Protein AF-A0A401QB83-F1 (afdb_monomer)

Organism: Scyliorhinus torazame (NCBI:txid75743)

Secondary structure (DSSP, 8-state):
--S-SEEEEE--PPPPPPPGGGTTSS------HHHHHHHHHHHHHHHHTT--TTSEEEEES-HHHHHHHHHHHHHTT-TTSEEEESGGGTT--EEEEEEE-----TT----TTTHHHHHHHHHTSEEEEEEEEE-HHHHTTSTTHHHHHHHHHHHHHTT-EESSEEEE-SSSTT-EEEE-STTHHHHSGGG--SSB--PBPTTSPBP-SBS-GGGSSTT-----SBP--BSSTT-PBP-SBTTSPPPPP--EEEEE-TTT--EEEEETTS-GGG----SBP-PBPTTSSBP-SBTTS-STT----PBP-PBPTTSPBP-SBTTTTTTTTSPPPP-SB--PBPTTSPBP-SBP-SSPPPP-SBP--EETTEE--SBTTSPPPP--SBP--B-SS-B--SBTTSPPSS----PBP-PBPTTSSBPSSBTTSPPPS--TTTSHHHHSS-SSS-TTSTT--EEE-TTT--EEEHHHHHHHHH-S--BS---B-TTT--B----TTTHHHHHHHHHHHHHHHHHHH--HHHHHHHHHHHHHHHHHT---GGGHHHHHHHHHHHHH--SHHHHHHHHHHHHHHHHHHHHHHHHTTS-HHHHHHHHHHHHHHHHHHTSS-S---HHHHHHHHHHHHHHHHHHHHHHHHHHHHHTTPPPPHHHHHHHHHHHHHHHS---TTTHHHHHHHHHHHHHHS--TT-SPPHHHHHTTTGGG----EEEEE-TTS-EEEEE-SS--GGG-B-TTT--B--S--PPPP---------------PPPPP-----------------------

Sequence (796 aa):
GLSKNIFFVDHQVEEDYISEEDYISEAQSHSNDHEAQFLVGLCQHLLRQGYTTEQITILTPYVAQMWKIRLMARERGMAKISIKAIDDFQGEVNDIVLLSLVRSNWEGRTDLSRDRNHLCVAFSRAKMGFYCLGNFQKLLQGPETKTWKQILQLLEERGLVGEGLPLPCPNHPGSQLFIQAPEDFQRFPEWTCDRPCGHRLECGHLCKHRCHAHHQRQGVYRCKEPCSRSLCRHGHGCPKRCWEECSPCKEMVEKVVPECGHLQWVACSVPSEALPCDHPCERLLDCGHTCRQRCSENCADSPCPAKCTEVLQCGHPCMGTCTDCLEGRLHRGCNRKCGRVLLCGHQCKDPCADSCQPCRLPCDYKCGHGQCQKRCGEICSPCLKPCPWRCKHHPCSRACFEECDRPRCDQPCDLVLPCGHPCVGLCGEVCPTLCRTCHAPKLIAAFFGSEGSPGARFVVLEDCGHILEVGGMDRLMDEGPRPLRLESCPKCGTLIQWHSRYNTAIKRRWHGINHVKKVILGSSEEIEEKKQQLTESIIAASINLHYGEQRYDIRKKVKTSRSLQELATLERALGIFRFLDMVRKQTKACTSERRVSLELMLTKLDWWLGTKRVTFTRQQLGECRNEIARISYLTDLMRLLSHCEASKLTLADEVAKTLDPLLENLRGKLTEESEPKIKGDLEKIGQLFPCGGLWISEDERLSVAKDMEMAKRDWYLCPAGHLYAVEECGMSADQAECLECTLMIEGEVQPPEEDISHVVEMDGGPTCASSPSGGDLLPPALESCELLPHPNDSSG

Solvent-accessible surface area (backbone atoms only — not comparable to full-atom values): 48127 Å² total; per-residue (Å²): 128,60,78,61,52,52,40,36,34,41,47,87,73,61,38,60,85,79,61,84,86,70,67,82,57,99,65,95,51,59,34,25,68,65,60,34,47,32,52,46,48,52,48,53,52,46,44,74,74,70,50,55,52,83,42,38,35,39,37,22,83,27,62,47,33,33,52,51,35,52,51,58,26,38,78,74,70,47,71,78,46,47,66,39,34,50,83,82,46,75,88,60,73,34,42,27,31,39,38,47,61,50,62,38,68,91,82,41,81,58,80,51,90,67,35,64,64,48,51,55,51,61,72,68,25,41,76,62,28,40,39,39,38,36,24,57,78,46,50,55,61,21,88,58,22,73,58,52,48,54,52,48,52,57,27,51,79,68,65,31,48,39,65,39,52,58,31,56,21,88,90,41,88,91,43,68,47,75,37,64,52,53,64,48,61,63,76,30,67,81,58,35,51,88,52,72,46,64,50,71,43,96,88,70,50,66,42,85,47,57,36,64,61,58,82,80,47,87,86,74,79,74,55,78,52,76,26,87,51,60,53,48,95,88,60,49,68,40,94,47,40,53,65,51,86,82,65,77,35,70,56,74,38,78,42,57,25,78,94,78,67,49,79,44,79,40,40,61,62,60,59,54,90,76,52,76,44,79,52,73,22,80,52,67,37,98,82,72,44,67,43,82,50,42,54,63,51,74,62,91,84,52,80,49,80,51,69,38,85,53,67,41,96,85,74,45,70,43,88,40,28,28,52,68,9,59,72,73,42,44,63,72,78,58,77,50,71,44,61,50,68,43,68,83,66,50,62,40,81,50,60,36,58,82,65,80,72,70,47,79,51,75,27,73,53,37,52,100,88,50,65,50,90,47,41,45,48,48,81,76,80,79,47,77,53,73,36,80,55,49,39,98,89,50,69,39,86,36,39,50,56,50,69,61,84,55,81,76,64,86,49,68,29,91,51,66,42,97,87,74,44,71,43,48,15,37,44,72,53,68,69,53,90,65,42,68,85,88,37,37,76,79,62,41,58,73,80,76,76,58,46,74,45,97,79,53,39,35,43,46,43,75,80,78,66,51,76,42,47,44,74,54,50,51,48,68,70,69,62,69,66,45,70,54,51,76,58,51,39,89,91,75,63,51,63,60,48,57,45,78,79,50,38,46,57,52,42,54,50,48,51,51,53,45,49,52,44,45,67,52,32,46,53,76,63,59,40,51,52,52,40,49,56,50,54,51,49,65,60,71,60,67,72,63,83,90,46,59,67,61,52,51,52,50,56,52,45,52,72,70,53,84,30,41,57,59,47,53,48,45,53,45,50,51,47,52,55,52,52,51,54,51,48,56,62,55,43,70,72,33,47,73,73,63,28,53,58,52,52,52,55,51,50,55,50,49,52,61,58,61,62,89,50,83,70,76,40,62,65,44,49,51,27,49,51,37,51,52,50,50,51,43,54,48,48,46,52,48,35,53,54,39,48,32,62,75,68,69,51,78,79,51,74,70,50,56,68,50,44,57,63,46,51,55,56,65,71,52,70,72,41,89,80,50,49,63,53,50,51,53,53,52,49,54,52,44,69,79,45,82,65,82,83,71,67,83,53,68,65,77,63,42,68,59,55,71,70,68,74,74,70,59,69,55,51,32,33,47,86,89,65,50,79,48,69,52,59,75,75,87,62,72,66,77,72,62,63,37,92,89,69,73,50,78,50,87,61,87,78,70,75,79,72,81,81,82,76,81,82,91,75,91,82,87,84,82,91,80,84,86,85,84,85,87,79,91,80,88,85,82,88,78,90,78,90,88,85,87,81,86,84,90,86,84,89,134

Structure (mmCIF, N/CA/C/O backbone):
data_AF-A0A401QB83-F1
#
_entry.id   AF-A0A401QB83-F1
#
loop_
_atom_site.group_PDB
_atom_site.id
_atom_site.type_symbol
_atom_site.label_atom_id
_atom_site.label_alt_id
_atom_site.label_comp_id
_atom_site.label_asym_id
_atom_site.label_entity_id
_atom_site.label_seq_id
_atom_site.pdbx_PDB_ins_code
_atom_site.Cartn_x
_atom_site.Cartn_y
_atom_site.Cartn_z
_atom_site.occupancy
_atom_site.B_iso_or_equiv
_atom_site.auth_seq_id
_atom_site.auth_comp_id
_atom_site.auth_asym_id
_atom_site.auth_atom_id
_atom_site.pdbx_PDB_model_num
ATOM 1 N N . GLY A 1 1 ? -37.989 -25.721 78.230 1.00 61.47 1 GLY A N 1
ATOM 2 C CA . GLY A 1 1 ? -38.348 -26.686 77.175 1.00 61.47 1 GLY A CA 1
ATOM 3 C C . GLY A 1 1 ? -38.191 -28.117 77.646 1.00 61.47 1 GLY A C 1
ATOM 4 O O . GLY A 1 1 ? -37.549 -28.902 76.965 1.00 61.47 1 GLY A O 1
ATOM 5 N N . LEU A 1 2 ? -38.822 -28.447 78.774 1.00 77.25 2 LEU A N 1
ATOM 6 C CA . LEU A 1 2 ? -39.020 -29.803 79.292 1.00 77.25 2 LEU A CA 1
ATOM 7 C C . LEU A 1 2 ? -40.528 -29.974 79.503 1.00 77.25 2 LEU A C 1
ATOM 9 O O . LEU A 1 2 ? -41.219 -28.980 79.733 1.00 77.25 2 LEU A O 1
ATOM 13 N N . SER A 1 3 ? -41.062 -31.187 79.357 1.00 74.69 3 SER A N 1
ATOM 14 C CA . SER A 1 3 ? -42.516 -31.403 79.410 1.00 74.69 3 SER A CA 1
ATOM 15 C C . SER A 1 3 ? -43.100 -31.300 80.820 1.00 74.69 3 SER A C 1
ATOM 17 O O . SER A 1 3 ? -44.293 -31.046 80.967 1.00 74.69 3 SER A O 1
ATOM 19 N N . LYS A 1 4 ? -42.284 -31.532 81.854 1.00 83.75 4 LYS A N 1
ATOM 20 C CA . LYS A 1 4 ? -42.677 -31.509 83.268 1.00 83.75 4 LYS A CA 1
ATOM 21 C C . LYS A 1 4 ? -41.584 -30.842 84.096 1.00 83.75 4 LYS A C 1
ATOM 23 O O . LYS A 1 4 ? -40.417 -30.973 83.758 1.00 83.75 4 LYS A O 1
ATOM 28 N N . ASN A 1 5 ? -41.971 -30.176 85.183 1.00 88.12 5 ASN A N 1
ATOM 29 C CA . ASN A 1 5 ? -41.042 -29.482 86.085 1.00 88.12 5 ASN A CA 1
ATOM 30 C C . ASN A 1 5 ? -40.315 -30.433 87.047 1.00 88.12 5 ASN A C 1
ATOM 32 O O . ASN A 1 5 ? -39.277 -30.076 87.594 1.00 88.12 5 ASN A O 1
ATOM 36 N N . ILE A 1 6 ? -40.875 -31.623 87.277 1.00 89.81 6 ILE A N 1
ATOM 37 C CA . ILE A 1 6 ? -40.291 -32.664 88.120 1.00 89.81 6 ILE A CA 1
ATOM 38 C C . ILE A 1 6 ? -40.264 -33.953 87.310 1.00 89.81 6 ILE A C 1
ATOM 40 O O . ILE A 1 6 ? -41.295 -34.325 86.740 1.00 89.81 6 ILE A O 1
ATOM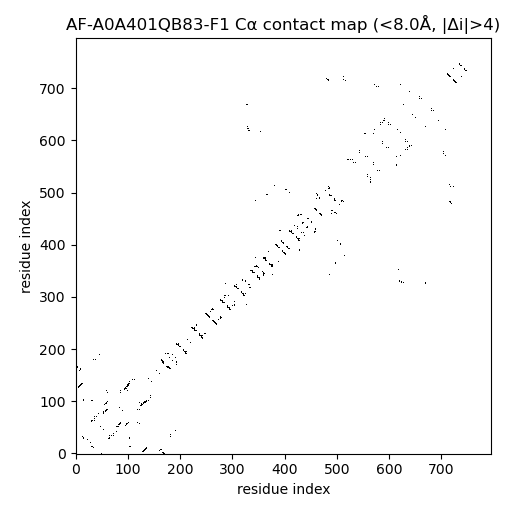 44 N N . PHE A 1 7 ? -39.113 -34.619 87.243 1.00 91.00 7 PHE A N 1
ATOM 45 C CA . PHE A 1 7 ? -39.017 -35.928 86.604 1.00 91.00 7 PHE A CA 1
ATOM 46 C C . PHE A 1 7 ? -37.868 -36.770 87.166 1.00 91.00 7 PHE A C 1
ATOM 48 O O . PHE A 1 7 ? -36.767 -36.265 87.386 1.00 91.00 7 PHE A O 1
ATOM 55 N N . PHE A 1 8 ? -38.136 -38.053 87.385 1.00 90.69 8 PHE A N 1
ATOM 56 C CA . PHE A 1 8 ? -37.183 -39.041 87.873 1.00 90.69 8 PHE A CA 1
ATOM 57 C C . PHE A 1 8 ? -36.864 -40.007 86.730 1.00 90.69 8 PHE A C 1
ATOM 59 O O . PHE A 1 8 ? -37.769 -40.589 86.136 1.00 90.69 8 PHE A O 1
ATOM 66 N N . VAL A 1 9 ? -35.586 -40.141 86.392 1.00 89.56 9 VAL A N 1
ATOM 67 C CA . VAL A 1 9 ? -35.119 -41.019 85.317 1.00 89.56 9 VAL A CA 1
ATOM 68 C C . VAL A 1 9 ? -34.537 -42.277 85.948 1.00 89.56 9 VAL A C 1
ATOM 70 O O . VAL A 1 9 ? -33.515 -42.199 86.632 1.00 89.56 9 VAL A O 1
ATOM 73 N N . ASP A 1 10 ? -35.220 -43.406 85.750 1.00 88.38 10 ASP A N 1
ATOM 74 C CA . ASP A 1 10 ? -34.750 -44.725 86.185 1.00 88.38 10 ASP A CA 1
ATOM 75 C C . ASP A 1 10 ? -33.754 -45.281 85.168 1.00 88.38 10 ASP A C 1
ATOM 77 O O . ASP A 1 10 ? -34.031 -45.288 83.968 1.00 88.38 10 ASP A O 1
ATOM 81 N N . HIS A 1 11 ? -32.616 -45.782 85.639 1.00 86.31 11 HIS A N 1
ATOM 82 C CA . HIS A 1 11 ? -31.682 -46.545 84.814 1.00 86.31 11 HIS A CA 1
ATOM 83 C C . HIS A 1 11 ? -31.221 -47.806 85.537 1.00 86.31 11 HIS A C 1
ATOM 85 O O . HIS A 1 11 ? -31.208 -47.879 86.761 1.00 86.31 11 HIS A O 1
ATOM 91 N N . GLN A 1 12 ? -30.775 -48.793 84.760 1.00 83.56 12 GLN A N 1
ATOM 92 C CA . GLN A 1 12 ? -30.261 -50.065 85.281 1.00 83.56 12 GLN A CA 1
ATOM 93 C C . GLN A 1 12 ? -28.739 -50.215 85.129 1.00 83.56 12 GLN A C 1
ATOM 95 O O . GLN A 1 12 ? -28.201 -51.300 85.320 1.00 83.56 12 GLN A O 1
ATOM 100 N N . VAL A 1 13 ? -28.038 -49.128 84.787 1.00 83.69 13 VAL A N 1
ATOM 101 C CA . VAL A 1 13 ? -26.571 -49.110 84.658 1.00 83.69 13 VAL A CA 1
ATOM 102 C C . VAL A 1 13 ? -25.909 -49.120 86.036 1.00 83.69 13 VAL A C 1
ATOM 104 O O . VAL A 1 13 ? -26.240 -48.282 86.877 1.00 83.69 13 VAL A O 1
ATOM 107 N N . GLU A 1 14 ? -24.991 -50.064 86.251 1.00 78.94 14 GLU A N 1
ATOM 108 C CA . GLU A 1 14 ? -24.228 -50.216 87.494 1.00 78.94 14 GLU A CA 1
ATOM 109 C C . GLU A 1 14 ? -23.244 -49.049 87.716 1.00 78.94 14 GLU A C 1
ATOM 111 O O . GLU A 1 14 ? -22.914 -48.308 86.791 1.00 78.94 14 GLU A O 1
ATOM 116 N N . GLU A 1 15 ? -22.821 -48.847 88.966 1.00 79.12 15 GLU A N 1
ATOM 117 C CA . GLU A 1 15 ? -21.794 -47.857 89.319 1.00 79.12 15 GLU A CA 1
ATOM 118 C C . GLU A 1 15 ? -20.402 -48.338 88.877 1.00 79.12 15 GLU A C 1
ATOM 120 O O . GLU A 1 15 ? -20.193 -49.524 88.619 1.00 79.12 15 GLU A O 1
ATOM 125 N N . ASP A 1 16 ? -19.439 -47.422 88.773 1.00 79.75 16 ASP A N 1
ATOM 126 C CA . ASP A 1 16 ? -18.112 -47.753 88.251 1.00 79.75 16 ASP A CA 1
ATOM 127 C C . ASP A 1 16 ? -17.330 -48.633 89.248 1.00 79.75 16 ASP A C 1
ATOM 129 O O . ASP A 1 16 ? -17.239 -48.311 90.435 1.00 79.75 16 ASP A O 1
ATOM 133 N N . TYR A 1 17 ? -16.729 -49.730 88.770 1.00 63.03 17 TYR A N 1
ATOM 134 C CA . TYR A 1 17 ? -15.921 -50.629 89.602 1.00 63.03 17 TYR A CA 1
ATOM 135 C C . TYR A 1 17 ? -14.585 -49.971 89.977 1.00 63.03 17 TYR A C 1
ATOM 137 O O . TYR A 1 17 ? -13.790 -49.633 89.100 1.00 63.03 17 TYR A O 1
ATOM 145 N N . ILE A 1 18 ? -14.314 -49.822 91.276 1.00 60.12 18 ILE A N 1
ATOM 146 C CA . ILE A 1 18 ? -13.015 -49.367 91.794 1.00 60.12 18 ILE A CA 1
ATOM 147 C C . ILE A 1 18 ? -12.156 -50.614 92.064 1.00 60.12 18 ILE A C 1
ATOM 149 O O . ILE A 1 18 ? -12.572 -51.492 92.819 1.00 60.12 18 ILE A O 1
ATOM 153 N N . SER A 1 19 ? -10.975 -50.724 91.446 1.00 49.16 19 SER A N 1
ATOM 154 C CA . SER A 1 19 ? -10.021 -51.817 91.701 1.00 49.16 19 SER A CA 1
ATOM 155 C C . SER A 1 19 ? -9.476 -51.794 93.136 1.00 49.16 19 SER A C 1
ATOM 157 O O . SER A 1 19 ? -9.268 -50.724 93.703 1.00 49.16 19 SER A O 1
ATOM 159 N N . GLU A 1 20 ? -9.178 -52.969 93.712 1.00 51.81 20 GLU A N 1
ATOM 160 C CA . GLU A 1 20 ? -8.642 -53.116 95.086 1.00 51.81 20 GLU A CA 1
ATOM 161 C C . GLU A 1 20 ? -7.333 -52.334 95.339 1.00 51.81 20 GLU A C 1
ATOM 163 O O . GLU A 1 20 ? -7.015 -52.026 96.486 1.00 51.81 20 GLU A O 1
ATOM 168 N N . GLU A 1 21 ? -6.589 -51.961 94.294 1.00 49.72 21 GLU A N 1
ATOM 169 C CA . GLU A 1 21 ? -5.334 -51.199 94.396 1.00 49.72 21 GLU A CA 1
ATOM 170 C C . GLU A 1 21 ? -5.541 -49.686 94.643 1.00 49.72 21 GLU A C 1
ATOM 172 O O . GLU A 1 21 ? -4.653 -49.033 95.190 1.00 49.72 21 GLU A O 1
ATOM 177 N N . ASP A 1 22 ? -6.727 -49.132 94.352 1.00 47.78 22 ASP A N 1
ATOM 178 C CA . ASP A 1 22 ? -7.057 -47.703 94.546 1.00 47.78 22 ASP A CA 1
ATOM 179 C C . ASP A 1 22 ? -7.687 -47.400 95.926 1.00 47.78 22 ASP A C 1
ATOM 181 O O . ASP A 1 22 ? -8.052 -46.263 96.240 1.00 47.78 22 ASP A O 1
ATOM 185 N N . TYR A 1 23 ? -7.783 -48.413 96.794 1.00 44.72 23 TYR A N 1
ATOM 186 C CA . TYR A 1 23 ? -8.504 -48.379 98.076 1.00 44.72 23 TYR A CA 1
ATOM 187 C C . TYR A 1 23 ? -7.792 -47.599 99.205 1.00 44.72 23 TYR A C 1
ATOM 189 O O . TYR A 1 23 ? -8.312 -47.499 100.315 1.00 44.72 23 TYR A O 1
ATOM 197 N N . ILE A 1 24 ? -6.588 -47.065 98.961 1.00 46.09 24 ILE A N 1
ATOM 198 C CA . ILE A 1 24 ? -5.687 -46.540 100.010 1.00 46.09 24 ILE A CA 1
ATOM 199 C C . ILE A 1 24 ? -5.818 -45.015 100.226 1.00 46.09 24 ILE A C 1
ATOM 201 O O . ILE A 1 24 ? -5.253 -44.475 101.176 1.00 46.09 24 ILE A O 1
ATOM 205 N N . SER A 1 25 ? -6.605 -44.289 99.424 1.00 44.53 25 SER A N 1
ATOM 206 C CA . SER A 1 25 ? -6.909 -42.877 99.723 1.00 44.53 25 SER A CA 1
ATOM 207 C C . SER A 1 25 ? -8.160 -42.759 100.607 1.00 44.53 25 SER A C 1
ATOM 209 O O . SER A 1 25 ? -9.175 -43.389 100.329 1.00 44.53 25 SER A O 1
ATOM 211 N N . GLU A 1 26 ? -8.106 -41.965 101.682 1.00 42.44 26 GLU A N 1
ATOM 212 C CA . GLU A 1 26 ? -9.137 -41.825 102.736 1.00 42.44 26 GLU A CA 1
ATOM 213 C C . GLU A 1 26 ? -10.507 -41.247 102.280 1.00 42.44 26 GLU A C 1
ATOM 215 O O . GLU A 1 26 ? -11.271 -40.727 103.091 1.00 42.44 26 GLU A O 1
ATOM 220 N N . ALA A 1 27 ? -10.875 -41.352 101.002 1.00 46.00 27 ALA A N 1
ATOM 221 C CA . ALA A 1 27 ? -12.189 -40.982 100.484 1.00 46.00 27 ALA A CA 1
ATOM 222 C C . ALA A 1 27 ? -12.879 -42.197 99.835 1.00 46.00 27 ALA A C 1
ATOM 224 O O . ALA A 1 27 ? -12.790 -42.410 98.629 1.00 46.00 27 ALA A O 1
ATOM 225 N N . GLN A 1 28 ? -13.614 -42.973 100.638 1.00 53.06 28 GLN A N 1
ATOM 226 C CA . GLN A 1 28 ? -14.571 -43.992 100.179 1.00 53.06 28 GLN A CA 1
ATOM 227 C C . GLN A 1 28 ? -15.687 -43.334 99.347 1.00 53.06 28 GLN A C 1
ATOM 229 O O . GLN A 1 28 ? -16.724 -42.946 99.886 1.00 53.06 28 GLN A O 1
ATOM 234 N N . SER A 1 29 ? -15.483 -43.120 98.048 1.00 65.50 29 SER A N 1
ATOM 235 C CA . SER A 1 29 ? -16.430 -42.347 97.244 1.00 65.50 29 SER A CA 1
ATOM 236 C C . SER A 1 29 ? -16.727 -43.015 95.907 1.00 65.50 29 SER A C 1
ATOM 238 O O . SER A 1 29 ? -15.823 -43.334 95.145 1.00 65.50 29 SER A O 1
ATOM 240 N N . HIS A 1 30 ? -18.018 -43.226 95.648 1.00 75.31 30 HIS A N 1
ATOM 241 C CA . HIS A 1 30 ? -18.545 -43.935 94.485 1.00 75.31 30 HIS A CA 1
ATOM 242 C C . HIS A 1 30 ? -18.838 -42.966 93.334 1.00 75.31 30 HIS A C 1
ATOM 244 O O . HIS A 1 30 ? -19.136 -41.786 93.558 1.00 75.31 30 HIS A O 1
ATOM 250 N N . SER A 1 31 ? -18.800 -43.468 92.102 1.00 83.19 31 SER A N 1
ATOM 251 C CA . SER A 1 31 ? -19.179 -42.716 90.906 1.00 83.19 31 SER A CA 1
ATOM 252 C C . SER A 1 31 ? -19.964 -43.577 89.921 1.00 83.19 31 SER A C 1
ATOM 254 O O . SER A 1 31 ? -19.902 -44.801 89.966 1.00 83.19 31 SER A O 1
ATOM 256 N N . ASN A 1 32 ? -20.712 -42.921 89.041 1.00 86.50 32 ASN A N 1
ATOM 257 C CA . ASN A 1 32 ? -21.461 -43.545 87.963 1.00 86.50 32 ASN A CA 1
ATOM 258 C C . ASN A 1 32 ? -21.295 -42.690 86.699 1.00 86.50 32 ASN A C 1
ATOM 260 O O . ASN A 1 32 ? -21.824 -41.571 86.623 1.00 86.50 32 ASN A O 1
ATOM 264 N N . ASP A 1 33 ? -20.540 -43.205 85.725 1.00 87.12 33 ASP A N 1
ATOM 265 C CA . ASP A 1 33 ? -20.262 -42.526 84.456 1.00 87.12 33 ASP A CA 1
ATOM 266 C C . ASP A 1 33 ? -21.542 -42.201 83.675 1.00 87.12 33 ASP A C 1
ATOM 268 O O . ASP A 1 33 ? -21.679 -41.100 83.136 1.00 87.12 33 ASP A O 1
ATOM 272 N N . HIS A 1 34 ? -22.504 -43.126 83.649 1.00 88.31 34 HIS A N 1
ATOM 273 C CA . HIS A 1 34 ? -23.757 -42.967 82.914 1.00 88.31 34 HIS A CA 1
ATOM 274 C C . HIS A 1 34 ? -24.583 -41.791 83.453 1.00 88.31 34 HIS A C 1
ATOM 276 O O . HIS A 1 34 ? -24.983 -40.908 82.687 1.00 88.31 34 HIS A O 1
ATOM 282 N N . GLU A 1 35 ? -24.778 -41.718 84.775 1.00 89.75 35 GLU A N 1
ATOM 283 C CA . GLU A 1 35 ? -25.473 -40.587 85.401 1.00 89.75 35 GLU A CA 1
ATOM 284 C C . GLU A 1 35 ? -24.747 -39.260 85.142 1.00 89.75 35 GLU A C 1
ATOM 286 O O . GLU A 1 35 ? -25.382 -38.249 84.825 1.00 89.75 35 GLU A O 1
ATOM 291 N N . ALA A 1 36 ? -23.412 -39.255 85.230 1.00 89.94 36 ALA A N 1
ATOM 292 C CA . ALA A 1 36 ? -22.617 -38.052 85.020 1.00 89.94 36 ALA A CA 1
ATOM 293 C C . ALA A 1 36 ? -22.760 -37.519 83.586 1.00 89.94 36 ALA A C 1
ATOM 295 O O . ALA A 1 36 ? -23.049 -36.335 83.383 1.00 89.94 36 ALA A O 1
ATOM 296 N N . GLN A 1 37 ? -22.626 -38.390 82.584 1.00 88.81 37 GLN A N 1
ATOM 297 C CA . GLN A 1 37 ? -22.751 -38.011 81.178 1.00 88.81 37 GLN A CA 1
ATOM 298 C C . GLN A 1 37 ? -24.168 -37.537 80.829 1.00 88.81 37 GLN A C 1
ATOM 300 O O . GLN A 1 37 ? -24.320 -36.560 80.082 1.00 88.81 37 GLN A O 1
ATOM 305 N N . PHE A 1 38 ? -25.196 -38.178 81.393 1.00 90.00 38 PHE A N 1
ATOM 306 C CA . PHE A 1 38 ? -26.588 -37.787 81.186 1.00 90.00 38 PHE A CA 1
ATOM 307 C C . PHE A 1 38 ? -26.871 -36.402 81.773 1.00 90.00 38 PHE A C 1
ATOM 309 O O . PHE A 1 38 ? -27.414 -35.539 81.082 1.00 90.00 38 PHE A O 1
ATOM 316 N N . LEU A 1 39 ? -26.471 -36.148 83.025 1.00 91.19 39 LEU A N 1
ATOM 317 C CA . LEU A 1 39 ? -26.703 -34.860 83.686 1.00 91.19 39 LEU A CA 1
ATOM 318 C C . LEU A 1 39 ? -25.970 -33.710 82.998 1.00 91.19 39 LEU A C 1
ATOM 320 O O . LEU A 1 39 ? -26.532 -32.626 82.832 1.00 91.19 39 LEU A O 1
ATOM 324 N N . VAL A 1 40 ? -24.740 -33.950 82.542 1.00 90.31 40 VAL A N 1
ATOM 325 C CA . VAL A 1 40 ? -23.982 -32.980 81.746 1.00 90.31 40 VAL A CA 1
ATOM 326 C C . VAL A 1 40 ? -24.678 -32.727 80.399 1.00 90.31 40 VAL A C 1
ATOM 328 O O . VAL A 1 40 ? -24.790 -31.576 79.975 1.00 90.31 40 VAL A O 1
ATOM 331 N N . GLY A 1 41 ? -25.202 -33.765 79.737 1.00 87.44 41 GLY A N 1
ATOM 332 C CA . GLY A 1 41 ? -26.006 -33.632 78.515 1.00 87.44 41 GLY A CA 1
ATOM 333 C C . GLY A 1 41 ? -27.282 -32.807 78.719 1.00 87.44 41 GLY A C 1
ATOM 334 O O . GLY A 1 41 ? -27.542 -31.861 77.968 1.00 87.44 41 GLY A O 1
ATOM 335 N N . LEU A 1 42 ? -28.031 -33.097 79.785 1.00 88.00 42 LEU A N 1
ATOM 336 C CA . LEU A 1 42 ? -29.253 -32.383 80.159 1.00 88.00 42 LEU A CA 1
ATOM 337 C C . LEU A 1 42 ? -28.976 -30.920 80.528 1.00 88.00 42 LEU A C 1
ATOM 339 O O . LEU A 1 42 ? -29.696 -30.015 80.104 1.00 88.00 42 LEU A O 1
ATOM 343 N N . CYS A 1 43 ? -27.903 -30.666 81.270 1.00 89.50 43 CYS A N 1
ATOM 344 C CA . CYS A 1 43 ? -27.449 -29.318 81.574 1.00 89.50 43 CYS A CA 1
ATOM 345 C C . CYS A 1 43 ? -27.144 -28.527 80.292 1.00 89.50 43 CYS A C 1
ATOM 347 O O . CYS A 1 43 ? -27.645 -27.415 80.110 1.00 89.50 43 CYS A O 1
ATOM 349 N N . GLN A 1 44 ? -26.380 -29.112 79.366 1.00 86.06 44 GLN A N 1
ATOM 350 C CA . GLN A 1 44 ? -26.045 -28.462 78.100 1.00 86.06 44 GLN A CA 1
ATOM 351 C C . GLN A 1 44 ? -27.299 -28.140 77.275 1.00 86.06 44 GLN A C 1
ATOM 353 O O . GLN A 1 44 ? -27.362 -27.109 76.599 1.00 86.06 44 GLN A O 1
ATOM 358 N N . HIS A 1 45 ? -28.310 -29.008 77.338 1.00 82.88 45 HIS A N 1
ATOM 359 C CA . HIS A 1 45 ? -29.610 -28.769 76.727 1.00 82.88 45 HIS A CA 1
ATOM 360 C C . HIS A 1 45 ? -30.318 -27.549 77.336 1.00 82.88 45 HIS A C 1
ATOM 362 O O . HIS A 1 45 ? -30.745 -26.669 76.588 1.00 82.88 45 HIS A O 1
ATOM 368 N N . LEU A 1 46 ? -30.383 -27.448 78.667 1.00 85.00 46 LEU A N 1
ATOM 369 C CA . LEU A 1 46 ? -30.974 -26.298 79.360 1.00 85.00 46 LEU A CA 1
ATOM 370 C C . LEU A 1 46 ? -30.236 -24.991 79.028 1.00 85.00 46 LEU A C 1
ATOM 372 O O . LEU A 1 46 ? -30.874 -24.005 78.664 1.00 85.00 46 LEU A O 1
ATOM 376 N N . LEU A 1 47 ? -28.901 -24.985 79.026 1.00 84.94 47 LEU A N 1
ATOM 377 C CA . LEU A 1 47 ? -28.129 -23.791 78.654 1.00 84.94 47 LEU A CA 1
ATOM 378 C C . LEU A 1 47 ? -28.430 -23.323 77.219 1.00 84.94 47 LEU A C 1
ATOM 380 O O . LEU A 1 47 ? -28.579 -22.131 76.958 1.00 84.94 47 LEU A O 1
ATOM 384 N N . ARG A 1 48 ? -28.597 -24.256 76.270 1.00 78.00 48 ARG A N 1
ATOM 385 C CA . ARG A 1 48 ? -28.970 -23.932 74.878 1.00 78.00 48 ARG A CA 1
ATOM 386 C C . ARG A 1 48 ? -30.390 -23.376 74.739 1.00 78.00 48 ARG A C 1
ATOM 388 O O . ARG A 1 48 ? -30.674 -22.735 73.731 1.00 78.00 48 ARG A O 1
ATOM 395 N N . GLN A 1 49 ? -31.264 -23.602 75.719 1.00 75.69 49 GLN A N 1
ATOM 396 C CA . GLN A 1 49 ? -32.603 -23.004 75.775 1.00 75.69 49 GLN A CA 1
ATOM 397 C C . GLN A 1 49 ? -32.607 -21.583 76.359 1.00 75.69 49 GLN A C 1
ATOM 399 O O . GLN A 1 49 ? -33.667 -20.965 76.418 1.00 75.69 49 GLN A O 1
ATOM 404 N N . GLY A 1 50 ? -31.444 -21.055 76.754 1.00 78.12 50 GLY A N 1
ATOM 405 C CA . GLY A 1 50 ? -31.292 -19.689 77.256 1.00 78.12 50 GLY A CA 1
ATOM 406 C C . GLY A 1 50 ? -31.237 -19.567 78.779 1.00 78.12 50 GLY A C 1
ATOM 407 O O . GLY A 1 50 ? -31.166 -18.445 79.271 1.00 78.12 50 GLY A O 1
ATOM 408 N N . TYR A 1 51 ? -31.240 -20.678 79.524 1.00 85.94 51 TYR A N 1
ATOM 409 C CA . TYR A 1 51 ? -30.932 -20.650 80.958 1.00 85.94 51 TYR A CA 1
ATOM 410 C C . TYR A 1 51 ? -29.447 -20.343 81.168 1.00 85.94 51 TYR A C 1
ATOM 412 O O . TYR A 1 51 ? -28.600 -20.788 80.389 1.00 85.94 51 TYR A O 1
ATOM 420 N N . THR A 1 52 ? -29.117 -19.591 82.214 1.00 86.94 52 THR A N 1
ATOM 421 C CA . THR A 1 52 ? -27.720 -19.251 82.509 1.00 86.94 52 THR A CA 1
ATOM 422 C C . THR A 1 52 ? -27.071 -20.284 83.431 1.00 86.94 52 THR A C 1
ATOM 424 O O . THR A 1 52 ? -27.746 -21.075 84.094 1.00 86.94 52 THR A O 1
ATOM 427 N N . THR A 1 53 ? -25.737 -20.296 83.482 1.00 86.19 53 THR A N 1
ATOM 428 C CA . THR A 1 53 ? -24.969 -21.230 84.322 1.00 86.19 53 THR A CA 1
ATOM 429 C C . THR A 1 53 ? -25.223 -21.055 85.816 1.00 86.19 53 THR A C 1
ATOM 431 O O . THR A 1 53 ? -25.023 -21.996 86.576 1.00 86.19 53 THR A O 1
ATOM 434 N N . GLU A 1 54 ? -25.680 -19.877 86.236 1.00 87.25 54 GLU A N 1
ATOM 435 C CA . GLU A 1 54 ? -25.977 -19.547 87.631 1.00 87.25 54 GLU A CA 1
ATOM 436 C C . GLU A 1 54 ? -27.325 -20.123 88.084 1.00 87.25 54 GLU A C 1
ATOM 438 O O . GLU A 1 54 ? -27.498 -20.388 89.269 1.00 87.25 54 GLU A O 1
ATOM 443 N N . GLN A 1 55 ? -28.257 -20.362 87.153 1.00 88.31 55 GLN A N 1
ATOM 444 C CA . GLN A 1 55 ? -29.614 -20.853 87.437 1.00 88.31 55 GLN A CA 1
ATOM 445 C C . GLN A 1 55 ? -29.700 -22.375 87.618 1.00 88.31 55 GLN A C 1
ATOM 447 O O . GLN A 1 55 ? -30.756 -22.906 87.969 1.00 88.31 55 GLN A O 1
ATOM 452 N N . ILE A 1 56 ? -28.610 -23.093 87.338 1.00 91.38 56 ILE A N 1
ATOM 453 C CA . ILE A 1 56 ? -28.576 -24.555 87.342 1.00 91.38 56 ILE A CA 1
ATOM 454 C C . ILE A 1 56 ? -27.514 -25.028 88.333 1.00 91.38 56 ILE A C 1
ATOM 456 O O . ILE A 1 56 ? -26.348 -24.646 88.235 1.00 91.38 56 ILE A O 1
ATOM 460 N N . THR A 1 57 ? -27.908 -25.909 89.252 1.00 91.94 57 THR A N 1
ATOM 461 C CA . THR A 1 57 ? -26.976 -26.625 90.132 1.00 91.94 57 THR A CA 1
ATOM 462 C C . THR A 1 57 ? -27.085 -28.126 89.911 1.00 91.94 57 THR A C 1
ATOM 464 O O . THR A 1 57 ? -28.189 -28.670 89.868 1.00 91.94 57 THR A O 1
ATOM 467 N N . ILE A 1 58 ? -25.938 -28.804 89.830 1.00 92.56 58 ILE A N 1
ATOM 468 C CA . ILE A 1 58 ? -25.863 -30.267 89.870 1.00 92.56 58 ILE A CA 1
ATOM 469 C C . ILE A 1 58 ? -25.432 -30.709 91.271 1.00 92.56 58 ILE A C 1
ATOM 471 O O . ILE A 1 58 ? -24.397 -30.265 91.773 1.00 92.56 58 ILE A O 1
ATOM 475 N N . LEU A 1 59 ? -26.232 -31.572 91.894 1.00 90.38 59 LEU A N 1
ATOM 476 C CA . LEU A 1 59 ? -26.013 -32.124 93.226 1.00 90.38 59 LEU A CA 1
ATOM 477 C C . LEU A 1 59 ? -25.750 -33.626 93.159 1.00 90.38 59 LEU A C 1
ATOM 479 O O . LEU A 1 59 ? -26.321 -34.346 92.339 1.00 90.38 59 LEU A O 1
ATOM 483 N N . THR A 1 60 ? -24.902 -34.103 94.062 1.00 88.06 60 THR A N 1
ATOM 484 C CA . THR A 1 60 ? -24.632 -35.530 94.256 1.00 88.06 60 THR A CA 1
ATOM 485 C C . THR A 1 60 ? -24.219 -35.798 95.708 1.00 88.06 60 THR A C 1
ATOM 487 O O . THR A 1 60 ? -23.574 -34.941 96.315 1.00 88.06 60 THR A O 1
ATOM 490 N N . PRO A 1 61 ? -24.591 -36.942 96.308 1.00 81.62 61 PRO A N 1
ATOM 491 C CA . PRO A 1 61 ? -24.149 -37.307 97.652 1.00 81.62 61 PRO A CA 1
ATOM 492 C C . PRO A 1 61 ? -22.659 -37.683 97.710 1.00 81.62 61 PRO A C 1
ATOM 494 O O . PRO A 1 61 ? -22.071 -37.639 98.786 1.00 81.62 61 PRO A O 1
ATOM 497 N N . TYR A 1 62 ? -22.026 -38.020 96.577 1.00 81.69 62 TYR A N 1
ATOM 498 C CA . TYR A 1 62 ? -20.650 -38.529 96.551 1.00 81.69 62 TYR A CA 1
ATOM 499 C C . TYR A 1 62 ? -19.660 -37.535 95.937 1.00 81.69 62 TYR A C 1
ATOM 501 O O . TYR A 1 62 ? -19.829 -37.046 94.818 1.00 81.69 62 TYR A O 1
ATOM 509 N N . VAL A 1 63 ? -18.564 -37.285 96.656 1.00 81.56 63 VAL A N 1
ATOM 510 C CA . VAL A 1 63 ? -17.485 -36.380 96.234 1.00 81.56 63 VAL A CA 1
ATOM 511 C C . VAL A 1 63 ? -16.801 -36.858 94.943 1.00 81.56 63 VAL A C 1
ATOM 513 O O . VAL A 1 63 ? -16.505 -36.033 94.078 1.00 81.56 63 VAL A O 1
ATOM 516 N N . ALA A 1 64 ? -16.598 -38.167 94.751 1.00 82.50 64 ALA A N 1
ATOM 517 C CA . ALA A 1 64 ? -16.046 -38.717 93.507 1.00 82.50 64 ALA A CA 1
ATOM 518 C C . ALA A 1 64 ? -16.941 -38.407 92.300 1.00 82.50 64 ALA A C 1
ATOM 520 O O . ALA A 1 64 ? -16.456 -37.911 91.279 1.00 82.50 64 ALA A O 1
ATOM 521 N N . GLN A 1 65 ? -18.256 -38.598 92.438 1.00 85.31 65 GLN A N 1
ATOM 522 C CA . GLN A 1 65 ? -19.213 -38.228 91.400 1.00 85.31 65 GLN A CA 1
ATOM 523 C C . GLN A 1 65 ? -19.196 -36.720 91.112 1.00 85.31 65 GLN A C 1
ATOM 525 O O . GLN A 1 65 ? -19.252 -36.311 89.952 1.00 85.31 65 GLN A O 1
ATOM 530 N N . MET A 1 66 ? -19.063 -35.877 92.142 1.00 88.44 66 MET A N 1
ATOM 531 C CA . MET A 1 66 ? -18.980 -34.422 91.974 1.00 88.44 66 MET A CA 1
ATOM 532 C C . MET A 1 66 ? -17.795 -34.038 91.077 1.00 88.44 66 MET A C 1
ATOM 534 O O . MET A 1 66 ? -17.958 -33.269 90.126 1.00 88.44 66 MET A O 1
ATOM 538 N N . TRP A 1 67 ? -16.605 -34.586 91.344 1.00 86.62 67 TRP A N 1
ATOM 539 C CA . TRP A 1 67 ? -15.412 -34.330 90.531 1.00 86.62 67 TRP A CA 1
ATOM 540 C C . TRP A 1 67 ? -15.549 -34.859 89.107 1.00 86.62 67 TRP A C 1
ATOM 542 O O . TRP A 1 67 ? -15.174 -34.158 88.164 1.00 86.62 67 TRP A O 1
ATOM 552 N N . LYS A 1 68 ? -16.140 -36.045 88.945 1.00 87.56 68 LYS A N 1
ATOM 553 C CA . LYS A 1 68 ? -16.390 -36.655 87.638 1.00 87.56 68 LYS A CA 1
ATOM 554 C C . LYS A 1 68 ? -17.303 -35.793 86.765 1.00 87.56 68 LYS A C 1
ATOM 556 O O . LYS A 1 68 ? -16.923 -35.421 85.654 1.00 87.56 68 LYS A O 1
ATOM 561 N N . ILE A 1 69 ? -18.449 -35.367 87.300 1.00 89.31 69 ILE A N 1
ATOM 562 C CA . ILE A 1 69 ? -19.366 -34.441 86.615 1.00 89.31 69 ILE A CA 1
ATOM 563 C C . ILE A 1 69 ? -18.643 -33.129 86.282 1.00 89.31 69 ILE A C 1
ATOM 565 O O . ILE A 1 69 ? -18.788 -32.593 85.183 1.00 89.31 69 ILE A O 1
ATOM 569 N N . ARG A 1 70 ? -17.820 -32.613 87.206 1.00 89.75 70 ARG A N 1
ATOM 570 C CA . ARG A 1 70 ? -17.071 -31.363 87.014 1.00 89.75 70 ARG A CA 1
ATOM 571 C C . ARG A 1 70 ? -16.043 -31.448 85.890 1.00 89.75 70 ARG A C 1
ATOM 573 O O . ARG A 1 70 ? -15.882 -30.470 85.159 1.00 89.75 70 ARG A O 1
ATOM 580 N N . LEU A 1 71 ? -15.365 -32.581 85.740 1.00 86.50 71 LEU A N 1
ATOM 581 C CA . LEU A 1 71 ? -14.428 -32.822 84.644 1.00 86.50 71 LEU A CA 1
ATOM 582 C C . LEU A 1 71 ? -15.165 -32.867 83.298 1.00 86.50 71 LEU A C 1
ATOM 584 O O . LEU A 1 71 ? -14.855 -32.074 82.409 1.00 86.50 71 LEU A O 1
ATOM 588 N N . MET A 1 72 ? -16.212 -33.690 83.195 1.00 88.06 72 MET A N 1
ATOM 589 C CA . MET A 1 72 ? -17.015 -33.827 81.971 1.00 88.06 72 MET A CA 1
ATOM 590 C C . MET A 1 72 ? -17.686 -32.505 81.556 1.00 88.06 72 MET A C 1
ATOM 592 O O . MET A 1 72 ? -17.748 -32.162 80.373 1.00 88.06 72 MET A O 1
ATOM 596 N N . ALA A 1 73 ? -18.160 -31.711 82.522 1.00 87.88 73 ALA A N 1
ATOM 597 C CA . ALA A 1 73 ? -18.719 -30.389 82.254 1.00 87.88 73 ALA A CA 1
ATOM 598 C C . ALA A 1 73 ? -17.668 -29.419 81.684 1.00 87.88 73 ALA A C 1
ATOM 600 O O . ALA A 1 73 ? -17.978 -28.648 80.773 1.00 87.88 73 ALA A O 1
ATOM 601 N N . ARG A 1 74 ? -16.418 -29.462 82.172 1.00 86.88 74 ARG A N 1
ATOM 602 C CA . ARG A 1 74 ? -15.319 -28.622 81.659 1.00 86.88 74 ARG A CA 1
ATOM 603 C C . ARG A 1 74 ? -14.961 -28.961 80.216 1.00 86.88 74 ARG A C 1
ATOM 605 O O . ARG A 1 74 ? -14.836 -28.038 79.415 1.00 86.88 74 ARG A O 1
ATOM 612 N N . GLU A 1 75 ? -14.857 -30.243 79.875 1.00 86.25 75 GLU A N 1
ATOM 613 C CA . GLU A 1 75 ? -14.551 -30.702 78.510 1.00 86.25 75 GLU A CA 1
ATOM 614 C C . GLU A 1 75 ? -15.601 -30.247 77.491 1.00 86.25 75 GLU A C 1
ATOM 616 O O . GLU A 1 75 ? -15.278 -29.905 76.355 1.00 86.25 75 GLU A O 1
ATOM 621 N N . ARG A 1 76 ? -16.865 -30.149 77.918 1.00 81.19 76 ARG A N 1
ATOM 622 C CA . ARG A 1 76 ? -17.968 -29.633 77.094 1.00 81.19 76 ARG A CA 1
ATOM 623 C C . ARG A 1 76 ? -18.135 -28.107 77.153 1.00 81.19 76 ARG A C 1
ATOM 625 O O . ARG A 1 76 ? -19.149 -27.587 76.686 1.00 81.19 76 ARG A O 1
ATOM 632 N N . GLY A 1 77 ? -17.159 -27.383 77.709 1.00 80.69 77 GLY A N 1
ATOM 633 C CA . GLY A 1 77 ? -17.126 -25.916 77.753 1.00 80.69 77 GLY A CA 1
ATOM 634 C C . GLY A 1 77 ? -18.016 -25.275 78.826 1.00 80.69 77 GLY A C 1
ATOM 635 O O . GLY A 1 77 ? -18.257 -24.071 78.782 1.00 80.69 77 GLY A O 1
ATOM 636 N N . MET A 1 78 ? -18.499 -26.045 79.805 1.00 82.62 78 MET A N 1
ATOM 637 C CA . MET A 1 78 ? -19.429 -25.605 80.858 1.00 82.62 78 MET A CA 1
ATOM 638 C C . MET A 1 78 ? -18.731 -25.435 82.218 1.00 82.62 78 MET A C 1
ATOM 640 O O . MET A 1 78 ? -19.262 -25.798 83.261 1.00 82.62 78 MET A O 1
ATOM 644 N N . ALA A 1 79 ? -17.523 -24.867 82.235 1.00 77.31 79 ALA A N 1
ATOM 645 C CA . ALA A 1 79 ? -16.688 -24.784 83.442 1.00 77.31 79 ALA A CA 1
ATOM 646 C C . ALA A 1 79 ? -17.264 -23.919 84.587 1.00 77.31 79 ALA A C 1
ATOM 648 O O . ALA A 1 79 ? -16.795 -24.029 85.720 1.00 77.31 79 ALA A O 1
ATOM 649 N N . LYS A 1 80 ? -18.241 -23.049 84.293 1.00 82.12 80 LYS A N 1
ATOM 650 C CA . LYS A 1 80 ? -18.831 -22.085 85.241 1.00 82.12 80 LYS A CA 1
ATOM 651 C C . LYS A 1 80 ? -20.041 -22.614 86.018 1.00 82.12 80 LYS A C 1
ATOM 653 O O . LYS A 1 80 ? -20.547 -21.898 86.874 1.00 82.12 80 LYS A O 1
ATOM 658 N N . ILE A 1 81 ? -20.523 -23.820 85.722 1.00 87.31 81 ILE A N 1
ATOM 659 C CA . ILE A 1 81 ? -21.714 -24.347 86.390 1.00 87.31 81 ILE A CA 1
ATOM 660 C C . ILE A 1 81 ? -21.436 -24.776 87.837 1.00 87.31 81 ILE A C 1
ATOM 662 O O . ILE A 1 81 ? -20.359 -25.288 88.152 1.00 87.31 81 ILE A O 1
ATOM 666 N N . SER A 1 82 ? -22.423 -24.569 88.713 1.00 88.19 82 SER A N 1
ATOM 667 C CA . SER A 1 82 ? -22.368 -24.978 90.117 1.00 88.19 82 SER A CA 1
ATOM 668 C C . SER A 1 82 ? -22.559 -26.492 90.247 1.00 88.19 82 SER A C 1
ATOM 670 O O . SER A 1 82 ? -23.622 -27.024 89.928 1.00 88.19 82 SER A O 1
ATOM 672 N N . ILE A 1 83 ? -21.518 -27.192 90.701 1.00 90.31 83 ILE A N 1
ATOM 673 C CA . ILE A 1 83 ? -21.522 -28.642 90.947 1.00 90.31 83 ILE A CA 1
ATOM 674 C C . ILE A 1 83 ? -21.005 -28.851 92.363 1.00 90.31 83 ILE A C 1
ATOM 676 O O . ILE A 1 83 ? -19.876 -28.445 92.656 1.00 90.31 83 ILE A O 1
ATOM 680 N N . LYS A 1 84 ? -21.834 -29.423 93.238 1.00 88.12 84 LYS A N 1
ATOM 681 C CA . LYS A 1 84 ? -21.560 -29.501 94.679 1.00 88.12 84 LYS A CA 1
ATOM 682 C C . LYS A 1 84 ? -22.003 -30.840 95.267 1.00 88.12 84 LYS A C 1
ATOM 684 O O . LYS A 1 84 ? -22.984 -31.429 94.807 1.00 88.12 84 LYS A O 1
ATOM 689 N N . ALA A 1 85 ? -21.289 -31.296 96.294 1.00 84.38 85 ALA A N 1
ATOM 690 C CA . ALA A 1 85 ? -21.775 -32.358 97.164 1.00 84.38 85 ALA A CA 1
ATOM 691 C C . ALA A 1 85 ? -22.947 -31.834 98.016 1.00 84.38 85 ALA A C 1
ATOM 693 O O . ALA A 1 85 ? -23.033 -30.631 98.270 1.00 84.38 85 ALA A O 1
ATOM 694 N N . ILE A 1 86 ? -23.864 -32.707 98.446 1.00 81.69 86 ILE A N 1
ATOM 695 C CA . ILE A 1 86 ? -25.053 -32.286 99.217 1.00 81.69 86 ILE A CA 1
ATOM 696 C C . ILE A 1 86 ? -24.664 -31.575 100.525 1.00 81.69 86 ILE A C 1
ATOM 698 O O . ILE A 1 86 ? -25.294 -30.574 100.875 1.00 81.69 86 ILE A O 1
ATOM 702 N N . ASP A 1 87 ? -23.606 -32.041 101.194 1.00 74.62 87 ASP A N 1
ATOM 703 C CA . ASP A 1 87 ? -23.092 -31.454 102.440 1.00 74.62 87 ASP A CA 1
ATOM 704 C C . ASP A 1 87 ? -22.660 -29.990 102.254 1.00 74.62 87 ASP A C 1
ATOM 706 O O . ASP A 1 87 ? -22.962 -29.130 103.082 1.00 74.62 87 ASP A O 1
ATOM 710 N N . ASP A 1 88 ? -22.056 -29.677 101.105 1.00 74.56 88 ASP A N 1
ATOM 711 C CA . ASP A 1 88 ? -21.580 -28.334 100.750 1.00 74.56 88 ASP A CA 1
ATOM 712 C C . ASP A 1 88 ? -22.702 -27.406 100.242 1.00 74.56 88 ASP A C 1
ATOM 714 O O . ASP A 1 88 ? -22.457 -26.247 99.892 1.00 74.56 88 ASP A O 1
ATOM 718 N N . PHE A 1 89 ? -23.941 -27.904 100.155 1.00 73.69 89 PHE A N 1
ATOM 719 C CA . PHE A 1 89 ? -25.091 -27.182 99.603 1.00 73.69 89 PHE A CA 1
ATOM 720 C C . PHE A 1 89 ? -26.124 -26.761 100.665 1.00 73.69 89 PHE A C 1
ATOM 722 O O . PHE A 1 89 ? -27.274 -26.415 100.367 1.00 73.69 89 PHE A O 1
ATOM 729 N N . GLN A 1 90 ? -25.743 -26.780 101.941 1.00 65.44 90 GLN A N 1
ATOM 730 C CA . GLN A 1 90 ? -26.658 -26.485 103.036 1.00 65.44 90 GLN A CA 1
ATOM 731 C C . GLN A 1 90 ? -27.038 -24.990 103.085 1.00 65.44 90 GLN A C 1
ATOM 733 O O . GLN A 1 90 ? -26.236 -24.131 103.429 1.00 65.44 90 GLN A O 1
ATOM 738 N N . GLY A 1 91 ? -28.302 -24.677 102.778 1.00 69.75 91 GLY A N 1
ATOM 739 C CA . GLY A 1 91 ? -28.856 -23.312 102.873 1.00 69.75 91 GLY A CA 1
ATOM 740 C C . GLY A 1 91 ? -28.951 -22.556 101.543 1.00 69.75 91 GLY A C 1
ATOM 741 O O . GLY A 1 91 ? -29.593 -21.511 101.490 1.00 69.75 91 GLY A O 1
ATOM 742 N N . GLU A 1 92 ? -28.408 -23.110 100.461 1.00 78.75 92 GLU A N 1
ATOM 743 C CA . GLU A 1 92 ? -28.535 -22.558 99.109 1.00 78.75 92 GLU A CA 1
ATOM 744 C C . GLU A 1 92 ? -29.799 -23.084 98.407 1.00 78.75 92 GLU A C 1
ATOM 746 O O . GLU A 1 92 ? -30.328 -24.141 98.760 1.00 78.75 92 GLU A O 1
ATOM 751 N N . VAL A 1 93 ? -30.320 -22.338 97.429 1.00 83.00 93 VAL A N 1
ATOM 752 C CA . VAL A 1 93 ? -31.491 -22.713 96.615 1.00 83.00 93 VAL A CA 1
ATOM 753 C C . VAL A 1 93 ? -31.240 -22.237 95.187 1.00 83.00 93 VAL A C 1
ATOM 755 O O . VAL A 1 93 ? -30.836 -21.087 95.006 1.00 83.00 93 VAL A O 1
ATOM 758 N N . ASN A 1 94 ? -31.517 -23.075 94.185 1.00 87.12 94 ASN A N 1
ATOM 759 C CA . ASN A 1 94 ? -31.374 -22.699 92.777 1.00 87.12 94 ASN A CA 1
ATOM 760 C C . ASN A 1 94 ? -32.664 -22.929 91.973 1.00 87.12 94 ASN A C 1
ATOM 762 O O . ASN A 1 94 ? -33.570 -23.640 92.413 1.00 87.12 94 ASN A O 1
ATOM 766 N N . ASP A 1 95 ? -32.769 -22.298 90.806 1.00 88.19 95 ASP A N 1
ATOM 767 C CA . ASP A 1 95 ? -33.957 -22.388 89.956 1.00 88.19 95 ASP A CA 1
ATOM 768 C C . ASP A 1 95 ? -34.143 -23.822 89.444 1.00 88.19 95 ASP A C 1
ATOM 770 O O . ASP A 1 95 ? -35.240 -24.379 89.549 1.00 88.19 95 ASP A O 1
ATOM 774 N N . ILE A 1 96 ? -33.065 -24.449 88.966 1.00 90.81 96 ILE A N 1
ATOM 775 C CA . ILE A 1 96 ? -33.060 -25.837 88.499 1.00 90.81 96 ILE A CA 1
ATOM 776 C C . ILE A 1 96 ? -32.009 -26.647 89.261 1.00 90.81 96 ILE A C 1
ATOM 778 O O . ILE A 1 96 ? -30.836 -26.275 89.308 1.00 90.81 96 ILE A O 1
ATOM 782 N N . VAL A 1 97 ? -32.428 -27.784 89.817 1.00 91.94 97 VAL A N 1
ATOM 783 C CA . VAL A 1 97 ? -31.540 -28.743 90.485 1.00 91.94 97 VAL A CA 1
ATOM 784 C C . VAL A 1 97 ? -31.564 -30.074 89.746 1.00 91.94 97 VAL A C 1
ATOM 786 O O . VAL A 1 97 ? -32.628 -30.646 89.497 1.00 91.94 97 VAL A O 1
ATOM 789 N N . LEU A 1 98 ? -30.370 -30.554 89.406 1.00 92.75 98 LEU A N 1
ATOM 790 C CA . LEU A 1 98 ? -30.128 -31.860 88.808 1.00 92.75 98 LEU A CA 1
ATOM 791 C C . LEU A 1 98 ? -29.453 -32.758 89.852 1.00 92.75 98 LEU A C 1
ATOM 793 O O . LEU A 1 98 ? -28.381 -32.406 90.333 1.00 92.75 98 LEU A O 1
ATOM 797 N N . LEU A 1 99 ? -30.061 -33.883 90.223 1.00 91.00 99 LEU A N 1
ATOM 798 C CA . LEU A 1 99 ? -29.571 -34.777 91.278 1.00 91.00 99 LEU A CA 1
ATOM 799 C C . LEU A 1 99 ? -29.110 -36.123 90.701 1.00 91.00 99 LEU A C 1
ATOM 801 O O . LEU A 1 99 ? -29.884 -36.783 90.012 1.00 91.00 99 LEU A O 1
ATOM 805 N N . SER A 1 100 ? -27.883 -36.533 91.030 1.00 89.75 100 SER A N 1
ATOM 806 C CA . SER A 1 100 ? -27.320 -37.874 90.779 1.00 89.75 100 SER A CA 1
ATOM 807 C C . SER A 1 100 ? -27.361 -38.692 92.071 1.00 89.75 100 SER A C 1
ATOM 809 O O . SER A 1 100 ? -26.887 -38.195 93.093 1.00 89.75 100 SER A O 1
ATOM 811 N N . LEU A 1 101 ? -27.912 -39.908 92.049 1.00 85.38 101 LEU A N 1
ATOM 812 C CA . LEU A 1 101 ? -27.979 -40.804 93.215 1.00 85.38 101 LEU A CA 1
ATOM 813 C C . LEU A 1 101 ? -26.839 -41.833 93.246 1.00 85.38 101 LEU A C 1
ATOM 815 O O . LEU A 1 101 ? -26.478 -42.287 94.332 1.00 85.38 101 LEU A O 1
ATOM 819 N N . VAL A 1 102 ? -26.222 -42.128 92.098 1.00 80.38 102 VAL A N 1
ATOM 820 C CA . VAL A 1 102 ? -24.992 -42.919 91.902 1.00 80.38 102 VAL A CA 1
ATOM 821 C C . VAL A 1 102 ? -25.112 -44.411 92.220 1.00 80.38 102 VAL A C 1
ATOM 823 O O . VAL A 1 102 ? -24.721 -45.245 91.401 1.00 80.38 102 VAL A O 1
ATOM 826 N N . ARG A 1 103 ? -25.604 -44.773 93.411 1.00 75.25 103 ARG A N 1
ATOM 827 C CA . ARG A 1 103 ? -25.495 -46.139 93.941 1.00 75.25 103 ARG A CA 1
ATOM 828 C C . ARG A 1 103 ? -26.318 -47.145 93.147 1.00 75.25 103 ARG A C 1
ATOM 830 O O . ARG A 1 103 ? -27.531 -46.991 93.031 1.00 75.25 103 ARG A O 1
ATOM 837 N N . SER A 1 104 ? -25.662 -48.214 92.689 1.00 61.12 104 SER A N 1
ATOM 838 C CA . SER A 1 104 ? -26.288 -49.259 91.857 1.00 61.12 104 SER A CA 1
ATOM 839 C C . SER A 1 104 ? -25.809 -50.705 92.146 1.00 61.12 104 SER A C 1
ATOM 841 O O . SER A 1 104 ? -26.059 -51.602 91.344 1.00 61.12 104 SER A O 1
ATOM 843 N N . ASN A 1 105 ? -25.163 -50.969 93.294 1.00 62.22 105 ASN A N 1
ATOM 844 C CA . ASN A 1 105 ? -24.548 -52.277 93.632 1.00 62.22 105 ASN A CA 1
ATOM 845 C C . ASN A 1 105 ? -25.503 -53.428 94.016 1.00 62.22 105 ASN A C 1
ATOM 847 O O . ASN A 1 105 ? -26.640 -53.227 94.442 1.00 62.22 105 ASN A O 1
ATOM 851 N N . TRP A 1 106 ? -24.980 -54.664 93.941 1.00 49.59 106 TRP A N 1
ATOM 852 C CA . TRP A 1 106 ? -25.687 -55.927 94.207 1.00 49.59 106 TRP A CA 1
ATOM 853 C C . TRP A 1 106 ? -25.848 -56.320 95.695 1.00 49.59 106 TRP A C 1
ATOM 855 O O . TRP A 1 106 ? -26.750 -57.094 96.002 1.00 49.59 106 TRP A O 1
ATOM 865 N N . GLU A 1 107 ? -25.050 -55.782 96.629 1.00 50.41 107 GLU A N 1
ATOM 866 C CA . GLU A 1 107 ? -25.064 -56.206 98.050 1.00 50.41 107 GLU A CA 1
ATOM 867 C C . GLU A 1 107 ? -26.076 -55.476 98.960 1.00 50.41 107 GLU A C 1
ATOM 869 O O . GLU A 1 107 ? -26.093 -55.702 100.170 1.00 50.41 107 GLU A O 1
ATOM 874 N N . GLY A 1 108 ? -26.919 -54.573 98.442 1.00 49.53 108 GLY A N 1
ATOM 875 C CA . GLY A 1 108 ? -27.975 -53.906 99.232 1.00 49.53 108 GLY A CA 1
ATOM 876 C C . GLY A 1 108 ? -27.494 -53.026 100.406 1.00 49.53 108 GLY A C 1
ATOM 877 O O . GLY A 1 108 ? -28.310 -52.426 101.107 1.00 49.53 108 GLY A O 1
ATOM 878 N N . ARG A 1 109 ? -26.177 -52.896 100.625 1.00 48.56 109 ARG A N 1
ATOM 879 C CA . ARG A 1 109 ? -25.570 -51.983 101.604 1.00 48.56 109 ARG A CA 1
ATOM 880 C C . ARG A 1 109 ? -25.430 -50.584 101.022 1.00 48.56 109 ARG A C 1
ATOM 882 O O . ARG A 1 109 ? -24.363 -50.159 100.582 1.00 48.56 109 ARG A O 1
ATOM 889 N N . THR A 1 110 ? -26.532 -49.858 101.001 1.00 50.28 110 THR A N 1
ATOM 890 C CA . THR A 1 110 ? -26.513 -48.398 100.922 1.00 50.28 110 THR A CA 1
ATOM 891 C C . THR A 1 110 ? -26.443 -47.867 102.355 1.00 50.28 110 THR A C 1
ATOM 893 O O . THR A 1 110 ? -27.347 -48.167 103.140 1.00 50.28 110 THR A O 1
ATOM 896 N N . ASP A 1 111 ? -25.422 -47.088 102.718 1.00 50.19 111 ASP A N 1
ATOM 897 C CA . ASP A 1 111 ? -25.323 -46.418 104.030 1.00 50.19 111 ASP A CA 1
ATOM 898 C C . ASP A 1 111 ? -26.316 -45.237 104.152 1.00 50.19 111 ASP A C 1
ATOM 900 O O . ASP A 1 111 ? -25.977 -44.133 104.573 1.00 50.19 111 ASP A O 1
ATOM 904 N N . LEU A 1 112 ? -27.589 -45.488 103.824 1.00 49.34 112 LEU A N 1
ATOM 905 C CA . LEU A 1 112 ? -28.664 -44.495 103.776 1.00 49.34 112 LEU A CA 1
ATOM 906 C C . LEU A 1 112 ? -29.088 -43.972 105.161 1.00 49.34 112 LEU A C 1
ATOM 908 O O . LEU A 1 112 ? -29.908 -43.065 105.245 1.00 49.34 112 LEU A O 1
ATOM 912 N N . SER A 1 113 ? -28.528 -44.470 106.271 1.00 42.22 113 SER A N 1
ATOM 913 C CA . SER A 1 113 ? -28.858 -43.936 107.605 1.00 42.22 113 SER A CA 1
ATOM 914 C C . SER A 1 113 ? -28.419 -42.472 107.785 1.00 42.22 113 SER A C 1
ATOM 916 O O . SER A 1 113 ? -29.027 -41.745 108.574 1.00 42.22 113 SER A O 1
ATOM 918 N N . ARG A 1 114 ? -27.419 -42.015 107.010 1.00 49.12 114 ARG A N 1
ATOM 919 C CA . ARG A 1 114 ? -27.052 -40.593 106.846 1.00 49.12 114 ARG A CA 1
ATOM 920 C C . ARG A 1 114 ? -27.875 -39.868 105.766 1.00 49.12 114 ARG A C 1
ATOM 922 O O . ARG A 1 114 ? -27.953 -38.642 105.794 1.00 49.12 114 ARG A O 1
ATOM 929 N N . ASP A 1 115 ? -28.551 -40.589 104.873 1.00 57.12 115 ASP A N 1
ATOM 930 C CA . ASP A 1 115 ? -29.133 -40.039 103.644 1.00 57.12 115 ASP A CA 1
ATOM 931 C C . ASP A 1 115 ? -30.540 -39.456 103.783 1.00 57.12 115 ASP A C 1
ATOM 933 O O . ASP A 1 115 ? -30.898 -38.590 102.991 1.00 57.12 115 ASP A O 1
ATOM 937 N N . ARG A 1 116 ? -31.354 -39.813 104.785 1.00 60.91 116 ARG A N 1
ATOM 938 C CA . ARG A 1 116 ? -32.704 -39.218 104.890 1.00 60.91 116 ARG A CA 1
ATOM 939 C C . ARG A 1 116 ? -32.679 -37.693 105.046 1.00 60.91 116 ARG A C 1
ATOM 941 O O . ARG A 1 116 ? -33.506 -36.994 104.460 1.00 60.91 116 ARG A O 1
ATOM 948 N N . ASN A 1 117 ? -31.726 -37.164 105.814 1.00 66.06 117 ASN A N 1
ATOM 949 C CA . ASN A 1 117 ? -31.548 -35.717 105.951 1.00 66.06 117 ASN A CA 1
ATOM 950 C C . ASN A 1 117 ? -30.961 -35.105 104.671 1.00 66.06 117 ASN A C 1
ATOM 952 O O . ASN A 1 117 ? -31.394 -34.028 104.270 1.00 66.06 117 ASN A O 1
ATOM 956 N N . HIS A 1 118 ? -30.051 -35.804 103.988 1.00 70.69 118 HIS A N 1
ATOM 957 C CA . HIS A 1 118 ? -29.428 -35.344 102.742 1.00 70.69 118 HIS A CA 1
ATOM 958 C C . HIS A 1 118 ? -30.409 -35.344 101.559 1.00 70.69 118 HIS A C 1
ATOM 960 O O . HIS A 1 118 ? -30.422 -34.401 100.773 1.00 70.69 118 HIS A O 1
ATOM 966 N N . LEU A 1 119 ? -31.308 -36.326 101.476 1.00 71.56 119 LEU A N 1
ATOM 967 C CA . LEU A 1 119 ? -32.385 -36.392 100.487 1.00 71.56 119 LEU A CA 1
ATOM 968 C C . LEU A 1 119 ? -33.448 -35.319 100.739 1.00 71.56 119 LEU A C 1
ATOM 970 O O . LEU A 1 119 ? -33.849 -34.627 99.806 1.00 71.56 119 LEU A O 1
ATOM 974 N N . CYS A 1 120 ? -33.855 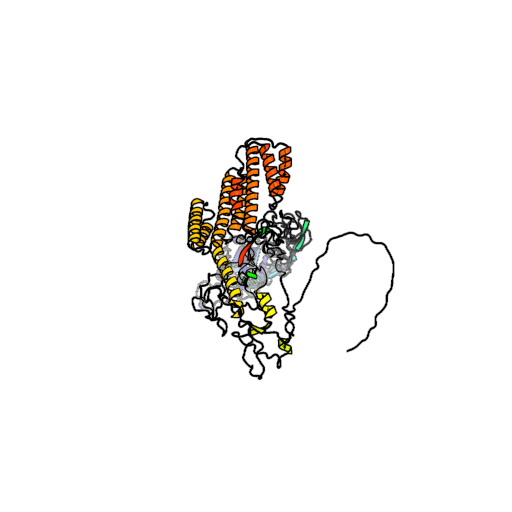-35.106 101.997 1.00 74.38 120 CYS A N 1
ATOM 975 C CA . CYS A 1 120 ? -34.730 -33.983 102.356 1.00 74.38 120 CYS A CA 1
ATOM 976 C C . CYS A 1 120 ? -34.097 -32.634 101.987 1.00 74.38 120 CYS A C 1
ATOM 978 O O . CYS A 1 120 ? -34.773 -31.738 101.471 1.00 74.38 120 CYS A O 1
ATOM 980 N N . VAL A 1 121 ? -32.789 -32.494 102.226 1.00 76.81 121 VAL A N 1
ATOM 981 C CA . VAL A 1 121 ? -32.018 -31.329 101.797 1.00 76.81 121 VAL A CA 1
ATOM 982 C C . VAL A 1 121 ? -32.077 -31.217 100.281 1.00 76.81 121 VAL A C 1
ATOM 984 O O . VAL A 1 121 ? -32.557 -30.192 99.830 1.00 76.81 121 VAL A O 1
ATOM 987 N N . ALA A 1 122 ? -31.696 -32.236 99.508 1.00 78.19 122 ALA A N 1
ATOM 988 C CA . ALA A 1 122 ? -31.652 -32.193 98.045 1.00 78.19 122 ALA A CA 1
ATOM 989 C C . ALA A 1 122 ? -33.018 -31.901 97.391 1.00 78.19 122 ALA A C 1
ATOM 991 O O . ALA A 1 122 ? -33.097 -31.084 96.473 1.00 78.19 122 ALA A O 1
ATOM 992 N N . PHE A 1 123 ? -34.104 -32.498 97.892 1.00 82.44 123 PHE A N 1
ATOM 993 C CA . PHE A 1 123 ? -35.458 -32.307 97.353 1.00 82.44 123 PHE A CA 1
ATOM 994 C C . PHE A 1 123 ? -36.032 -30.911 97.613 1.00 82.44 123 PHE A C 1
ATOM 996 O O . PHE A 1 123 ? -36.905 -30.461 96.874 1.00 82.44 123 PHE A O 1
ATOM 1003 N N . SER A 1 124 ? -35.540 -30.197 98.628 1.00 80.38 124 SER A N 1
ATOM 1004 C CA . SER A 1 124 ? -36.027 -28.856 98.982 1.00 80.38 124 SER A CA 1
ATOM 1005 C C . SER A 1 124 ? -35.282 -27.710 98.278 1.00 80.38 124 SER A C 1
ATOM 1007 O O . SER A 1 124 ? -35.543 -26.543 98.568 1.00 80.38 124 SER A O 1
ATOM 1009 N N . ARG A 1 125 ? -34.350 -28.005 97.355 1.00 81.38 125 ARG A N 1
ATOM 1010 C CA . ARG A 1 125 ? -33.428 -27.002 96.776 1.00 81.38 125 ARG A CA 1
ATOM 1011 C C . ARG A 1 125 ? -33.825 -26.399 95.439 1.00 81.38 125 ARG A C 1
ATOM 1013 O O . ARG A 1 125 ? -33.227 -25.398 95.046 1.00 81.38 125 ARG A O 1
ATOM 1020 N N . ALA A 1 126 ? -34.784 -26.993 94.742 1.00 87.69 126 ALA A N 1
ATOM 1021 C CA . ALA A 1 126 ? -35.246 -26.510 93.446 1.00 87.69 126 ALA A CA 1
ATOM 1022 C C . ALA A 1 126 ? -36.418 -25.537 93.599 1.00 87.69 126 ALA A C 1
ATOM 1024 O O . ALA A 1 126 ? -37.414 -25.876 94.237 1.00 87.69 126 ALA A O 1
ATOM 1025 N N . LYS A 1 127 ? -36.345 -24.361 92.961 1.00 86.94 127 LYS A N 1
ATOM 1026 C CA . LYS A 1 127 ? -37.488 -23.427 92.882 1.00 86.94 127 LYS A CA 1
ATOM 1027 C C . LYS A 1 127 ? -38.424 -23.738 91.721 1.00 86.94 127 LYS A C 1
ATOM 1029 O O . LYS A 1 127 ? -39.632 -23.577 91.855 1.00 86.94 127 LYS A O 1
ATOM 1034 N N . MET A 1 128 ? -37.867 -24.124 90.572 1.00 87.88 128 MET A N 1
ATOM 1035 C CA . MET A 1 128 ? -38.611 -24.256 89.316 1.00 87.88 128 MET A CA 1
ATOM 1036 C C . MET A 1 128 ? -38.557 -25.668 88.740 1.00 87.88 128 MET A C 1
ATOM 1038 O O . MET A 1 128 ? -39.589 -26.168 88.297 1.00 87.88 128 MET A O 1
ATOM 1042 N N . GLY A 1 129 ? -37.380 -26.300 88.720 1.00 89.44 129 GLY A N 1
ATOM 1043 C CA . GLY A 1 129 ? -37.181 -27.599 88.077 1.00 89.44 129 GLY A CA 1
ATOM 1044 C C . GLY A 1 129 ? -36.355 -28.564 88.918 1.00 89.44 129 GLY A C 1
ATOM 1045 O O . GLY A 1 129 ? -35.281 -28.196 89.389 1.00 89.44 129 GLY A O 1
ATOM 1046 N N . PHE A 1 130 ? -36.828 -29.800 89.073 1.00 91.38 130 PHE A N 1
ATOM 1047 C CA . PHE A 1 130 ? -36.128 -30.850 89.810 1.00 91.38 130 PHE A CA 1
ATOM 1048 C C . PHE A 1 130 ? -36.047 -32.139 88.987 1.00 91.38 130 PHE A C 1
ATOM 1050 O O . PHE A 1 130 ? -37.070 -32.755 88.686 1.00 91.38 130 PHE A O 1
ATOM 1057 N N . TYR A 1 131 ? -34.830 -32.558 88.644 1.00 91.75 131 TYR A N 1
ATOM 1058 C CA . TYR A 1 131 ? -34.598 -33.765 87.850 1.00 91.75 131 TYR A CA 1
ATOM 1059 C C . TYR A 1 131 ? -33.640 -34.688 88.585 1.00 91.75 131 TYR A C 1
ATOM 1061 O O . TYR A 1 131 ? -32.537 -34.275 88.934 1.00 91.75 131 TYR A O 1
ATOM 1069 N N . CYS A 1 132 ? -34.067 -35.923 88.828 1.00 90.25 132 CYS A N 1
ATOM 1070 C CA . CYS A 1 132 ? -33.309 -36.896 89.605 1.00 90.25 132 CYS A CA 1
ATOM 1071 C C . CYS A 1 132 ? -33.002 -38.128 88.760 1.00 90.25 132 CYS A C 1
ATOM 1073 O O . CYS A 1 132 ? -33.896 -38.669 88.113 1.00 90.25 132 CYS A O 1
ATOM 1075 N N . LEU A 1 133 ? -31.743 -38.552 88.771 1.00 90.12 133 LEU A N 1
ATOM 1076 C CA . LEU A 1 133 ? -31.265 -39.772 88.137 1.00 90.12 133 LEU A CA 1
ATOM 1077 C C . LEU A 1 133 ? -30.822 -40.767 89.201 1.00 90.12 133 LEU A C 1
ATOM 1079 O O . LEU A 1 133 ? -30.144 -40.385 90.156 1.00 90.12 133 LEU A O 1
ATOM 1083 N N . GLY A 1 134 ? -31.188 -42.028 89.012 1.00 86.31 134 GLY A N 1
ATOM 1084 C CA . GLY A 1 134 ? -30.666 -43.121 89.816 1.00 86.31 134 GLY A CA 1
ATOM 1085 C C . GLY A 1 134 ? -31.239 -44.470 89.413 1.00 86.31 134 GLY A C 1
ATOM 1086 O O . GLY A 1 134 ? -32.175 -44.557 88.617 1.00 86.31 134 GLY A O 1
ATOM 1087 N N . ASN A 1 135 ? -30.696 -45.520 90.022 1.00 85.19 135 ASN A N 1
ATOM 1088 C CA . ASN A 1 135 ? -31.226 -46.869 89.906 1.00 85.19 135 ASN A CA 1
ATOM 1089 C C . ASN A 1 135 ? -32.257 -47.134 91.010 1.00 85.19 135 ASN A C 1
ATOM 1091 O O . ASN A 1 135 ? -31.928 -47.538 92.133 1.00 85.19 135 ASN A O 1
ATOM 1095 N N . PHE A 1 136 ? -33.533 -46.908 90.702 1.00 82.62 136 PHE A N 1
ATOM 1096 C CA . PHE A 1 136 ? -34.594 -47.017 91.700 1.00 82.62 136 PHE A CA 1
ATOM 1097 C C . PHE A 1 136 ? -34.895 -48.470 92.083 1.00 82.62 136 PHE A C 1
ATOM 1099 O O . PHE A 1 136 ? -35.278 -48.732 93.227 1.00 82.62 136 PHE A O 1
ATOM 1106 N N . GLN A 1 137 ? -34.647 -49.431 91.186 1.00 77.88 137 GLN A N 1
ATOM 1107 C CA . GLN A 1 137 ? -34.791 -50.860 91.489 1.00 77.88 137 GLN A CA 1
ATOM 1108 C C . GLN A 1 137 ? -33.833 -51.322 92.591 1.00 77.88 137 GLN A C 1
ATOM 1110 O O . GLN A 1 137 ? -34.226 -52.106 93.458 1.00 77.88 137 GLN A O 1
ATOM 1115 N N . LYS A 1 138 ? -32.590 -50.828 92.586 1.00 75.00 138 LYS A N 1
ATOM 1116 C CA . LYS A 1 138 ? -31.596 -51.146 93.622 1.00 75.00 138 LYS A CA 1
ATOM 1117 C C . LYS A 1 138 ? -31.858 -50.388 94.924 1.00 75.00 138 LYS A C 1
ATOM 1119 O O . LYS A 1 138 ? -31.721 -50.969 95.999 1.00 75.00 138 LYS A O 1
ATOM 1124 N N . LEU A 1 139 ? -32.332 -49.141 94.855 1.00 72.88 139 LEU A N 1
ATOM 1125 C CA . LEU A 1 139 ? -32.717 -48.360 96.043 1.00 72.88 139 LEU A CA 1
ATOM 1126 C C . LEU A 1 139 ? -33.887 -48.991 96.824 1.00 72.88 139 LEU A C 1
ATOM 1128 O O . LEU A 1 139 ? -33.936 -48.896 98.051 1.00 72.88 139 LEU A O 1
ATOM 1132 N N . LEU A 1 140 ? -34.789 -49.701 96.137 1.00 71.94 140 LEU A N 1
ATOM 1133 C CA . LEU A 1 140 ? -35.877 -50.485 96.739 1.00 71.94 140 LEU A CA 1
ATOM 1134 C C . LEU A 1 140 ? -35.427 -51.778 97.445 1.00 71.94 140 LEU A C 1
ATOM 1136 O O . LEU A 1 140 ? -36.268 -52.462 98.025 1.00 71.94 140 LEU A O 1
ATOM 1140 N N . GLN A 1 141 ? -34.145 -52.141 97.380 1.00 68.88 141 GLN A N 1
ATOM 1141 C CA . GLN A 1 141 ? -33.587 -53.328 98.046 1.00 68.88 141 GLN A CA 1
ATOM 1142 C C . GLN A 1 141 ? -32.762 -52.966 99.294 1.00 68.88 141 GLN A C 1
ATOM 1144 O O . GLN A 1 141 ? -32.352 -53.854 100.040 1.00 68.88 141 GLN A O 1
ATOM 1149 N N . GLY A 1 142 ? -32.526 -51.672 99.540 1.00 65.31 142 GLY A N 1
ATOM 1150 C CA . GLY A 1 142 ? -31.736 -51.171 100.666 1.00 65.31 142 GLY A CA 1
ATOM 1151 C C . GLY A 1 142 ? -32.528 -50.963 101.972 1.00 65.31 142 GLY A C 1
ATOM 1152 O O . GLY A 1 142 ? -33.756 -51.077 102.008 1.00 65.31 142 GLY A O 1
ATOM 1153 N N . PRO A 1 143 ? -31.861 -50.588 103.077 1.00 58.34 143 PRO A N 1
ATOM 1154 C CA . PRO A 1 143 ? -32.487 -50.372 104.388 1.00 58.34 143 PRO A CA 1
ATOM 1155 C C . PRO A 1 143 ? -33.619 -49.323 104.412 1.00 58.34 143 PRO A C 1
ATOM 1157 O O . PRO A 1 143 ? -34.535 -49.440 105.225 1.00 58.34 143 PRO A O 1
ATOM 1160 N N . GLU A 1 144 ? -33.626 -48.331 103.510 1.00 62.22 144 GLU A N 1
ATOM 1161 C CA . GLU A 1 144 ? -34.672 -47.289 103.433 1.00 62.22 144 GLU A CA 1
ATOM 1162 C C . GLU A 1 144 ? -35.801 -47.578 102.425 1.00 62.22 144 GLU A C 1
ATOM 1164 O O . GLU A 1 144 ? -36.550 -46.676 102.034 1.00 62.22 144 GLU A O 1
ATOM 1169 N N . THR A 1 145 ? -35.984 -48.847 102.048 1.00 69.12 145 THR A N 1
ATOM 1170 C CA . THR A 1 145 ? -37.004 -49.304 101.083 1.00 69.12 145 THR A CA 1
ATOM 1171 C C . THR A 1 145 ? -38.392 -48.696 101.323 1.00 69.12 145 THR A C 1
ATOM 1173 O O . THR A 1 145 ? -39.093 -48.351 100.375 1.00 69.12 145 THR A O 1
ATOM 1176 N N . LYS A 1 146 ? -38.815 -48.517 102.584 1.00 73.06 146 LYS A N 1
ATOM 1177 C CA . LYS A 1 146 ? -40.150 -47.984 102.910 1.00 73.06 146 LYS A CA 1
ATOM 1178 C C . LYS A 1 146 ? -40.363 -46.546 102.412 1.00 73.06 146 LYS A C 1
ATOM 1180 O O . LYS A 1 146 ? -41.454 -46.243 101.936 1.00 73.06 146 LYS A O 1
ATOM 1185 N N . THR A 1 147 ? -39.352 -45.682 102.511 1.00 75.50 147 THR A N 1
ATOM 1186 C CA . THR A 1 147 ? -39.437 -44.268 102.104 1.00 75.50 147 THR A CA 1
ATOM 1187 C C . THR A 1 147 ? -39.416 -44.146 100.583 1.00 75.50 147 THR A C 1
ATOM 1189 O O . THR A 1 147 ? -40.299 -43.521 100.000 1.00 75.50 147 THR A O 1
ATOM 1192 N N . TRP A 1 148 ? -38.462 -44.813 99.928 1.00 79.12 148 TRP A N 1
ATOM 1193 C CA . TRP A 1 148 ? -38.355 -44.815 98.468 1.00 79.12 148 TRP A CA 1
ATOM 1194 C C . TRP A 1 148 ? -39.562 -45.465 97.794 1.00 79.12 148 TRP A C 1
ATOM 1196 O O . TRP A 1 148 ? -40.044 -44.939 96.799 1.00 79.12 148 TRP A O 1
ATOM 1206 N N . LYS A 1 149 ? -40.139 -46.522 98.378 1.00 81.00 149 LYS A N 1
ATOM 1207 C CA . LYS A 1 149 ? -41.380 -47.130 97.877 1.00 81.00 149 LYS A CA 1
ATOM 1208 C C . LYS A 1 149 ? -42.563 -46.160 97.897 1.00 81.00 149 LYS A C 1
ATOM 1210 O O . LYS A 1 149 ? -43.330 -46.133 96.944 1.00 81.00 149 LYS A O 1
ATOM 1215 N N . GLN A 1 150 ? -42.700 -45.344 98.946 1.00 82.94 150 GLN A N 1
ATOM 1216 C CA . GLN A 1 150 ? -43.745 -44.313 99.011 1.00 82.94 150 GLN A CA 1
ATOM 1217 C C . GLN A 1 150 ? -43.518 -43.196 97.985 1.00 82.94 150 GLN A C 1
ATOM 1219 O O . GLN A 1 150 ? -44.469 -42.747 97.349 1.00 82.94 150 GLN A O 1
ATOM 1224 N N . ILE A 1 151 ? -42.266 -42.758 97.814 1.00 82.88 151 ILE A N 1
ATOM 1225 C CA . ILE A 1 151 ? -41.899 -41.725 96.837 1.00 82.88 151 ILE A CA 1
ATOM 1226 C C . ILE A 1 151 ? -42.154 -42.223 95.412 1.00 82.88 151 ILE A C 1
ATOM 1228 O O . ILE A 1 151 ? -42.820 -41.536 94.644 1.00 82.88 151 ILE A O 1
ATOM 1232 N N . LEU A 1 152 ? -41.673 -43.420 95.072 1.00 83.56 152 LEU A N 1
ATOM 1233 C CA . LEU A 1 152 ? -41.829 -44.002 93.740 1.00 83.56 152 LEU A CA 1
ATOM 1234 C C . LEU A 1 152 ? -43.295 -44.260 93.413 1.00 83.56 152 LEU A C 1
ATOM 1236 O O . LEU A 1 152 ? -43.731 -43.846 92.349 1.00 83.56 152 LEU A O 1
ATOM 1240 N N . GLN A 1 153 ? -44.086 -44.798 94.348 1.00 85.25 153 GLN A N 1
ATOM 1241 C CA . GLN A 1 153 ? -45.525 -44.969 94.135 1.00 85.25 153 GLN A CA 1
ATOM 1242 C C . GLN A 1 153 ? -46.218 -43.627 93.824 1.00 85.25 153 GLN A C 1
ATOM 1244 O O . GLN A 1 153 ? -47.003 -43.533 92.882 1.00 85.25 153 GLN A O 1
ATOM 1249 N N . LEU A 1 154 ? -45.881 -42.557 94.556 1.00 87.12 154 LEU A N 1
ATOM 1250 C CA . LEU A 1 154 ? -46.430 -41.220 94.304 1.00 87.12 154 LEU A CA 1
ATOM 1251 C C . LEU A 1 154 ? -45.975 -40.634 92.956 1.00 87.12 154 LEU A C 1
ATOM 1253 O O . LEU A 1 154 ? -46.733 -39.906 92.308 1.00 87.12 154 LEU A O 1
ATOM 1257 N N . LEU A 1 155 ? -44.739 -40.912 92.537 1.00 87.06 155 LEU A N 1
ATOM 1258 C CA . LEU A 1 155 ? -44.214 -40.482 91.242 1.00 87.06 155 LEU A CA 1
ATOM 1259 C C . LEU A 1 155 ? -44.851 -41.271 90.091 1.00 87.06 155 LEU A C 1
ATOM 1261 O O . LEU A 1 155 ? -45.225 -40.656 89.094 1.00 87.06 155 LEU A O 1
ATOM 1265 N N . GLU A 1 156 ? -45.030 -42.584 90.232 1.00 87.25 156 GLU A N 1
ATOM 1266 C CA . GLU A 1 156 ? -45.670 -43.472 89.252 1.00 87.25 156 GLU A CA 1
ATOM 1267 C C . GLU A 1 156 ? -47.135 -43.089 89.024 1.00 87.25 156 GLU A C 1
ATOM 1269 O O . GLU A 1 156 ? -47.537 -42.875 87.881 1.00 87.25 156 GLU A O 1
ATOM 1274 N N . GLU A 1 157 ? -47.911 -42.878 90.097 1.00 87.12 157 GLU A N 1
ATOM 1275 C CA . GLU A 1 157 ? -49.316 -42.437 90.022 1.00 87.12 157 GLU A CA 1
ATOM 1276 C C . GLU A 1 157 ? -49.478 -41.105 89.264 1.00 87.12 157 GLU A C 1
ATOM 1278 O O . GLU A 1 157 ? -50.515 -40.840 88.654 1.00 87.12 157 GLU A O 1
ATOM 1283 N N . ARG A 1 158 ? -48.440 -40.258 89.270 1.00 86.19 158 ARG A N 1
ATOM 1284 C CA . ARG A 1 158 ? -48.406 -38.956 88.576 1.00 86.19 158 ARG A CA 1
ATOM 1285 C C . ARG A 1 158 ? -47.645 -38.997 87.240 1.00 86.19 158 ARG A C 1
ATOM 1287 O O . ARG A 1 158 ? -47.513 -37.966 86.564 1.00 86.19 158 ARG A O 1
ATOM 1294 N N . GLY A 1 159 ? -47.119 -40.160 86.852 1.00 85.25 159 GLY A N 1
ATOM 1295 C CA . GLY A 1 159 ? -46.270 -40.357 85.674 1.00 85.25 159 GLY A CA 1
ATOM 1296 C C . GLY A 1 159 ? -45.007 -39.486 85.673 1.00 85.25 159 GLY A C 1
ATOM 1297 O O . GLY A 1 159 ? -44.620 -38.967 84.626 1.00 85.25 159 GLY A O 1
ATOM 1298 N N . LEU A 1 160 ? -44.434 -39.208 86.844 1.00 87.19 160 LEU A N 1
ATOM 1299 C CA . LEU A 1 160 ? -43.240 -38.376 87.051 1.00 87.19 160 LEU A CA 1
ATOM 1300 C C . LEU A 1 160 ? -41.945 -39.197 87.134 1.00 87.19 160 LEU A C 1
ATOM 1302 O O . LEU A 1 160 ? -40.898 -38.629 87.429 1.00 87.19 160 LEU A O 1
ATOM 1306 N N . VAL A 1 161 ? -42.015 -40.502 86.877 1.00 88.06 161 VAL A N 1
ATOM 1307 C CA . VAL A 1 161 ? -40.870 -41.409 86.783 1.00 88.06 161 VAL A CA 1
ATOM 1308 C C . VAL A 1 161 ? -40.955 -42.221 85.492 1.00 88.06 161 VAL A C 1
ATOM 1310 O O . VAL A 1 161 ? -42.056 -42.532 85.031 1.00 88.06 161 VAL A O 1
ATOM 1313 N N . GLY A 1 162 ? -39.811 -42.535 84.891 1.00 87.06 162 GLY A N 1
ATOM 1314 C CA . GLY A 1 162 ? -39.724 -43.418 83.730 1.00 87.06 162 GLY A CA 1
ATOM 1315 C C . GLY A 1 162 ? -38.284 -43.687 83.302 1.00 87.06 162 GLY A C 1
ATOM 1316 O O . GLY A 1 162 ? -37.356 -43.062 83.801 1.00 87.06 162 GLY A O 1
ATOM 1317 N N . GLU A 1 163 ? -38.108 -44.585 82.334 1.00 84.44 163 GLU A N 1
ATOM 1318 C CA . GLU A 1 163 ? -36.797 -45.024 81.814 1.00 84.44 163 GLU A CA 1
ATOM 1319 C C . GLU A 1 163 ? -36.088 -43.981 80.925 1.00 84.44 163 GLU A C 1
ATOM 1321 O O . GLU A 1 163 ? -35.059 -44.256 80.316 1.00 84.44 163 GLU A O 1
ATOM 1326 N N . GLY A 1 164 ? -36.665 -42.789 80.769 1.00 83.81 164 GLY A N 1
ATOM 1327 C CA . GLY A 1 164 ? -36.123 -41.748 79.906 1.00 83.81 164 GLY A CA 1
ATOM 1328 C C . GLY A 1 164 ? -36.868 -40.428 80.036 1.00 83.81 164 GLY A C 1
ATOM 1329 O O . GLY A 1 164 ? -38.028 -40.377 80.448 1.00 83.81 164 GLY A O 1
ATOM 1330 N N . LEU A 1 165 ? -36.189 -39.339 79.682 1.00 85.31 165 LEU A N 1
ATOM 1331 C CA . LEU A 1 165 ? -36.705 -37.981 79.789 1.00 85.31 165 LEU A CA 1
ATOM 1332 C C . LEU A 1 165 ? -37.386 -37.549 78.473 1.00 85.31 165 LEU A C 1
ATOM 1334 O O . LEU A 1 165 ? -36.710 -37.449 77.444 1.00 85.31 165 LEU A O 1
ATOM 1338 N N . PRO A 1 166 ? -38.699 -37.246 78.472 1.00 81.88 166 PRO A N 1
ATOM 1339 C CA . PRO A 1 166 ? -39.385 -36.719 77.294 1.00 81.88 166 PRO A CA 1
ATOM 1340 C C . PRO A 1 166 ? -39.098 -35.218 77.083 1.00 81.88 166 PRO A C 1
ATOM 1342 O O . PRO A 1 166 ? -39.452 -34.370 77.905 1.00 81.88 166 PRO A O 1
ATOM 1345 N N . LEU A 1 167 ? -38.502 -34.866 75.940 1.00 79.94 167 LEU A N 1
ATOM 1346 C CA . LEU A 1 167 ? -38.223 -33.488 75.516 1.00 79.94 167 LEU A CA 1
ATOM 1347 C C . LEU A 1 167 ? -39.144 -33.075 74.351 1.00 79.94 167 LEU A C 1
ATOM 1349 O O . LEU A 1 167 ? -39.190 -33.776 73.340 1.00 79.94 167 LEU A O 1
ATOM 1353 N N . PRO A 1 168 ? -39.866 -31.943 74.409 1.00 76.44 168 PRO A N 1
ATOM 1354 C CA . PRO A 1 168 ? -40.664 -31.470 73.277 1.00 76.44 168 PRO A CA 1
ATOM 1355 C C . PRO A 1 168 ? -39.787 -30.898 72.149 1.00 76.44 168 PRO A C 1
ATOM 1357 O O . PRO A 1 168 ? -38.857 -30.132 72.403 1.00 76.44 168 PRO A O 1
ATOM 1360 N N . CYS A 1 169 ? -40.118 -31.204 70.889 1.00 76.50 169 CYS A N 1
ATOM 1361 C CA . CYS A 1 169 ? -39.464 -30.582 69.734 1.00 76.50 169 CYS A CA 1
ATOM 1362 C C . CYS A 1 169 ? -39.934 -29.120 69.568 1.00 76.50 169 CYS A C 1
ATOM 1364 O O . CYS A 1 169 ? -41.138 -28.893 69.433 1.00 76.50 169 CYS A O 1
ATOM 1366 N N . PRO A 1 170 ? -39.029 -28.126 69.467 1.00 69.81 170 PRO A N 1
ATOM 1367 C CA . PRO A 1 170 ? -39.420 -26.715 69.356 1.00 69.81 170 PRO A CA 1
ATOM 1368 C C . PRO A 1 170 ? -40.157 -26.374 68.048 1.00 69.81 170 PRO A C 1
ATOM 1370 O O . PRO A 1 170 ? -40.998 -25.482 68.033 1.00 69.81 170 PRO A O 1
ATOM 1373 N N . ASN A 1 171 ? -39.870 -27.089 66.955 1.00 70.00 171 ASN A N 1
ATOM 1374 C CA . ASN A 1 171 ? -40.456 -26.826 65.633 1.00 70.00 171 ASN A CA 1
ATOM 1375 C C . ASN A 1 171 ? -41.710 -27.664 65.316 1.00 70.00 171 ASN A C 1
ATOM 1377 O O . ASN A 1 171 ? -42.431 -27.345 64.373 1.00 70.00 171 ASN A O 1
ATOM 1381 N N . HIS A 1 172 ? -41.975 -28.736 66.071 1.00 74.19 172 HIS A N 1
ATOM 1382 C CA . HIS A 1 172 ? -43.096 -29.647 65.820 1.00 74.19 172 HIS A CA 1
ATOM 1383 C C . HIS A 1 172 ? -43.897 -29.867 67.108 1.00 74.19 172 HIS A C 1
ATOM 1385 O O . HIS A 1 172 ? -43.571 -30.773 67.883 1.00 74.19 172 HIS A O 1
ATOM 1391 N N . PRO A 1 173 ? -44.961 -29.070 67.332 1.00 68.88 173 PRO A N 1
ATOM 1392 C CA . PRO A 1 173 ? -45.853 -29.237 68.474 1.00 68.88 173 PRO A CA 1
ATOM 1393 C C . PRO A 1 173 ? -46.426 -30.661 68.504 1.00 68.88 173 PRO A C 1
ATOM 1395 O O . PRO A 1 173 ? -46.989 -31.131 67.516 1.00 68.88 173 PRO A O 1
ATOM 1398 N N . GLY A 1 174 ? -46.246 -31.368 69.622 1.00 68.56 174 GLY A N 1
ATOM 1399 C CA . GLY A 1 174 ? -46.712 -32.749 69.808 1.00 68.56 174 GLY A CA 1
ATOM 1400 C C . GLY A 1 174 ? -45.700 -33.851 69.464 1.00 68.56 174 GLY A C 1
ATOM 1401 O O . GLY A 1 174 ? -45.988 -35.016 69.721 1.00 68.56 174 GLY A O 1
ATOM 1402 N N . SER A 1 175 ? -44.513 -33.527 68.935 1.00 74.19 175 SER A N 1
ATOM 1403 C CA . SER A 1 175 ? -43.412 -34.497 68.826 1.00 74.19 175 SER A CA 1
ATOM 1404 C C . SER A 1 175 ? -42.551 -34.463 70.090 1.00 74.19 175 SER A C 1
ATOM 1406 O O . SER A 1 175 ? -42.067 -33.395 70.473 1.00 74.19 175 SER A O 1
ATOM 1408 N N . GLN A 1 176 ? -42.332 -35.622 70.713 1.00 72.88 176 GLN A N 1
ATOM 1409 C CA . GLN A 1 176 ? -41.462 -35.780 71.882 1.00 72.88 176 GLN A CA 1
ATOM 1410 C C . GLN A 1 176 ? -40.227 -36.605 71.503 1.00 72.88 176 GLN A C 1
ATOM 1412 O O . GLN A 1 176 ? -40.344 -37.629 70.834 1.00 72.88 176 GLN A O 1
ATOM 1417 N N . LEU A 1 177 ? -39.049 -36.130 71.895 1.00 76.75 177 LEU A N 1
ATOM 1418 C CA . LEU A 1 177 ? -37.797 -36.876 71.886 1.00 76.75 177 LEU A CA 1
ATOM 1419 C C . LEU A 1 177 ? -37.712 -37.616 73.217 1.00 76.75 177 LEU A C 1
ATOM 1421 O O . LEU A 1 177 ? -37.872 -36.991 74.262 1.00 76.75 177 LEU A O 1
ATOM 1425 N N . PHE A 1 178 ? -37.481 -38.921 73.193 1.00 80.81 178 PHE A N 1
ATOM 1426 C CA . PHE A 1 178 ? -37.323 -39.708 74.410 1.00 80.81 178 PHE A CA 1
ATOM 1427 C C . PHE A 1 178 ? -35.835 -39.978 74.617 1.00 80.81 178 PHE A C 1
ATOM 1429 O O . PHE A 1 178 ? -35.220 -40.630 73.779 1.00 80.81 178 PHE A O 1
ATOM 1436 N N . ILE A 1 179 ? -35.257 -39.400 75.670 1.00 83.31 179 ILE A N 1
ATOM 1437 C CA . ILE A 1 179 ? -33.826 -39.504 75.976 1.00 83.31 179 ILE A CA 1
ATOM 1438 C C . ILE A 1 179 ? -33.644 -40.542 77.079 1.00 83.31 179 ILE A C 1
ATOM 1440 O O . ILE A 1 179 ? -33.961 -40.253 78.234 1.00 83.31 179 ILE A O 1
ATOM 1444 N N . GLN A 1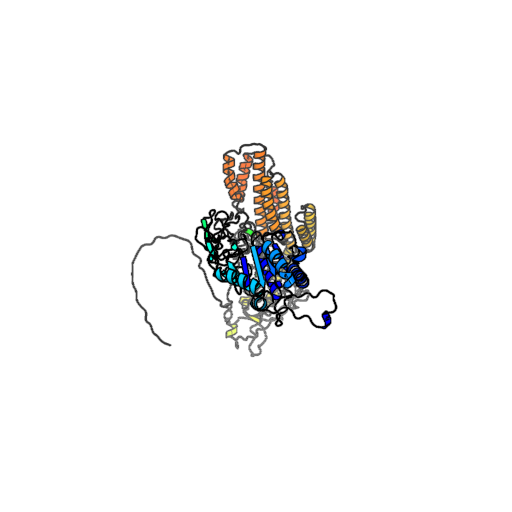 180 ? -33.166 -41.734 76.728 1.00 82.75 180 GLN A N 1
ATOM 1445 C CA . GLN A 1 180 ? -32.936 -42.826 77.681 1.00 82.75 180 GLN A CA 1
ATOM 1446 C C . GLN A 1 180 ? -31.465 -42.917 78.080 1.00 82.75 180 GLN A C 1
ATOM 1448 O O . GLN A 1 180 ? -31.164 -43.184 79.239 1.00 82.75 180 GLN A O 1
ATOM 1453 N N . ALA A 1 181 ? -30.558 -42.638 77.141 1.00 82.12 181 ALA A N 1
ATOM 1454 C CA . ALA A 1 181 ? -29.121 -42.759 77.346 1.00 82.12 181 ALA A CA 1
ATOM 1455 C C . ALA A 1 181 ? -28.363 -41.463 76.980 1.00 82.12 181 ALA A C 1
ATOM 1457 O O . ALA A 1 181 ? -28.875 -40.624 76.228 1.00 82.12 181 ALA A O 1
ATOM 1458 N N . PRO A 1 182 ? -27.129 -41.266 77.480 1.00 80.38 182 PRO A N 1
ATOM 1459 C CA . PRO A 1 182 ? -26.307 -40.101 77.154 1.00 80.38 182 PRO A CA 1
ATOM 1460 C C . PRO A 1 182 ? -26.057 -39.904 75.648 1.00 80.38 182 PRO A C 1
ATOM 1462 O O . PRO A 1 182 ? -25.912 -38.769 75.184 1.00 80.38 182 PRO A O 1
ATOM 1465 N N . GLU A 1 183 ? -26.026 -40.984 74.866 1.00 80.81 183 GLU A N 1
ATOM 1466 C CA . GLU A 1 183 ? -25.792 -40.972 73.417 1.00 80.81 183 GLU A CA 1
ATOM 1467 C C . GLU A 1 183 ? -26.975 -40.377 72.645 1.00 80.81 183 GLU A C 1
ATOM 1469 O O . GLU A 1 183 ? -26.787 -39.773 71.583 1.00 80.81 183 GLU A O 1
ATOM 1474 N N . ASP A 1 184 ? -28.192 -40.464 73.191 1.00 80.50 184 ASP A N 1
ATOM 1475 C CA . ASP A 1 184 ? -29.384 -39.882 72.570 1.00 80.50 184 ASP A CA 1
ATOM 1476 C C . ASP A 1 184 ? -29.254 -38.358 72.451 1.00 80.50 184 ASP A C 1
ATOM 1478 O O . ASP A 1 184 ? -29.761 -37.757 71.499 1.00 80.50 184 ASP A O 1
ATOM 1482 N N . PHE A 1 185 ? -28.485 -37.720 73.343 1.00 75.12 185 PHE A N 1
ATOM 1483 C CA . PHE A 1 185 ? -28.191 -36.296 73.222 1.00 75.12 185 PHE A CA 1
ATOM 1484 C C . PHE A 1 185 ? -27.330 -35.958 71.985 1.00 75.12 185 PHE A C 1
ATOM 1486 O O . PHE A 1 185 ? -27.361 -34.823 71.508 1.00 75.12 185 PHE A O 1
ATOM 1493 N N . GLN A 1 186 ? -26.567 -36.919 71.449 1.00 70.12 186 GLN A N 1
ATOM 1494 C CA . GLN A 1 186 ? -25.770 -36.754 70.226 1.00 70.12 186 GLN A CA 1
ATOM 1495 C C . GLN A 1 186 ? -26.581 -37.056 68.963 1.00 70.12 186 GLN A C 1
ATOM 1497 O O . GLN A 1 186 ? -26.381 -36.408 67.936 1.00 70.12 186 GLN A O 1
ATOM 1502 N N . ARG A 1 187 ? -27.515 -38.014 69.041 1.00 67.94 187 ARG A N 1
ATOM 1503 C CA . ARG A 1 187 ? -28.384 -38.424 67.925 1.00 67.94 187 ARG A CA 1
ATOM 1504 C C . ARG A 1 187 ? -29.309 -37.305 67.444 1.00 67.94 187 ARG A C 1
ATOM 1506 O O . ARG A 1 187 ? -29.649 -37.266 66.264 1.00 67.94 187 ARG A O 1
ATOM 1513 N N . PHE A 1 188 ? -29.671 -36.383 68.333 1.00 66.31 188 PHE A N 1
ATOM 1514 C CA . PHE A 1 188 ? -30.497 -35.217 68.020 1.00 66.31 188 PHE A CA 1
ATOM 1515 C C . PHE A 1 188 ? -29.684 -33.916 68.120 1.00 66.31 188 PHE A C 1
ATOM 1517 O O . PHE A 1 188 ? -29.882 -33.132 69.057 1.00 66.31 188 PHE A O 1
ATOM 1524 N N . PRO A 1 189 ? -28.769 -33.641 67.167 1.00 56.81 189 PRO A N 1
ATOM 1525 C CA . PRO A 1 189 ? -28.048 -32.377 67.143 1.00 56.81 189 PRO A CA 1
ATOM 1526 C C . PRO A 1 189 ? -29.056 -31.225 67.026 1.00 56.81 189 PRO A C 1
ATOM 1528 O O . PRO A 1 189 ? -30.002 -31.267 66.244 1.00 56.81 189 PRO A O 1
ATOM 1531 N N . GLU A 1 190 ? -28.886 -30.207 67.868 1.00 60.94 190 GLU A N 1
ATOM 1532 C CA . GLU A 1 190 ? -29.815 -29.071 68.002 1.00 60.94 190 GLU A CA 1
ATOM 1533 C C . GLU A 1 190 ? -31.231 -29.413 68.517 1.00 60.94 190 GLU A C 1
ATOM 1535 O O . GLU A 1 190 ? -32.102 -28.543 68.503 1.00 60.94 190 GLU A O 1
ATOM 1540 N N . TRP A 1 191 ? -31.456 -30.627 69.043 1.00 66.88 191 TRP A N 1
ATOM 1541 C CA . TRP A 1 191 ? -32.681 -31.018 69.767 1.00 66.88 191 TRP A CA 1
ATOM 1542 C C . TRP A 1 191 ? -33.962 -30.968 68.925 1.00 66.88 191 TRP A C 1
ATOM 1544 O O . TRP A 1 191 ? -35.048 -30.643 69.412 1.00 66.88 191 TRP A O 1
ATOM 1554 N N . THR A 1 192 ? -33.830 -31.267 67.636 1.00 68.62 192 THR A N 1
ATOM 1555 C CA . THR A 1 192 ? -34.936 -31.273 66.677 1.00 68.62 192 THR A CA 1
ATOM 1556 C C . THR A 1 192 ? -35.322 -32.701 66.296 1.00 68.62 192 THR A C 1
ATOM 1558 O O . THR A 1 192 ? -34.487 -33.600 66.312 1.00 68.62 192 THR A O 1
ATOM 1561 N N . CYS A 1 193 ? -36.609 -32.939 66.024 1.00 73.06 193 CYS A N 1
ATOM 1562 C CA . CYS A 1 193 ? -37.107 -34.280 65.713 1.00 73.06 193 CYS A CA 1
ATOM 1563 C C . CYS A 1 193 ? -36.816 -34.708 64.266 1.00 73.06 193 CYS A C 1
ATOM 1565 O O . CYS A 1 193 ? -36.463 -33.902 63.418 1.00 73.06 193 CYS A O 1
ATOM 1567 N N . ASP A 1 194 ? -37.035 -35.977 63.934 1.00 72.69 194 ASP A N 1
ATOM 1568 C CA . ASP A 1 194 ? -36.731 -36.507 62.596 1.00 72.69 194 ASP A CA 1
ATOM 1569 C C . ASP A 1 194 ? -37.772 -36.182 61.504 1.00 72.69 194 ASP A C 1
ATOM 1571 O O . ASP A 1 194 ? -37.661 -36.653 60.369 1.00 72.69 194 ASP A O 1
ATOM 1575 N N . ARG A 1 195 ? -38.796 -35.374 61.809 1.00 75.12 195 ARG A N 1
ATOM 1576 C CA . ARG A 1 195 ? -39.839 -35.007 60.838 1.00 75.12 195 ARG A CA 1
ATOM 1577 C C . ARG A 1 195 ? -39.305 -34.030 59.778 1.00 75.12 195 ARG A C 1
ATOM 1579 O O . ARG A 1 195 ? -38.409 -33.236 60.071 1.00 75.12 195 ARG A O 1
ATOM 1586 N N . PRO A 1 196 ? -39.853 -34.039 58.546 1.00 73.94 196 PRO A N 1
ATOM 1587 C CA . PRO A 1 196 ? -39.506 -33.044 57.533 1.00 73.94 196 PRO A CA 1
ATOM 1588 C C . PRO A 1 196 ? -39.820 -31.627 58.033 1.00 73.94 196 PRO A C 1
ATOM 1590 O O . PRO A 1 196 ? -40.834 -31.403 58.698 1.00 73.94 196 PRO A O 1
ATOM 1593 N N . CYS A 1 197 ? -38.945 -30.668 57.722 1.00 75.81 197 CYS A N 1
ATOM 1594 C CA . CYS A 1 197 ? -39.067 -29.297 58.206 1.00 75.81 197 CYS A CA 1
ATOM 1595 C C . CYS A 1 197 ? -40.300 -28.588 57.626 1.00 75.81 197 CYS A C 1
ATOM 1597 O O . CYS A 1 197 ? -41.119 -28.071 58.380 1.00 75.81 197 CYS A O 1
ATOM 1599 N N . GLY A 1 198 ? -40.440 -28.555 56.296 1.00 71.12 198 GLY A N 1
ATOM 1600 C CA . GLY A 1 198 ? -41.600 -27.956 55.625 1.00 71.12 198 GLY A CA 1
ATOM 1601 C C . GLY A 1 198 ? -41.724 -26.429 55.759 1.00 71.12 198 GLY A C 1
ATOM 1602 O O . GLY A 1 198 ? -42.719 -25.866 55.312 1.00 71.12 198 GLY A O 1
ATOM 1603 N N . HIS A 1 199 ? -40.736 -25.742 56.344 1.00 72.38 199 HIS A N 1
ATOM 1604 C CA . HIS A 1 199 ? -40.753 -24.288 56.518 1.00 72.38 199 HIS A CA 1
ATOM 1605 C C . HIS A 1 199 ? -40.602 -23.553 55.177 1.00 72.38 199 HIS A C 1
ATOM 1607 O O . HIS A 1 199 ? -39.798 -23.948 54.330 1.00 72.38 199 HIS A O 1
ATOM 1613 N N . ARG A 1 200 ? -41.356 -22.467 54.977 1.00 74.44 200 ARG A N 1
ATOM 1614 C CA . ARG A 1 200 ? -41.328 -21.674 53.741 1.00 74.44 200 ARG A CA 1
ATOM 1615 C C . ARG A 1 200 ? -40.273 -20.573 53.843 1.00 74.44 200 ARG A C 1
ATOM 1617 O O . ARG A 1 200 ? -40.363 -19.711 54.706 1.00 74.44 200 ARG A O 1
ATOM 1624 N N . LEU A 1 201 ? -39.274 -20.622 52.968 1.00 72.88 201 LEU A N 1
ATOM 1625 C CA . LEU A 1 201 ? -38.184 -19.647 52.900 1.00 72.88 201 LEU A CA 1
ATOM 1626 C C . LEU A 1 201 ? -38.676 -18.309 52.329 1.00 72.88 201 LEU A C 1
ATOM 1628 O O . LEU A 1 201 ? -39.674 -18.271 51.610 1.00 72.88 201 LEU A O 1
ATOM 1632 N N . GLU A 1 202 ? -37.917 -17.230 52.542 1.00 67.44 202 GLU A N 1
ATOM 1633 C CA . GLU A 1 202 ? -38.191 -15.905 51.952 1.00 67.44 202 GLU A CA 1
ATOM 1634 C C . GLU A 1 202 ? -38.267 -15.935 50.419 1.00 67.44 202 GLU A C 1
ATOM 1636 O O . GLU A 1 202 ? -39.020 -15.187 49.804 1.00 67.44 202 GLU A O 1
ATOM 1641 N N . CYS A 1 203 ? -37.539 -16.853 49.778 1.00 70.00 203 CYS A N 1
ATOM 1642 C CA . CYS A 1 203 ? -37.620 -17.059 48.336 1.00 70.00 203 CYS A CA 1
ATOM 1643 C C . CYS A 1 203 ? -38.882 -17.813 47.870 1.00 70.00 203 CYS A C 1
ATOM 1645 O O . CYS A 1 203 ? -38.988 -18.150 46.694 1.00 70.00 203 CYS A O 1
ATOM 1647 N N . GLY A 1 204 ? -39.815 -18.125 48.773 1.00 71.44 204 GLY A N 1
ATOM 1648 C CA . GLY A 1 204 ? -41.081 -18.803 48.491 1.00 71.44 204 GLY A CA 1
ATOM 1649 C C . GLY A 1 204 ? -41.009 -20.334 48.434 1.00 71.44 204 GLY A C 1
ATOM 1650 O O . GLY A 1 204 ? -42.062 -20.976 48.505 1.00 71.44 204 GLY A O 1
ATOM 1651 N N . HIS A 1 205 ? -39.805 -20.916 48.357 1.00 75.3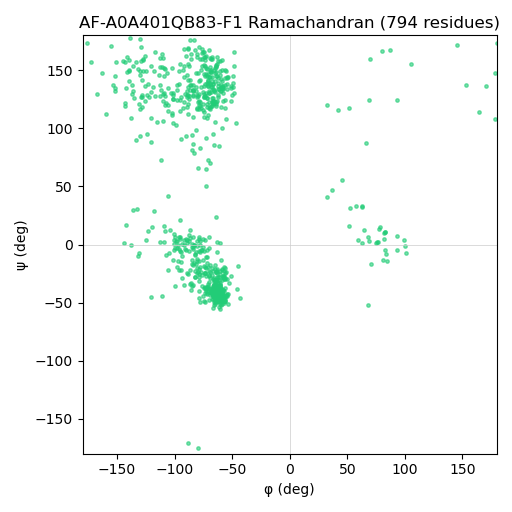8 205 HIS A N 1
ATOM 1652 C CA . HIS A 1 205 ? -39.564 -22.365 48.328 1.00 75.38 205 HIS A CA 1
ATOM 1653 C C . HIS A 1 205 ? -39.701 -23.023 49.714 1.00 75.38 205 HIS A C 1
ATOM 1655 O O . HIS A 1 205 ? -39.413 -22.407 50.740 1.00 75.38 205 HIS A O 1
ATOM 1661 N N . LEU A 1 206 ? -40.104 -24.298 49.742 1.00 74.50 206 LEU A N 1
ATOM 1662 C CA . LEU A 1 206 ? -40.219 -25.108 50.962 1.00 74.50 206 LEU A CA 1
ATOM 1663 C C . LEU A 1 206 ? -38.875 -25.759 51.326 1.00 74.50 206 LEU A C 1
ATOM 1665 O O . LEU A 1 206 ? -38.194 -26.317 50.464 1.00 74.50 206 LEU A O 1
ATOM 1669 N N . CYS A 1 207 ? -38.515 -25.741 52.609 1.00 73.88 207 CYS A N 1
ATOM 1670 C CA . CYS A 1 207 ? -37.343 -26.441 53.122 1.00 73.88 207 CYS A CA 1
ATOM 1671 C C . CYS A 1 207 ? -37.559 -27.963 53.078 1.00 73.88 207 CYS A C 1
ATOM 1673 O O . CYS A 1 207 ? -38.426 -28.502 53.770 1.00 73.88 207 CYS A O 1
ATOM 1675 N N . LYS A 1 208 ? -36.739 -28.656 52.276 1.00 71.38 208 LYS A N 1
ATOM 1676 C CA . LYS A 1 208 ? -36.768 -30.120 52.094 1.00 71.38 208 LYS A CA 1
ATOM 1677 C C . LYS A 1 208 ? -35.889 -30.895 53.093 1.00 71.38 208 LYS A C 1
ATOM 1679 O O . LYS A 1 208 ? -35.765 -32.109 52.969 1.00 71.38 208 LYS A O 1
ATOM 1684 N N . HIS A 1 209 ? -35.253 -30.227 54.057 1.00 71.19 209 HIS A N 1
ATOM 1685 C CA . HIS A 1 209 ? -34.427 -30.903 55.064 1.00 71.19 209 HIS A CA 1
ATOM 1686 C C . HIS A 1 209 ? -35.268 -31.514 56.193 1.00 71.19 209 HIS A C 1
ATOM 1688 O O . HIS A 1 209 ? -36.436 -31.161 56.388 1.00 71.19 209 HIS A O 1
ATOM 1694 N N . ARG A 1 210 ? -34.651 -32.427 56.959 1.00 74.06 210 ARG A N 1
ATOM 1695 C CA . ARG A 1 210 ? -35.157 -32.829 58.282 1.00 74.06 210 ARG A CA 1
ATOM 1696 C C . ARG A 1 210 ? -35.233 -31.609 59.199 1.00 74.06 210 ARG A C 1
ATOM 1698 O O . ARG A 1 210 ? -34.588 -30.597 58.924 1.00 74.06 210 ARG A O 1
ATOM 1705 N N . CYS A 1 211 ? -36.043 -31.685 60.248 1.00 74.12 211 CYS A N 1
ATOM 1706 C CA . CYS A 1 211 ? -36.155 -30.615 61.227 1.00 74.12 211 CYS A CA 1
ATOM 1707 C C . CYS A 1 211 ? -34.765 -30.170 61.706 1.00 74.12 211 CYS A C 1
ATOM 1709 O O . CYS A 1 211 ? -33.911 -31.005 61.974 1.00 74.12 211 CYS A O 1
ATOM 1711 N N . HIS A 1 212 ? -34.543 -28.861 61.785 1.00 71.69 212 HIS A N 1
ATOM 1712 C CA . HIS A 1 212 ? -33.272 -28.268 62.203 1.00 71.69 212 HIS A CA 1
ATOM 1713 C C . HIS A 1 212 ? -33.520 -26.905 62.862 1.00 71.69 212 HIS A C 1
ATOM 1715 O O . HIS A 1 212 ? -34.546 -26.268 62.593 1.00 71.69 212 HIS A O 1
ATOM 1721 N N . ALA A 1 213 ? -32.604 -26.410 63.701 1.00 61.84 213 ALA A N 1
ATOM 1722 C CA . ALA A 1 213 ? -32.809 -25.138 64.405 1.00 61.84 213 ALA A CA 1
ATOM 1723 C C . ALA A 1 213 ? -32.490 -23.906 63.532 1.00 61.84 213 ALA A C 1
ATOM 1725 O O . ALA A 1 213 ? -32.876 -22.785 63.868 1.00 61.84 213 ALA A O 1
ATOM 1726 N N . HIS A 1 214 ? -31.838 -24.094 62.375 1.00 62.47 214 HIS A N 1
ATOM 1727 C CA . HIS A 1 214 ? -31.320 -23.000 61.534 1.00 62.47 214 HIS A CA 1
ATOM 1728 C C . HIS A 1 214 ? -32.341 -21.981 60.995 1.00 62.47 214 HIS A C 1
ATOM 1730 O O . HIS A 1 214 ? -31.917 -20.925 60.542 1.00 62.47 214 HIS A O 1
ATOM 1736 N N . HIS A 1 215 ? -33.656 -22.217 61.056 1.00 58.28 215 HIS A N 1
ATOM 1737 C CA . HIS A 1 215 ? -34.629 -21.177 60.684 1.00 58.28 215 HIS A CA 1
ATOM 1738 C C . HIS A 1 215 ? -34.756 -20.060 61.731 1.00 58.28 215 HIS A C 1
ATOM 1740 O O . HIS A 1 215 ? -35.208 -18.971 61.399 1.00 58.28 215 HIS A O 1
ATOM 1746 N N . GLN A 1 216 ? -34.326 -20.297 62.976 1.00 52.06 216 GLN A N 1
ATOM 1747 C CA . GLN A 1 216 ? -34.355 -19.286 64.040 1.00 52.06 216 GLN A CA 1
ATOM 1748 C C . GLN A 1 216 ? -33.150 -18.332 64.002 1.00 52.06 216 GLN A C 1
ATOM 1750 O O . GLN A 1 216 ? -33.190 -17.270 64.617 1.00 52.06 216 GLN A O 1
ATOM 1755 N N . ARG A 1 217 ? -32.078 -18.675 63.272 1.00 51.19 217 ARG A N 1
ATOM 1756 C CA . ARG A 1 217 ? -30.906 -17.810 63.068 1.00 51.19 217 ARG A CA 1
ATOM 1757 C C . ARG A 1 217 ? -30.891 -17.341 61.615 1.00 51.19 217 ARG A C 1
ATOM 1759 O O . ARG A 1 217 ? -30.597 -18.126 60.717 1.00 51.19 217 ARG A O 1
ATOM 1766 N N . GLN A 1 218 ? -31.237 -16.073 61.389 1.00 46.91 218 GLN A N 1
ATOM 1767 C CA . GLN A 1 218 ? -31.234 -15.458 60.058 1.00 46.91 218 GLN A CA 1
ATOM 1768 C C . GLN A 1 218 ? -29.911 -15.741 59.316 1.00 46.91 218 GLN A C 1
ATOM 1770 O O . GLN A 1 218 ? -28.829 -15.541 59.864 1.00 46.91 218 GLN A O 1
ATOM 1775 N N . GLY A 1 219 ? -30.002 -16.199 58.062 1.00 51.97 219 GLY A N 1
ATOM 1776 C CA . GLY A 1 219 ? -28.883 -16.173 57.108 1.00 51.97 219 GLY A CA 1
ATOM 1777 C C . GLY A 1 219 ? -28.087 -17.464 56.871 1.00 51.97 219 GLY A C 1
ATOM 1778 O O . GLY A 1 219 ? -27.189 -17.450 56.033 1.00 51.97 219 GLY A O 1
ATOM 1779 N N . VAL A 1 220 ? -28.388 -18.590 57.531 1.00 58.03 220 VAL A N 1
ATOM 1780 C CA . VAL A 1 220 ? -27.551 -19.809 57.388 1.00 58.03 220 VAL A CA 1
ATOM 1781 C C . VAL A 1 220 ? -27.987 -20.724 56.228 1.00 58.03 220 VAL A C 1
ATOM 1783 O O . VAL A 1 220 ? -27.163 -21.446 55.667 1.00 58.03 220 VAL A O 1
ATOM 1786 N N . TYR A 1 221 ? -29.255 -20.685 55.799 1.00 65.38 221 TYR A N 1
ATOM 1787 C CA . TYR A 1 221 ? -29.767 -21.605 54.773 1.00 65.38 221 TYR A CA 1
ATOM 1788 C C . TYR A 1 221 ? -29.869 -20.978 53.372 1.00 65.38 221 TYR A C 1
ATOM 1790 O O . TYR A 1 221 ? -30.562 -19.982 53.176 1.00 65.38 221 TYR A O 1
ATOM 1798 N N . ARG A 1 222 ? -29.234 -21.608 52.369 1.00 70.31 222 ARG A N 1
ATOM 1799 C CA . ARG A 1 222 ? -29.262 -21.188 50.952 1.00 70.31 222 ARG A CA 1
ATOM 1800 C C . ARG A 1 222 ? -30.150 -22.116 50.118 1.00 70.31 222 ARG A C 1
ATOM 1802 O O . ARG A 1 222 ? -29.870 -23.308 50.005 1.00 70.31 222 ARG A O 1
ATOM 1809 N N . CYS A 1 223 ? -31.196 -21.566 49.497 1.00 73.69 223 CYS A N 1
ATOM 1810 C CA . CYS A 1 223 ? -32.120 -22.327 48.651 1.00 73.69 223 CYS A CA 1
ATOM 1811 C C . CYS A 1 223 ? -31.433 -22.854 47.382 1.00 73.69 223 CYS A C 1
ATOM 1813 O O . CYS A 1 223 ? -30.959 -22.063 46.571 1.00 73.69 223 CYS A O 1
ATOM 1815 N N . LYS A 1 224 ? -31.422 -24.177 47.178 1.00 75.06 224 LYS A N 1
ATOM 1816 C CA . LYS A 1 224 ? -30.750 -24.835 46.039 1.00 75.06 224 LYS A CA 1
ATOM 1817 C C . LYS A 1 224 ? -31.628 -25.038 44.796 1.00 75.06 224 LYS A C 1
ATOM 1819 O O . LYS A 1 224 ? -31.102 -25.517 43.788 1.00 75.06 224 LYS A O 1
ATOM 1824 N N . GLU A 1 225 ? -32.913 -24.690 44.870 1.00 76.44 225 GLU A N 1
ATOM 1825 C CA . GLU A 1 225 ? -33.875 -24.793 43.762 1.00 76.44 225 GLU A CA 1
ATOM 1826 C C . GLU A 1 225 ? -33.499 -23.861 42.591 1.00 76.44 225 GLU A C 1
ATOM 1828 O O . GLU A 1 225 ? -32.803 -22.856 42.809 1.00 76.44 225 GLU A O 1
ATOM 1833 N N . PRO A 1 226 ? -33.917 -24.180 41.350 1.00 77.12 226 PRO A N 1
ATOM 1834 C CA . PRO A 1 226 ? -33.731 -23.292 40.208 1.00 77.12 226 PRO A CA 1
ATOM 1835 C C . PRO A 1 226 ? -34.430 -21.950 40.450 1.00 77.12 226 PRO A C 1
ATOM 1837 O O . PRO A 1 226 ? -35.497 -21.877 41.060 1.00 77.12 226 PRO A O 1
ATOM 1840 N N . CYS A 1 227 ? -33.803 -20.864 40.006 1.00 79.94 227 CYS A N 1
ATOM 1841 C CA . CYS A 1 227 ? -34.365 -19.534 40.176 1.00 79.94 227 CYS A CA 1
ATOM 1842 C C . CYS A 1 227 ? -35.602 -19.351 39.281 1.00 79.94 227 CYS A C 1
ATOM 1844 O O . CYS A 1 227 ? -35.517 -19.448 38.062 1.00 79.94 227 CYS A O 1
ATOM 1846 N N . SER A 1 228 ? -36.749 -19.024 39.878 1.00 79.62 228 SER A N 1
ATOM 1847 C CA . SER A 1 228 ? -38.003 -18.743 39.163 1.00 79.62 228 SER A CA 1
ATOM 1848 C C . SER A 1 228 ? -38.145 -17.281 38.712 1.00 79.62 228 SER A C 1
ATOM 1850 O O . SER A 1 228 ? -39.195 -16.885 38.209 1.00 79.62 228 SER A O 1
ATOM 1852 N N . ARG A 1 229 ? -37.111 -16.449 38.903 1.00 78.69 229 ARG A N 1
ATOM 1853 C CA . ARG A 1 229 ? -37.143 -15.026 38.534 1.00 78.69 229 ARG A CA 1
ATOM 1854 C C . ARG A 1 229 ? -36.955 -14.851 37.027 1.00 78.69 229 ARG A C 1
ATOM 1856 O O . ARG A 1 229 ? -36.039 -15.428 36.441 1.00 78.69 229 ARG A O 1
ATOM 1863 N N . SER A 1 230 ? -37.775 -13.984 36.435 1.00 81.31 230 SER A N 1
ATOM 1864 C CA . SER A 1 230 ? -37.569 -13.478 35.076 1.00 81.31 230 SER A CA 1
ATOM 1865 C C . SER A 1 230 ? -36.538 -12.347 35.089 1.00 81.31 230 SER A C 1
ATOM 1867 O O . SER A 1 230 ? -36.668 -11.402 35.869 1.00 81.31 230 SER A O 1
ATOM 1869 N N . LEU A 1 231 ? -35.513 -12.435 34.238 1.00 81.44 231 LEU A N 1
ATOM 1870 C CA . LEU A 1 231 ? -34.414 -11.462 34.158 1.00 81.44 231 LEU A CA 1
ATOM 1871 C C . LEU A 1 231 ? -34.765 -10.208 33.346 1.00 81.44 231 LEU A C 1
ATOM 1873 O O . LEU A 1 231 ? -34.049 -9.210 33.410 1.00 81.44 231 LEU A O 1
ATOM 1877 N N . CYS A 1 232 ? -35.823 -10.258 32.536 1.00 78.44 232 CYS A N 1
ATOM 1878 C CA . CYS A 1 232 ? -36.202 -9.169 31.639 1.00 78.44 232 CYS A CA 1
ATOM 1879 C C . CYS A 1 232 ? -37.697 -9.206 31.291 1.00 78.44 232 CYS A C 1
ATOM 1881 O O . CYS A 1 232 ? -38.391 -10.191 31.544 1.00 78.44 232 CYS A O 1
ATOM 1883 N N . ARG A 1 233 ? -38.183 -8.149 30.632 1.00 77.88 233 ARG A N 1
ATOM 1884 C CA . ARG A 1 233 ? -39.581 -8.027 30.181 1.00 77.88 233 ARG A CA 1
ATOM 1885 C C . ARG A 1 233 ? -39.986 -9.059 29.117 1.00 77.88 233 ARG A C 1
ATOM 1887 O O . ARG A 1 233 ? -41.167 -9.348 29.004 1.00 77.88 233 ARG A O 1
ATOM 1894 N N . HIS A 1 234 ? -39.023 -9.649 28.402 1.00 75.81 234 HIS A N 1
ATOM 1895 C CA . HIS A 1 234 ? -39.261 -10.720 27.422 1.00 75.81 234 HIS A CA 1
ATOM 1896 C C . HIS A 1 234 ? -39.492 -12.103 28.057 1.00 75.81 234 HIS A C 1
ATOM 1898 O O . HIS A 1 234 ? -39.699 -13.075 27.343 1.00 75.81 234 HIS A O 1
ATOM 1904 N N . GLY A 1 235 ? -39.457 -12.216 29.391 1.00 79.69 235 GLY A N 1
ATOM 1905 C CA . GLY A 1 235 ? -39.768 -13.473 30.080 1.00 79.69 235 GLY A CA 1
ATOM 1906 C C . GLY A 1 235 ? -38.613 -14.476 30.166 1.00 79.69 235 GLY A C 1
ATOM 1907 O O . GLY A 1 235 ? -38.841 -15.617 30.557 1.00 79.69 235 GLY A O 1
ATOM 1908 N N . HIS A 1 236 ? -37.377 -14.087 29.832 1.00 83.12 236 HIS A N 1
ATOM 1909 C CA . HIS A 1 236 ? -36.222 -14.983 29.935 1.00 83.12 236 HIS A CA 1
ATOM 1910 C C . HIS A 1 236 ? -35.920 -15.364 31.394 1.00 83.12 236 HIS A C 1
ATOM 1912 O O . HIS A 1 236 ? -35.667 -14.499 32.242 1.00 83.12 236 HIS A O 1
ATOM 1918 N N . GLY A 1 237 ? -35.940 -16.669 31.674 1.00 80.44 237 GLY A N 1
ATOM 1919 C CA . GLY A 1 237 ? -35.699 -17.235 33.000 1.00 80.44 237 GLY A CA 1
ATOM 1920 C C . GLY A 1 237 ? -34.232 -17.170 33.427 1.00 80.44 237 GLY A C 1
ATOM 1921 O O . GLY A 1 237 ? -33.316 -17.175 32.607 1.00 80.44 237 GLY A O 1
ATOM 1922 N N . CYS A 1 238 ? -33.996 -17.109 34.736 1.00 81.19 238 CYS A N 1
ATOM 1923 C CA . CYS A 1 238 ? -32.647 -17.125 35.282 1.00 81.19 238 CYS A CA 1
ATOM 1924 C C . CYS A 1 238 ? -32.069 -18.558 35.298 1.00 81.19 238 CYS A C 1
ATOM 1926 O O . CYS A 1 238 ? -32.645 -19.426 35.950 1.00 81.19 238 CYS A O 1
ATOM 1928 N N . PRO A 1 239 ? -30.902 -18.822 34.672 1.00 80.38 239 PRO A N 1
ATOM 1929 C CA . PRO A 1 239 ? -30.295 -20.160 34.657 1.00 80.38 239 PRO A CA 1
ATOM 1930 C C . PRO A 1 239 ? -29.613 -20.538 35.984 1.00 80.38 239 PRO A C 1
ATOM 1932 O O . PRO A 1 239 ? -29.085 -21.639 36.129 1.00 80.38 239 PRO A O 1
ATOM 1935 N N . LYS A 1 240 ? -29.566 -19.609 36.945 1.00 81.44 240 LYS A N 1
ATOM 1936 C CA . LYS A 1 240 ? -28.863 -19.765 38.219 1.00 81.44 240 LYS A CA 1
ATOM 1937 C C . LYS A 1 240 ? -29.732 -20.401 39.300 1.00 81.44 240 LYS A C 1
ATOM 1939 O O . LYS A 1 240 ? -30.953 -20.518 39.177 1.00 81.44 240 LYS A O 1
ATOM 1944 N N . ARG A 1 241 ? -29.097 -20.782 40.409 1.00 82.31 241 ARG A N 1
ATOM 1945 C CA . ARG A 1 241 ? -29.819 -21.238 41.607 1.00 82.31 241 ARG A CA 1
ATOM 1946 C C . ARG A 1 241 ? -30.465 -20.057 42.324 1.00 82.31 241 ARG A C 1
ATOM 1948 O O . ARG A 1 241 ? -29.977 -18.936 42.259 1.00 82.31 241 ARG A O 1
ATOM 1955 N N . CYS A 1 242 ? -31.542 -20.315 43.059 1.00 79.19 242 CYS A N 1
ATOM 1956 C CA . CYS A 1 242 ? -32.324 -19.281 43.735 1.00 79.19 242 CYS A CA 1
ATOM 1957 C C . CYS A 1 242 ? -31.513 -18.431 44.736 1.00 79.19 242 CYS A C 1
ATOM 1959 O O . CYS A 1 242 ? -31.866 -17.279 44.982 1.00 79.19 242 CYS A O 1
ATOM 1961 N N . TRP A 1 243 ? -30.456 -18.992 45.332 1.00 75.81 243 TRP A N 1
ATOM 1962 C CA . TRP A 1 243 ? -29.577 -18.276 46.263 1.00 75.81 243 TRP A CA 1
ATOM 1963 C C . TRP A 1 243 ? -28.548 -17.365 45.578 1.00 75.81 243 TRP A C 1
ATOM 1965 O O . TRP A 1 243 ? -27.926 -16.552 46.255 1.00 75.81 243 TRP A O 1
ATOM 1975 N N . GLU A 1 244 ? -28.338 -17.510 44.269 1.00 76.44 244 GLU A N 1
ATOM 1976 C CA . GLU A 1 244 ? -27.348 -16.740 43.519 1.00 76.44 244 GLU A CA 1
ATOM 1977 C C . GLU A 1 244 ? -27.963 -15.435 42.999 1.00 76.44 244 GLU A C 1
ATOM 1979 O O . GLU A 1 244 ? -29.109 -15.398 42.536 1.00 76.44 244 GLU A O 1
ATOM 1984 N N . GLU A 1 245 ? -27.186 -14.350 43.025 1.00 75.62 245 GLU A N 1
ATOM 1985 C CA . GLU A 1 245 ? -27.612 -13.093 42.414 1.00 75.62 245 GLU A CA 1
ATOM 1986 C C . GLU A 1 245 ? -27.805 -13.264 40.903 1.00 75.62 245 GLU A C 1
ATOM 1988 O O . GLU A 1 245 ? -26.948 -13.781 40.167 1.00 75.62 245 GLU A O 1
ATOM 1993 N N . CYS A 1 246 ? -28.978 -12.832 40.448 1.00 80.88 246 CYS A N 1
ATOM 1994 C CA . CYS A 1 246 ? -29.392 -12.900 39.059 1.00 80.88 246 CYS A CA 1
ATOM 1995 C C . CYS A 1 246 ? -28.506 -11.981 38.211 1.00 80.88 246 CYS A C 1
ATOM 1997 O O . CYS A 1 246 ? -28.400 -10.789 38.478 1.00 80.88 246 CYS A O 1
ATOM 1999 N N . SER A 1 247 ? -27.861 -12.544 37.189 1.00 77.06 247 SER A N 1
ATOM 2000 C CA . SER A 1 247 ? -27.086 -11.760 36.223 1.00 77.06 247 SER A CA 1
ATOM 2001 C C . SER A 1 247 ? -28.003 -11.127 35.169 1.00 77.06 247 SER A C 1
ATOM 2003 O O . SER A 1 247 ? -29.116 -11.616 34.975 1.00 77.06 247 SER A O 1
ATOM 2005 N N . PRO A 1 248 ? -27.542 -10.085 34.450 1.00 81.88 248 PRO A N 1
ATOM 2006 C CA . PRO A 1 248 ? -28.282 -9.525 33.323 1.00 81.88 248 PRO A CA 1
ATOM 2007 C C . PRO A 1 248 ? -28.615 -10.595 32.276 1.00 81.88 248 PRO A C 1
ATOM 2009 O O . PRO A 1 248 ? -27.870 -11.564 32.105 1.00 81.88 248 PRO A O 1
ATOM 2012 N N . CYS A 1 249 ? -29.738 -10.420 31.579 1.00 83.06 249 CYS A N 1
ATOM 2013 C CA . CYS A 1 249 ? -30.199 -11.365 30.567 1.00 83.06 249 CYS A CA 1
ATOM 2014 C C . CYS A 1 249 ? -29.214 -11.458 29.386 1.00 83.06 249 CYS A C 1
ATOM 2016 O O . CYS A 1 249 ? -28.988 -10.471 28.688 1.00 83.06 249 CYS A O 1
ATOM 2018 N N . LYS A 1 250 ? -28.668 -12.660 29.157 1.00 82.81 250 LYS A N 1
ATOM 2019 C CA . LYS A 1 250 ? -27.698 -12.957 28.087 1.00 82.81 250 LYS A CA 1
ATOM 2020 C C . LYS A 1 250 ? -28.319 -13.557 26.823 1.00 82.81 250 LYS A C 1
ATOM 2022 O O . LYS A 1 250 ? -27.582 -13.848 25.890 1.00 82.81 250 LYS A O 1
ATOM 2027 N N . GLU A 1 251 ? -29.636 -13.755 26.799 1.00 83.31 251 GLU A N 1
ATOM 2028 C CA . GLU A 1 251 ? -30.330 -14.260 25.611 1.00 83.31 251 GLU A CA 1
ATOM 2029 C C . GLU A 1 251 ? -30.160 -13.288 24.447 1.00 83.31 251 GLU A C 1
ATOM 2031 O O . GLU A 1 251 ? -30.309 -12.074 24.622 1.00 83.31 251 GLU A O 1
ATOM 2036 N N . MET A 1 252 ? -29.829 -13.825 23.277 1.00 86.25 252 MET A N 1
ATOM 2037 C CA . MET A 1 252 ? -29.624 -13.040 22.065 1.00 86.25 252 MET A CA 1
ATOM 2038 C C . MET A 1 252 ? -30.983 -12.665 21.484 1.00 86.25 252 MET A C 1
ATOM 2040 O O . MET A 1 252 ? -31.801 -13.531 21.191 1.00 86.25 252 MET A O 1
ATOM 2044 N N . VAL A 1 253 ? -31.220 -11.369 21.319 1.00 87.88 253 VAL A N 1
ATOM 2045 C CA . VAL A 1 253 ? -32.432 -10.826 20.706 1.00 87.88 253 VAL A CA 1
ATOM 2046 C C . VAL A 1 253 ? -32.047 -9.875 19.586 1.00 87.88 253 VAL A C 1
ATOM 2048 O O . VAL A 1 253 ? -31.005 -9.219 19.639 1.00 87.88 253 VAL A O 1
ATOM 2051 N N . GLU A 1 254 ? -32.897 -9.791 18.575 1.00 88.44 254 GLU A N 1
ATOM 2052 C CA . GLU A 1 254 ? -32.740 -8.839 17.486 1.00 88.44 254 GLU A CA 1
ATOM 2053 C C . GLU A 1 254 ? -33.230 -7.454 17.934 1.00 88.44 254 GLU A C 1
ATOM 2055 O O . GLU A 1 254 ? -34.328 -7.312 18.480 1.00 88.44 254 GLU A O 1
ATOM 2060 N N . LYS A 1 255 ? -32.398 -6.425 17.754 1.00 87.38 255 LYS A N 1
ATOM 2061 C CA . LYS A 1 255 ? -32.734 -5.028 18.061 1.00 87.38 255 LYS A CA 1
ATOM 2062 C C . LYS A 1 255 ? -32.394 -4.130 16.880 1.00 87.38 255 LYS A C 1
ATOM 2064 O O . LYS A 1 255 ? -31.437 -4.391 16.157 1.00 87.38 255 LYS A O 1
ATOM 2069 N N . VAL A 1 256 ? -33.161 -3.054 16.723 1.00 88.06 256 VAL A N 1
ATOM 2070 C CA . VAL A 1 256 ? -32.870 -1.980 15.766 1.00 88.06 256 VAL A CA 1
ATOM 2071 C C . VAL A 1 256 ? -31.892 -0.997 16.408 1.00 88.06 256 VAL A C 1
ATOM 2073 O O . VAL A 1 256 ? -32.152 -0.509 17.510 1.00 88.06 256 VAL A O 1
ATOM 2076 N N . VAL A 1 257 ? -30.790 -0.689 15.725 1.00 85.06 257 VAL A N 1
ATOM 2077 C CA . VAL A 1 257 ? -29.843 0.354 16.136 1.00 85.06 257 VAL A CA 1
ATOM 2078 C C . VAL A 1 257 ? -30.433 1.731 15.786 1.00 85.06 257 VAL A C 1
ATOM 2080 O O . VAL A 1 257 ? -30.631 2.004 14.601 1.00 85.06 257 VAL A O 1
ATOM 2083 N N . PRO A 1 258 ? -30.710 2.621 16.762 1.00 83.31 258 PRO A N 1
ATOM 2084 C CA . PRO A 1 258 ? -31.462 3.859 16.526 1.00 83.31 258 PRO A CA 1
ATOM 2085 C C . PRO A 1 258 ? -30.821 4.822 15.519 1.00 83.31 258 PRO A C 1
ATOM 2087 O O . PRO A 1 258 ? -31.535 5.481 14.772 1.00 83.31 258 PRO A O 1
ATOM 2090 N N . GLU A 1 259 ? -29.488 4.901 15.481 1.00 78.81 259 GLU A N 1
ATOM 2091 C CA . GLU A 1 259 ? -28.766 5.877 14.649 1.00 78.81 259 GLU A CA 1
ATOM 2092 C C . GLU A 1 259 ? -28.777 5.550 13.148 1.00 78.81 259 GLU A C 1
ATOM 2094 O O . GLU A 1 259 ? -28.615 6.443 12.321 1.00 78.81 259 GLU A O 1
ATOM 2099 N N . CYS A 1 260 ? -28.950 4.278 12.778 1.00 83.31 260 CYS A N 1
ATOM 2100 C CA . CYS A 1 260 ? -28.857 3.827 11.383 1.00 83.31 260 CYS A CA 1
ATOM 2101 C C . CYS A 1 260 ? -30.017 2.935 10.923 1.00 83.31 260 CYS A C 1
ATOM 2103 O O . CYS A 1 260 ? -30.119 2.653 9.735 1.00 83.31 260 CYS A O 1
ATOM 2105 N N . GLY A 1 261 ? -30.889 2.484 11.829 1.00 84.69 261 GLY A N 1
ATOM 2106 C CA . GLY A 1 261 ? -32.043 1.642 11.503 1.00 84.69 261 GLY A CA 1
ATOM 2107 C C . GLY A 1 261 ? -31.720 0.168 11.227 1.00 84.69 261 GLY A C 1
ATOM 2108 O O . GLY A 1 261 ? -32.631 -0.601 10.932 1.00 84.69 261 GLY A O 1
ATOM 2109 N N . HIS A 1 262 ? -30.458 -0.255 11.341 1.00 85.62 262 HIS A N 1
ATOM 2110 C CA . HIS A 1 262 ? -30.057 -1.641 11.094 1.00 85.62 262 HIS A CA 1
ATOM 2111 C C . HIS A 1 262 ? -30.497 -2.607 12.204 1.00 85.62 262 HIS A C 1
ATOM 2113 O O . HIS A 1 262 ? -30.489 -2.260 13.385 1.00 85.62 262 HIS A O 1
ATOM 2119 N N . LEU A 1 263 ? -30.817 -3.849 11.823 1.00 88.31 263 LEU A N 1
ATOM 2120 C CA . LEU A 1 263 ? -31.153 -4.948 12.735 1.00 88.31 263 LEU A CA 1
ATOM 2121 C C . LEU A 1 263 ? -29.894 -5.721 13.149 1.00 88.31 263 LEU A C 1
ATOM 2123 O O . LEU A 1 263 ? -29.127 -6.161 12.291 1.00 88.31 263 LEU A O 1
ATOM 2127 N N . GLN A 1 264 ? -29.683 -5.912 14.454 1.00 87.19 264 GLN A N 1
ATOM 2128 C CA . GLN A 1 264 ? -28.522 -6.627 14.987 1.00 87.19 264 GLN A CA 1
ATOM 2129 C C . GLN A 1 264 ? -28.882 -7.537 16.170 1.00 87.19 264 GLN A C 1
ATOM 2131 O O . GLN A 1 264 ? -29.664 -7.176 17.050 1.00 87.19 264 GLN A O 1
ATOM 2136 N N . TRP A 1 265 ? -28.263 -8.721 16.204 1.00 89.12 265 TRP A N 1
ATOM 2137 C CA . TRP A 1 265 ? -28.390 -9.692 17.291 1.00 89.12 265 TRP A CA 1
ATOM 2138 C C . TRP A 1 265 ? -27.483 -9.326 18.461 1.00 89.12 265 TRP A C 1
ATOM 2140 O O . TRP A 1 265 ? -26.259 -9.339 18.337 1.00 89.12 265 TRP A O 1
ATOM 2150 N N . VAL A 1 266 ? -28.079 -9.027 19.613 1.00 88.06 266 VAL A N 1
ATOM 2151 C CA . VAL A 1 266 ? -27.364 -8.577 20.816 1.00 88.06 266 VAL A CA 1
ATOM 2152 C C . VAL A 1 266 ? -27.996 -9.154 22.076 1.00 88.06 266 VAL A C 1
ATOM 2154 O O . VAL A 1 266 ? -29.171 -9.517 22.090 1.00 88.06 266 VAL A O 1
ATOM 2157 N N . ALA A 1 267 ? -27.233 -9.231 23.167 1.00 87.19 267 ALA A N 1
ATOM 2158 C CA . ALA A 1 267 ? -27.777 -9.693 24.439 1.00 87.19 267 ALA A CA 1
ATOM 2159 C C . ALA A 1 267 ? -28.933 -8.784 24.899 1.00 87.19 267 ALA A C 1
ATOM 2161 O O . ALA A 1 267 ? -28.831 -7.555 24.879 1.00 87.19 267 ALA A O 1
ATOM 2162 N N . CYS A 1 268 ? -30.029 -9.387 25.360 1.00 86.19 268 CYS A N 1
ATOM 2163 C CA . CYS A 1 268 ? -31.253 -8.690 25.750 1.00 86.19 268 CYS A CA 1
ATOM 2164 C C . CYS A 1 268 ? -31.011 -7.558 26.759 1.00 86.19 268 CYS A C 1
ATOM 2166 O O . CYS A 1 268 ? -31.716 -6.547 26.707 1.00 86.19 268 CYS A O 1
ATOM 2168 N N . SER A 1 269 ? -30.025 -7.700 27.650 1.00 85.38 269 SER A N 1
ATOM 2169 C CA . SER A 1 269 ? -29.662 -6.678 28.636 1.00 85.38 269 SER A CA 1
ATOM 2170 C C . SER A 1 269 ? -29.015 -5.416 28.060 1.00 85.38 269 SER A C 1
ATOM 2172 O O . SER A 1 269 ? -28.950 -4.420 28.773 1.00 85.38 269 SER A O 1
ATOM 2174 N N . VAL A 1 270 ? -28.499 -5.444 26.828 1.00 84.69 270 VAL A N 1
ATOM 2175 C CA . VAL A 1 270 ? -27.796 -4.301 26.224 1.00 84.69 270 VAL A CA 1
ATOM 2176 C C . VAL A 1 270 ? -28.822 -3.272 25.725 1.00 84.69 270 VAL A C 1
ATOM 2178 O O . VAL A 1 270 ? -29.662 -3.645 24.906 1.00 84.69 270 VAL A O 1
ATOM 2181 N N . PRO A 1 271 ? -28.822 -2.013 26.202 1.00 82.88 271 PRO A N 1
ATOM 2182 C CA . PRO A 1 271 ? -29.749 -0.973 25.737 1.00 82.88 271 PRO A CA 1
ATOM 2183 C C . PRO A 1 271 ? -29.549 -0.651 24.254 1.00 82.88 271 PRO A C 1
ATOM 2185 O O . PRO A 1 271 ? -28.413 -0.666 23.789 1.00 82.88 271 PRO A O 1
ATOM 2188 N N . SER A 1 272 ? -30.625 -0.338 23.525 1.00 80.44 272 SER A N 1
ATOM 2189 C CA . SER A 1 272 ? -30.550 -0.068 22.081 1.00 80.44 272 SER A CA 1
ATOM 2190 C C . SER A 1 272 ? -29.749 1.197 21.752 1.00 80.44 272 SER A C 1
ATOM 2192 O O . SER A 1 272 ? -29.131 1.272 20.698 1.00 80.44 272 SER A O 1
ATOM 2194 N N . GLU A 1 273 ? -29.721 2.172 22.662 1.00 79.12 273 GLU A N 1
ATOM 2195 C CA . GLU A 1 273 ? -29.056 3.472 22.501 1.00 79.12 273 GLU A CA 1
ATOM 2196 C C . GLU A 1 273 ? -27.525 3.383 22.575 1.00 79.12 273 GLU A C 1
ATOM 2198 O O . GLU A 1 273 ? -26.833 4.280 22.113 1.00 79.12 273 GLU A O 1
ATOM 2203 N N . ALA A 1 274 ? -26.989 2.312 23.165 1.00 76.19 274 ALA A N 1
ATOM 2204 C CA . ALA A 1 274 ? -25.552 2.116 23.355 1.00 76.19 274 ALA A CA 1
ATOM 2205 C C . ALA A 1 274 ? -24.953 1.099 22.364 1.00 76.19 274 ALA A C 1
ATOM 2207 O O . ALA A 1 274 ? -23.838 0.622 22.576 1.00 76.19 274 ALA A O 1
ATOM 2208 N N . LEU A 1 275 ? -25.703 0.716 21.323 1.00 81.94 275 LEU A N 1
ATOM 2209 C CA . LEU A 1 275 ? -25.292 -0.299 20.356 1.00 81.94 275 LEU A CA 1
ATOM 2210 C C . LEU A 1 275 ? -24.494 0.313 19.198 1.00 81.94 275 LEU A C 1
ATOM 2212 O O . LEU A 1 275 ? -25.085 1.008 18.371 1.00 81.94 275 LEU A O 1
ATOM 2216 N N . PRO A 1 276 ? -23.186 0.017 19.068 1.00 82.75 276 PRO A N 1
ATOM 2217 C CA . PRO A 1 276 ? -22.479 0.283 17.825 1.00 82.75 276 PRO A CA 1
ATOM 2218 C C . PRO A 1 276 ? -23.000 -0.665 16.738 1.00 82.75 276 PRO A C 1
ATOM 2220 O O . PRO A 1 276 ? -23.115 -1.870 16.951 1.00 82.75 276 PRO A O 1
ATOM 2223 N N . CYS A 1 277 ? -23.322 -0.115 15.572 1.00 85.75 277 CYS A N 1
ATOM 2224 C CA . CYS A 1 277 ? -23.768 -0.891 14.423 1.00 85.75 277 CYS A CA 1
ATOM 2225 C C . CYS A 1 277 ? -22.611 -1.626 13.728 1.00 85.75 277 CYS A C 1
ATOM 2227 O O . CYS A 1 277 ? -21.715 -0.988 13.173 1.00 85.75 277 CYS A O 1
ATOM 2229 N N . ASP A 1 278 ? -22.703 -2.956 13.647 1.00 83.88 278 ASP A N 1
ATOM 2230 C CA . ASP A 1 278 ? -21.725 -3.810 12.953 1.00 83.88 278 ASP A CA 1
ATOM 2231 C C . ASP A 1 278 ? -22.000 -4.005 11.446 1.00 83.88 278 ASP A C 1
ATOM 2233 O O . ASP A 1 278 ? -21.179 -4.605 10.750 1.00 83.88 278 ASP A O 1
ATOM 2237 N N . HIS A 1 279 ? -23.126 -3.505 10.917 1.00 82.81 279 HIS A N 1
ATOM 2238 C CA . HIS A 1 279 ? -23.422 -3.588 9.476 1.00 82.81 279 HIS A CA 1
ATOM 2239 C C . HIS A 1 279 ? -22.421 -2.801 8.619 1.00 82.81 279 HIS A C 1
ATOM 2241 O O . HIS A 1 279 ? -21.911 -1.765 9.070 1.00 82.81 279 HIS A O 1
ATOM 2247 N N . PRO A 1 280 ? -22.147 -3.259 7.379 1.00 82.56 280 PRO A N 1
ATOM 2248 C CA . PRO A 1 280 ? -21.316 -2.523 6.437 1.00 82.56 280 PRO A CA 1
ATOM 2249 C C . PRO A 1 280 ? -21.937 -1.156 6.141 1.00 82.56 280 PRO A C 1
ATOM 2251 O O . PRO A 1 280 ? -23.143 -1.013 5.967 1.00 82.56 280 PRO A O 1
ATOM 2254 N N . CYS A 1 281 ? -21.102 -0.128 6.109 1.00 82.94 281 CYS A N 1
ATOM 2255 C CA . CYS A 1 281 ? -21.530 1.225 5.817 1.00 82.94 281 CYS A CA 1
ATOM 2256 C C . CYS A 1 281 ? -21.844 1.383 4.323 1.00 82.94 281 CYS A C 1
ATOM 2258 O O . CYS A 1 281 ? -20.990 1.111 3.490 1.00 82.94 281 CYS A O 1
ATOM 2260 N N . GLU A 1 282 ? -23.027 1.896 3.984 1.00 81.00 282 GLU A N 1
ATOM 2261 C CA . GLU A 1 282 ? -23.436 2.163 2.592 1.00 81.00 282 GLU A CA 1
ATOM 2262 C C . GLU A 1 282 ? -23.236 3.631 2.169 1.00 81.00 282 GLU A C 1
ATOM 2264 O O . GLU A 1 282 ? -23.584 4.024 1.056 1.00 81.00 282 GLU A O 1
ATOM 2269 N N . ARG A 1 283 ? -22.667 4.473 3.045 1.00 81.81 283 ARG A N 1
ATOM 2270 C CA . ARG A 1 283 ? -22.425 5.894 2.743 1.00 81.81 283 ARG A CA 1
ATOM 2271 C C . ARG A 1 283 ? -21.343 6.053 1.673 1.00 81.81 283 ARG A C 1
ATOM 2273 O O . ARG A 1 283 ? -20.388 5.276 1.622 1.00 81.81 283 ARG A O 1
ATOM 2280 N N . LEU A 1 284 ? -21.457 7.103 0.864 1.00 80.44 284 LEU A N 1
ATOM 2281 C CA . LEU A 1 284 ? -20.419 7.503 -0.085 1.00 80.44 284 LEU A CA 1
ATOM 2282 C C . LEU A 1 284 ? -19.332 8.319 0.627 1.00 80.44 284 LEU A C 1
ATOM 2284 O O . LEU A 1 284 ? -19.633 9.193 1.438 1.00 80.44 284 LEU A O 1
ATOM 2288 N N . LEU A 1 285 ? -18.074 8.006 0.331 1.00 79.62 285 LEU A N 1
ATOM 2289 C CA . LEU A 1 285 ? -16.908 8.806 0.704 1.00 79.62 285 LEU A CA 1
ATOM 2290 C C . LEU A 1 285 ? -16.808 10.040 -0.209 1.00 79.62 285 LEU A C 1
ATOM 2292 O O . LEU A 1 285 ? -17.373 10.043 -1.302 1.00 79.62 285 LEU A O 1
ATOM 2296 N N . ASP A 1 286 ? -16.008 11.037 0.179 1.00 71.50 286 ASP A N 1
ATOM 2297 C CA . ASP A 1 286 ? -15.766 12.254 -0.624 1.00 71.50 286 ASP A CA 1
ATOM 2298 C C . ASP A 1 286 ? -15.241 11.955 -2.040 1.00 71.50 286 ASP A C 1
ATOM 2300 O O . ASP A 1 286 ? -15.457 12.722 -2.972 1.00 71.50 286 ASP A O 1
ATOM 2304 N N . CYS A 1 287 ? -14.599 10.799 -2.223 1.00 75.44 287 CYS A N 1
ATOM 2305 C CA . CYS A 1 287 ? -14.142 10.305 -3.519 1.00 75.44 287 CYS A CA 1
ATOM 2306 C C . CYS A 1 287 ? -15.245 9.668 -4.389 1.00 75.44 287 CYS A C 1
ATOM 2308 O O . CYS A 1 287 ? -14.925 9.044 -5.399 1.00 75.44 287 CYS A O 1
ATOM 2310 N N . GLY A 1 288 ? -16.514 9.728 -3.973 1.00 76.69 288 GLY A N 1
ATOM 2311 C CA . GLY A 1 288 ? -17.668 9.169 -4.687 1.00 76.69 288 GLY A CA 1
ATOM 2312 C C . GLY A 1 288 ? -17.827 7.645 -4.595 1.00 76.69 288 GLY A C 1
ATOM 2313 O O . GLY A 1 288 ? -18.745 7.090 -5.193 1.00 76.69 288 GLY A O 1
ATOM 2314 N N . HIS A 1 289 ? -16.961 6.949 -3.853 1.00 81.25 289 HIS A N 1
ATOM 2315 C CA . HIS A 1 289 ? -17.021 5.494 -3.677 1.00 81.25 289 HIS A CA 1
ATOM 2316 C C . HIS A 1 289 ? -17.750 5.102 -2.388 1.00 81.25 289 HIS A C 1
ATOM 2318 O O . HIS A 1 289 ? -17.661 5.796 -1.378 1.00 81.25 289 HIS A O 1
ATOM 2324 N N . THR A 1 290 ? -18.408 3.943 -2.385 1.00 82.62 290 THR A N 1
ATOM 2325 C CA . THR A 1 290 ? -19.060 3.377 -1.192 1.00 82.62 290 THR A CA 1
ATOM 2326 C C . THR A 1 290 ? -18.041 3.021 -0.109 1.00 82.62 290 THR A C 1
ATOM 2328 O O . THR A 1 290 ? -17.059 2.317 -0.381 1.00 82.62 290 THR A O 1
ATOM 2331 N N . CYS A 1 291 ? -18.299 3.452 1.125 1.00 82.88 291 CYS A N 1
ATOM 2332 C CA . CYS A 1 291 ? -17.549 3.040 2.305 1.00 82.88 291 CYS A CA 1
ATOM 2333 C C . CYS A 1 291 ? -17.620 1.510 2.482 1.00 82.88 291 CYS A C 1
ATOM 2335 O O . CYS A 1 291 ? -18.576 0.865 2.068 1.00 82.88 291 CYS A O 1
ATOM 2337 N N . ARG A 1 292 ? -16.581 0.899 3.062 1.00 79.50 292 ARG A N 1
ATOM 2338 C CA . ARG A 1 292 ? -16.580 -0.538 3.413 1.00 79.50 292 ARG A CA 1
ATOM 2339 C C . ARG A 1 292 ? -16.306 -0.793 4.897 1.00 79.50 292 ARG A C 1
ATOM 2341 O O . ARG A 1 292 ? -16.046 -1.931 5.274 1.00 79.50 292 ARG A O 1
ATOM 2348 N N . GLN A 1 293 ? -16.334 0.258 5.716 1.00 82.00 293 GLN A N 1
ATOM 2349 C CA . GLN A 1 293 ? -16.184 0.154 7.169 1.00 82.00 293 GLN A CA 1
ATOM 2350 C C . GLN A 1 293 ? -17.509 -0.188 7.846 1.00 82.00 293 GLN A C 1
ATOM 2352 O O . GLN A 1 293 ? -18.551 -0.249 7.194 1.00 82.00 293 GLN A O 1
ATOM 2357 N N . ARG A 1 294 ? -17.474 -0.389 9.165 1.00 85.06 294 ARG A N 1
ATOM 2358 C CA . ARG A 1 294 ? -18.683 -0.547 9.982 1.00 85.06 294 ARG A CA 1
ATOM 2359 C C . ARG A 1 294 ? -19.469 0.761 10.023 1.00 85.06 294 ARG A C 1
ATOM 2361 O O . ARG A 1 294 ? -18.886 1.840 10.073 1.00 85.06 294 ARG A O 1
ATOM 2368 N N . CYS A 1 295 ? -20.795 0.682 10.034 1.00 84.88 295 CYS A N 1
ATOM 2369 C CA . CYS A 1 295 ? -21.673 1.855 10.050 1.00 84.88 295 CYS A CA 1
ATOM 2370 C C . CYS A 1 295 ? -21.437 2.777 11.267 1.00 84.88 295 CYS A C 1
ATOM 2372 O O . CYS A 1 295 ? -21.594 3.997 11.148 1.00 84.88 295 CYS A O 1
ATOM 2374 N N . SER A 1 296 ? -21.020 2.205 12.406 1.00 82.38 296 SER A N 1
ATOM 2375 C CA . SER A 1 296 ? -20.658 2.944 13.624 1.00 82.38 296 SER A CA 1
ATOM 2376 C C . SER A 1 296 ? -19.328 3.699 13.549 1.00 82.38 296 SER A C 1
ATOM 2378 O O . SER A 1 296 ? -19.014 4.460 14.459 1.00 82.38 296 SER A O 1
ATOM 2380 N N . GLU A 1 297 ? -18.511 3.464 12.522 1.00 81.00 297 GLU A N 1
ATOM 2381 C CA . GLU A 1 297 ? -17.208 4.110 12.370 1.00 81.00 297 GLU A CA 1
ATOM 2382 C C . GLU A 1 297 ? -17.300 5.393 11.528 1.00 81.00 297 GLU A C 1
ATOM 2384 O O . GLU A 1 297 ? -18.138 5.534 10.627 1.00 81.00 297 GLU A O 1
ATOM 2389 N N . ASN A 1 298 ? -16.415 6.353 11.819 1.00 80.06 298 ASN A N 1
ATOM 2390 C CA . ASN A 1 298 ? -16.355 7.607 11.076 1.00 80.06 298 ASN A CA 1
ATOM 2391 C C . ASN A 1 298 ? -15.829 7.368 9.650 1.00 80.06 298 ASN A C 1
ATOM 2393 O O . ASN A 1 298 ? -14.694 6.939 9.438 1.00 80.06 298 ASN A O 1
ATOM 2397 N N . CYS A 1 299 ? -16.661 7.686 8.659 1.00 76.38 299 CYS A N 1
ATOM 2398 C CA . CYS A 1 299 ? -16.339 7.491 7.249 1.00 76.38 299 CYS A CA 1
ATOM 2399 C C . CYS A 1 299 ? -15.367 8.546 6.704 1.00 76.38 299 CYS A C 1
ATOM 2401 O O . CYS A 1 299 ? -14.641 8.240 5.764 1.00 76.38 299 CYS A O 1
ATOM 2403 N N . ALA A 1 300 ? -15.323 9.750 7.287 1.00 68.00 300 ALA A N 1
ATOM 2404 C CA . ALA A 1 300 ? -14.551 10.877 6.750 1.00 68.00 300 ALA A CA 1
ATOM 2405 C C . ALA A 1 300 ? -13.033 10.610 6.700 1.00 68.00 300 ALA A C 1
ATOM 2407 O O . ALA A 1 300 ? -12.355 11.044 5.774 1.00 68.00 300 ALA A O 1
ATOM 2408 N N . ASP A 1 301 ? -12.510 9.836 7.655 1.00 66.12 301 ASP A N 1
ATOM 2409 C CA . ASP A 1 301 ? -11.074 9.540 7.769 1.00 66.12 301 ASP A CA 1
ATOM 2410 C C . ASP A 1 301 ? -10.689 8.160 7.206 1.00 66.12 301 ASP A C 1
ATOM 2412 O O . ASP A 1 301 ? -9.538 7.725 7.305 1.00 66.12 301 ASP A O 1
ATOM 2416 N N . SER A 1 302 ? -11.650 7.436 6.628 1.00 73.69 302 SER A N 1
ATOM 2417 C CA . SER A 1 302 ? -11.448 6.047 6.221 1.00 73.69 302 SER A CA 1
ATOM 2418 C C . SER A 1 302 ? -10.802 5.938 4.833 1.00 73.69 302 SER A C 1
ATOM 2420 O O . SER A 1 302 ? -11.277 6.560 3.880 1.00 73.69 302 SER A O 1
ATOM 2422 N N . PRO A 1 303 ? -9.750 5.110 4.659 1.00 79.38 303 PRO A N 1
ATOM 2423 C CA . PRO A 1 303 ? -9.143 4.900 3.351 1.00 79.38 303 PRO A CA 1
ATOM 2424 C C . PRO A 1 303 ? -10.131 4.189 2.419 1.00 79.38 303 PRO A C 1
ATOM 2426 O O . PRO A 1 303 ? -10.722 3.170 2.773 1.00 79.38 303 PRO A O 1
ATOM 2429 N N . CYS A 1 304 ? -10.281 4.710 1.205 1.00 83.62 304 CYS A N 1
ATOM 2430 C CA . CYS A 1 304 ? -11.091 4.122 0.153 1.00 83.62 304 CYS A CA 1
ATOM 2431 C C . CYS A 1 304 ? -10.374 2.897 -0.454 1.00 83.62 304 CYS A C 1
ATOM 2433 O O . CYS A 1 304 ? -9.334 3.055 -1.105 1.00 83.62 304 CYS A O 1
ATOM 2435 N N . PRO A 1 305 ? -10.934 1.679 -0.312 1.00 80.44 305 PRO A N 1
ATOM 2436 C CA . PRO A 1 305 ? -10.322 0.450 -0.815 1.00 80.44 305 PRO A CA 1
ATOM 2437 C C . PRO A 1 305 ? -10.614 0.188 -2.302 1.00 80.44 305 PRO A C 1
ATOM 2439 O O . PRO A 1 305 ? -10.195 -0.844 -2.830 1.00 80.44 305 PRO A O 1
ATOM 2442 N N . ALA A 1 306 ? -11.368 1.065 -2.979 1.00 84.56 306 ALA A N 1
ATOM 2443 C CA . ALA A 1 306 ? -11.694 0.904 -4.392 1.00 84.56 306 ALA A CA 1
ATOM 2444 C C . ALA A 1 306 ? -10.410 0.849 -5.230 1.00 84.56 306 ALA A C 1
ATOM 2446 O O . ALA A 1 306 ? -9.481 1.624 -5.002 1.00 84.56 306 ALA A O 1
ATOM 2447 N N . LYS A 1 307 ? -10.336 -0.081 -6.185 1.00 87.62 307 LYS A N 1
ATOM 2448 C CA . LYS A 1 307 ? -9.193 -0.170 -7.102 1.00 87.62 307 LYS A CA 1
ATOM 2449 C C . LYS A 1 307 ? -9.235 1.002 -8.077 1.00 87.62 307 LYS A C 1
ATOM 2451 O O . LYS A 1 307 ? -10.305 1.362 -8.552 1.00 87.62 307 LYS A O 1
ATOM 2456 N N . CYS A 1 308 ? -8.074 1.567 -8.379 1.00 85.50 308 CYS A N 1
ATOM 2457 C CA . CYS A 1 308 ? -7.948 2.570 -9.423 1.00 85.50 308 CYS A CA 1
ATOM 2458 C C . CYS A 1 308 ? -8.240 1.934 -10.793 1.00 85.50 308 CYS A C 1
ATOM 2460 O O . CYS A 1 308 ? -7.736 0.851 -11.090 1.00 85.50 308 CYS A O 1
ATOM 2462 N N . THR A 1 309 ? -9.057 2.599 -11.608 1.00 84.00 309 THR A N 1
ATOM 2463 C CA . THR A 1 309 ? -9.484 2.129 -12.938 1.00 84.00 309 THR A CA 1
ATOM 2464 C C . THR A 1 309 ? -8.697 2.759 -14.087 1.00 84.00 309 THR A C 1
ATOM 2466 O O . THR A 1 309 ? -8.904 2.390 -15.238 1.00 84.00 309 THR A O 1
ATOM 2469 N N . GLU A 1 310 ? -7.787 3.686 -13.788 1.00 82.31 310 GLU A N 1
ATOM 2470 C CA . GLU A 1 310 ? -7.008 4.417 -14.788 1.00 82.31 310 GLU A CA 1
ATOM 2471 C C . GLU A 1 310 ? -5.946 3.541 -15.466 1.00 82.31 310 GLU A C 1
ATOM 2473 O O . GLU A 1 310 ? -5.299 2.690 -14.838 1.00 82.31 310 GLU A O 1
ATOM 2478 N N . VAL A 1 311 ? -5.718 3.804 -16.755 1.00 82.81 311 VAL A N 1
ATOM 2479 C CA . VAL A 1 311 ? -4.618 3.225 -17.534 1.00 82.81 311 VAL A CA 1
ATOM 2480 C C . VAL A 1 311 ? -3.452 4.210 -17.534 1.00 82.81 311 VAL A C 1
ATOM 2482 O O . VAL A 1 311 ? -3.589 5.374 -17.896 1.00 82.81 311 VAL A O 1
ATOM 2485 N N . LEU A 1 312 ? -2.283 3.749 -17.093 1.00 81.62 312 LEU A N 1
ATOM 2486 C CA . LEU A 1 312 ? -1.063 4.554 -17.030 1.00 81.62 312 LEU A CA 1
ATOM 2487 C C . LEU A 1 312 ? -0.553 4.882 -18.445 1.00 81.62 312 LEU A C 1
ATOM 2489 O O . LEU A 1 312 ? -0.787 4.117 -19.376 1.00 81.62 312 LEU A O 1
ATOM 2493 N N . GLN A 1 313 ? 0.273 5.925 -18.602 1.00 74.62 313 GLN A N 1
ATOM 2494 C CA . GLN A 1 313 ? 0.900 6.299 -19.890 1.00 74.62 313 GLN A CA 1
ATOM 2495 C C . GLN A 1 313 ? 1.734 5.171 -20.517 1.00 74.62 313 GLN A C 1
ATOM 2497 O O . GLN A 1 313 ? 2.041 5.182 -21.704 1.00 74.62 313 GLN A O 1
ATOM 2502 N N . CYS A 1 314 ? 2.126 4.180 -19.718 1.00 70.75 314 CYS A N 1
ATOM 2503 C CA . CYS A 1 314 ? 2.794 2.987 -20.215 1.00 70.75 314 CYS A CA 1
ATOM 2504 C C . CYS A 1 314 ? 1.857 1.922 -20.816 1.00 70.75 314 CYS A C 1
ATOM 2506 O O . CYS A 1 314 ? 2.352 0.853 -21.160 1.00 70.75 314 CYS A O 1
ATOM 2508 N N . GLY A 1 315 ? 0.546 2.176 -20.898 1.00 73.88 315 GLY A N 1
ATOM 2509 C CA . GLY A 1 315 ? -0.479 1.250 -21.400 1.00 73.88 315 GLY A CA 1
ATOM 2510 C C . GLY A 1 315 ? -0.973 0.225 -20.371 1.00 73.88 315 GLY A C 1
ATOM 2511 O O . GLY A 1 315 ? -1.892 -0.541 -20.640 1.00 73.88 315 GLY A O 1
ATOM 2512 N N . HIS A 1 316 ? -0.388 0.194 -19.171 1.00 77.06 316 HIS A N 1
ATOM 2513 C CA . HIS A 1 316 ? -0.756 -0.758 -18.123 1.00 77.06 316 HIS A CA 1
ATOM 2514 C C . HIS A 1 316 ? -1.837 -0.206 -17.180 1.00 77.06 316 HIS A C 1
ATOM 2516 O O . HIS A 1 316 ? -1.759 0.964 -16.804 1.00 77.06 316 HIS A O 1
ATOM 2522 N N . PRO A 1 317 ? -2.777 -1.041 -16.691 1.00 82.62 317 PRO A N 1
ATOM 2523 C CA . PRO A 1 317 ? -3.754 -0.614 -15.693 1.00 82.62 317 PRO A CA 1
ATOM 2524 C C . PRO A 1 317 ? -3.074 -0.312 -14.353 1.00 82.62 317 PRO A C 1
ATOM 2526 O O . PRO A 1 317 ? -2.162 -1.034 -13.921 1.00 82.62 317 PRO A O 1
ATOM 2529 N N . CYS A 1 318 ? -3.531 0.742 -13.678 1.00 86.19 318 CYS A N 1
ATOM 2530 C CA . CYS A 1 318 ? -3.054 1.098 -12.351 1.00 86.19 318 CYS A CA 1
ATOM 2531 C C . CYS A 1 318 ? -3.369 -0.022 -11.343 1.00 86.19 318 CYS A C 1
ATOM 2533 O O . CYS A 1 318 ? -4.472 -0.557 -11.291 1.00 86.19 318 CYS A O 1
ATOM 2535 N N . MET A 1 319 ? -2.386 -0.389 -10.515 1.00 83.12 319 MET A N 1
ATOM 2536 C CA . MET A 1 319 ? -2.547 -1.423 -9.477 1.00 83.12 319 MET A CA 1
ATOM 2537 C C . MET A 1 319 ? -2.820 -0.840 -8.082 1.00 83.12 319 MET A C 1
ATOM 2539 O O . MET A 1 319 ? -2.857 -1.584 -7.104 1.00 83.12 319 MET A O 1
ATOM 2543 N N . GLY A 1 320 ? -2.943 0.485 -7.970 1.00 83.69 320 GLY A N 1
ATOM 2544 C CA . GLY A 1 320 ? -3.217 1.173 -6.709 1.00 83.69 320 GLY A CA 1
ATOM 2545 C C . GLY A 1 320 ? -4.700 1.182 -6.339 1.00 83.69 320 GLY A C 1
ATOM 2546 O O . GLY A 1 320 ? -5.571 0.891 -7.159 1.00 83.69 320 GLY A O 1
ATOM 2547 N N . THR A 1 321 ? -4.988 1.551 -5.095 1.00 86.75 321 THR A N 1
ATOM 2548 C CA . THR A 1 321 ? -6.340 1.925 -4.656 1.00 86.75 321 THR A CA 1
ATOM 2549 C C . THR A 1 321 ? -6.608 3.417 -4.862 1.00 86.75 321 THR A C 1
ATOM 2551 O O . THR A 1 321 ? -5.686 4.195 -5.113 1.00 86.75 321 THR A O 1
ATOM 2554 N N . CYS A 1 322 ? -7.865 3.835 -4.729 1.00 85.31 322 CYS A N 1
ATOM 2555 C CA . CYS A 1 322 ? -8.277 5.234 -4.775 1.00 85.31 322 CYS A CA 1
ATOM 2556 C C . CYS A 1 322 ? -7.501 6.078 -3.752 1.00 85.31 322 CYS A C 1
ATOM 2558 O O . CYS A 1 322 ? -7.021 7.153 -4.099 1.00 85.31 322 CYS A O 1
ATOM 2560 N N . THR A 1 323 ? -7.301 5.589 -2.523 1.00 82.81 323 THR A N 1
ATOM 2561 C CA . THR A 1 323 ? -6.481 6.297 -1.524 1.00 82.81 323 THR A CA 1
ATOM 2562 C C . THR A 1 323 ? -5.003 6.316 -1.890 1.00 82.81 323 THR A C 1
ATOM 2564 O O . THR A 1 323 ? -4.371 7.364 -1.778 1.00 82.81 323 THR A O 1
ATOM 2567 N N . ASP A 1 324 ? -4.451 5.205 -2.389 1.00 80.56 324 ASP A N 1
ATOM 2568 C CA . ASP A 1 324 ? -3.049 5.167 -2.827 1.00 80.56 324 ASP A CA 1
ATOM 2569 C C . ASP A 1 324 ? -2.760 6.138 -3.976 1.00 80.56 324 ASP A C 1
ATOM 2571 O O . ASP A 1 324 ? -1.632 6.614 -4.100 1.00 80.56 324 ASP A O 1
ATOM 2575 N N . CYS A 1 325 ? -3.762 6.383 -4.825 1.00 85.12 325 CYS A N 1
ATOM 2576 C CA . CYS A 1 325 ? -3.662 7.260 -5.986 1.00 85.12 325 CYS A CA 1
ATOM 2577 C C . CYS A 1 325 ? -4.154 8.687 -5.706 1.00 85.12 325 CYS A C 1
ATOM 2579 O O . CYS A 1 325 ? -4.247 9.478 -6.642 1.00 85.12 325 CYS A O 1
ATOM 2581 N N . LEU A 1 326 ? -4.519 9.007 -4.455 1.00 81.50 326 LEU A N 1
ATOM 2582 C CA . LEU A 1 326 ? -5.178 10.258 -4.064 1.00 81.50 326 LEU A CA 1
ATOM 2583 C C . LEU A 1 326 ? -6.327 10.636 -5.017 1.00 81.50 326 LEU A C 1
ATOM 2585 O O . LEU A 1 326 ? -6.301 11.713 -5.601 1.00 81.50 326 LEU A O 1
ATOM 2589 N N . GLU A 1 327 ? -7.298 9.740 -5.209 1.00 81.06 327 GLU A N 1
ATOM 2590 C CA . GLU A 1 327 ? -8.438 9.927 -6.130 1.00 81.06 327 GLU A CA 1
ATOM 2591 C C . GLU A 1 327 ? -8.022 10.064 -7.607 1.00 81.06 327 GLU A C 1
ATOM 2593 O O . GLU A 1 327 ? -8.645 10.774 -8.387 1.00 81.06 327 GLU A O 1
ATOM 2598 N N . GLY A 1 328 ? -6.935 9.396 -8.005 1.00 77.88 328 GLY A N 1
ATOM 2599 C CA . GLY A 1 328 ? -6.424 9.438 -9.382 1.00 77.88 328 GLY A CA 1
ATOM 2600 C C . GLY A 1 328 ? -5.569 10.671 -9.700 1.00 77.88 328 GLY A C 1
ATOM 2601 O O . GLY A 1 328 ? -5.222 10.897 -10.867 1.00 77.88 328 GLY A O 1
ATOM 2602 N N . ARG A 1 329 ? -5.213 11.461 -8.673 1.00 83.25 329 ARG A N 1
ATOM 2603 C CA . ARG A 1 329 ? -4.311 12.618 -8.780 1.00 83.25 329 ARG A CA 1
ATOM 2604 C C . ARG A 1 329 ? -2.837 12.211 -8.836 1.00 83.25 329 ARG A C 1
ATOM 2606 O O . ARG A 1 329 ? -2.106 12.803 -9.616 1.00 83.25 329 ARG A O 1
ATOM 2613 N N . LEU A 1 330 ? -2.410 11.209 -8.056 1.00 83.19 330 LEU A N 1
ATOM 2614 C CA . LEU A 1 330 ? -1.007 10.772 -7.943 1.00 83.19 330 LEU A CA 1
ATOM 2615 C C . LEU A 1 330 ? -0.858 9.243 -8.023 1.00 83.19 330 LEU A C 1
ATOM 2617 O O . LEU A 1 330 ? -0.839 8.550 -7.003 1.00 83.19 330 LEU A O 1
ATOM 2621 N N . HIS A 1 331 ? -0.688 8.684 -9.216 1.00 83.56 331 HIS A N 1
ATOM 2622 C CA . HIS A 1 331 ? -0.588 7.239 -9.403 1.00 83.56 331 HIS A CA 1
ATOM 2623 C C . HIS A 1 331 ? 0.758 6.658 -8.962 1.00 83.56 331 HIS A C 1
ATOM 2625 O O . HIS A 1 331 ? 1.839 7.228 -9.129 1.00 83.56 331 HIS A O 1
ATOM 2631 N N . ARG A 1 332 ? 0.725 5.425 -8.448 1.00 77.88 332 ARG A N 1
ATOM 2632 C CA . ARG A 1 332 ? 1.954 4.668 -8.182 1.00 77.88 332 ARG A CA 1
ATOM 2633 C C . ARG A 1 332 ? 2.596 4.225 -9.494 1.00 77.88 332 ARG A C 1
ATOM 2635 O O . ARG A 1 332 ? 1.924 3.695 -10.373 1.00 77.88 332 ARG A O 1
ATOM 2642 N N . GLY A 1 333 ? 3.916 4.370 -9.599 1.00 74.12 333 GLY A N 1
ATOM 2643 C CA . GLY A 1 333 ? 4.638 3.968 -10.804 1.00 74.12 333 GLY A CA 1
ATOM 2644 C C . GLY A 1 333 ? 4.509 2.468 -11.060 1.00 74.12 333 GLY A C 1
ATOM 2645 O O . GLY A 1 333 ? 4.583 1.667 -10.117 1.00 74.12 333 GLY A O 1
ATOM 2646 N N . CYS A 1 334 ? 4.332 2.130 -12.336 1.00 78.56 334 CYS A N 1
ATOM 2647 C CA . CYS A 1 334 ? 4.055 0.783 -12.807 1.00 78.56 334 CYS A CA 1
ATOM 2648 C C . CYS A 1 334 ? 5.109 -0.225 -12.326 1.00 78.56 334 CYS A C 1
ATOM 2650 O O . CYS A 1 334 ? 6.306 0.047 -12.339 1.00 78.56 334 CYS A O 1
ATOM 2652 N N . ASN A 1 335 ? 4.655 -1.406 -11.904 1.00 75.06 335 ASN A N 1
ATOM 2653 C CA . ASN A 1 335 ? 5.533 -2.512 -11.509 1.00 75.06 335 ASN A CA 1
ATOM 2654 C C . ASN A 1 335 ? 5.316 -3.767 -12.371 1.00 75.06 335 ASN A C 1
ATOM 2656 O O . ASN A 1 335 ? 5.733 -4.863 -12.003 1.00 75.06 335 ASN A O 1
ATOM 2660 N N . ARG A 1 336 ? 4.630 -3.625 -13.513 1.00 77.56 336 ARG A N 1
ATOM 2661 C CA . ARG A 1 336 ? 4.566 -4.688 -14.521 1.00 77.56 336 ARG A CA 1
ATOM 2662 C C . ARG A 1 336 ? 5.893 -4.764 -15.268 1.00 77.56 336 ARG A C 1
ATOM 2664 O O . ARG A 1 336 ? 6.630 -3.782 -15.338 1.00 77.56 336 ARG A O 1
ATOM 2671 N N . LYS A 1 337 ? 6.202 -5.935 -15.820 1.00 78.00 337 LYS A N 1
ATOM 2672 C CA . LYS A 1 337 ? 7.372 -6.117 -16.688 1.00 78.00 337 LYS A CA 1
ATOM 2673 C C . LYS A 1 337 ? 7.210 -5.235 -17.927 1.00 78.00 337 LYS A C 1
ATOM 2675 O O . LYS A 1 337 ? 6.117 -5.173 -18.475 1.00 78.00 337 LYS A O 1
ATOM 2680 N N . CYS A 1 338 ? 8.273 -4.546 -18.342 1.00 77.00 338 CYS A N 1
ATOM 2681 C CA . CYS A 1 338 ? 8.190 -3.598 -19.451 1.00 77.00 338 CYS A CA 1
ATOM 2682 C C . CYS A 1 338 ? 7.909 -4.275 -20.802 1.00 77.00 338 CYS A C 1
ATOM 2684 O O . CYS A 1 338 ? 7.070 -3.787 -21.548 1.00 77.00 338 CYS A O 1
ATOM 2686 N N . GLY A 1 339 ? 8.618 -5.357 -21.142 1.00 72.75 339 GLY A N 1
ATOM 2687 C CA . GLY A 1 339 ? 8.406 -6.115 -22.384 1.00 72.75 339 GLY A CA 1
ATOM 2688 C C . GLY A 1 339 ? 8.842 -5.412 -23.679 1.00 72.75 339 GLY A C 1
ATOM 2689 O O . GLY A 1 339 ? 9.065 -6.088 -24.678 1.00 72.75 339 GLY A O 1
ATOM 2690 N N . ARG A 1 340 ? 9.045 -4.085 -23.666 1.00 72.56 340 ARG A N 1
ATOM 2691 C CA . ARG A 1 340 ? 9.465 -3.304 -24.843 1.00 72.56 340 ARG A CA 1
ATOM 2692 C C . ARG A 1 340 ? 10.768 -3.827 -25.445 1.00 72.56 340 ARG A C 1
ATOM 2694 O O . ARG A 1 340 ? 11.737 -4.084 -24.726 1.00 72.56 340 ARG A O 1
ATOM 2701 N N . VAL A 1 341 ? 10.807 -3.898 -26.773 1.00 73.75 341 VAL A N 1
ATOM 2702 C CA . VAL A 1 341 ? 12.018 -4.200 -27.543 1.00 73.75 341 VAL A CA 1
ATOM 2703 C C . VAL A 1 341 ? 12.885 -2.942 -27.623 1.00 73.75 341 VAL A C 1
ATOM 2705 O O . VAL A 1 341 ? 12.479 -1.919 -28.171 1.00 73.75 341 VAL A O 1
ATOM 2708 N N . LEU A 1 342 ? 14.081 -3.010 -27.042 1.00 73.62 342 LEU A N 1
ATOM 2709 C CA . LEU A 1 342 ? 15.057 -1.921 -27.032 1.00 73.62 342 LEU A CA 1
ATOM 2710 C C . LEU A 1 342 ? 15.651 -1.694 -28.431 1.00 73.62 342 LEU A C 1
ATOM 2712 O O . LEU A 1 342 ? 15.561 -2.556 -29.301 1.00 73.62 342 LEU A O 1
ATOM 2716 N N . LEU A 1 343 ? 16.360 -0.575 -28.623 1.00 68.81 343 LEU A N 1
ATOM 2717 C CA . LEU A 1 343 ? 17.131 -0.280 -29.850 1.00 68.81 343 LEU A CA 1
ATOM 2718 C C . LEU A 1 343 ? 18.085 -1.420 -30.255 1.00 68.81 343 LEU A C 1
ATOM 2720 O O . LEU A 1 343 ? 18.414 -1.594 -31.422 1.00 68.81 343 LEU A O 1
ATOM 2724 N N . CYS A 1 344 ? 18.536 -2.217 -29.286 1.00 71.62 344 CYS A N 1
ATOM 2725 C CA . CYS A 1 344 ? 19.397 -3.365 -29.531 1.00 71.62 344 CYS A CA 1
ATOM 2726 C C . CYS A 1 344 ? 18.663 -4.663 -29.905 1.00 71.62 344 CYS A C 1
ATOM 2728 O O . CYS A 1 344 ? 19.323 -5.681 -30.062 1.00 71.62 344 CYS A O 1
ATOM 2730 N N . GLY A 1 345 ? 17.330 -4.658 -29.997 1.00 71.88 345 GLY A N 1
ATOM 2731 C CA . GLY A 1 345 ? 16.514 -5.846 -30.280 1.00 71.88 345 GLY A CA 1
ATOM 2732 C C . GLY A 1 345 ? 16.199 -6.716 -29.056 1.00 71.88 345 GLY A C 1
ATOM 2733 O O . GLY A 1 345 ? 15.373 -7.619 -29.137 1.00 71.88 345 GLY A O 1
ATOM 2734 N N . HIS A 1 346 ? 16.796 -6.442 -27.892 1.00 77.31 346 HIS A N 1
ATOM 2735 C CA . HIS A 1 346 ? 16.485 -7.172 -26.659 1.00 77.31 346 HIS A CA 1
ATOM 2736 C C . HIS A 1 346 ? 15.180 -6.699 -26.024 1.00 77.31 346 HIS A C 1
ATOM 2738 O O . HIS A 1 346 ? 14.922 -5.500 -25.950 1.00 77.31 346 HIS A O 1
ATOM 2744 N N . GLN A 1 347 ? 14.407 -7.634 -25.474 1.00 80.50 347 GLN A N 1
ATOM 2745 C CA . GLN A 1 347 ? 13.240 -7.311 -24.653 1.00 80.50 347 GLN A CA 1
ATOM 2746 C C . GLN A 1 347 ? 13.660 -6.826 -23.260 1.00 80.50 347 GLN A C 1
ATOM 2748 O O . GLN A 1 347 ? 14.462 -7.462 -22.566 1.00 80.50 347 GLN A O 1
ATOM 2753 N N . CYS A 1 348 ? 13.087 -5.702 -22.832 1.00 79.06 348 CYS A N 1
ATOM 2754 C CA . CYS A 1 348 ? 13.313 -5.130 -21.514 1.00 79.06 348 CYS A CA 1
ATOM 2755 C C . CYS A 1 348 ? 12.702 -6.015 -20.415 1.00 79.06 348 CYS A C 1
ATOM 2757 O O . CYS A 1 348 ? 11.488 -6.230 -20.368 1.00 79.06 348 CYS A O 1
ATOM 2759 N N . LYS A 1 349 ? 13.554 -6.502 -19.503 1.00 77.81 349 LYS A N 1
ATOM 2760 C CA . LYS A 1 349 ? 13.152 -7.331 -18.350 1.00 77.81 349 LYS A CA 1
ATOM 2761 C C . LYS A 1 349 ? 12.914 -6.528 -17.070 1.00 77.81 349 LYS A C 1
ATOM 2763 O O . LYS A 1 349 ? 12.476 -7.102 -16.075 1.00 77.81 349 LYS A O 1
ATOM 2768 N N . ASP A 1 350 ? 13.209 -5.233 -17.093 1.00 74.25 350 ASP A N 1
ATOM 2769 C CA . ASP A 1 350 ? 13.040 -4.359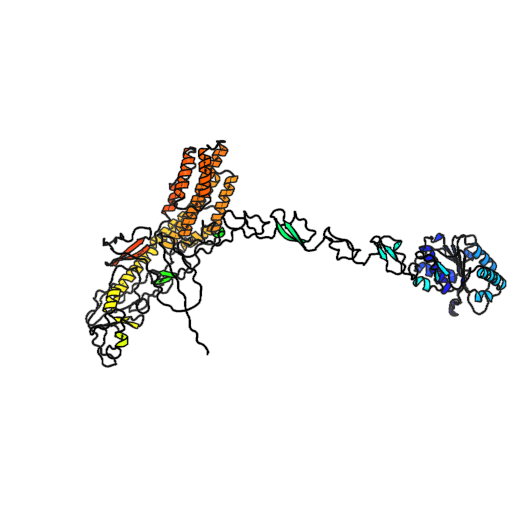 -15.939 1.00 74.25 350 ASP A CA 1
ATOM 2770 C C . ASP A 1 350 ? 11.553 -4.004 -15.719 1.00 74.25 350 ASP A C 1
ATOM 2772 O O . ASP A 1 350 ? 10.731 -4.124 -16.643 1.00 74.25 350 ASP A O 1
ATOM 2776 N N . PRO A 1 351 ? 11.177 -3.572 -14.498 1.00 73.25 351 PRO A N 1
ATOM 2777 C CA . PRO A 1 351 ? 9.876 -2.966 -14.251 1.00 73.25 351 PRO A CA 1
ATOM 2778 C C . PRO A 1 351 ? 9.634 -1.793 -15.198 1.00 73.25 351 PRO A C 1
ATOM 2780 O O . PRO A 1 351 ? 10.552 -1.050 -15.549 1.00 73.25 351 PRO A O 1
ATOM 2783 N N . CYS A 1 352 ? 8.385 -1.630 -15.613 1.00 72.94 352 CYS A N 1
ATOM 2784 C CA . CYS A 1 352 ? 7.992 -0.597 -16.547 1.00 72.94 352 CYS A CA 1
ATOM 2785 C C . CYS A 1 352 ? 8.309 0.803 -15.995 1.00 72.94 352 CYS A C 1
ATOM 2787 O O . CYS A 1 352 ? 7.756 1.231 -14.984 1.00 72.94 352 CYS A O 1
ATOM 2789 N N . ALA A 1 353 ? 9.173 1.523 -16.706 1.00 66.00 353 ALA A N 1
ATOM 2790 C CA . ALA A 1 353 ? 9.540 2.916 -16.464 1.00 66.00 353 ALA A CA 1
ATOM 2791 C C . ALA A 1 353 ? 9.398 3.712 -17.774 1.00 66.00 353 ALA A C 1
ATOM 2793 O O . ALA A 1 353 ? 9.218 3.110 -18.835 1.00 66.00 353 ALA A O 1
ATOM 2794 N N . ASP A 1 354 ? 9.488 5.048 -17.730 1.00 56.97 354 ASP A N 1
ATOM 2795 C CA . ASP A 1 354 ? 9.331 5.875 -18.947 1.00 56.97 354 ASP A CA 1
ATOM 2796 C C . ASP A 1 354 ? 10.293 5.478 -20.047 1.00 56.97 354 ASP A C 1
ATOM 2798 O O . ASP A 1 354 ? 9.931 5.363 -21.217 1.00 56.97 354 ASP A O 1
ATOM 2802 N N . SER A 1 355 ? 11.536 5.272 -19.634 1.00 61.09 355 SER A N 1
ATOM 2803 C CA . SER A 1 355 ? 12.640 4.934 -20.493 1.00 61.09 355 SER A CA 1
ATOM 2804 C C . SER A 1 355 ? 13.315 3.706 -19.928 1.00 61.09 355 SER A C 1
ATOM 2806 O O . SER A 1 355 ? 13.650 3.618 -18.742 1.00 61.09 355 SER A O 1
ATOM 2808 N N . CYS A 1 356 ? 13.456 2.715 -20.796 1.00 67.69 356 CYS A N 1
ATOM 2809 C CA . CYS A 1 356 ? 14.165 1.512 -20.437 1.00 67.69 356 CYS A CA 1
ATOM 2810 C C . CYS A 1 356 ? 15.633 1.856 -20.219 1.00 67.69 356 CYS A C 1
ATOM 2812 O O . CYS A 1 356 ? 16.230 2.612 -20.987 1.00 67.69 356 CYS A O 1
ATOM 2814 N N . GLN A 1 357 ? 16.207 1.282 -19.170 1.00 68.69 357 GLN A N 1
ATOM 2815 C CA . GLN A 1 357 ? 17.628 1.420 -18.908 1.00 68.69 357 GLN A CA 1
ATOM 2816 C C . GLN A 1 357 ? 18.441 0.788 -20.050 1.00 68.69 357 GLN A C 1
ATOM 2818 O O . GLN A 1 357 ? 17.950 -0.129 -20.722 1.00 68.69 357 GLN A O 1
ATOM 2823 N N . PRO A 1 358 ? 19.692 1.235 -20.269 1.00 73.38 358 PRO A N 1
ATOM 2824 C CA . PRO A 1 358 ? 20.580 0.595 -21.226 1.00 73.38 358 PRO A CA 1
ATOM 2825 C C . PRO A 1 358 ? 20.651 -0.915 -20.984 1.00 73.38 358 PRO A C 1
ATOM 2827 O O . PRO A 1 358 ? 20.778 -1.378 -19.846 1.00 73.38 358 PRO A O 1
ATOM 2830 N N . CYS A 1 359 ? 20.567 -1.689 -22.065 1.00 80.38 359 CYS A N 1
ATOM 2831 C CA . CYS A 1 359 ? 20.480 -3.140 -21.974 1.00 80.38 359 CYS A CA 1
ATOM 2832 C C . CYS A 1 359 ? 21.683 -3.743 -21.222 1.00 80.38 359 CYS A C 1
ATOM 2834 O O . CYS A 1 359 ? 22.840 -3.467 -21.539 1.00 80.38 359 CYS A O 1
ATOM 2836 N N . ARG A 1 360 ? 21.423 -4.616 -20.242 1.00 82.12 360 ARG A N 1
ATOM 2837 C CA . ARG A 1 360 ? 22.474 -5.274 -19.439 1.00 82.12 360 ARG A CA 1
ATOM 2838 C C . ARG A 1 360 ? 22.856 -6.667 -19.935 1.00 82.12 360 ARG A C 1
ATOM 2840 O O . ARG A 1 360 ? 23.770 -7.264 -19.357 1.00 82.12 360 ARG A O 1
ATOM 2847 N N . LEU A 1 361 ? 22.162 -7.170 -20.957 1.00 84.38 361 LEU A N 1
ATOM 2848 C CA . LEU A 1 361 ? 22.454 -8.454 -21.594 1.00 84.38 361 LEU A CA 1
ATOM 2849 C C . LEU A 1 361 ? 23.796 -8.403 -22.343 1.00 84.38 361 LEU A C 1
ATOM 2851 O O . LEU A 1 361 ? 24.298 -7.306 -22.619 1.00 84.38 361 LEU A O 1
ATOM 2855 N N . PRO A 1 362 ? 24.400 -9.562 -22.655 1.00 85.00 362 PRO A N 1
ATOM 2856 C CA . PRO A 1 362 ? 25.558 -9.629 -23.539 1.00 85.00 362 PRO A CA 1
ATOM 2857 C C . PRO A 1 362 ? 25.276 -8.930 -24.871 1.00 85.00 362 PRO A C 1
ATOM 2859 O O . PRO A 1 362 ? 24.147 -8.940 -25.356 1.00 85.00 362 PRO A O 1
ATOM 2862 N N . CYS A 1 363 ? 26.283 -8.275 -25.442 1.00 85.12 363 CYS A N 1
ATOM 2863 C CA . CYS A 1 363 ? 26.122 -7.643 -26.741 1.00 85.12 363 CYS A CA 1
ATOM 2864 C C . CYS A 1 363 ? 26.005 -8.699 -27.854 1.00 85.12 363 CYS A C 1
ATOM 2866 O O . CYS A 1 363 ? 26.856 -9.580 -27.988 1.00 85.12 363 CYS A O 1
ATOM 2868 N N . ASP A 1 364 ? 24.982 -8.547 -28.692 1.00 82.00 364 ASP A N 1
ATOM 2869 C CA . ASP A 1 364 ? 24.722 -9.409 -29.852 1.00 82.00 364 ASP A CA 1
ATOM 2870 C C . ASP A 1 364 ? 25.643 -9.101 -31.041 1.00 82.00 364 ASP A C 1
ATOM 2872 O O . ASP A 1 364 ? 25.617 -9.786 -32.056 1.00 82.00 364 ASP A O 1
ATOM 2876 N N . TYR A 1 365 ? 26.483 -8.066 -30.943 1.00 83.06 365 TYR A N 1
ATOM 2877 C CA . TYR A 1 365 ? 27.407 -7.740 -32.020 1.00 83.06 365 TYR A CA 1
ATOM 2878 C C . TYR A 1 365 ? 28.473 -8.816 -32.186 1.00 83.06 365 TYR A C 1
ATOM 2880 O O . TYR A 1 365 ? 29.277 -9.084 -31.281 1.00 83.06 365 TYR A O 1
ATOM 2888 N N . LYS A 1 366 ? 28.528 -9.355 -33.398 1.00 84.88 366 LYS A N 1
ATOM 2889 C CA . LYS A 1 366 ? 29.475 -10.371 -33.819 1.00 84.88 366 LYS A CA 1
ATOM 2890 C C . LYS A 1 366 ? 30.195 -9.883 -35.062 1.00 84.88 366 LYS A C 1
ATOM 2892 O O . LYS A 1 366 ? 29.606 -9.335 -35.985 1.00 84.88 366 LYS A O 1
ATOM 2897 N N . CYS A 1 367 ? 31.501 -10.085 -35.084 1.00 84.75 367 CYS A N 1
ATOM 2898 C CA . CYS A 1 367 ? 32.292 -9.927 -36.293 1.00 84.75 367 CYS A CA 1
ATOM 2899 C C . CYS A 1 367 ? 32.900 -11.280 -36.663 1.00 84.75 367 CYS A C 1
ATOM 2901 O O . CYS A 1 367 ? 32.979 -12.174 -35.820 1.00 84.75 367 CYS A O 1
ATOM 2903 N N . GLY A 1 368 ? 33.422 -11.422 -37.883 1.00 80.50 368 GLY A N 1
ATOM 2904 C CA . GLY A 1 368 ? 34.085 -12.663 -38.313 1.00 80.50 368 GLY A CA 1
ATOM 2905 C C . GLY A 1 368 ? 35.358 -13.027 -37.525 1.00 80.50 368 GLY A C 1
ATOM 2906 O O . GLY A 1 368 ? 35.995 -14.026 -37.829 1.00 80.50 368 GLY A O 1
ATOM 2907 N N . HIS A 1 369 ? 35.739 -12.236 -36.515 1.00 82.75 369 HIS A N 1
ATOM 2908 C CA . HIS A 1 369 ? 36.831 -12.534 -35.583 1.00 82.75 369 HIS A CA 1
ATOM 2909 C C . HIS A 1 369 ? 36.369 -12.926 -34.172 1.00 82.75 369 HIS A C 1
ATOM 2911 O O . HIS A 1 369 ? 37.216 -13.292 -33.357 1.00 82.75 369 HIS A O 1
ATOM 2917 N N . GLY A 1 370 ? 35.079 -12.798 -33.854 1.00 85.31 370 GLY A N 1
ATOM 2918 C CA . GLY A 1 370 ? 34.537 -13.092 -32.529 1.00 85.31 370 GLY A CA 1
ATOM 2919 C C . GLY A 1 370 ? 33.387 -12.174 -32.111 1.00 85.31 370 GLY A C 1
ATOM 2920 O O . GLY A 1 370 ? 33.074 -11.178 -32.772 1.00 85.31 370 GLY A O 1
ATOM 2921 N N . GLN A 1 371 ? 32.769 -12.526 -30.985 1.00 87.31 371 GLN A N 1
ATOM 2922 C CA . GLN A 1 371 ? 31.659 -11.795 -30.377 1.00 87.31 371 GLN A CA 1
ATOM 2923 C C . GLN A 1 371 ? 32.149 -10.712 -29.407 1.00 87.31 371 GLN A C 1
ATOM 2925 O O . GLN A 1 371 ? 33.157 -10.880 -28.710 1.00 87.31 371 GLN A O 1
ATOM 2930 N N . CYS A 1 372 ? 31.418 -9.598 -29.352 1.00 86.81 372 CYS A N 1
ATOM 2931 C CA . CYS A 1 372 ? 31.655 -8.524 -28.396 1.00 86.81 372 CYS A CA 1
ATOM 2932 C C . CYS A 1 372 ? 31.501 -9.017 -26.946 1.00 86.81 372 CYS A C 1
ATOM 2934 O O . CYS A 1 372 ? 30.508 -9.644 -26.598 1.00 86.81 372 CYS A O 1
ATOM 2936 N N . GLN A 1 373 ? 32.468 -8.684 -26.087 1.00 87.44 373 GLN A N 1
ATOM 2937 C CA . GLN A 1 373 ? 32.480 -9.085 -24.670 1.00 87.44 373 GLN A CA 1
ATOM 2938 C C . GLN A 1 373 ? 31.864 -8.035 -23.729 1.00 87.44 373 GLN A C 1
ATOM 2940 O O . GLN A 1 373 ? 31.845 -8.217 -22.514 1.00 87.44 373 GLN A O 1
ATOM 2945 N N . LYS A 1 374 ? 31.390 -6.908 -24.273 1.00 85.44 374 LYS A N 1
ATOM 2946 C CA . LYS A 1 374 ? 30.754 -5.841 -23.492 1.00 85.44 374 LYS A CA 1
ATOM 2947 C C . LYS A 1 374 ? 29.266 -6.099 -23.293 1.00 85.44 374 LYS A C 1
ATOM 2949 O O . LYS A 1 374 ? 28.649 -6.883 -24.019 1.00 85.44 374 LYS A O 1
ATOM 2954 N N . ARG A 1 375 ? 28.671 -5.385 -22.335 1.00 86.62 375 ARG A N 1
ATOM 2955 C CA . ARG A 1 375 ? 27.210 -5.347 -22.197 1.00 86.62 375 ARG A CA 1
ATOM 2956 C C . ARG A 1 375 ? 26.601 -4.603 -23.376 1.00 86.62 375 ARG A C 1
ATOM 2958 O O . ARG A 1 375 ? 27.193 -3.673 -23.915 1.00 86.62 375 ARG A O 1
ATOM 2965 N N . CYS A 1 376 ? 25.398 -4.994 -23.762 1.00 83.69 376 CYS A N 1
ATOM 2966 C CA . CYS A 1 376 ? 24.729 -4.466 -24.937 1.00 83.69 376 CYS A CA 1
ATOM 2967 C C . CYS A 1 376 ? 24.502 -2.945 -24.859 1.00 83.69 376 CYS A C 1
ATOM 2969 O O . CYS A 1 376 ? 24.677 -2.250 -25.852 1.00 83.69 376 CYS A O 1
ATOM 2971 N N . GLY A 1 377 ? 24.192 -2.402 -23.682 1.00 76.81 377 GLY A N 1
ATOM 2972 C CA . GLY A 1 377 ? 24.040 -0.964 -23.443 1.00 76.81 377 GLY A CA 1
ATOM 2973 C C . GLY A 1 377 ? 25.347 -0.165 -23.447 1.00 76.81 377 GLY A C 1
ATOM 2974 O O . GLY A 1 377 ? 25.293 1.059 -23.472 1.00 76.81 377 GLY A O 1
ATOM 2975 N N . GLU A 1 378 ? 26.511 -0.818 -23.446 1.00 80.69 378 GLU A N 1
ATOM 2976 C CA . GLU A 1 378 ? 27.814 -0.150 -23.501 1.00 80.69 378 GLU A CA 1
ATOM 2977 C C . GLU A 1 378 ? 28.256 0.094 -24.952 1.00 80.69 378 GLU A C 1
ATOM 2979 O O . GLU A 1 378 ? 27.902 -0.643 -25.882 1.00 80.69 378 GLU A O 1
ATOM 2984 N N . ILE A 1 379 ? 29.084 1.123 -25.150 1.00 80.94 379 ILE A N 1
ATOM 2985 C CA . ILE A 1 379 ? 29.706 1.394 -26.449 1.00 80.94 379 ILE A CA 1
ATOM 2986 C C . ILE A 1 379 ? 30.693 0.268 -26.754 1.00 80.94 379 ILE A C 1
ATOM 2988 O O . ILE A 1 379 ? 31.665 0.031 -26.024 1.00 80.94 379 ILE A O 1
ATOM 2992 N N . CYS A 1 380 ? 30.448 -0.439 -27.849 1.00 83.25 380 CYS A N 1
ATOM 2993 C CA . CYS A 1 380 ? 31.270 -1.566 -28.256 1.00 83.25 380 CYS A CA 1
ATOM 2994 C C . CYS A 1 380 ? 32.658 -1.118 -28.720 1.00 83.25 380 CYS A C 1
ATOM 2996 O O . CYS A 1 380 ? 32.808 -0.080 -29.359 1.00 83.25 380 CYS A O 1
ATOM 2998 N N . SER A 1 381 ? 33.682 -1.918 -28.417 1.00 82.31 381 SER A N 1
ATOM 2999 C CA . SER A 1 381 ? 35.037 -1.634 -28.899 1.00 82.31 381 SER A CA 1
ATOM 3000 C C . SER A 1 381 ? 35.164 -1.967 -30.391 1.00 82.31 381 SER A C 1
ATOM 3002 O O . SER A 1 381 ? 34.703 -3.037 -30.805 1.00 82.31 381 SER A O 1
ATOM 3004 N N . PRO A 1 382 ? 35.805 -1.108 -31.201 1.00 84.25 382 PRO A N 1
ATOM 3005 C CA . PRO A 1 382 ? 36.015 -1.382 -32.614 1.00 84.25 382 PRO A CA 1
ATOM 3006 C C . PRO A 1 382 ? 36.974 -2.558 -32.837 1.00 84.25 382 PRO A C 1
ATOM 3008 O O . PRO A 1 382 ? 38.007 -2.673 -32.179 1.00 84.25 382 PRO A O 1
ATOM 3011 N N . CYS A 1 383 ? 36.650 -3.437 -33.790 1.00 87.38 383 CYS A N 1
ATOM 3012 C CA . CYS A 1 383 ? 37.547 -4.503 -34.232 1.00 87.38 383 CYS A CA 1
ATOM 3013 C C . CYS A 1 383 ? 38.525 -3.972 -35.293 1.00 87.38 383 CYS A C 1
ATOM 3015 O O . CYS A 1 383 ? 38.130 -3.714 -36.430 1.00 87.38 383 CYS A O 1
ATOM 3017 N N . LEU A 1 384 ? 39.804 -3.858 -34.928 1.00 88.00 384 LEU A N 1
ATOM 3018 C CA . LEU A 1 384 ? 40.865 -3.324 -35.796 1.00 88.00 384 LEU A CA 1
ATOM 3019 C C . LEU A 1 384 ? 41.566 -4.392 -36.659 1.00 88.00 384 LEU A C 1
ATOM 3021 O O . LEU A 1 384 ? 42.490 -4.079 -37.402 1.00 88.00 384 LEU A O 1
ATOM 3025 N N . LYS A 1 385 ? 41.151 -5.664 -36.568 1.00 87.75 385 LYS A N 1
ATOM 3026 C CA . LYS A 1 385 ? 41.703 -6.743 -37.405 1.00 87.75 385 LYS A CA 1
ATOM 3027 C C . LYS A 1 385 ? 41.296 -6.550 -38.880 1.00 87.75 385 LYS A C 1
ATOM 3029 O O . LYS A 1 385 ? 40.201 -6.036 -39.120 1.00 87.75 385 LYS A O 1
ATOM 3034 N N . PRO A 1 386 ? 42.102 -6.997 -39.862 1.00 87.31 386 PRO A N 1
ATOM 3035 C CA . PRO A 1 386 ? 41.747 -6.922 -41.284 1.00 87.31 386 PRO A CA 1
ATOM 3036 C C . PRO A 1 386 ? 40.433 -7.649 -41.586 1.00 87.31 386 PRO A C 1
ATOM 3038 O O . PRO A 1 386 ? 40.222 -8.753 -41.090 1.00 87.31 386 PRO A O 1
ATOM 3041 N N . CYS A 1 387 ? 39.545 -7.066 -42.394 1.00 85.19 387 CYS A N 1
ATOM 3042 C CA . CYS A 1 387 ? 38.243 -7.674 -42.678 1.00 85.19 387 CYS A CA 1
ATOM 3043 C C . CYS A 1 387 ? 38.375 -9.092 -43.295 1.00 85.19 387 CYS A C 1
ATOM 3045 O O . CYS A 1 387 ? 39.155 -9.285 -44.233 1.00 85.19 387 CYS A O 1
ATOM 3047 N N . PRO A 1 388 ? 37.608 -10.101 -42.828 1.00 83.62 388 PRO A N 1
ATOM 3048 C CA . PRO A 1 388 ? 37.661 -11.449 -43.397 1.00 83.62 388 PRO A CA 1
ATOM 3049 C C . PRO A 1 388 ? 36.955 -11.555 -44.757 1.00 83.62 388 PRO A C 1
ATOM 3051 O O . PRO A 1 388 ? 37.164 -12.542 -45.459 1.00 83.62 388 PRO A O 1
ATOM 3054 N N . TRP A 1 389 ? 36.155 -10.555 -45.152 1.00 84.88 389 TRP A N 1
ATOM 3055 C CA . TRP A 1 389 ? 35.335 -10.601 -46.363 1.00 84.88 389 TRP A CA 1
ATOM 3056 C C . TRP A 1 389 ? 36.175 -10.465 -47.640 1.00 84.88 389 TRP A C 1
ATOM 3058 O O . TRP A 1 389 ? 36.436 -9.372 -48.149 1.00 84.88 389 TRP A O 1
ATOM 3068 N N . ARG A 1 390 ? 36.587 -11.608 -48.190 1.00 83.81 390 ARG A N 1
ATOM 3069 C CA . ARG A 1 390 ? 37.395 -11.717 -49.410 1.00 83.81 390 ARG A CA 1
ATOM 3070 C C . ARG A 1 390 ? 36.861 -12.839 -50.298 1.00 83.81 390 ARG A C 1
ATOM 3072 O O . ARG A 1 390 ? 36.509 -13.901 -49.802 1.00 83.81 390 ARG A O 1
ATOM 3079 N N . CYS A 1 391 ? 36.788 -12.605 -51.602 1.00 85.56 391 CYS A N 1
ATOM 3080 C CA . CYS A 1 391 ? 36.562 -13.656 -52.596 1.00 85.56 391 CYS A CA 1
ATOM 3081 C C . CYS A 1 391 ? 37.607 -13.537 -53.711 1.00 85.56 391 CYS A C 1
ATOM 3083 O O . CYS A 1 391 ? 38.407 -12.602 -53.711 1.00 85.56 391 CYS A O 1
ATOM 3085 N N . LYS A 1 392 ? 37.595 -14.468 -54.673 1.00 83.56 392 LYS A N 1
ATOM 3086 C CA . LYS A 1 392 ? 38.520 -14.446 -55.821 1.00 83.56 392 LYS A CA 1
ATOM 3087 C C . LYS A 1 392 ? 38.416 -13.153 -56.650 1.00 83.56 392 LYS A C 1
ATOM 3089 O O . LYS A 1 392 ? 39.396 -12.756 -57.263 1.00 83.56 392 LYS A O 1
ATOM 3094 N N . HIS A 1 393 ? 37.247 -12.509 -56.652 1.00 83.81 393 HIS A N 1
ATOM 3095 C CA . HIS A 1 393 ? 36.959 -11.317 -57.457 1.00 83.81 393 HIS A CA 1
ATOM 3096 C C . HIS A 1 393 ? 37.243 -10.001 -56.717 1.00 83.81 393 HIS A C 1
ATOM 3098 O O . HIS A 1 393 ? 37.668 -9.028 -57.332 1.00 83.81 393 HIS A O 1
ATOM 3104 N N . HIS A 1 394 ? 37.017 -9.960 -55.398 1.00 84.62 394 HIS A N 1
ATOM 3105 C CA . HIS A 1 394 ? 37.094 -8.730 -54.608 1.00 84.62 394 HIS A CA 1
ATOM 3106 C C . HIS A 1 394 ? 37.689 -8.991 -53.206 1.00 84.62 394 HIS A C 1
ATOM 3108 O O . HIS A 1 394 ? 37.097 -9.740 -52.417 1.00 84.62 394 HIS A O 1
ATOM 3114 N N . PRO A 1 395 ? 38.830 -8.371 -52.851 1.00 86.38 395 PRO A N 1
ATOM 3115 C CA . PRO A 1 395 ? 39.345 -8.322 -51.482 1.00 86.38 395 PRO A CA 1
ATOM 3116 C C . PRO A 1 395 ? 38.953 -7.014 -50.764 1.00 86.38 395 PRO A C 1
ATOM 3118 O O . PRO A 1 395 ? 39.020 -5.943 -51.353 1.00 86.38 395 PRO A O 1
ATOM 3121 N N . CYS A 1 396 ? 38.564 -7.090 -49.486 1.00 86.56 396 CYS A N 1
ATOM 3122 C CA . CYS A 1 396 ? 38.349 -5.914 -48.627 1.00 86.56 396 CYS A CA 1
ATOM 3123 C C . CYS A 1 396 ? 39.681 -5.450 -48.011 1.00 86.56 396 CYS A C 1
ATOM 3125 O O . CYS A 1 396 ? 40.419 -6.286 -47.479 1.00 86.56 396 CYS A O 1
ATOM 3127 N N . SER A 1 397 ? 39.974 -4.145 -48.052 1.00 86.12 397 SER A N 1
ATOM 3128 C CA . SER A 1 397 ? 41.223 -3.577 -47.502 1.00 86.12 397 SER A CA 1
ATOM 3129 C C . SER A 1 397 ? 41.051 -2.905 -46.131 1.00 86.12 397 SER A C 1
ATOM 3131 O O . SER A 1 397 ? 42.027 -2.654 -45.424 1.00 86.12 397 SER A O 1
ATOM 3133 N N . ARG A 1 398 ? 39.800 -2.661 -45.732 1.00 87.44 398 ARG A N 1
ATOM 3134 C CA . ARG A 1 398 ? 39.412 -1.924 -44.522 1.00 87.44 398 ARG A CA 1
ATOM 3135 C C . ARG A 1 398 ? 39.521 -2.745 -43.234 1.00 87.44 398 ARG A C 1
ATOM 3137 O O . ARG A 1 398 ? 39.486 -3.986 -43.239 1.00 87.44 398 ARG A O 1
ATOM 3144 N N . ALA A 1 399 ? 39.594 -2.044 -42.101 1.00 86.94 399 ALA A N 1
ATOM 3145 C CA . ALA A 1 399 ? 39.498 -2.684 -40.792 1.00 86.94 399 ALA A CA 1
ATOM 3146 C C . ALA A 1 399 ? 38.111 -3.321 -40.605 1.00 86.94 399 ALA A C 1
ATOM 3148 O O . ALA A 1 399 ? 37.109 -2.881 -41.168 1.00 86.94 399 ALA A O 1
ATOM 3149 N N . CYS A 1 400 ? 38.016 -4.374 -39.792 1.00 86.44 400 CYS A N 1
ATOM 3150 C CA . CYS A 1 400 ? 36.771 -5.123 -39.636 1.00 86.44 400 CYS A CA 1
ATOM 3151 C C . CYS A 1 400 ? 35.608 -4.276 -39.097 1.00 86.44 400 CYS A C 1
ATOM 3153 O O . CYS A 1 400 ? 34.467 -4.634 -39.362 1.00 86.44 400 CYS A O 1
ATOM 3155 N N . PHE A 1 401 ? 35.870 -3.198 -38.358 1.00 83.50 401 PHE A N 1
ATOM 3156 C CA . PHE A 1 401 ? 34.851 -2.267 -37.865 1.00 83.50 401 PHE A CA 1
ATOM 3157 C C . PHE A 1 401 ? 34.364 -1.262 -38.914 1.00 83.50 401 PHE A C 1
ATOM 3159 O O . PHE A 1 401 ? 33.231 -0.821 -38.811 1.00 83.50 401 PHE A O 1
ATOM 3166 N N . GLU A 1 402 ? 35.183 -0.906 -39.901 1.00 85.50 402 GLU A N 1
ATOM 3167 C CA . GLU A 1 402 ? 34.833 0.097 -40.914 1.00 85.50 402 GLU A CA 1
ATOM 3168 C C . GLU A 1 402 ? 33.867 -0.479 -41.957 1.00 85.50 402 GLU A C 1
ATOM 3170 O O . GLU A 1 402 ? 33.874 -1.692 -42.210 1.00 85.50 402 GLU A O 1
ATOM 3175 N N . GLU A 1 403 ? 33.056 0.372 -42.595 1.00 84.38 403 GLU A N 1
ATOM 3176 C CA . GLU A 1 403 ? 32.273 -0.035 -43.767 1.00 84.38 403 GLU A CA 1
ATOM 3177 C C . GLU A 1 403 ? 33.204 -0.629 -44.834 1.00 84.38 403 GLU A C 1
ATOM 3179 O O . GLU A 1 403 ? 34.293 -0.117 -45.103 1.00 84.38 403 GLU A O 1
ATOM 3184 N N . CYS A 1 404 ? 32.807 -1.771 -45.398 1.00 85.12 404 CYS A N 1
ATOM 3185 C CA . CYS A 1 404 ? 33.638 -2.460 -46.374 1.00 85.12 404 CYS A CA 1
ATOM 3186 C C . CYS A 1 404 ? 33.670 -1.683 -47.693 1.00 85.12 404 CYS A C 1
ATOM 3188 O O . CYS A 1 404 ? 32.640 -1.232 -48.180 1.00 85.12 404 CYS A O 1
ATOM 3190 N N . ASP A 1 405 ? 34.853 -1.597 -48.292 1.00 84.31 405 ASP A N 1
ATOM 3191 C CA . ASP A 1 405 ? 35.154 -0.849 -49.517 1.00 84.31 405 ASP A CA 1
ATOM 3192 C C . ASP A 1 405 ? 34.916 -1.651 -50.808 1.00 84.31 405 ASP A C 1
ATOM 3194 O O . ASP A 1 405 ? 35.270 -1.204 -51.897 1.00 84.31 405 ASP A O 1
ATOM 3198 N N . ARG A 1 406 ? 34.312 -2.841 -50.700 1.00 84.88 406 ARG A N 1
ATOM 3199 C CA . ARG A 1 406 ? 34.047 -3.748 -51.824 1.00 84.88 406 ARG A CA 1
ATOM 3200 C C . ARG A 1 406 ? 32.548 -4.001 -52.038 1.00 84.88 406 ARG A C 1
ATOM 3202 O O . ARG A 1 406 ? 31.804 -4.071 -51.058 1.00 84.88 406 ARG A O 1
ATOM 3209 N N . PRO A 1 407 ? 32.109 -4.242 -53.287 1.00 83.00 407 PRO A N 1
ATOM 3210 C CA . PRO A 1 407 ? 30.735 -4.635 -53.583 1.00 83.00 407 PRO A CA 1
ATOM 3211 C C . PRO A 1 407 ? 30.453 -6.113 -53.249 1.00 83.00 407 PRO A C 1
ATOM 3213 O O . PRO A 1 407 ? 31.365 -6.927 -53.010 1.00 83.00 407 PRO A O 1
ATOM 3216 N N . ARG A 1 408 ? 29.156 -6.459 -53.259 1.00 86.31 408 ARG A N 1
ATOM 3217 C CA . ARG A 1 408 ? 28.663 -7.845 -53.205 1.00 86.31 408 ARG A CA 1
ATOM 3218 C C . ARG A 1 408 ? 29.175 -8.624 -54.422 1.00 86.31 408 ARG A C 1
ATOM 3220 O O . ARG A 1 408 ? 29.433 -8.048 -55.473 1.00 86.31 408 ARG A O 1
ATOM 3227 N N . CYS A 1 409 ? 29.392 -9.927 -54.255 1.00 86.75 409 CYS A N 1
ATOM 3228 C CA . CYS A 1 409 ? 29.805 -10.795 -55.354 1.00 86.75 409 CYS A CA 1
ATOM 3229 C C . CYS A 1 409 ? 28.617 -11.654 -55.778 1.00 86.75 409 CYS A C 1
ATOM 3231 O O . CYS A 1 409 ? 28.183 -12.509 -55.013 1.00 86.75 409 CYS A O 1
ATOM 3233 N N . ASP A 1 410 ? 28.133 -11.447 -56.999 1.00 86.75 410 ASP A N 1
ATOM 3234 C CA . ASP A 1 410 ? 26.987 -12.187 -57.551 1.00 86.75 410 ASP A CA 1
ATOM 3235 C C . ASP A 1 410 ? 27.407 -13.312 -58.502 1.00 86.75 410 ASP A C 1
ATOM 3237 O O . ASP A 1 410 ? 26.581 -13.933 -59.170 1.00 86.75 410 ASP A O 1
ATOM 3241 N N . GLN A 1 411 ? 28.710 -13.601 -58.554 1.00 87.94 411 GLN A N 1
ATOM 3242 C CA . GLN A 1 411 ? 29.225 -14.721 -59.329 1.00 87.94 411 GLN A CA 1
ATOM 3243 C C . GLN A 1 411 ? 28.781 -16.045 -58.690 1.00 87.94 411 GLN A C 1
ATOM 3245 O O . GLN A 1 411 ? 28.870 -16.189 -57.464 1.00 87.94 411 GLN A O 1
ATOM 3250 N N . PRO A 1 412 ? 28.317 -17.022 -59.489 1.00 86.81 412 PRO A N 1
ATOM 3251 C CA . PRO A 1 412 ? 27.892 -18.315 -58.974 1.00 86.81 412 PRO A CA 1
ATOM 3252 C C . PRO A 1 412 ? 29.067 -19.062 -58.337 1.00 86.81 412 PRO A C 1
ATOM 3254 O O . PRO A 1 412 ? 30.230 -18.846 -58.673 1.00 86.81 412 PRO A O 1
ATOM 3257 N N . CYS A 1 413 ? 28.765 -19.946 -57.391 1.00 87.62 413 CYS A N 1
ATOM 3258 C CA . CYS A 1 413 ? 29.788 -20.789 -56.791 1.00 87.62 413 CYS A CA 1
ATOM 3259 C C . CYS A 1 413 ? 30.263 -21.880 -57.770 1.00 87.62 413 CYS A C 1
ATOM 3261 O O . CYS A 1 413 ? 29.447 -22.630 -58.303 1.00 87.62 413 CYS A O 1
ATOM 3263 N N . ASP A 1 414 ? 31.584 -22.013 -57.934 1.00 87.44 414 ASP A N 1
ATOM 3264 C CA . ASP A 1 414 ? 32.220 -23.031 -58.791 1.00 87.44 414 ASP A CA 1
ATOM 3265 C C . ASP A 1 414 ? 32.197 -24.451 -58.182 1.00 87.44 414 ASP A C 1
ATOM 3267 O O . ASP A 1 414 ? 32.668 -25.405 -58.800 1.00 87.44 414 ASP A O 1
ATOM 3271 N N . LEU A 1 415 ? 31.726 -24.605 -56.938 1.00 86.88 415 LEU A N 1
ATOM 3272 C CA . LEU A 1 415 ? 31.773 -25.877 -56.217 1.00 86.88 415 LEU A CA 1
ATOM 3273 C C . LEU A 1 415 ? 30.646 -26.824 -56.640 1.00 86.88 415 LEU A C 1
ATOM 3275 O O . LEU A 1 415 ? 29.518 -26.418 -56.930 1.00 86.88 415 LEU A O 1
ATOM 3279 N N . VAL A 1 416 ? 30.950 -28.119 -56.594 1.00 87.81 416 VAL A N 1
ATOM 3280 C CA . VAL A 1 416 ? 29.991 -29.208 -56.795 1.00 87.81 416 VAL A CA 1
ATOM 3281 C C . VAL A 1 416 ? 29.647 -29.799 -55.429 1.00 87.81 416 VAL A C 1
ATOM 3283 O O . VAL A 1 416 ? 30.536 -30.081 -54.625 1.00 87.81 416 VAL A O 1
ATOM 3286 N N . LEU A 1 417 ? 28.353 -29.951 -55.144 1.00 86.88 417 LEU A N 1
ATOM 3287 C CA . LEU A 1 417 ? 27.866 -30.523 -53.887 1.00 86.88 417 LEU A CA 1
ATOM 3288 C C . LEU A 1 417 ? 28.193 -32.028 -53.806 1.00 86.88 417 LEU A C 1
ATOM 3290 O O . LEU A 1 417 ? 28.355 -32.665 -54.847 1.00 86.88 417 LEU A O 1
ATOM 3294 N N . PRO A 1 418 ? 28.197 -32.649 -52.606 1.00 86.69 418 PRO A N 1
ATOM 3295 C CA . PRO A 1 418 ? 28.477 -34.084 -52.447 1.00 86.69 418 PRO A CA 1
ATOM 3296 C C . PRO A 1 418 ? 27.581 -35.011 -53.284 1.00 86.69 418 PRO A C 1
ATOM 3298 O O . PRO A 1 418 ? 27.973 -36.124 -53.611 1.00 86.69 418 PRO A O 1
ATOM 3301 N N . CYS A 1 419 ? 26.387 -34.547 -53.665 1.00 87.06 419 CYS A N 1
ATOM 3302 C CA . CYS A 1 419 ? 25.465 -35.257 -54.552 1.00 87.06 419 CYS A CA 1
ATOM 3303 C C . CYS A 1 419 ? 25.836 -35.187 -56.050 1.00 87.06 419 CYS A C 1
ATOM 3305 O O . CYS A 1 419 ? 25.049 -35.638 -56.876 1.00 87.06 419 CYS A O 1
ATOM 3307 N N . GLY A 1 420 ? 26.963 -34.567 -56.421 1.00 84.19 420 GLY A N 1
ATOM 3308 C CA . GLY A 1 420 ? 27.444 -34.452 -57.805 1.00 84.19 420 GLY A CA 1
ATOM 3309 C C . GLY A 1 420 ? 26.820 -33.321 -58.635 1.00 84.19 420 GLY A C 1
ATOM 3310 O O . GLY A 1 420 ? 27.124 -33.192 -59.816 1.00 84.19 420 GLY A O 1
ATOM 3311 N N . HIS A 1 421 ? 25.971 -32.482 -58.037 1.00 87.25 421 HIS A N 1
ATOM 3312 C CA . HIS A 1 421 ? 25.284 -31.377 -58.718 1.00 87.25 421 HIS A CA 1
ATOM 3313 C C . HIS A 1 421 ? 25.941 -30.016 -58.423 1.00 87.25 421 HIS A C 1
ATOM 3315 O O . HIS A 1 421 ? 26.499 -29.839 -57.334 1.00 87.25 421 HIS A O 1
ATOM 3321 N N . PRO A 1 422 ? 25.847 -29.031 -59.340 1.00 87.00 422 PRO A N 1
ATOM 3322 C CA . PRO A 1 422 ? 26.417 -27.700 -59.134 1.00 87.00 422 PRO A CA 1
ATOM 3323 C C . PRO A 1 422 ? 25.779 -26.980 -57.938 1.00 87.00 422 PRO A C 1
ATOM 3325 O O . PRO A 1 422 ? 24.575 -27.098 -57.686 1.00 87.00 422 PRO A O 1
ATOM 3328 N N . CYS A 1 423 ? 26.591 -26.216 -57.206 1.00 88.38 423 CYS A N 1
ATOM 3329 C CA . CYS A 1 423 ? 26.134 -25.427 -56.069 1.00 88.38 423 CYS A CA 1
ATOM 3330 C C . CYS A 1 423 ? 25.156 -24.319 -56.502 1.00 88.38 423 CYS A C 1
ATOM 3332 O O . CYS A 1 423 ? 25.328 -23.648 -57.523 1.00 88.38 423 CYS A O 1
ATOM 3334 N N . VAL A 1 424 ? 24.120 -24.105 -55.687 1.00 87.44 424 VAL A N 1
ATOM 3335 C CA . VAL A 1 424 ? 23.111 -23.047 -55.888 1.00 87.44 424 VAL A CA 1
ATOM 3336 C C . VAL A 1 424 ? 23.463 -21.736 -55.172 1.00 87.44 424 VAL A C 1
ATOM 3338 O O . VAL A 1 424 ? 22.709 -20.770 -55.267 1.00 87.44 424 VAL A O 1
ATOM 3341 N N . GLY A 1 425 ? 24.598 -21.701 -54.471 1.00 88.12 425 GLY A N 1
ATOM 3342 C CA . GLY A 1 425 ? 25.110 -20.529 -53.762 1.00 88.12 425 GLY A CA 1
ATOM 3343 C C . GLY A 1 425 ? 25.993 -19.616 -54.613 1.00 88.12 425 GLY A C 1
ATOM 3344 O O . GLY A 1 425 ? 26.122 -19.788 -55.830 1.00 88.12 425 GLY A O 1
ATOM 3345 N N . LEU A 1 426 ? 26.622 -18.654 -53.939 1.00 88.69 426 LEU A N 1
ATOM 3346 C CA . LEU A 1 426 ? 27.451 -17.604 -54.532 1.00 88.69 426 LEU A CA 1
ATOM 3347 C C . LEU A 1 426 ? 28.932 -17.737 -54.156 1.00 88.69 426 LEU A C 1
ATOM 3349 O O . LEU A 1 426 ? 29.312 -18.416 -53.200 1.00 88.69 426 LEU A O 1
ATOM 3353 N N . CYS A 1 427 ? 29.790 -17.093 -54.943 1.00 87.31 427 CYS A N 1
ATOM 3354 C CA . CYS A 1 427 ? 31.236 -17.123 -54.770 1.00 87.31 427 CYS A CA 1
ATOM 3355 C C . CYS A 1 427 ? 31.678 -16.415 -53.475 1.00 87.31 427 CYS A C 1
ATOM 3357 O O . CYS A 1 427 ? 31.462 -15.217 -53.292 1.00 87.31 427 CYS A O 1
ATOM 3359 N N . GLY A 1 428 ? 32.402 -17.138 -52.615 1.00 78.81 428 GLY A N 1
ATOM 3360 C CA . GLY A 1 428 ? 32.963 -16.595 -51.371 1.00 78.81 428 GLY A CA 1
ATOM 3361 C C . GLY A 1 428 ? 31.984 -16.547 -50.194 1.00 78.81 428 GLY A C 1
ATOM 3362 O O . GLY A 1 428 ? 32.312 -15.945 -49.175 1.00 78.81 428 GLY A O 1
ATOM 3363 N N . GLU A 1 429 ? 30.817 -17.178 -50.329 1.00 85.31 429 GLU A N 1
ATOM 3364 C CA . GLU A 1 429 ? 29.813 -17.337 -49.274 1.00 85.31 429 GLU A CA 1
ATOM 3365 C C . GLU A 1 429 ? 29.717 -18.806 -48.829 1.00 85.31 429 GLU A C 1
ATOM 3367 O O . GLU A 1 429 ? 30.203 -19.717 -49.510 1.00 85.31 429 GLU A O 1
ATOM 3372 N N . VAL A 1 430 ? 29.093 -19.051 -47.672 1.00 86.19 430 VAL A N 1
ATOM 3373 C CA . VAL A 1 430 ? 28.843 -20.417 -47.195 1.00 86.19 430 VAL A CA 1
ATOM 3374 C C . VAL A 1 430 ? 27.895 -21.118 -48.166 1.00 86.19 430 VAL A C 1
ATOM 3376 O O . VAL A 1 430 ? 26.793 -20.647 -48.444 1.00 86.19 430 VAL A O 1
ATOM 3379 N N . CYS A 1 431 ? 28.336 -22.254 -48.706 1.00 87.44 431 CYS A N 1
ATOM 3380 C CA . CYS A 1 431 ? 27.566 -22.993 -49.700 1.00 87.44 431 CYS A CA 1
ATOM 3381 C C . CYS A 1 431 ? 26.324 -23.646 -49.068 1.00 87.44 431 CYS A C 1
ATOM 3383 O O . CYS A 1 431 ? 26.466 -24.368 -48.077 1.00 87.44 431 CYS A O 1
ATOM 3385 N N . PRO A 1 432 ? 25.124 -23.471 -49.655 1.00 86.56 432 PRO A N 1
ATOM 3386 C CA . PRO A 1 432 ? 23.924 -24.172 -49.216 1.00 86.56 432 PRO A CA 1
ATOM 3387 C C . PRO A 1 432 ? 24.099 -25.691 -49.284 1.00 86.56 432 PRO A C 1
ATOM 3389 O O . PRO A 1 432 ? 24.566 -26.230 -50.286 1.00 86.56 432 PRO A O 1
ATOM 3392 N N . THR A 1 433 ? 23.675 -26.394 -48.236 1.00 84.62 433 THR A N 1
ATOM 3393 C CA . THR A 1 433 ? 23.715 -27.867 -48.182 1.00 84.62 433 THR A CA 1
ATOM 3394 C C . THR A 1 433 ? 22.633 -28.516 -49.049 1.00 84.62 433 THR A C 1
ATOM 3396 O O . THR A 1 433 ? 22.737 -29.691 -49.405 1.00 84.62 433 THR A O 1
ATOM 3399 N N . LEU A 1 434 ? 21.598 -27.755 -49.421 1.00 84.62 434 LEU A N 1
ATOM 3400 C CA . LEU A 1 434 ? 20.496 -28.219 -50.256 1.00 84.62 434 LEU A CA 1
ATOM 3401 C C . LEU A 1 434 ? 20.813 -28.053 -51.746 1.00 84.62 434 LEU A C 1
ATOM 3403 O O . LEU A 1 434 ? 21.088 -26.964 -52.243 1.00 84.62 434 LEU A O 1
ATOM 3407 N N . CYS A 1 435 ? 20.710 -29.162 -52.472 1.00 84.06 435 CYS A N 1
ATOM 3408 C CA . CYS A 1 435 ? 20.787 -29.210 -53.931 1.00 84.06 435 CYS A CA 1
ATOM 3409 C C . CYS A 1 435 ? 19.421 -28.954 -54.591 1.00 84.06 435 CYS A C 1
ATOM 3411 O O . CYS A 1 435 ? 18.431 -29.566 -54.191 1.00 84.06 435 CYS A O 1
ATOM 3413 N N . ARG A 1 436 ? 19.384 -28.150 -55.666 1.00 81.44 436 ARG A N 1
ATOM 3414 C CA . ARG A 1 436 ? 18.174 -27.920 -56.480 1.00 81.44 436 ARG A CA 1
ATOM 3415 C C . ARG A 1 436 ? 17.582 -29.203 -57.060 1.00 81.44 436 ARG A C 1
ATOM 3417 O O . ARG A 1 436 ? 16.370 -29.326 -57.075 1.00 81.44 436 ARG A O 1
ATOM 3424 N N . THR A 1 437 ? 18.400 -30.152 -57.505 1.00 79.69 437 THR A N 1
ATOM 3425 C CA . THR A 1 437 ? 17.909 -31.399 -58.115 1.00 79.69 437 THR A CA 1
ATOM 3426 C C . THR A 1 437 ? 17.438 -32.400 -57.061 1.00 79.69 437 THR A C 1
ATOM 3428 O O . THR A 1 437 ? 16.357 -32.962 -57.180 1.00 79.69 437 THR A O 1
ATOM 3431 N N . CYS A 1 438 ? 18.224 -32.610 -56.000 1.00 81.81 438 CYS A N 1
ATOM 3432 C CA . CYS A 1 438 ? 17.908 -33.617 -54.978 1.00 81.81 438 CYS A CA 1
ATOM 3433 C C . CYS A 1 438 ? 16.876 -33.138 -53.945 1.00 81.81 438 CYS A C 1
ATOM 3435 O O . CYS A 1 438 ? 16.211 -33.956 -53.319 1.00 81.81 438 CYS A O 1
ATOM 3437 N N . HIS A 1 439 ? 16.755 -31.823 -53.737 1.00 82.19 439 HIS A N 1
ATOM 3438 C CA . HIS A 1 439 ? 15.936 -31.224 -52.679 1.00 82.19 439 HIS A CA 1
ATOM 3439 C C . HIS A 1 439 ? 15.051 -30.075 -53.194 1.00 82.19 439 HIS A C 1
ATOM 3441 O O . HIS A 1 439 ? 14.733 -29.161 -52.431 1.00 82.19 439 HIS A O 1
ATOM 3447 N N . ALA A 1 440 ? 14.622 -30.133 -54.465 1.00 75.50 440 ALA A N 1
ATOM 3448 C CA . ALA A 1 440 ? 13.736 -29.146 -55.100 1.00 75.50 440 ALA A CA 1
ATOM 3449 C C . ALA A 1 440 ? 12.556 -28.687 -54.213 1.00 75.50 440 ALA A C 1
ATOM 3451 O O . ALA A 1 440 ? 12.380 -27.476 -54.073 1.00 75.50 440 ALA A O 1
ATOM 3452 N N . PRO A 1 441 ? 11.805 -29.579 -53.528 1.00 73.69 441 PRO A N 1
ATOM 3453 C CA . PRO A 1 441 ? 10.637 -29.162 -52.748 1.00 73.69 441 PRO A CA 1
ATOM 3454 C C . PRO A 1 441 ? 10.989 -28.255 -51.562 1.00 73.69 441 PRO A C 1
ATOM 3456 O O . PRO A 1 441 ? 10.197 -27.405 -51.180 1.00 73.69 441 PRO A O 1
ATOM 3459 N N . LYS A 1 442 ? 12.186 -28.418 -50.980 1.00 75.38 442 LYS A N 1
ATOM 3460 C CA . LYS A 1 442 ? 12.641 -27.632 -49.821 1.00 75.38 442 LYS A CA 1
ATOM 3461 C C . LYS A 1 442 ? 13.217 -26.269 -50.212 1.00 75.38 442 LYS A C 1
ATOM 3463 O O . LYS A 1 442 ? 13.273 -25.380 -49.370 1.00 75.38 442 LYS A O 1
ATOM 3468 N N . LEU A 1 443 ? 13.669 -26.117 -51.459 1.00 70.44 443 LEU A N 1
ATOM 3469 C CA . LEU A 1 443 ? 14.242 -24.873 -51.987 1.00 70.44 443 LEU A CA 1
ATOM 3470 C C . LEU A 1 443 ? 13.210 -23.986 -52.691 1.00 70.44 443 LEU A C 1
ATOM 3472 O O . LEU A 1 443 ? 13.385 -22.776 -52.705 1.00 70.44 443 LEU A O 1
ATOM 3476 N N . ILE A 1 444 ? 12.161 -24.582 -53.266 1.00 68.56 444 ILE A N 1
ATOM 3477 C CA . ILE A 1 444 ? 11.106 -23.888 -54.030 1.00 68.56 444 ILE A CA 1
ATOM 3478 C C . ILE A 1 444 ? 9.873 -23.596 -53.143 1.00 68.56 444 ILE A C 1
ATOM 3480 O O . ILE A 1 444 ? 8.834 -23.154 -53.625 1.00 68.56 444 ILE A O 1
ATOM 3484 N N . ALA A 1 445 ? 9.962 -23.859 -51.836 1.00 65.69 445 ALA A N 1
ATOM 3485 C CA . ALA A 1 445 ? 8.904 -23.545 -50.882 1.00 65.69 445 ALA A CA 1
ATOM 3486 C C . ALA A 1 445 ? 8.736 -22.021 -50.764 1.00 65.69 445 ALA A C 1
ATOM 3488 O O . ALA A 1 445 ? 9.461 -21.400 -49.991 1.00 65.69 445 ALA A O 1
ATOM 3489 N N . ALA A 1 446 ? 7.783 -21.480 -51.534 1.00 57.16 446 ALA A N 1
ATOM 3490 C CA . ALA A 1 446 ? 7.547 -20.055 -51.751 1.00 57.16 446 ALA A CA 1
ATOM 3491 C C . ALA A 1 446 ? 7.546 -19.241 -50.446 1.00 57.16 446 ALA A C 1
ATOM 3493 O O . ALA A 1 446 ? 6.568 -19.252 -49.702 1.00 57.16 446 ALA A O 1
ATOM 3494 N N . PHE A 1 447 ? 8.633 -18.512 -50.202 1.00 64.62 447 PHE A N 1
ATOM 3495 C CA . PHE A 1 447 ? 8.767 -17.553 -49.110 1.00 64.62 447 PHE A CA 1
ATOM 3496 C C . PHE A 1 447 ? 8.832 -16.111 -49.645 1.00 64.62 447 PHE A C 1
ATOM 3498 O O . PHE A 1 447 ? 8.098 -15.254 -49.169 1.00 64.62 447 PHE A O 1
ATOM 3505 N N . PHE A 1 448 ? 9.613 -15.849 -50.703 1.00 66.56 448 PHE A N 1
ATOM 3506 C CA . PHE A 1 448 ? 9.676 -14.537 -51.385 1.00 66.56 448 PHE A CA 1
ATOM 3507 C C . PHE A 1 448 ? 9.048 -14.502 -52.795 1.00 66.56 448 PHE A C 1
ATOM 3509 O O . PHE A 1 448 ? 9.099 -13.476 -53.476 1.00 66.56 448 PHE A O 1
ATOM 3516 N N . GLY A 1 449 ? 8.474 -15.617 -53.264 1.00 62.19 449 GLY A N 1
ATOM 3517 C CA . GLY A 1 449 ? 7.772 -15.721 -54.557 1.00 62.19 449 GLY A CA 1
ATOM 3518 C C . GLY A 1 449 ? 8.658 -15.902 -55.807 1.00 62.19 449 GLY A C 1
ATOM 3519 O O . GLY A 1 449 ? 8.151 -16.295 -56.854 1.00 62.19 449 GLY A O 1
ATOM 3520 N N . SER A 1 450 ? 9.977 -15.691 -55.712 1.00 63.12 450 SER A N 1
ATOM 3521 C CA . SER A 1 450 ? 10.969 -15.786 -56.814 1.00 63.12 450 SER A CA 1
ATOM 3522 C C . SER A 1 450 ? 11.787 -17.093 -56.850 1.00 63.12 450 SER A C 1
ATOM 3524 O O . SER A 1 450 ? 12.570 -17.335 -57.776 1.00 63.12 450 SER A O 1
ATOM 3526 N N . GLU A 1 451 ? 11.601 -17.964 -55.858 1.00 73.19 451 GLU A N 1
ATOM 3527 C CA . GLU A 1 451 ? 12.453 -19.131 -55.560 1.00 73.19 451 GLU A CA 1
ATOM 3528 C C . GLU A 1 451 ? 12.388 -20.266 -56.590 1.00 73.19 451 GLU A C 1
ATOM 3530 O O . GLU A 1 451 ? 13.331 -21.051 -56.717 1.00 73.19 451 GLU A O 1
ATOM 3535 N N . GLY A 1 452 ? 11.291 -20.345 -57.348 1.00 60.62 452 GLY A N 1
ATOM 3536 C CA . GLY A 1 452 ? 11.085 -21.357 -58.388 1.00 60.62 452 GLY A CA 1
ATOM 3537 C C . GLY A 1 452 ? 11.826 -21.085 -59.698 1.00 60.62 452 GLY A C 1
ATOM 3538 O O . GLY A 1 452 ? 11.806 -21.929 -60.594 1.00 60.62 452 GLY A O 1
ATOM 3539 N N . SER A 1 453 ? 12.481 -19.928 -59.844 1.00 73.00 453 SER A N 1
ATOM 3540 C CA . SER A 1 453 ? 13.157 -19.581 -61.094 1.00 73.00 453 SER A CA 1
ATOM 3541 C C . SER A 1 453 ? 14.405 -20.461 -61.337 1.00 73.00 453 SER A C 1
ATOM 3543 O O . SER A 1 453 ? 15.197 -20.694 -60.414 1.00 73.00 453 SER A O 1
ATOM 3545 N N . PRO A 1 454 ? 14.655 -20.938 -62.579 1.00 69.31 454 PRO A N 1
ATOM 3546 C CA . PRO A 1 454 ? 15.804 -21.801 -62.896 1.00 69.31 454 PRO A CA 1
ATOM 3547 C C . PRO A 1 454 ? 17.170 -21.175 -62.572 1.00 69.31 454 PRO A C 1
ATOM 3549 O O . PRO A 1 454 ? 18.155 -21.891 -62.391 1.00 69.31 454 PRO A O 1
ATOM 3552 N N . GLY A 1 455 ? 17.229 -19.842 -62.482 1.00 74.50 455 GLY A N 1
ATOM 3553 C CA . GLY A 1 455 ? 18.418 -19.061 -62.147 1.00 74.50 455 GLY A CA 1
ATOM 3554 C C . GLY A 1 455 ? 18.527 -18.626 -60.683 1.00 74.50 455 GLY A C 1
ATOM 3555 O O . GLY A 1 455 ? 19.549 -18.034 -60.345 1.00 74.50 455 GLY A O 1
ATOM 3556 N N . ALA A 1 456 ? 17.543 -18.918 -59.816 1.00 82.75 456 ALA A N 1
ATOM 3557 C CA . ALA A 1 456 ? 17.556 -18.445 -58.428 1.00 82.75 456 ALA A CA 1
ATOM 3558 C C . ALA A 1 456 ? 18.838 -18.873 -57.700 1.00 82.75 456 ALA A C 1
ATOM 3560 O O . ALA A 1 456 ? 19.356 -19.978 -57.903 1.00 82.75 456 ALA A O 1
ATOM 3561 N N . ARG A 1 457 ? 19.357 -18.007 -56.841 1.00 86.62 457 ARG A N 1
ATOM 3562 C CA . ARG A 1 457 ? 20.525 -18.297 -56.007 1.00 86.62 457 ARG A CA 1
ATOM 3563 C C . ARG A 1 457 ? 20.136 -18.158 -54.550 1.00 86.62 457 ARG A C 1
ATOM 3565 O O . ARG A 1 457 ? 19.194 -17.438 -54.223 1.00 86.62 457 ARG A O 1
ATOM 3572 N N . PHE A 1 458 ? 20.850 -18.874 -53.692 1.00 88.12 458 PHE A N 1
ATOM 3573 C CA . PHE A 1 458 ? 20.509 -18.957 -52.279 1.00 88.12 458 PHE A CA 1
ATOM 3574 C C . PHE A 1 458 ? 21.707 -18.640 -51.393 1.00 88.12 458 PHE A C 1
ATOM 3576 O O . PHE A 1 458 ? 22.823 -19.080 -51.671 1.00 88.12 458 PHE A O 1
ATOM 3583 N N . VAL A 1 459 ? 21.444 -17.928 -50.302 1.00 88.69 459 VAL A N 1
ATOM 3584 C CA . VAL A 1 459 ? 22.401 -17.649 -49.227 1.00 88.69 459 VAL A CA 1
ATOM 3585 C C . VAL A 1 459 ? 22.018 -18.423 -47.974 1.00 88.69 459 VAL A C 1
ATOM 3587 O O . VAL A 1 459 ? 20.841 -18.720 -47.754 1.00 88.69 459 VAL A O 1
ATOM 3590 N N . VAL A 1 460 ? 23.009 -18.743 -47.144 1.00 89.50 460 VAL A N 1
ATOM 3591 C CA . VAL A 1 460 ? 22.795 -19.355 -45.828 1.00 89.50 460 VAL A CA 1
ATOM 3592 C C . VAL A 1 460 ? 23.076 -18.311 -44.761 1.00 89.50 460 VAL A C 1
ATOM 3594 O O . VAL A 1 460 ? 24.186 -17.793 -44.678 1.00 89.50 460 VAL A O 1
ATOM 3597 N N . LEU A 1 461 ? 22.089 -18.023 -43.917 1.00 88.56 461 LEU A N 1
ATOM 3598 C CA . LEU A 1 461 ? 22.315 -17.186 -42.744 1.00 88.56 461 LEU A CA 1
ATOM 3599 C C . LEU A 1 461 ? 23.074 -17.994 -41.693 1.00 88.56 461 LEU A C 1
ATOM 3601 O O . LEU A 1 461 ? 22.523 -18.907 -41.090 1.00 88.56 461 LEU A O 1
ATOM 3605 N N . GLU A 1 462 ? 24.338 -17.660 -41.463 1.00 85.50 462 GLU A N 1
ATOM 3606 C CA . GLU A 1 462 ? 25.234 -18.426 -40.585 1.00 85.50 462 GLU A CA 1
ATOM 3607 C C . GLU A 1 462 ? 24.793 -18.433 -39.113 1.00 85.50 462 GLU A C 1
ATOM 3609 O O . GLU A 1 462 ? 25.128 -19.356 -38.375 1.00 85.50 462 GLU A O 1
ATOM 3614 N N . ASP A 1 463 ? 24.012 -17.434 -38.690 1.00 83.69 463 ASP A N 1
ATOM 3615 C CA . ASP A 1 463 ? 23.517 -17.321 -37.315 1.00 83.69 463 ASP A CA 1
ATOM 3616 C C . ASP A 1 463 ? 22.336 -18.268 -37.008 1.00 83.69 463 ASP A C 1
ATOM 3618 O O . ASP A 1 463 ? 22.137 -18.625 -35.849 1.00 83.69 463 ASP A O 1
ATOM 3622 N N . CYS A 1 464 ? 21.569 -18.716 -38.014 1.00 87.81 464 CYS A N 1
ATOM 3623 C CA . CYS A 1 464 ? 20.420 -19.622 -37.821 1.00 87.81 464 CYS A CA 1
ATOM 3624 C C . CYS A 1 464 ? 20.385 -20.846 -38.757 1.00 87.81 464 CYS A C 1
ATOM 3626 O O . CYS A 1 464 ? 19.544 -21.724 -38.588 1.00 87.81 464 CYS A O 1
ATOM 3628 N N . GLY A 1 465 ? 21.273 -20.922 -39.750 1.00 85.94 465 GLY A N 1
ATOM 3629 C CA . GLY A 1 465 ? 21.360 -22.005 -40.734 1.00 85.94 465 GLY A CA 1
ATOM 3630 C C . GLY A 1 465 ? 20.279 -21.990 -41.822 1.00 85.94 465 GLY A C 1
ATOM 3631 O O . GLY A 1 465 ? 20.270 -22.874 -42.680 1.00 85.94 465 GLY A O 1
ATOM 3632 N N . HIS A 1 466 ? 19.370 -21.010 -41.820 1.00 88.38 466 HIS A N 1
ATOM 3633 C CA . HIS A 1 466 ? 18.303 -20.934 -42.816 1.00 88.38 466 HIS A CA 1
ATOM 3634 C C . HIS A 1 466 ? 18.828 -20.540 -44.196 1.00 88.38 466 HIS A C 1
ATOM 3636 O O . HIS A 1 466 ? 19.651 -19.637 -44.343 1.00 88.38 466 HIS A O 1
ATOM 3642 N N . ILE A 1 467 ? 18.287 -21.212 -45.213 1.00 87.50 467 ILE A N 1
ATOM 3643 C CA . ILE A 1 467 ? 18.583 -20.968 -46.623 1.00 87.50 467 ILE A CA 1
ATOM 3644 C C . ILE A 1 467 ? 17.476 -20.080 -47.200 1.00 87.50 467 ILE A C 1
ATOM 3646 O O . ILE A 1 467 ? 16.287 -20.415 -47.092 1.00 87.50 467 ILE A O 1
ATOM 3650 N N . LEU A 1 468 ? 17.876 -18.949 -47.780 1.00 86.62 468 LEU A N 1
ATOM 3651 C CA . LEU A 1 468 ? 16.991 -17.910 -48.310 1.00 86.62 468 LEU A CA 1
ATOM 3652 C C . LEU A 1 468 ? 17.418 -17.500 -49.719 1.00 86.62 468 LEU A C 1
ATOM 3654 O O . LEU A 1 468 ? 18.594 -17.588 -50.072 1.00 86.62 468 LEU A O 1
ATOM 3658 N N . GLU A 1 469 ? 16.454 -17.061 -50.521 1.00 88.56 469 GLU A N 1
ATOM 3659 C CA . GLU A 1 469 ? 16.691 -16.563 -51.876 1.00 88.56 469 GLU A CA 1
ATOM 3660 C C . GLU A 1 469 ? 17.408 -15.208 -51.845 1.00 88.56 469 GLU A C 1
ATOM 3662 O O . GLU A 1 469 ? 17.072 -14.333 -51.045 1.00 88.56 469 GLU A O 1
ATOM 3667 N N . VAL A 1 470 ? 18.416 -15.050 -52.708 1.00 86.94 470 VAL A N 1
ATOM 3668 C CA . VAL A 1 470 ? 19.278 -13.857 -52.748 1.00 86.94 470 VAL A CA 1
ATOM 3669 C C . VAL A 1 470 ? 18.468 -12.594 -53.044 1.00 86.94 470 VAL A C 1
ATOM 3671 O O . VAL A 1 470 ? 18.615 -11.617 -52.322 1.00 86.94 470 VAL A O 1
ATOM 3674 N N . GLY A 1 471 ? 17.592 -12.605 -54.054 1.00 82.50 471 GLY A N 1
ATOM 3675 C CA . GLY A 1 471 ? 16.851 -11.419 -54.484 1.00 82.50 471 GLY A CA 1
ATOM 3676 C C . GLY A 1 471 ? 15.847 -10.905 -53.450 1.00 82.50 471 GLY A C 1
ATOM 3677 O O . GLY A 1 471 ? 15.684 -9.695 -53.298 1.00 82.50 471 GLY A O 1
ATOM 3678 N N . GLY A 1 472 ? 15.169 -11.792 -52.719 1.00 83.06 472 GLY A N 1
ATOM 3679 C CA . GLY A 1 472 ? 14.335 -11.423 -51.571 1.00 83.06 472 GLY A CA 1
ATOM 3680 C C . GLY A 1 472 ? 15.148 -10.859 -50.403 1.00 83.06 472 GLY A C 1
ATOM 3681 O O . GLY A 1 472 ? 14.776 -9.847 -49.815 1.00 83.06 472 GLY A O 1
ATOM 3682 N N . MET A 1 473 ? 16.296 -11.467 -50.105 1.00 86.06 473 MET A N 1
ATOM 3683 C CA . MET A 1 473 ? 17.144 -11.047 -48.990 1.00 86.06 473 MET A CA 1
ATOM 3684 C C . MET A 1 473 ? 17.905 -9.737 -49.266 1.00 86.06 473 MET A C 1
ATOM 3686 O O . MET A 1 473 ? 18.036 -8.912 -48.367 1.00 86.06 473 MET A O 1
ATOM 3690 N N . ASP A 1 474 ? 18.376 -9.514 -50.496 1.00 87.12 474 ASP A N 1
ATOM 3691 C CA . ASP A 1 474 ? 19.003 -8.254 -50.904 1.00 87.12 474 ASP A CA 1
ATOM 3692 C C . ASP A 1 474 ? 18.014 -7.089 -50.743 1.00 87.12 474 ASP A C 1
ATOM 3694 O O . ASP A 1 474 ? 18.343 -6.100 -50.093 1.00 87.12 474 ASP A O 1
ATOM 3698 N N . ARG A 1 475 ? 16.770 -7.251 -51.227 1.00 83.44 475 ARG A N 1
ATOM 3699 C CA . ARG A 1 475 ? 15.688 -6.268 -51.037 1.00 83.44 475 ARG A CA 1
ATOM 3700 C C . ARG A 1 475 ? 15.434 -5.972 -49.561 1.00 83.44 475 ARG A C 1
ATOM 3702 O O . ARG A 1 475 ? 15.445 -4.811 -49.169 1.00 83.44 475 ARG A O 1
ATOM 3709 N N . LEU A 1 476 ? 15.303 -7.010 -48.731 1.00 82.12 476 LEU A N 1
ATOM 3710 C CA . LEU A 1 476 ? 15.090 -6.859 -47.289 1.00 82.12 476 LEU A CA 1
ATOM 3711 C C . LEU A 1 476 ? 16.206 -6.048 -46.608 1.00 82.12 476 LEU A C 1
ATOM 3713 O O . LEU A 1 476 ? 15.932 -5.237 -45.725 1.00 82.12 476 LEU A O 1
ATOM 3717 N N . MET A 1 477 ? 17.461 -6.262 -47.010 1.00 81.75 477 MET A N 1
ATOM 3718 C CA . MET A 1 477 ? 18.610 -5.580 -46.411 1.00 81.75 477 MET A CA 1
ATOM 3719 C C . MET A 1 477 ? 18.816 -4.151 -46.942 1.00 81.75 477 MET A C 1
ATOM 3721 O O . MET A 1 477 ? 19.423 -3.345 -46.230 1.00 81.75 477 MET A O 1
ATOM 3725 N N . ASP A 1 478 ? 18.323 -3.841 -48.148 1.00 77.50 478 ASP A N 1
ATOM 3726 C CA . ASP A 1 478 ? 18.581 -2.581 -48.864 1.00 77.50 478 ASP A CA 1
ATOM 3727 C C . ASP A 1 478 ? 17.394 -1.585 -48.877 1.00 77.50 478 ASP A C 1
ATOM 3729 O O . ASP A 1 478 ? 17.613 -0.387 -49.052 1.00 77.50 478 ASP A O 1
ATOM 3733 N N . GLU A 1 479 ? 16.146 -2.023 -48.683 1.00 65.06 479 GLU A N 1
ATOM 3734 C CA . GLU A 1 479 ? 14.944 -1.169 -48.772 1.00 65.06 479 GLU A CA 1
ATOM 3735 C C . GLU A 1 479 ? 14.737 -0.215 -47.563 1.00 65.06 479 GLU A C 1
ATOM 3737 O O . GLU A 1 479 ? 14.600 -0.685 -46.432 1.00 65.06 479 GLU A O 1
ATOM 3742 N N . GLY A 1 480 ? 14.562 1.090 -47.846 1.00 56.50 480 GLY A N 1
ATOM 3743 C CA . GLY A 1 480 ? 13.750 2.096 -47.116 1.00 56.50 480 GLY A CA 1
ATOM 3744 C C . GLY A 1 480 ? 14.189 2.590 -45.717 1.00 56.50 480 GLY A C 1
ATOM 3745 O O . GLY A 1 480 ? 14.954 1.914 -45.027 1.00 56.50 480 GLY A O 1
ATOM 3746 N N . PRO A 1 481 ? 13.696 3.769 -45.259 1.00 50.59 481 PRO A N 1
ATOM 3747 C CA . PRO A 1 481 ? 13.894 4.227 -43.884 1.00 50.59 481 PRO A CA 1
ATOM 3748 C C . PRO A 1 481 ? 13.140 3.306 -42.921 1.00 50.59 481 PRO A C 1
ATOM 3750 O O . PRO A 1 481 ? 11.930 3.122 -43.024 1.00 50.59 481 PRO A O 1
ATOM 3753 N N . ARG A 1 482 ? 13.869 2.698 -41.985 1.00 64.69 482 ARG A N 1
ATOM 3754 C CA . ARG A 1 482 ? 13.331 1.759 -40.991 1.00 64.69 482 ARG A CA 1
ATOM 3755 C C . ARG A 1 482 ? 13.734 2.186 -39.580 1.00 64.69 482 ARG A C 1
ATOM 3757 O O . ARG A 1 482 ? 14.737 2.896 -39.425 1.00 64.69 482 ARG A O 1
ATOM 3764 N N . PRO A 1 483 ? 13.006 1.726 -38.544 1.00 63.28 483 PRO A N 1
ATOM 3765 C CA . PRO A 1 483 ? 13.445 1.867 -37.162 1.00 63.28 483 PRO A CA 1
ATOM 3766 C C . PRO A 1 483 ? 14.884 1.363 -37.011 1.00 63.28 483 PRO A C 1
ATOM 3768 O O . PRO A 1 483 ? 15.234 0.304 -37.537 1.00 63.28 483 PRO A O 1
ATOM 3771 N N . LEU A 1 484 ? 15.724 2.102 -36.285 1.00 72.25 484 LEU A N 1
ATOM 3772 C CA . LEU A 1 484 ? 17.128 1.757 -36.064 1.00 72.25 484 LEU A CA 1
ATOM 3773 C C . LEU A 1 484 ? 17.255 0.467 -35.228 1.00 72.25 484 LEU A C 1
ATOM 3775 O O . LEU A 1 484 ? 17.375 0.505 -34.002 1.00 72.25 484 LEU A O 1
ATOM 3779 N N . ARG A 1 485 ? 17.215 -0.687 -35.901 1.00 72.94 485 ARG A N 1
ATOM 3780 C CA . ARG A 1 485 ? 17.339 -2.038 -35.331 1.00 72.94 485 ARG A CA 1
ATOM 3781 C C . ARG A 1 485 ? 18.088 -2.967 -36.292 1.00 72.94 485 ARG A C 1
ATOM 3783 O O . ARG A 1 485 ? 18.170 -2.710 -37.495 1.00 72.94 485 ARG A O 1
ATOM 3790 N N . LEU A 1 486 ? 18.666 -4.042 -35.755 1.00 76.38 486 LEU A N 1
ATOM 3791 C CA . LEU A 1 486 ? 19.254 -5.111 -36.570 1.00 76.38 486 LEU A CA 1
ATOM 3792 C C . LEU A 1 486 ? 18.144 -5.903 -37.267 1.00 76.38 486 LEU A C 1
ATOM 3794 O O . LEU A 1 486 ? 17.102 -6.152 -36.664 1.00 76.38 486 LEU A O 1
ATOM 3798 N N . GLU A 1 487 ? 18.384 -6.302 -38.516 1.00 80.00 487 GLU A N 1
ATOM 3799 C CA . GLU A 1 487 ? 17.443 -7.149 -39.249 1.00 80.00 487 GLU A CA 1
ATOM 3800 C C . GLU A 1 487 ? 17.391 -8.558 -38.663 1.00 80.00 487 GLU A C 1
ATOM 3802 O O . GLU A 1 487 ? 18.380 -9.075 -38.132 1.00 80.00 487 GLU A O 1
ATOM 3807 N N . SER A 1 488 ? 16.224 -9.181 -38.776 1.00 84.62 488 SER A N 1
ATOM 3808 C CA . SER A 1 488 ? 15.983 -10.540 -38.304 1.00 84.62 488 SER A CA 1
ATOM 3809 C C . SER A 1 488 ? 15.732 -11.490 -39.470 1.00 84.62 488 SER A C 1
ATOM 3811 O O . SER A 1 488 ? 15.289 -11.095 -40.546 1.00 84.62 488 SER A O 1
ATOM 3813 N N . CYS A 1 489 ? 16.057 -12.764 -39.272 1.00 85.69 489 CYS A N 1
ATOM 3814 C CA . CYS A 1 489 ? 15.763 -13.811 -40.229 1.00 85.69 489 CYS A CA 1
ATOM 3815 C C . CYS A 1 489 ? 14.241 -13.923 -40.383 1.00 85.69 489 CYS A C 1
ATOM 3817 O O . CYS A 1 489 ? 13.562 -14.228 -39.405 1.00 85.69 489 CYS A O 1
ATOM 3819 N N . PRO A 1 490 ? 13.695 -13.794 -41.595 1.00 83.19 490 PRO A N 1
ATOM 3820 C CA . PRO A 1 490 ? 12.251 -13.761 -41.787 1.00 83.19 490 PRO A CA 1
ATOM 3821 C C . PRO A 1 490 ? 11.586 -15.134 -41.561 1.00 83.19 490 PRO A C 1
ATOM 3823 O O . PRO A 1 490 ? 10.386 -15.204 -41.340 1.00 83.19 490 PRO A O 1
ATOM 3826 N N . LYS A 1 491 ? 12.353 -16.239 -41.550 1.00 81.00 491 LYS A N 1
ATOM 3827 C CA . LYS A 1 491 ? 11.836 -17.588 -41.241 1.00 81.00 491 LYS A CA 1
ATOM 3828 C C . LYS A 1 491 ? 11.714 -17.886 -39.745 1.00 81.00 491 LYS A C 1
ATOM 3830 O O . LYS A 1 491 ? 10.928 -18.749 -39.375 1.00 81.00 491 LYS A O 1
ATOM 3835 N N . CYS A 1 492 ? 12.530 -17.262 -38.895 1.00 83.25 492 CYS A N 1
ATOM 3836 C CA . CYS A 1 492 ? 12.640 -17.661 -37.483 1.00 83.25 492 CYS A CA 1
ATOM 3837 C C . CYS A 1 492 ? 12.851 -16.510 -36.491 1.00 83.25 492 CYS A C 1
ATOM 3839 O O . CYS A 1 492 ? 13.056 -16.763 -35.308 1.00 83.25 492 CYS A O 1
ATOM 3841 N N . GLY A 1 493 ? 12.884 -15.261 -36.955 1.00 80.69 493 GLY A N 1
ATOM 3842 C CA . GLY A 1 493 ? 13.097 -14.070 -36.130 1.00 80.69 493 GLY A CA 1
ATOM 3843 C C . GLY A 1 493 ? 14.506 -13.925 -35.538 1.00 80.69 493 GLY A C 1
ATOM 3844 O O . GLY A 1 493 ? 14.762 -12.982 -34.792 1.00 80.69 493 GLY A O 1
ATOM 3845 N N . THR A 1 494 ? 15.453 -14.822 -35.842 1.00 83.50 494 THR A N 1
ATOM 3846 C CA . THR A 1 494 ? 16.829 -14.730 -35.318 1.00 83.50 494 THR A CA 1
ATOM 3847 C C . THR A 1 494 ? 17.546 -13.510 -35.890 1.00 83.50 494 THR A C 1
ATOM 3849 O O . THR A 1 494 ? 17.629 -13.371 -37.107 1.00 83.50 494 THR A O 1
ATOM 3852 N N . LEU A 1 495 ? 18.095 -12.646 -35.033 1.00 82.38 495 LEU A N 1
ATOM 3853 C CA . LEU A 1 495 ? 18.847 -11.461 -35.457 1.00 82.38 495 LEU A CA 1
ATOM 3854 C C . LEU A 1 495 ? 20.052 -11.835 -36.326 1.00 82.38 495 LEU A C 1
ATOM 3856 O O . LEU A 1 495 ? 20.820 -12.735 -35.987 1.00 82.38 495 LEU A O 1
ATOM 3860 N N . ILE A 1 496 ? 20.235 -11.103 -37.422 1.00 85.62 496 ILE A N 1
ATOM 3861 C CA . ILE A 1 496 ? 21.360 -11.266 -38.340 1.00 85.62 496 ILE A CA 1
ATOM 3862 C C . ILE A 1 496 ? 22.526 -10.455 -37.776 1.00 85.62 496 ILE A C 1
ATOM 3864 O O . ILE A 1 496 ? 22.636 -9.244 -37.981 1.00 85.62 496 ILE A O 1
ATOM 3868 N N . GLN A 1 497 ? 23.383 -11.125 -37.010 1.00 82.56 497 GLN A N 1
ATOM 3869 C CA . GLN A 1 497 ? 24.501 -10.504 -36.305 1.00 82.56 497 GLN A CA 1
ATOM 3870 C C . GLN A 1 497 ? 25.724 -10.385 -37.208 1.00 82.56 497 GLN A C 1
ATOM 3872 O O . GLN A 1 497 ? 26.473 -9.411 -37.113 1.00 82.56 497 GLN A O 1
ATOM 3877 N N . TRP A 1 498 ? 25.937 -11.373 -38.081 1.00 83.00 498 TRP A N 1
ATOM 3878 C CA . TRP A 1 498 ? 27.041 -11.369 -39.026 1.00 83.00 498 TRP A CA 1
ATOM 3879 C C . TRP A 1 498 ? 26.707 -12.159 -40.294 1.00 83.00 498 TRP A C 1
ATOM 3881 O O . TRP A 1 498 ? 26.278 -13.306 -40.246 1.00 83.00 498 TRP A O 1
ATOM 3891 N N . HIS A 1 499 ? 26.975 -11.558 -41.450 1.00 85.19 499 HIS A N 1
ATOM 3892 C CA . HIS A 1 499 ? 26.958 -12.255 -42.730 1.00 85.19 499 HIS A CA 1
ATOM 3893 C C . HIS A 1 499 ? 27.932 -11.574 -43.683 1.00 85.19 499 HIS A C 1
ATOM 3895 O O . HIS A 1 499 ? 27.924 -10.346 -43.788 1.00 85.19 499 HIS A O 1
ATOM 3901 N N . SER A 1 500 ? 28.752 -12.343 -44.403 1.00 82.44 500 SER A N 1
ATOM 3902 C CA . SER A 1 500 ? 29.793 -11.781 -45.275 1.00 82.44 500 SER A CA 1
ATOM 3903 C C . SER A 1 500 ? 29.225 -10.813 -46.322 1.00 82.44 500 SER A C 1
ATOM 3905 O O . SER A 1 500 ? 29.719 -9.697 -46.436 1.00 82.44 500 SER A O 1
ATOM 3907 N N . ARG A 1 501 ? 28.134 -11.183 -47.009 1.00 85.88 501 ARG A N 1
ATOM 3908 C CA . ARG A 1 501 ? 27.477 -10.369 -48.056 1.00 85.88 501 ARG A CA 1
ATOM 3909 C C . ARG A 1 501 ? 26.836 -9.078 -47.537 1.00 85.88 501 ARG A C 1
ATOM 3911 O O . ARG A 1 501 ? 26.906 -8.042 -48.193 1.00 85.88 501 ARG A O 1
ATOM 3918 N N . TYR A 1 502 ? 26.203 -9.151 -46.364 1.00 86.88 502 TYR A N 1
ATOM 3919 C CA . TYR A 1 502 ? 25.395 -8.062 -45.794 1.00 86.88 502 TYR A CA 1
ATOM 3920 C C . TYR A 1 502 ? 26.144 -7.257 -44.729 1.00 86.88 502 TYR A C 1
ATOM 3922 O O . TYR A 1 502 ? 25.575 -6.375 -44.090 1.00 86.88 502 TYR A O 1
ATOM 3930 N N . ASN A 1 503 ? 27.437 -7.536 -44.550 1.00 82.06 503 ASN A N 1
ATOM 3931 C CA . ASN A 1 503 ? 28.261 -6.969 -43.491 1.00 82.06 503 ASN A CA 1
ATOM 3932 C C . ASN A 1 503 ? 28.267 -5.433 -43.513 1.00 82.06 503 ASN A C 1
ATOM 3934 O O . ASN A 1 503 ? 28.238 -4.813 -42.459 1.00 82.06 503 ASN A O 1
ATOM 3938 N N . THR A 1 504 ? 28.259 -4.806 -44.695 1.00 84.00 504 THR A N 1
ATOM 3939 C CA . THR A 1 504 ? 28.193 -3.340 -44.817 1.00 84.00 504 THR A CA 1
ATOM 3940 C C . THR A 1 504 ? 26.896 -2.772 -44.229 1.00 84.00 504 THR A C 1
ATOM 3942 O O . THR A 1 504 ? 26.955 -1.848 -43.424 1.00 84.00 504 THR A O 1
ATOM 3945 N N . ALA A 1 505 ? 25.737 -3.357 -44.554 1.00 82.06 505 ALA A N 1
ATOM 3946 C CA . ALA A 1 505 ? 24.442 -2.919 -44.024 1.00 82.06 505 ALA A CA 1
ATOM 3947 C C . ALA A 1 505 ? 24.332 -3.156 -42.506 1.00 82.06 505 ALA A C 1
ATOM 3949 O O . ALA A 1 505 ? 23.891 -2.276 -41.764 1.00 82.06 505 ALA A O 1
ATOM 3950 N N . ILE A 1 506 ? 24.810 -4.313 -42.031 1.00 83.06 506 ILE A N 1
ATOM 3951 C CA . ILE A 1 506 ? 24.862 -4.658 -40.601 1.00 83.06 506 ILE A CA 1
ATOM 3952 C C . ILE A 1 506 ? 25.734 -3.647 -39.837 1.00 83.06 506 ILE A C 1
ATOM 3954 O O . ILE A 1 506 ? 25.309 -3.113 -38.811 1.00 83.06 506 ILE A O 1
ATOM 3958 N N . LYS A 1 507 ? 26.929 -3.328 -40.355 1.00 83.44 507 LYS A N 1
ATOM 3959 C CA . LYS A 1 507 ? 27.845 -2.341 -39.760 1.00 83.44 507 LYS A CA 1
ATOM 3960 C C . LYS A 1 507 ? 27.247 -0.947 -39.707 1.00 83.44 507 LYS A C 1
ATOM 3962 O O . LYS A 1 507 ? 27.314 -0.322 -38.654 1.00 83.44 507 LYS A O 1
ATOM 3967 N N . ARG A 1 508 ? 26.632 -0.478 -40.796 1.00 82.06 508 ARG A N 1
ATOM 3968 C CA . ARG A 1 508 ? 26.004 0.849 -40.859 1.00 82.06 508 ARG A CA 1
ATOM 3969 C C . ARG A 1 508 ? 24.948 1.024 -39.772 1.00 82.06 508 ARG A C 1
ATOM 3971 O O . ARG A 1 508 ? 25.010 1.966 -38.985 1.00 82.06 508 ARG A O 1
ATOM 3978 N N . ARG A 1 509 ? 24.027 0.064 -39.658 1.00 80.25 509 ARG A N 1
ATOM 3979 C CA . ARG A 1 509 ? 22.992 0.070 -38.609 1.00 80.25 509 ARG A CA 1
ATOM 3980 C C . ARG A 1 509 ? 23.597 0.032 -37.219 1.00 80.25 509 ARG A C 1
ATOM 3982 O O . ARG A 1 509 ? 23.164 0.741 -36.316 1.00 80.25 509 ARG A O 1
ATOM 3989 N N . TRP A 1 510 ? 24.638 -0.766 -37.047 1.00 79.56 510 TRP A N 1
ATOM 3990 C CA . TRP A 1 510 ? 25.302 -0.886 -35.767 1.00 79.56 510 TRP A CA 1
ATOM 3991 C C . TRP A 1 510 ? 26.103 0.371 -35.372 1.00 79.56 510 TRP A C 1
ATOM 3993 O O . TRP A 1 510 ? 26.112 0.743 -34.195 1.00 79.56 510 TRP A O 1
ATOM 4003 N N . HIS A 1 511 ? 26.710 1.084 -36.329 1.00 81.38 511 HIS A N 1
ATOM 4004 C CA . HIS A 1 511 ? 27.264 2.424 -36.106 1.00 81.38 511 HIS A CA 1
ATOM 4005 C C . HIS A 1 511 ? 26.175 3.402 -35.670 1.00 81.38 511 HIS A C 1
ATOM 4007 O O . HIS A 1 511 ? 26.385 4.119 -34.693 1.00 81.38 511 HIS A O 1
ATOM 4013 N N . GLY A 1 512 ? 24.999 3.356 -36.305 1.00 76.88 512 GLY A N 1
ATOM 4014 C CA . GLY A 1 512 ? 23.834 4.129 -35.882 1.00 76.88 512 GLY A CA 1
ATOM 4015 C C . GLY A 1 512 ? 23.432 3.836 -34.433 1.00 76.88 512 GLY A C 1
ATOM 4016 O O . GLY A 1 512 ? 23.320 4.750 -33.617 1.00 76.88 512 GLY A O 1
ATOM 4017 N N . ILE A 1 513 ? 23.321 2.555 -34.062 1.00 77.50 513 ILE A N 1
ATOM 4018 C CA . ILE A 1 513 ? 23.006 2.131 -32.686 1.00 77.50 513 ILE A CA 1
ATOM 4019 C C . ILE A 1 513 ? 24.055 2.655 -31.692 1.00 77.50 513 ILE A C 1
ATOM 4021 O O . ILE A 1 513 ? 23.702 3.140 -30.617 1.00 77.50 513 ILE A O 1
ATOM 4025 N N . ASN A 1 514 ? 25.347 2.578 -32.020 1.00 77.56 514 ASN A N 1
ATOM 4026 C CA . ASN A 1 514 ? 26.404 3.094 -31.147 1.00 77.56 514 ASN A CA 1
ATOM 4027 C C . ASN A 1 514 ? 26.425 4.625 -31.068 1.00 77.56 514 ASN A C 1
ATOM 4029 O O . ASN A 1 514 ? 26.762 5.157 -30.011 1.00 77.56 514 ASN A O 1
ATOM 4033 N N . HIS A 1 515 ? 26.048 5.329 -32.135 1.00 75.94 515 HIS A N 1
ATOM 4034 C CA . HIS A 1 515 ? 25.885 6.778 -32.108 1.00 75.94 515 HIS A CA 1
ATOM 4035 C C . HIS A 1 515 ? 24.747 7.177 -31.161 1.00 75.94 515 HIS A C 1
ATOM 4037 O O . HIS A 1 515 ? 24.960 7.990 -30.267 1.00 75.94 515 HIS A O 1
ATOM 4043 N N . VAL A 1 516 ? 23.584 6.525 -31.253 1.00 73.19 516 VAL A N 1
ATOM 4044 C CA . VAL A 1 516 ? 22.467 6.767 -30.323 1.00 73.19 516 VAL A CA 1
ATOM 4045 C C . VAL A 1 516 ? 22.855 6.427 -28.881 1.00 73.19 516 VAL A C 1
ATOM 4047 O O . VAL A 1 516 ? 22.573 7.203 -27.972 1.00 73.19 516 VAL A O 1
ATOM 4050 N N . LYS A 1 517 ? 23.585 5.327 -28.646 1.00 74.88 517 LYS A N 1
ATOM 4051 C CA . LYS A 1 517 ? 24.143 5.030 -27.311 1.00 74.88 517 LYS A CA 1
ATOM 4052 C C . LYS A 1 517 ? 25.060 6.143 -26.810 1.00 74.88 517 LYS A C 1
ATOM 4054 O O . LYS A 1 517 ? 25.016 6.454 -25.626 1.00 74.88 517 LYS A O 1
ATOM 4059 N N . LYS A 1 518 ? 25.875 6.746 -27.682 1.00 73.56 518 LYS A N 1
ATOM 4060 C CA . LYS A 1 518 ? 26.747 7.876 -27.332 1.00 73.56 518 LYS A CA 1
ATOM 4061 C C . LYS A 1 518 ? 25.931 9.115 -26.950 1.00 73.56 518 LYS A C 1
ATOM 4063 O O . LYS A 1 518 ? 26.254 9.737 -25.948 1.00 73.56 518 LYS A O 1
ATOM 4068 N N . VAL A 1 519 ? 24.859 9.418 -27.686 1.00 69.38 519 VAL A N 1
ATOM 4069 C CA . VAL A 1 519 ? 23.936 10.527 -27.378 1.00 69.38 519 VAL A CA 1
ATOM 4070 C C . VAL A 1 519 ? 23.204 10.300 -26.049 1.00 69.38 519 VAL A C 1
ATOM 4072 O O . VAL A 1 519 ? 23.088 11.217 -25.245 1.00 69.38 519 VAL A O 1
ATOM 4075 N N . ILE A 1 520 ? 22.747 9.073 -25.781 1.00 66.50 520 ILE A N 1
ATOM 4076 C CA . ILE A 1 520 ? 22.009 8.728 -24.554 1.00 66.50 520 ILE A CA 1
ATOM 4077 C C . ILE A 1 520 ? 22.920 8.702 -23.315 1.00 66.50 520 ILE A C 1
ATOM 4079 O O . ILE A 1 520 ? 22.531 9.157 -22.236 1.00 66.50 520 ILE A O 1
ATOM 4083 N N . LEU A 1 521 ? 24.123 8.134 -23.440 1.00 69.62 521 LEU A N 1
ATOM 4084 C CA . LEU A 1 521 ? 25.071 8.042 -22.330 1.00 69.62 521 LEU A CA 1
ATOM 4085 C C . LEU A 1 521 ? 25.730 9.396 -22.040 1.00 69.62 521 LEU A C 1
ATOM 4087 O O . LEU A 1 521 ? 25.900 9.725 -20.866 1.00 69.62 521 LEU A O 1
ATOM 4091 N N . GLY A 1 522 ? 26.032 10.181 -23.078 1.00 71.38 522 GLY A N 1
ATOM 4092 C CA . GLY A 1 522 ? 26.857 11.384 -22.995 1.00 71.38 522 GLY A CA 1
ATOM 4093 C C . GLY A 1 522 ? 28.353 11.073 -22.960 1.00 71.38 522 GLY A C 1
ATOM 4094 O O . GLY A 1 522 ? 28.778 9.928 -22.767 1.00 71.38 522 GLY A O 1
ATOM 4095 N N . SER A 1 523 ? 29.176 12.097 -23.158 1.00 74.31 523 SER A N 1
ATOM 4096 C CA . SER A 1 523 ? 30.617 12.020 -22.923 1.00 74.31 523 SER A CA 1
ATOM 4097 C C . SER A 1 523 ? 30.934 12.008 -21.424 1.00 74.31 523 SER A C 1
ATOM 4099 O O . SER A 1 523 ? 30.147 12.448 -20.587 1.00 74.31 523 SER A O 1
ATOM 4101 N N . SER A 1 524 ? 32.122 11.509 -21.066 1.00 75.25 524 SER A N 1
ATOM 4102 C CA . SER A 1 524 ? 32.562 11.513 -19.664 1.00 75.25 524 SER A CA 1
ATOM 4103 C C . SER A 1 524 ? 32.680 12.929 -19.087 1.00 75.25 524 SER A C 1
ATOM 4105 O O . SER A 1 524 ? 32.533 13.085 -17.879 1.00 75.25 524 SER A O 1
ATOM 4107 N N . GLU A 1 525 ? 32.955 13.929 -19.928 1.00 80.00 525 GLU A N 1
ATOM 4108 C CA . GLU A 1 525 ? 33.082 15.335 -19.530 1.00 80.00 525 GLU A CA 1
ATOM 4109 C C . GLU A 1 525 ? 31.709 15.941 -19.218 1.00 80.00 525 GLU A C 1
ATOM 4111 O O . GLU A 1 525 ? 31.513 16.454 -18.119 1.00 80.00 525 GLU A O 1
ATOM 4116 N N . GLU A 1 526 ? 30.724 15.768 -20.107 1.00 80.25 526 GLU A N 1
ATOM 4117 C CA . GLU A 1 526 ? 29.345 16.243 -19.892 1.00 80.25 526 GLU A CA 1
ATOM 4118 C C . GLU A 1 526 ? 28.705 15.609 -18.648 1.00 80.25 526 GLU A C 1
ATOM 4120 O O . GLU A 1 526 ? 27.986 16.269 -17.898 1.00 80.25 526 GLU A O 1
ATOM 4125 N N . ILE A 1 527 ? 28.968 14.318 -18.403 1.00 80.88 527 ILE A N 1
ATOM 4126 C CA . ILE A 1 527 ? 28.476 13.623 -17.206 1.00 80.88 527 ILE A CA 1
ATOM 4127 C C . ILE A 1 527 ? 29.046 14.270 -15.939 1.00 80.88 527 ILE A C 1
ATOM 4129 O O . ILE A 1 527 ? 28.308 14.458 -14.971 1.00 80.88 527 ILE A O 1
ATOM 4133 N N . GLU A 1 528 ? 30.343 14.582 -15.915 1.00 83.94 528 GLU A N 1
ATOM 4134 C CA . GLU A 1 528 ? 30.987 15.150 -14.729 1.00 83.94 528 GLU A CA 1
ATOM 4135 C C . GLU A 1 528 ? 30.570 16.607 -14.502 1.00 83.94 528 GLU A C 1
ATOM 4137 O O . GLU A 1 528 ? 30.237 16.981 -13.376 1.00 83.94 528 GLU A O 1
ATOM 4142 N N . GLU A 1 529 ? 30.461 17.398 -15.571 1.00 86.75 529 GLU A N 1
ATOM 4143 C CA . GLU A 1 529 ? 29.934 18.762 -15.508 1.00 86.75 529 GLU A CA 1
ATOM 4144 C C . GLU A 1 529 ? 28.502 18.775 -14.951 1.00 86.75 529 GLU A C 1
ATOM 4146 O O . GLU A 1 529 ? 28.196 19.490 -13.991 1.00 86.75 529 GLU A O 1
ATOM 4151 N N . LYS A 1 530 ? 27.625 17.906 -15.469 1.00 82.81 530 LYS A N 1
ATOM 4152 C CA . LYS A 1 530 ? 26.238 17.810 -15.001 1.00 82.81 530 LYS A CA 1
ATOM 4153 C C . LYS A 1 530 ? 26.151 17.306 -13.554 1.00 82.81 530 LYS A C 1
ATOM 4155 O O . LYS A 1 530 ? 25.307 17.774 -12.786 1.00 82.81 530 LYS A O 1
ATOM 4160 N N . LYS A 1 531 ? 27.037 16.395 -13.127 1.00 87.56 531 LYS A N 1
ATOM 4161 C CA . LYS A 1 531 ? 27.150 15.976 -11.713 1.00 87.56 531 LYS A CA 1
ATOM 4162 C C . LYS A 1 531 ? 27.531 17.131 -10.803 1.00 87.56 531 LYS A C 1
ATOM 4164 O O . LYS A 1 531 ? 26.979 17.234 -9.700 1.00 87.56 531 LYS A O 1
ATOM 4169 N N . GLN A 1 532 ? 28.466 17.970 -11.238 1.00 86.25 532 GLN A N 1
ATOM 4170 C CA . GLN A 1 532 ? 28.897 19.134 -10.481 1.00 86.25 532 GLN A CA 1
ATOM 4171 C C . GLN A 1 532 ? 27.745 20.136 -10.338 1.00 86.25 532 GLN A C 1
ATOM 4173 O O . GLN A 1 532 ? 27.368 20.456 -9.208 1.00 86.25 532 GLN A O 1
ATOM 4178 N N . GLN A 1 533 ? 27.093 20.502 -11.447 1.00 85.62 533 GLN A N 1
ATOM 4179 C CA . GLN A 1 533 ? 25.923 21.392 -11.463 1.00 85.62 533 GLN A CA 1
ATOM 4180 C C . GLN A 1 533 ? 24.796 20.901 -10.533 1.00 85.62 533 GLN A C 1
ATOM 4182 O O . GLN A 1 533 ? 24.231 21.670 -9.746 1.00 85.62 533 GLN A O 1
ATOM 4187 N N . LEU A 1 534 ? 24.482 19.599 -10.560 1.00 82.69 534 LEU A N 1
ATOM 4188 C CA . LEU A 1 534 ? 23.457 19.014 -9.689 1.00 82.69 534 LEU A CA 1
ATOM 4189 C C . LEU A 1 534 ? 23.880 18.996 -8.220 1.00 82.69 534 LEU A C 1
ATOM 4191 O O . LEU A 1 534 ? 23.060 19.240 -7.335 1.00 82.69 534 LEU A O 1
ATOM 4195 N N . THR A 1 535 ? 25.155 18.730 -7.938 1.00 84.50 535 THR A N 1
ATOM 4196 C CA . THR A 1 535 ? 25.679 18.739 -6.567 1.00 84.50 535 THR A CA 1
ATOM 4197 C C . THR A 1 535 ? 25.609 20.139 -5.959 1.00 84.50 535 THR A C 1
ATOM 4199 O O . THR A 1 535 ? 25.189 20.277 -4.808 1.00 84.50 535 THR A O 1
ATOM 4202 N N . GLU A 1 536 ? 25.959 21.167 -6.730 1.00 82.50 536 GLU A N 1
ATOM 4203 C CA . GLU A 1 536 ? 25.837 22.573 -6.335 1.00 82.50 536 GLU A CA 1
ATOM 4204 C C . GLU A 1 536 ? 24.371 22.960 -6.114 1.00 82.50 536 GLU A C 1
ATOM 4206 O O . GLU A 1 536 ? 24.031 23.512 -5.065 1.00 82.50 536 GLU A O 1
ATOM 4211 N N . SER A 1 537 ? 23.473 22.552 -7.014 1.00 77.75 537 SER A N 1
ATOM 4212 C CA . SER A 1 537 ? 22.027 22.776 -6.879 1.00 77.75 537 SER A CA 1
ATOM 4213 C C . SER A 1 537 ? 21.440 22.140 -5.608 1.00 77.75 537 SER A C 1
ATOM 4215 O O . SER A 1 537 ? 20.634 22.762 -4.915 1.00 77.75 537 SER A O 1
ATOM 4217 N N . ILE A 1 538 ? 21.882 20.931 -5.232 1.00 76.88 538 ILE A N 1
ATOM 4218 C CA . ILE A 1 538 ? 21.479 20.250 -3.983 1.00 76.88 538 ILE A CA 1
ATOM 4219 C C . ILE A 1 538 ? 21.965 21.003 -2.733 1.00 76.88 538 ILE A C 1
ATOM 4221 O O . ILE A 1 538 ? 21.342 20.921 -1.666 1.00 76.88 538 ILE A O 1
ATOM 4225 N N . ILE A 1 539 ? 23.106 21.689 -2.815 1.00 76.44 539 ILE A N 1
ATOM 4226 C CA . ILE A 1 539 ? 23.656 22.486 -1.712 1.00 76.44 539 ILE A CA 1
ATOM 4227 C C . ILE A 1 539 ? 22.901 23.814 -1.605 1.00 76.44 539 ILE A C 1
ATOM 4229 O O . ILE A 1 539 ? 22.416 24.136 -0.520 1.00 76.44 539 ILE A O 1
ATOM 4233 N N . ALA A 1 540 ? 22.742 24.523 -2.724 1.00 70.00 540 ALA A N 1
ATOM 4234 C CA . ALA A 1 540 ? 22.080 25.822 -2.802 1.00 70.00 540 ALA A CA 1
ATOM 4235 C C . ALA A 1 540 ? 20.602 25.770 -2.386 1.00 70.00 540 ALA A C 1
ATOM 4237 O O . ALA A 1 540 ? 20.116 26.685 -1.722 1.00 70.00 540 ALA A O 1
ATOM 4238 N N . ALA A 1 541 ? 19.897 24.677 -2.699 1.00 63.59 541 ALA A N 1
ATOM 4239 C CA . ALA A 1 541 ? 18.466 24.540 -2.438 1.00 63.59 541 ALA A CA 1
ATOM 4240 C C . ALA A 1 541 ? 18.056 24.581 -0.950 1.00 63.59 541 ALA A C 1
ATOM 4242 O O . ALA A 1 541 ? 16.858 24.590 -0.694 1.00 63.59 541 ALA A O 1
ATOM 4243 N N . SER A 1 542 ? 18.990 24.605 0.021 1.00 56.34 542 SER A N 1
ATOM 4244 C CA . SER A 1 542 ? 18.720 24.754 1.472 1.00 56.34 542 SER A CA 1
ATOM 4245 C C . SER A 1 542 ? 17.449 24.026 1.933 1.00 56.34 542 SER A C 1
ATOM 4247 O O . SER A 1 542 ? 16.586 24.590 2.600 1.00 56.34 542 SER A O 1
ATOM 4249 N N . ILE A 1 543 ? 17.314 22.771 1.500 1.00 54.53 543 ILE A N 1
ATOM 4250 C CA . ILE A 1 543 ? 16.115 21.963 1.703 1.00 54.53 543 ILE A CA 1
ATOM 4251 C C . ILE A 1 543 ? 15.949 21.749 3.214 1.00 54.53 543 ILE A C 1
ATOM 4253 O O . ILE A 1 543 ? 16.860 21.229 3.863 1.00 54.53 543 ILE A O 1
ATOM 4257 N N . ASN A 1 544 ? 14.813 22.181 3.771 1.00 51.72 544 ASN A N 1
ATOM 4258 C CA . ASN A 1 544 ? 14.470 22.028 5.188 1.00 51.72 544 ASN A CA 1
ATOM 4259 C C . ASN A 1 544 ? 14.692 20.582 5.692 1.00 51.72 544 ASN A C 1
ATOM 4261 O O . ASN A 1 544 ? 14.572 19.624 4.925 1.00 51.72 544 ASN A O 1
ATOM 4265 N N . LEU A 1 545 ? 14.947 20.428 7.002 1.00 47.03 545 LEU A N 1
ATOM 4266 C CA . LEU A 1 545 ? 15.211 19.168 7.740 1.00 47.03 545 LEU A CA 1
ATOM 4267 C C . LEU A 1 545 ? 14.271 17.985 7.412 1.00 47.03 545 LEU A C 1
ATOM 4269 O O . LEU A 1 545 ? 14.620 16.840 7.684 1.00 47.03 545 LEU A O 1
ATOM 4273 N N . HIS A 1 546 ? 13.108 18.250 6.817 1.00 54.41 546 HIS A N 1
ATOM 4274 C CA . HIS A 1 546 ? 12.074 17.274 6.481 1.00 54.41 546 HIS A CA 1
ATOM 4275 C C . HIS A 1 546 ? 12.507 16.205 5.458 1.00 54.41 546 HIS A C 1
ATOM 4277 O O . HIS A 1 546 ? 11.954 15.113 5.469 1.00 54.41 546 HIS A O 1
ATOM 4283 N N . TYR A 1 547 ? 13.512 16.480 4.612 1.00 60.38 547 TYR A N 1
ATOM 4284 C CA . TYR A 1 547 ? 13.943 15.555 3.546 1.00 60.38 547 TYR A CA 1
ATOM 4285 C C . TYR A 1 547 ? 15.390 15.052 3.678 1.00 60.38 547 TYR A C 1
ATOM 4287 O O . TYR A 1 547 ? 16.070 14.791 2.679 1.00 60.38 547 TYR A O 1
ATOM 4295 N N . GLY A 1 548 ? 15.912 14.970 4.906 1.00 61.97 548 GLY A N 1
ATOM 4296 C CA . GLY A 1 548 ? 17.311 14.602 5.157 1.00 61.97 548 GLY A CA 1
ATOM 4297 C C . GLY A 1 548 ? 17.733 13.276 4.505 1.00 61.97 548 GLY A C 1
ATOM 4298 O O . GLY A 1 548 ? 18.798 13.214 3.884 1.00 61.97 548 GLY A O 1
ATOM 4299 N N . GLU A 1 549 ? 16.881 12.246 4.578 1.00 65.19 549 GLU A N 1
ATOM 4300 C CA . GLU A 1 549 ? 17.141 10.934 3.967 1.00 65.19 549 GLU A CA 1
ATOM 4301 C C . GLU A 1 549 ? 17.078 10.981 2.432 1.00 65.19 549 GLU A C 1
ATOM 4303 O O . GLU A 1 549 ? 18.023 10.539 1.773 1.00 65.19 549 GLU A O 1
ATOM 4308 N N . GLN A 1 550 ? 16.044 11.595 1.835 1.00 67.12 550 GLN A N 1
ATOM 4309 C CA . GLN A 1 550 ? 15.952 11.689 0.370 1.00 67.12 550 GLN A CA 1
ATOM 4310 C C . GLN A 1 550 ? 17.111 12.504 -0.223 1.00 67.12 550 GLN A C 1
ATOM 4312 O O . GLN A 1 550 ? 17.631 12.165 -1.286 1.00 67.12 550 GLN A O 1
ATOM 4317 N N . ARG A 1 551 ? 17.575 13.556 0.468 1.00 69.12 551 ARG A N 1
ATOM 4318 C CA . ARG A 1 551 ? 18.729 14.361 0.036 1.00 69.12 551 ARG A CA 1
ATOM 4319 C C . ARG A 1 551 ? 20.014 13.537 0.001 1.00 69.12 551 ARG A C 1
ATOM 4321 O O . ARG A 1 551 ? 20.805 13.676 -0.936 1.00 69.12 551 ARG A O 1
ATOM 4328 N N . TYR A 1 552 ? 20.230 12.697 1.012 1.00 72.62 552 TYR A N 1
ATOM 4329 C CA . TYR A 1 552 ? 21.367 11.781 1.042 1.00 72.62 552 TYR A CA 1
ATOM 4330 C C . TYR A 1 552 ? 21.307 10.800 -0.136 1.00 72.62 552 TYR A C 1
ATOM 4332 O O . TYR A 1 552 ? 22.303 10.635 -0.846 1.00 72.62 552 TYR A O 1
ATOM 4340 N N . ASP A 1 553 ? 20.131 10.231 -0.403 1.00 74.06 553 ASP A N 1
ATOM 4341 C CA . ASP A 1 553 ? 19.924 9.271 -1.486 1.00 74.06 553 ASP A CA 1
ATOM 4342 C C . ASP A 1 553 ? 20.095 9.885 -2.882 1.00 74.06 553 ASP A C 1
ATOM 4344 O O . ASP A 1 553 ? 20.787 9.300 -3.721 1.00 74.06 553 ASP A O 1
ATOM 4348 N N . ILE A 1 554 ? 19.544 11.080 -3.136 1.00 75.38 554 ILE A N 1
ATOM 4349 C CA . ILE A 1 554 ? 19.743 11.805 -4.404 1.00 75.38 554 ILE A CA 1
ATOM 4350 C C . ILE A 1 554 ? 21.225 12.128 -4.583 1.00 75.38 554 ILE A C 1
ATOM 4352 O O . ILE A 1 554 ? 21.796 11.822 -5.627 1.00 75.38 554 ILE A O 1
ATOM 4356 N N . ARG A 1 555 ? 21.892 12.670 -3.556 1.00 79.19 555 ARG A N 1
ATOM 4357 C CA . ARG A 1 555 ? 23.322 13.009 -3.629 1.00 79.19 555 ARG A CA 1
ATOM 4358 C C . ARG A 1 555 ? 24.188 11.777 -3.889 1.00 79.19 555 ARG A C 1
ATOM 4360 O O . ARG A 1 555 ? 25.138 11.845 -4.670 1.00 79.19 555 ARG A O 1
ATOM 4367 N N . LYS A 1 556 ? 23.875 10.650 -3.248 1.00 81.94 556 LYS A N 1
ATOM 4368 C CA . LYS A 1 556 ? 24.548 9.370 -3.490 1.00 81.94 556 LYS A CA 1
ATOM 4369 C C . LYS A 1 556 ? 24.329 8.912 -4.931 1.00 81.94 556 LYS A C 1
ATOM 4371 O O . LYS A 1 556 ? 25.302 8.553 -5.589 1.00 81.94 556 LYS A O 1
ATOM 4376 N N . LYS A 1 557 ? 23.094 8.995 -5.439 1.00 79.00 557 LYS A N 1
ATOM 4377 C CA . LYS A 1 557 ? 22.762 8.625 -6.820 1.00 79.00 557 LYS A CA 1
ATOM 4378 C C . LYS A 1 557 ? 23.435 9.514 -7.860 1.00 79.00 557 LYS A C 1
ATOM 4380 O O . LYS A 1 557 ? 23.975 8.963 -8.814 1.00 79.00 557 LYS A O 1
ATOM 4385 N N . VAL A 1 558 ? 23.489 10.834 -7.667 1.00 84.06 558 VAL A N 1
ATOM 4386 C CA . VAL A 1 558 ? 24.212 11.755 -8.568 1.00 84.06 558 VAL A CA 1
ATOM 4387 C C . VAL A 1 558 ? 25.678 11.330 -8.689 1.00 84.06 558 VAL A C 1
ATOM 4389 O O . VAL A 1 558 ? 26.178 11.157 -9.796 1.00 84.06 558 VAL A O 1
ATOM 4392 N N . LYS A 1 559 ? 26.345 11.034 -7.564 1.00 82.75 559 LYS A N 1
ATOM 4393 C CA . LYS A 1 559 ? 27.741 10.559 -7.571 1.00 82.75 559 LYS A CA 1
ATOM 4394 C C . LYS A 1 559 ? 27.920 9.232 -8.315 1.00 82.75 559 LYS A C 1
ATOM 4396 O O . LYS A 1 559 ? 28.896 9.068 -9.043 1.00 82.75 559 LYS A O 1
ATOM 4401 N N . THR A 1 560 ? 26.996 8.285 -8.138 1.00 82.69 560 THR A N 1
ATOM 4402 C CA . THR A 1 560 ? 27.095 6.943 -8.737 1.00 82.69 560 THR A CA 1
ATOM 4403 C C . THR A 1 560 ? 26.578 6.845 -10.174 1.00 82.69 560 THR A C 1
ATOM 4405 O O . THR A 1 560 ? 26.835 5.826 -10.814 1.00 82.69 560 THR A O 1
ATOM 4408 N N . SER A 1 561 ? 25.848 7.850 -10.670 1.00 78.75 561 SER A N 1
ATOM 4409 C CA . SER A 1 561 ? 25.231 7.839 -12.007 1.00 78.75 561 SER A CA 1
ATOM 4410 C C . SER A 1 561 ? 26.288 7.799 -13.110 1.00 78.75 561 SER A C 1
ATOM 4412 O O . SER A 1 561 ? 27.378 8.368 -12.971 1.00 78.75 561 SER A O 1
ATOM 4414 N N . ARG A 1 562 ? 25.970 7.103 -14.204 1.00 74.50 562 ARG A N 1
ATOM 4415 C CA . ARG A 1 562 ? 26.900 6.843 -15.321 1.00 74.50 562 ARG A CA 1
ATOM 4416 C C . ARG A 1 562 ? 26.361 7.288 -16.679 1.00 74.50 562 ARG A C 1
ATOM 4418 O O . ARG A 1 562 ? 27.006 7.024 -17.686 1.00 74.50 562 ARG A O 1
ATOM 4425 N N . SER A 1 563 ? 25.194 7.922 -16.708 1.00 72.75 563 SER A N 1
ATOM 4426 C CA . SER A 1 563 ? 24.581 8.433 -17.933 1.00 72.75 563 SER A CA 1
ATOM 4427 C C . SER A 1 563 ? 23.949 9.803 -17.710 1.00 72.75 563 SER A C 1
ATOM 4429 O O . SER A 1 563 ? 23.453 10.094 -16.616 1.00 72.75 563 SER A O 1
ATOM 4431 N N . LEU A 1 564 ? 23.917 10.626 -18.760 1.00 73.69 564 LEU A N 1
ATOM 4432 C CA . LEU A 1 564 ? 23.194 11.901 -18.751 1.00 73.69 564 LEU A CA 1
ATOM 4433 C C . LEU A 1 564 ? 21.694 11.712 -18.504 1.00 73.69 564 LEU A C 1
ATOM 4435 O O . LEU A 1 564 ? 21.076 12.512 -17.805 1.00 73.69 564 LEU A O 1
ATOM 4439 N N . GLN A 1 565 ? 21.115 10.621 -19.005 1.00 70.50 565 GLN A N 1
ATOM 4440 C CA . GLN A 1 565 ? 19.704 10.306 -18.804 1.00 70.50 565 GLN A CA 1
ATOM 4441 C C . GLN A 1 565 ? 19.346 10.080 -17.326 1.00 70.50 565 GLN A C 1
ATOM 4443 O O . GLN A 1 565 ? 18.332 10.599 -16.855 1.00 70.50 565 GLN A O 1
ATOM 4448 N N . GLU A 1 566 ? 20.179 9.353 -16.571 1.00 72.56 566 GLU A N 1
ATOM 4449 C CA . GLU A 1 566 ? 20.010 9.197 -15.118 1.00 72.56 566 GLU A CA 1
ATOM 4450 C C . GLU A 1 566 ? 20.104 10.553 -14.406 1.00 72.56 566 GLU A C 1
ATOM 4452 O O . GLU A 1 566 ? 19.250 10.877 -13.580 1.00 72.56 566 GLU A O 1
ATOM 4457 N N . LEU A 1 567 ? 21.089 11.383 -14.758 1.00 77.50 567 LEU A N 1
ATOM 4458 C CA . LEU A 1 567 ? 21.269 12.703 -14.149 1.00 77.50 567 LEU A CA 1
ATOM 4459 C C . LEU A 1 567 ? 20.089 13.641 -14.432 1.00 77.50 567 LEU A C 1
ATOM 4461 O O . LEU A 1 567 ? 19.602 14.290 -13.509 1.00 77.50 567 LEU A O 1
ATOM 4465 N N . ALA A 1 568 ? 19.555 13.638 -15.654 1.00 73.44 568 ALA A N 1
ATOM 4466 C CA . ALA A 1 568 ? 18.375 14.418 -16.014 1.00 73.44 568 ALA A CA 1
ATOM 4467 C C . ALA A 1 568 ? 17.126 13.983 -15.220 1.00 73.44 568 ALA A C 1
ATOM 4469 O O . ALA A 1 568 ? 16.322 14.821 -14.816 1.00 73.44 568 ALA A O 1
ATOM 4470 N N . THR A 1 569 ? 16.953 12.682 -14.930 1.00 72.50 569 THR A N 1
ATOM 4471 C CA . THR A 1 569 ? 15.848 12.231 -14.051 1.00 72.50 569 THR A CA 1
ATOM 4472 C C . THR A 1 569 ? 15.978 12.768 -12.625 1.00 72.50 569 THR A C 1
ATOM 4474 O O . THR A 1 569 ? 14.971 13.116 -12.008 1.00 72.50 569 THR A O 1
ATOM 4477 N N . LEU A 1 570 ? 17.208 12.866 -12.111 1.00 75.56 570 LEU A N 1
ATOM 4478 C CA . LEU A 1 570 ? 17.485 13.392 -10.774 1.00 75.56 570 LEU A CA 1
ATOM 4479 C C . LEU A 1 570 ? 17.310 14.915 -10.718 1.00 75.56 570 LEU A C 1
ATOM 4481 O O . LEU A 1 570 ? 16.786 15.421 -9.730 1.00 75.56 570 LEU A O 1
ATOM 4485 N N . GLU A 1 571 ? 17.684 15.632 -11.778 1.00 77.00 571 GLU A N 1
ATOM 4486 C CA . GLU A 1 571 ? 17.429 17.069 -11.934 1.00 77.00 571 GLU A CA 1
ATOM 4487 C C . GLU A 1 571 ? 15.936 17.391 -11.842 1.00 77.00 571 GLU A C 1
ATOM 4489 O O . GLU A 1 571 ? 15.522 18.226 -11.037 1.00 77.00 571 GLU A O 1
ATOM 4494 N N . ARG A 1 572 ? 15.105 16.644 -12.579 1.00 73.88 572 ARG A N 1
ATOM 4495 C CA . ARG A 1 572 ? 13.644 16.796 -12.531 1.00 73.88 572 ARG A CA 1
ATOM 4496 C C . ARG A 1 572 ? 13.081 16.522 -11.139 1.00 73.88 572 ARG A C 1
ATOM 4498 O O . ARG A 1 572 ? 12.250 17.284 -10.650 1.00 73.88 572 ARG A O 1
ATOM 4505 N N . ALA A 1 573 ? 13.561 15.471 -10.470 1.00 73.88 573 ALA A N 1
ATOM 4506 C CA . ALA A 1 573 ? 13.160 15.178 -9.096 1.00 73.88 573 ALA A CA 1
ATOM 4507 C C . ALA A 1 573 ? 13.525 16.328 -8.135 1.00 73.88 573 ALA A C 1
ATOM 4509 O O . ALA A 1 573 ? 12.722 16.687 -7.277 1.00 73.88 573 ALA A O 1
ATOM 4510 N N . LEU A 1 574 ? 14.695 16.957 -8.302 1.00 74.69 574 LEU A N 1
ATOM 4511 C CA . LEU A 1 574 ? 15.086 18.141 -7.528 1.00 74.69 574 LEU A CA 1
ATOM 4512 C C . LEU A 1 574 ? 14.186 19.352 -7.805 1.00 74.69 574 LEU A C 1
ATOM 4514 O O . LEU A 1 574 ? 13.873 20.089 -6.868 1.00 74.69 574 LEU A O 1
ATOM 4518 N N . GLY A 1 575 ? 13.733 19.533 -9.049 1.00 73.06 575 GLY A N 1
ATOM 4519 C CA . GLY A 1 575 ? 12.748 20.555 -9.416 1.00 73.06 575 GLY A CA 1
ATOM 4520 C C . GLY A 1 575 ? 11.457 20.457 -8.594 1.00 73.06 575 GLY A C 1
ATOM 4521 O O . GLY A 1 575 ? 10.998 21.461 -8.050 1.00 73.06 575 GLY A O 1
ATOM 4522 N N . ILE A 1 576 ? 10.935 19.240 -8.395 1.00 73.75 576 ILE A N 1
ATOM 4523 C CA . ILE A 1 576 ? 9.744 18.988 -7.561 1.00 73.75 576 ILE A CA 1
ATOM 4524 C C . ILE A 1 576 ? 9.969 19.437 -6.114 1.00 73.75 576 ILE A C 1
ATOM 4526 O O . ILE A 1 576 ? 9.149 20.166 -5.553 1.00 73.75 576 ILE A O 1
ATOM 4530 N N . PHE A 1 577 ? 11.090 19.042 -5.502 1.00 74.81 577 PHE A N 1
ATOM 4531 C CA . PHE A 1 577 ? 11.379 19.403 -4.110 1.00 74.81 577 PHE A CA 1
ATOM 4532 C C . PHE A 1 577 ? 11.549 20.914 -3.917 1.00 74.81 577 PHE A C 1
ATOM 4534 O O . PHE A 1 577 ? 11.115 21.452 -2.897 1.00 74.81 577 PHE A O 1
ATOM 4541 N N . ARG A 1 578 ? 12.140 21.611 -4.898 1.00 75.00 578 ARG A N 1
ATOM 4542 C CA . ARG A 1 578 ? 12.247 23.078 -4.884 1.00 75.00 578 ARG A CA 1
ATOM 4543 C C . ARG A 1 578 ? 10.871 23.738 -4.928 1.00 75.00 578 ARG A C 1
ATOM 4545 O O . ARG A 1 578 ? 10.625 24.663 -4.157 1.00 75.00 578 ARG A O 1
ATOM 4552 N N . PHE A 1 579 ? 9.977 23.249 -5.786 1.00 73.12 579 PHE A N 1
ATOM 4553 C CA . PHE A 1 579 ? 8.635 23.812 -5.917 1.00 73.12 579 PHE A CA 1
ATOM 4554 C C . PHE A 1 579 ? 7.789 23.580 -4.654 1.00 73.12 579 PHE A C 1
ATOM 4556 O O . PHE A 1 579 ? 7.120 24.495 -4.180 1.00 73.12 579 PHE A O 1
ATOM 4563 N N . LEU A 1 580 ? 7.909 22.412 -4.018 1.00 75.44 580 LEU A N 1
ATOM 4564 C CA . LEU A 1 580 ? 7.263 22.141 -2.727 1.00 75.44 580 LEU A CA 1
ATOM 4565 C C . LEU A 1 580 ? 7.740 23.053 -1.598 1.00 75.44 580 LEU A C 1
ATOM 4567 O O . LEU A 1 580 ? 6.930 23.509 -0.790 1.00 75.44 580 LEU A O 1
ATOM 4571 N N . ASP A 1 581 ? 9.045 23.324 -1.518 1.00 75.00 581 ASP A N 1
ATOM 4572 C CA . ASP A 1 581 ? 9.579 24.247 -0.513 1.00 75.00 581 ASP A CA 1
ATOM 4573 C C . ASP A 1 581 ? 9.085 25.685 -0.747 1.00 75.00 581 ASP A C 1
ATOM 4575 O O . ASP A 1 581 ? 8.788 26.394 0.217 1.00 75.00 581 ASP A O 1
ATOM 4579 N N . MET A 1 582 ? 8.919 26.093 -2.012 1.00 74.94 582 MET A N 1
ATOM 4580 C CA . MET A 1 582 ? 8.308 27.377 -2.367 1.00 74.94 582 MET A CA 1
ATOM 4581 C C . MET A 1 582 ? 6.860 27.470 -1.864 1.00 74.94 582 MET A C 1
ATOM 4583 O O . MET A 1 582 ? 6.538 28.387 -1.105 1.00 74.94 582 MET A O 1
ATOM 4587 N N . VAL A 1 583 ? 6.010 26.491 -2.200 1.00 75.44 583 VAL A N 1
ATOM 4588 C CA . VAL A 1 583 ? 4.598 26.473 -1.772 1.00 75.44 583 VAL A CA 1
ATOM 4589 C C . VAL A 1 583 ? 4.487 26.474 -0.241 1.00 75.44 583 VAL A C 1
ATOM 4591 O O . VAL A 1 583 ? 3.727 27.256 0.326 1.00 75.44 583 VAL A O 1
ATOM 4594 N N . ARG A 1 584 ? 5.316 25.695 0.467 1.00 78.00 584 ARG A N 1
ATOM 4595 C CA . ARG A 1 584 ? 5.372 25.698 1.945 1.00 78.00 584 ARG A CA 1
ATOM 4596 C C . ARG A 1 584 ? 5.789 27.027 2.560 1.00 78.00 584 ARG A C 1
ATOM 4598 O O . ARG A 1 584 ? 5.344 27.377 3.651 1.00 78.00 584 ARG A O 1
ATOM 4605 N N . LYS A 1 585 ? 6.702 27.767 1.931 1.00 77.50 585 LYS A N 1
ATOM 4606 C CA . LYS A 1 585 ? 7.057 29.107 2.421 1.00 77.50 585 LYS A CA 1
ATOM 4607 C C . LYS A 1 585 ? 5.850 30.037 2.342 1.00 77.50 585 LYS A C 1
ATOM 4609 O O . LYS A 1 585 ? 5.670 30.855 3.240 1.00 77.50 585 LYS A O 1
ATOM 4614 N N . GLN A 1 586 ? 5.010 29.865 1.328 1.00 71.44 586 GLN A N 1
ATOM 4615 C CA . GLN A 1 586 ? 3.829 30.690 1.090 1.00 71.44 586 GLN A CA 1
ATOM 4616 C C . GLN A 1 586 ? 2.638 30.311 1.981 1.00 71.44 586 GLN A C 1
ATOM 4618 O O . GLN A 1 586 ? 1.920 31.210 2.418 1.00 71.44 586 GLN A O 1
ATOM 4623 N N . THR A 1 587 ? 2.469 29.038 2.368 1.00 75.75 587 THR A N 1
ATOM 4624 C CA . THR A 1 587 ? 1.422 28.636 3.337 1.00 75.75 587 THR A CA 1
ATOM 4625 C C . THR A 1 587 ? 1.573 29.315 4.702 1.00 75.75 587 THR A C 1
ATOM 4627 O O . THR A 1 587 ? 0.590 29.471 5.428 1.00 75.75 587 THR A O 1
ATOM 4630 N N . LYS A 1 588 ? 2.780 29.785 5.056 1.00 76.62 588 LYS A N 1
ATOM 4631 C CA . LYS A 1 588 ? 3.027 30.562 6.285 1.00 76.62 588 LYS A CA 1
ATOM 4632 C C . LYS A 1 588 ? 2.285 31.900 6.322 1.00 76.62 588 LYS A C 1
ATOM 4634 O O . LYS A 1 588 ? 2.110 32.432 7.413 1.00 76.62 588 LYS A O 1
ATOM 4639 N N . ALA A 1 589 ? 1.873 32.432 5.171 1.00 72.94 589 ALA A N 1
ATOM 4640 C CA . ALA A 1 589 ? 1.122 33.682 5.068 1.00 72.94 589 ALA A CA 1
ATOM 4641 C C . ALA A 1 589 ? -0.400 33.504 5.266 1.00 72.94 589 ALA A C 1
ATOM 4643 O O . ALA A 1 589 ? -1.125 34.495 5.264 1.00 72.94 589 ALA A O 1
ATOM 4644 N N . CYS A 1 590 ? -0.896 32.270 5.425 1.00 77.50 590 CYS A N 1
ATOM 4645 C CA . CYS A 1 590 ? -2.312 31.977 5.670 1.00 77.50 590 CYS A CA 1
ATOM 4646 C C . CYS A 1 590 ? -2.673 32.044 7.165 1.00 77.50 590 CYS A C 1
ATOM 4648 O O . CYS A 1 590 ? -1.817 31.871 8.036 1.00 77.50 590 CYS A O 1
ATOM 4650 N N . THR A 1 591 ? -3.965 32.212 7.473 1.00 76.88 591 THR A N 1
ATOM 4651 C CA . THR A 1 591 ? -4.491 32.041 8.843 1.00 76.88 591 THR A CA 1
ATOM 4652 C C . THR A 1 591 ? -4.269 30.621 9.373 1.00 76.88 591 THR A C 1
ATOM 4654 O O . THR A 1 591 ? -4.106 29.675 8.601 1.00 76.88 591 THR A O 1
ATOM 4657 N N . SER A 1 592 ? -4.266 30.456 10.702 1.00 76.94 592 SER A N 1
ATOM 4658 C CA . SER A 1 592 ? -3.950 29.179 11.363 1.00 76.94 592 SER A CA 1
ATOM 4659 C C . SER A 1 592 ? -4.843 28.022 10.902 1.00 76.94 592 SER A C 1
ATOM 4661 O O . SER A 1 592 ? -4.328 26.951 10.600 1.00 76.94 592 SER A O 1
ATOM 4663 N N . GLU A 1 593 ? -6.153 28.240 10.787 1.00 77.19 593 GLU A N 1
ATOM 4664 C CA . GLU A 1 593 ? -7.125 27.210 10.392 1.00 77.19 593 GLU A CA 1
ATOM 4665 C C . GLU A 1 593 ? -6.922 26.736 8.942 1.00 77.19 593 GLU A C 1
ATOM 4667 O O . GLU A 1 593 ? -6.762 25.542 8.682 1.00 77.19 593 GLU A O 1
ATOM 4672 N N . ARG A 1 594 ? -6.809 27.674 7.992 1.00 78.62 594 ARG A N 1
ATOM 4673 C CA . ARG A 1 594 ? -6.544 27.362 6.575 1.00 78.62 594 ARG A CA 1
ATOM 4674 C C . ARG A 1 594 ? -5.171 26.739 6.363 1.00 78.62 594 ARG A C 1
ATOM 4676 O O . ARG A 1 594 ? -5.009 25.858 5.517 1.00 78.62 594 ARG A O 1
ATOM 4683 N N . ARG A 1 595 ? -4.179 27.163 7.150 1.00 81.81 595 ARG A N 1
ATOM 4684 C CA . ARG A 1 595 ? -2.829 26.604 7.101 1.00 81.81 595 ARG A CA 1
ATOM 4685 C C . ARG A 1 595 ? -2.815 25.121 7.462 1.00 81.81 595 ARG A C 1
ATOM 4687 O O . ARG A 1 595 ? -2.117 24.372 6.792 1.00 81.81 595 ARG A O 1
ATOM 4694 N N . VAL A 1 596 ? -3.595 24.681 8.453 1.00 83.25 596 VAL A N 1
ATOM 4695 C CA . VAL A 1 596 ? -3.672 23.254 8.828 1.00 83.25 596 VAL A CA 1
ATOM 4696 C C . VAL A 1 596 ? -4.153 22.396 7.653 1.00 83.25 596 VAL A C 1
ATOM 4698 O O . VAL A 1 596 ? -3.563 21.352 7.382 1.00 83.25 596 VAL A O 1
ATOM 4701 N N . SER A 1 597 ? -5.162 22.858 6.907 1.00 80.69 597 SER A N 1
ATOM 4702 C CA . SER A 1 597 ? -5.669 22.147 5.723 1.00 80.69 597 SER A CA 1
ATOM 4703 C C . SER A 1 597 ? -4.618 22.034 4.606 1.00 80.69 597 SER A C 1
ATOM 4705 O O . SER A 1 597 ? -4.396 20.951 4.057 1.00 80.69 597 SER A O 1
ATOM 4707 N N . LEU A 1 598 ? -3.905 23.128 4.309 1.00 82.38 598 LEU A N 1
ATOM 4708 C CA . LEU A 1 598 ? -2.835 23.143 3.303 1.00 82.38 598 LEU A CA 1
ATOM 4709 C C . LEU A 1 598 ? -1.637 22.268 3.709 1.00 82.38 598 LEU A C 1
ATOM 4711 O O . LEU A 1 598 ? -1.130 21.501 2.893 1.00 82.38 598 LEU A O 1
ATOM 4715 N N . GLU A 1 599 ? -1.208 22.336 4.972 1.00 82.94 599 GLU A N 1
ATOM 4716 C CA . GLU A 1 599 ? -0.109 21.515 5.504 1.00 82.94 599 GLU A CA 1
ATOM 4717 C C . GLU A 1 599 ? -0.465 20.020 5.487 1.00 82.94 599 GLU A C 1
ATOM 4719 O O . GLU A 1 599 ? 0.394 19.188 5.193 1.00 82.94 599 GLU A O 1
ATOM 4724 N N . LEU A 1 600 ? -1.733 19.656 5.718 1.00 83.31 600 LEU A N 1
ATOM 4725 C CA . LEU A 1 600 ? -2.194 18.271 5.595 1.00 83.31 600 LEU A CA 1
ATOM 4726 C C . LEU A 1 600 ? -2.068 17.753 4.152 1.00 83.31 600 LEU A C 1
ATOM 4728 O O . LEU A 1 600 ? -1.602 16.632 3.943 1.00 83.31 600 LEU A O 1
ATOM 4732 N N . MET A 1 601 ? -2.447 18.559 3.154 1.00 82.75 601 MET A N 1
ATOM 4733 C CA . MET A 1 601 ? -2.281 18.202 1.737 1.00 82.75 601 MET A CA 1
ATOM 4734 C C . MET A 1 601 ? -0.805 18.063 1.349 1.00 82.75 601 MET A C 1
ATOM 4736 O O . MET A 1 601 ? -0.433 17.082 0.705 1.00 82.75 601 MET A O 1
ATOM 4740 N N . LEU A 1 602 ? 0.049 18.987 1.798 1.00 82.81 602 LEU A N 1
ATOM 4741 C CA . LEU A 1 602 ? 1.495 18.919 1.571 1.00 82.81 602 LEU A CA 1
ATOM 4742 C C . LEU A 1 602 ? 2.108 17.671 2.220 1.00 82.81 602 LEU A C 1
ATOM 4744 O O . LEU A 1 602 ? 2.861 16.962 1.561 1.00 82.81 602 LEU A O 1
ATOM 4748 N N . THR A 1 603 ? 1.688 17.325 3.440 1.00 81.81 603 THR A N 1
ATOM 4749 C CA . THR A 1 603 ? 2.140 16.113 4.147 1.00 81.81 603 THR A CA 1
ATOM 4750 C C . THR A 1 603 ? 1.746 14.828 3.406 1.00 81.81 603 THR A C 1
ATOM 4752 O O . THR A 1 603 ? 2.528 13.878 3.347 1.00 81.81 603 THR A O 1
ATOM 4755 N N . LYS A 1 604 ? 0.549 14.773 2.801 1.00 80.94 604 LYS A N 1
ATOM 4756 C CA . LYS A 1 604 ? 0.132 13.633 1.956 1.00 80.94 604 LYS A CA 1
ATOM 4757 C C . LYS A 1 604 ? 1.038 13.490 0.727 1.00 80.94 604 LYS A C 1
ATOM 4759 O O . LYS A 1 604 ? 1.407 12.373 0.359 1.00 80.94 604 LYS A O 1
ATOM 4764 N N . LEU A 1 605 ? 1.421 14.612 0.121 1.00 80.56 605 LEU A N 1
ATOM 4765 C CA . LEU A 1 605 ? 2.323 14.656 -1.028 1.00 80.56 605 LEU A CA 1
ATOM 4766 C C . LEU A 1 605 ? 3.754 14.245 -0.631 1.00 80.56 605 LEU A C 1
ATOM 4768 O O . LEU A 1 605 ? 4.377 13.444 -1.326 1.00 80.56 605 LEU A O 1
ATOM 4772 N N . ASP A 1 606 ? 4.235 14.684 0.534 1.00 77.69 606 ASP A N 1
ATOM 4773 C CA . ASP A 1 606 ? 5.517 14.256 1.111 1.00 77.69 606 ASP A CA 1
ATOM 4774 C C . ASP A 1 606 ? 5.580 12.765 1.359 1.00 77.69 606 ASP A C 1
ATOM 4776 O O . ASP A 1 606 ? 6.575 12.120 1.032 1.00 77.69 606 ASP A O 1
ATOM 4780 N N . TRP A 1 607 ? 4.514 12.212 1.934 1.00 77.25 607 TRP A N 1
ATOM 4781 C CA . TRP A 1 607 ? 4.411 10.784 2.166 1.00 77.25 607 TRP A CA 1
ATOM 4782 C C . TRP A 1 607 ? 4.508 10.018 0.846 1.00 77.25 607 TRP A C 1
ATOM 4784 O O . TRP A 1 607 ? 5.282 9.064 0.745 1.00 77.25 607 TRP A O 1
ATOM 4794 N N . TRP A 1 608 ? 3.801 10.477 -0.190 1.00 79.56 608 TRP A N 1
ATOM 4795 C CA . TRP A 1 608 ? 3.872 9.879 -1.519 1.00 79.56 608 TRP A CA 1
ATOM 4796 C C . TRP A 1 608 ? 5.286 9.980 -2.113 1.00 79.56 608 TRP A C 1
ATOM 4798 O O . TRP A 1 608 ? 5.828 8.970 -2.562 1.00 79.56 608 TRP A O 1
ATOM 4808 N N . LEU A 1 609 ? 5.947 11.141 -2.032 1.00 75.44 609 LEU A N 1
ATOM 4809 C CA . LEU A 1 609 ? 7.336 11.323 -2.489 1.00 75.44 609 LEU A CA 1
ATOM 4810 C C . LEU A 1 609 ? 8.348 10.517 -1.665 1.00 75.44 609 LEU A C 1
ATOM 4812 O O . LEU A 1 609 ? 9.378 10.084 -2.180 1.00 75.44 609 LEU A O 1
ATOM 4816 N N . GLY A 1 610 ? 8.057 10.303 -0.384 1.00 67.88 610 GLY A N 1
ATOM 4817 C CA . GLY A 1 610 ? 8.865 9.551 0.568 1.00 67.88 610 GLY A CA 1
ATOM 4818 C C . GLY A 1 610 ? 8.742 8.035 0.443 1.00 67.88 610 GLY A C 1
ATOM 4819 O O . GLY A 1 610 ? 9.494 7.320 1.106 1.00 67.88 610 GLY A O 1
ATOM 4820 N N . THR A 1 611 ? 7.861 7.511 -0.418 1.00 66.69 611 THR A N 1
ATOM 4821 C CA . THR A 1 611 ? 7.740 6.064 -0.671 1.00 66.69 611 THR A CA 1
ATOM 4822 C C . THR A 1 611 ? 8.961 5.496 -1.418 1.00 66.69 611 THR A C 1
ATOM 4824 O O . THR A 1 611 ? 8.874 5.125 -2.579 1.00 66.69 611 THR A O 1
ATOM 4827 N N . LYS A 1 612 ? 10.129 5.418 -0.755 1.00 55.03 612 LYS A N 1
ATOM 4828 C CA . LYS A 1 612 ? 11.398 4.769 -1.173 1.00 55.03 612 LYS A CA 1
ATOM 4829 C C . LYS A 1 612 ? 11.699 4.774 -2.687 1.00 55.03 612 LYS A C 1
ATOM 4831 O O . LYS A 1 612 ? 12.200 3.786 -3.229 1.00 55.03 612 LYS A O 1
ATOM 4836 N N . ARG A 1 613 ? 11.427 5.876 -3.392 1.00 60.22 613 ARG A N 1
ATOM 4837 C CA . ARG A 1 613 ? 11.726 6.044 -4.819 1.00 60.22 613 ARG A CA 1
ATOM 4838 C C . ARG A 1 613 ? 12.429 7.376 -5.018 1.00 60.22 613 ARG A C 1
ATOM 4840 O O . ARG A 1 613 ? 11.901 8.426 -4.699 1.00 60.22 613 ARG A O 1
ATOM 4847 N N . VAL A 1 614 ? 13.640 7.312 -5.563 1.00 57.50 614 VAL A N 1
ATOM 4848 C CA . VAL A 1 614 ? 14.427 8.511 -5.910 1.00 57.50 614 VAL A CA 1
ATOM 4849 C C . VAL A 1 614 ? 14.199 8.923 -7.373 1.00 57.50 614 VAL A C 1
ATOM 4851 O O . VAL A 1 614 ? 14.651 9.973 -7.804 1.00 57.50 614 VAL A O 1
ATOM 4854 N N . THR A 1 615 ? 13.532 8.076 -8.160 1.00 62.97 615 THR A N 1
ATOM 4855 C CA . THR A 1 615 ? 13.287 8.275 -9.593 1.00 62.97 615 THR A CA 1
ATOM 4856 C C . THR A 1 615 ? 11.803 8.088 -9.879 1.00 62.97 615 THR A C 1
ATOM 4858 O O . THR A 1 615 ? 11.237 7.050 -9.523 1.00 62.97 615 THR A O 1
ATOM 4861 N N . PHE A 1 616 ? 11.200 9.081 -10.523 1.00 70.50 616 PHE A N 1
ATOM 4862 C CA . PHE A 1 616 ? 9.785 9.121 -10.885 1.00 70.50 616 PHE A CA 1
ATOM 4863 C C . PHE A 1 616 ? 9.621 8.937 -12.394 1.00 70.50 616 PHE A C 1
ATOM 4865 O O . PHE A 1 616 ? 10.514 9.301 -13.161 1.00 70.50 616 PHE A O 1
ATOM 4872 N N . THR A 1 617 ? 8.487 8.367 -12.798 1.00 71.06 617 THR A N 1
ATOM 4873 C CA . THR A 1 617 ? 8.074 8.331 -14.210 1.00 71.06 617 THR A CA 1
ATOM 4874 C C . THR A 1 617 ? 7.562 9.708 -14.675 1.00 71.06 617 THR A C 1
ATOM 4876 O O . THR A 1 617 ? 7.264 10.558 -13.848 1.00 71.06 617 THR A O 1
ATOM 4879 N N . ARG A 1 618 ? 7.417 9.957 -15.975 1.00 69.62 618 ARG A N 1
ATOM 4880 C CA . ARG A 1 618 ? 7.016 11.214 -16.615 1.00 69.62 618 ARG A CA 1
ATOM 4881 C C . ARG A 1 618 ? 5.575 11.505 -16.270 1.00 69.62 618 ARG A C 1
ATOM 4883 O O . ARG A 1 618 ? 5.271 12.624 -15.877 1.00 69.62 618 ARG A O 1
ATOM 4890 N N . GLN A 1 619 ? 4.736 10.473 -16.321 1.00 75.31 619 GLN A N 1
ATOM 4891 C CA . GLN A 1 619 ? 3.384 10.529 -15.789 1.00 75.31 619 GLN A CA 1
ATOM 4892 C C . GLN A 1 619 ? 3.400 10.990 -14.330 1.00 75.31 619 GLN A C 1
ATOM 4894 O O . GLN A 1 619 ? 2.731 11.954 -13.990 1.00 75.31 619 GLN A O 1
ATOM 4899 N N . GLN A 1 620 ? 4.210 10.353 -13.482 1.00 77.12 620 GLN A N 1
ATOM 4900 C CA . GLN A 1 620 ? 4.314 10.708 -12.067 1.00 77.12 620 GLN A CA 1
ATOM 4901 C C . GLN A 1 620 ? 4.853 12.126 -11.837 1.00 77.12 620 GLN A C 1
ATOM 4903 O O . GLN A 1 620 ? 4.378 12.815 -10.943 1.00 77.12 620 GLN A O 1
ATOM 4908 N N . LEU A 1 621 ? 5.828 12.576 -12.632 1.00 73.19 621 LEU A N 1
ATOM 4909 C CA . LEU A 1 621 ? 6.357 13.939 -12.579 1.00 73.19 621 LEU A CA 1
ATOM 4910 C C . LEU A 1 621 ? 5.278 14.958 -12.977 1.00 73.19 621 LEU A C 1
ATOM 4912 O O . LEU A 1 621 ? 5.127 15.970 -12.298 1.00 73.19 621 LEU A O 1
ATOM 4916 N N . GLY A 1 622 ? 4.505 14.673 -14.030 1.00 73.56 622 GLY A N 1
ATOM 4917 C CA . GLY A 1 622 ? 3.383 15.504 -14.471 1.00 73.56 622 GLY A CA 1
ATOM 4918 C C . GLY A 1 622 ? 2.246 15.547 -13.450 1.00 73.56 622 GLY A C 1
ATOM 4919 O O . GLY A 1 622 ? 1.768 16.618 -13.103 1.00 73.56 622 GLY A O 1
ATOM 4920 N N . GLU A 1 623 ? 1.873 14.402 -12.887 1.00 80.75 623 GLU A N 1
ATOM 4921 C CA . GLU A 1 623 ? 0.879 14.293 -11.815 1.00 80.75 623 GLU A CA 1
ATOM 4922 C C . GLU A 1 623 ? 1.311 15.055 -10.556 1.00 80.75 623 GLU A C 1
ATOM 4924 O O . GLU A 1 623 ? 0.528 15.826 -10.002 1.00 80.75 623 GLU A O 1
ATOM 4929 N N . CYS A 1 624 ? 2.580 14.929 -10.146 1.00 77.38 624 CYS A N 1
ATOM 4930 C CA . CYS A 1 624 ? 3.143 15.741 -9.069 1.00 77.38 624 CYS A CA 1
ATOM 4931 C C . CYS A 1 624 ? 3.098 17.230 -9.390 1.00 77.38 624 CYS A C 1
ATOM 4933 O O . CYS A 1 624 ? 2.700 18.013 -8.534 1.00 77.38 624 CYS A O 1
ATOM 4935 N N . ARG A 1 625 ? 3.493 17.639 -10.600 1.00 76.75 625 ARG A N 1
ATOM 4936 C CA . ARG A 1 625 ? 3.427 19.043 -11.019 1.00 76.75 625 ARG A CA 1
ATOM 4937 C C . ARG A 1 625 ? 1.998 19.570 -10.920 1.00 76.75 625 ARG A C 1
ATOM 4939 O O . ARG A 1 625 ? 1.798 20.627 -10.327 1.00 76.75 625 ARG A O 1
ATOM 4946 N N . ASN A 1 626 ? 1.029 18.833 -11.453 1.00 78.62 626 ASN A N 1
ATOM 4947 C CA . ASN A 1 626 ? -0.379 19.219 -11.452 1.00 78.62 626 ASN A CA 1
ATOM 4948 C C . ASN A 1 626 ? -0.924 19.332 -10.028 1.00 78.62 626 ASN A C 1
ATOM 4950 O O . ASN A 1 626 ? -1.622 20.292 -9.712 1.00 78.62 626 ASN A O 1
ATOM 4954 N N . GLU A 1 627 ? -0.558 18.403 -9.145 1.00 83.50 627 GLU A N 1
ATOM 4955 C CA . GLU A 1 627 ? -0.978 18.449 -7.747 1.00 83.50 627 GLU A CA 1
ATOM 4956 C C . GLU A 1 627 ? -0.333 19.614 -6.985 1.00 83.50 627 GLU A C 1
ATOM 4958 O O . GLU A 1 627 ? -1.012 20.308 -6.230 1.00 83.50 627 GLU A O 1
ATOM 4963 N N . ILE A 1 628 ? 0.954 19.897 -7.208 1.00 78.12 628 ILE A N 1
ATOM 4964 C CA . ILE A 1 628 ? 1.610 21.050 -6.575 1.00 78.12 628 ILE A CA 1
ATOM 4965 C C . ILE A 1 628 ? 1.034 22.361 -7.120 1.00 78.12 628 ILE A C 1
ATOM 4967 O O . ILE A 1 628 ? 0.805 23.288 -6.345 1.00 78.12 628 ILE A O 1
ATOM 4971 N N . ALA A 1 629 ? 0.739 22.438 -8.421 1.00 78.12 629 ALA A N 1
ATOM 4972 C CA . ALA A 1 629 ? 0.059 23.581 -9.024 1.00 78.12 629 ALA A CA 1
ATOM 4973 C C . ALA A 1 629 ? -1.341 23.777 -8.421 1.00 78.12 629 ALA A C 1
ATOM 4975 O O . ALA A 1 629 ? -1.680 24.882 -8.010 1.00 78.12 629 ALA A O 1
ATOM 4976 N N . ARG A 1 630 ? -2.122 22.703 -8.255 1.00 85.00 630 ARG A N 1
ATOM 4977 C CA . ARG A 1 630 ? -3.432 22.736 -7.587 1.00 85.00 630 ARG A CA 1
ATOM 4978 C C . ARG A 1 630 ? -3.328 23.251 -6.148 1.00 85.00 630 ARG A C 1
ATOM 4980 O O . ARG A 1 630 ? -4.083 24.141 -5.761 1.00 85.00 630 ARG A O 1
ATOM 4987 N N . ILE A 1 631 ? -2.370 22.745 -5.365 1.00 83.06 631 ILE A N 1
ATOM 4988 C CA . ILE A 1 631 ? -2.116 23.215 -3.990 1.00 83.06 631 ILE A CA 1
ATOM 4989 C C . ILE A 1 631 ? -1.649 24.680 -3.990 1.00 83.06 631 ILE A C 1
ATOM 4991 O O . ILE A 1 631 ? -2.029 25.444 -3.104 1.00 83.06 631 ILE A O 1
ATOM 4995 N N . SER A 1 632 ? -0.864 25.099 -4.984 1.00 81.50 632 SER A N 1
ATOM 4996 C CA . SER A 1 632 ? -0.439 26.490 -5.176 1.00 81.50 632 SER A CA 1
ATOM 4997 C C . SER A 1 632 ? -1.633 27.413 -5.451 1.00 81.50 632 SER A C 1
ATOM 4999 O O . SER A 1 632 ? -1.778 28.420 -4.762 1.00 81.50 632 SER A O 1
ATOM 5001 N N . TYR A 1 633 ? -2.534 27.049 -6.368 1.00 82.44 633 TYR A N 1
ATOM 5002 C CA . TYR A 1 633 ? -3.765 27.802 -6.642 1.00 82.44 633 TYR A CA 1
ATOM 5003 C C . TYR A 1 633 ? -4.685 27.872 -5.413 1.00 82.44 633 TYR A C 1
ATOM 5005 O O . TYR A 1 633 ? -5.212 28.936 -5.090 1.00 82.44 633 TYR A O 1
ATOM 5013 N N . LEU A 1 634 ? -4.819 26.771 -4.663 1.00 83.12 634 LEU A N 1
ATOM 5014 C CA . LEU A 1 634 ? -5.523 26.766 -3.377 1.00 83.12 634 LEU A CA 1
ATOM 5015 C C . LEU A 1 634 ? -4.849 27.675 -2.349 1.00 83.12 634 LEU A C 1
ATOM 5017 O O . LEU A 1 634 ? -5.537 28.362 -1.603 1.00 83.12 634 LEU A O 1
ATOM 5021 N N . THR A 1 635 ? -3.518 27.699 -2.298 1.00 80.50 635 THR A N 1
ATOM 5022 C CA . THR A 1 635 ? -2.771 28.563 -1.376 1.00 80.50 635 THR A CA 1
ATOM 5023 C C . THR A 1 635 ? -3.033 30.035 -1.686 1.00 80.50 635 THR A C 1
ATOM 5025 O O . THR A 1 635 ? -3.299 30.801 -0.761 1.00 80.50 635 THR A O 1
ATOM 5028 N N . ASP A 1 636 ? -3.039 30.422 -2.963 1.00 78.88 636 ASP A N 1
ATOM 5029 C CA . ASP A 1 636 ? -3.384 31.783 -3.385 1.00 78.88 636 ASP A CA 1
ATOM 5030 C C . ASP A 1 636 ? -4.817 32.147 -2.984 1.00 78.88 636 ASP A C 1
ATOM 5032 O O . ASP A 1 636 ? -5.034 33.176 -2.341 1.00 78.88 636 ASP A O 1
ATOM 5036 N N . LEU A 1 637 ? -5.782 31.262 -3.252 1.00 80.75 637 LEU A N 1
ATOM 5037 C CA . LEU A 1 637 ? -7.175 31.472 -2.860 1.00 80.75 637 LEU A CA 1
ATOM 5038 C C . LEU A 1 637 ? -7.328 31.635 -1.340 1.00 80.75 637 LEU A C 1
ATOM 5040 O O . LEU A 1 637 ? -7.981 32.562 -0.863 1.00 80.75 637 LEU A O 1
ATOM 5044 N N . MET A 1 638 ? -6.689 30.760 -0.561 1.00 81.06 638 MET A N 1
ATOM 5045 C CA . MET A 1 638 ? -6.744 30.794 0.902 1.00 81.06 638 MET A CA 1
ATOM 5046 C C . MET A 1 638 ? -6.113 32.071 1.467 1.00 81.06 638 MET A C 1
ATOM 5048 O O . MET A 1 638 ? -6.636 32.620 2.437 1.00 81.06 638 MET A O 1
ATOM 5052 N N . ARG A 1 639 ? -5.037 32.584 0.852 1.00 78.50 639 ARG A N 1
ATOM 5053 C CA . ARG A 1 639 ? -4.416 33.864 1.234 1.00 78.50 639 ARG A CA 1
ATOM 5054 C C . ARG A 1 639 ? -5.345 35.045 0.983 1.00 78.50 639 ARG A C 1
ATOM 5056 O O . ARG A 1 639 ? -5.449 35.911 1.849 1.00 78.50 639 ARG A O 1
ATOM 5063 N N . LEU A 1 640 ? -6.039 35.069 -0.154 1.00 76.00 640 LEU A N 1
ATOM 5064 C CA . LEU A 1 640 ? -7.012 36.120 -0.469 1.00 76.00 640 LEU A CA 1
ATOM 5065 C C . LEU A 1 640 ? -8.160 36.130 0.534 1.00 76.00 640 LEU A C 1
ATOM 5067 O O . LEU A 1 640 ? -8.493 37.182 1.078 1.00 76.00 640 LEU A O 1
ATOM 5071 N N . LEU A 1 641 ? -8.723 34.958 0.834 1.00 76.56 641 LEU A N 1
ATOM 5072 C CA . LEU A 1 641 ? -9.788 34.839 1.826 1.00 76.56 641 LEU A CA 1
ATOM 5073 C C . LEU A 1 641 ? -9.297 35.263 3.221 1.00 76.56 641 LEU A C 1
ATOM 5075 O O . LEU A 1 641 ? -10.006 35.968 3.937 1.00 76.56 641 LEU A O 1
ATOM 5079 N N . SER A 1 642 ? -8.063 34.897 3.594 1.00 76.56 642 SER A N 1
ATOM 5080 C CA . SER A 1 642 ? -7.461 35.293 4.877 1.00 76.56 642 SER A CA 1
ATOM 5081 C C . SER A 1 642 ? -7.250 36.803 4.964 1.00 76.56 642 SER A C 1
ATOM 5083 O O . SER A 1 642 ? -7.452 37.391 6.024 1.00 76.56 642 SER A O 1
ATOM 5085 N N . HIS A 1 643 ? -6.876 37.443 3.855 1.00 75.06 643 HIS A N 1
ATOM 5086 C CA . HIS A 1 643 ? -6.774 38.894 3.770 1.00 75.06 643 HIS A CA 1
ATOM 5087 C C . HIS A 1 643 ? -8.151 39.566 3.888 1.00 75.06 643 HIS A C 1
ATOM 5089 O O . HIS A 1 643 ? -8.293 40.517 4.649 1.00 75.06 643 HIS A O 1
ATOM 5095 N N . CYS A 1 644 ? -9.183 39.051 3.210 1.00 71.94 644 CYS A N 1
ATOM 5096 C CA . CYS A 1 644 ? -10.547 39.586 3.307 1.00 71.94 644 CYS A CA 1
ATOM 5097 C C . CYS A 1 644 ? -11.076 39.551 4.749 1.00 71.94 644 CYS A C 1
ATOM 5099 O O . CYS A 1 644 ? -11.615 40.548 5.232 1.00 71.94 644 CYS A O 1
ATOM 5101 N N . GLU A 1 645 ? -10.850 38.442 5.459 1.00 72.00 645 GLU A N 1
ATOM 5102 C CA . GLU A 1 645 ? -11.196 38.298 6.878 1.00 72.00 645 GLU A CA 1
ATOM 5103 C C . GLU A 1 645 ? -10.420 39.273 7.768 1.00 72.00 645 GLU A C 1
ATOM 5105 O O . GLU A 1 645 ? -11.017 39.956 8.603 1.00 72.00 645 GLU A O 1
ATOM 5110 N N . ALA A 1 646 ? -9.101 39.383 7.575 1.00 70.19 646 ALA A N 1
ATOM 5111 C CA . ALA A 1 646 ? -8.254 40.291 8.347 1.00 70.19 646 ALA A CA 1
ATOM 5112 C C . ALA A 1 646 ? -8.620 41.770 8.122 1.00 70.19 646 ALA A C 1
ATOM 5114 O O . ALA A 1 646 ? -8.603 42.566 9.062 1.00 70.19 646 ALA A O 1
ATOM 5115 N N . SER A 1 647 ? -8.993 42.133 6.893 1.00 70.50 647 SER A N 1
ATOM 5116 C CA . SER A 1 647 ? -9.418 43.483 6.512 1.00 70.50 647 SER A CA 1
ATOM 5117 C C . SER A 1 647 ? -10.904 43.763 6.770 1.00 70.50 647 SER A C 1
ATOM 5119 O O . SER A 1 647 ? -11.343 44.885 6.527 1.00 70.50 647 SER A O 1
ATOM 5121 N N . LYS A 1 648 ? -11.680 42.783 7.267 1.00 67.75 648 LYS A N 1
ATOM 5122 C CA . LYS A 1 648 ? -13.145 42.862 7.456 1.00 67.75 648 LYS A CA 1
ATOM 5123 C C . LYS A 1 648 ? -13.902 43.295 6.191 1.00 67.75 648 LYS A C 1
ATOM 5125 O O . LYS A 1 648 ? -14.932 43.963 6.277 1.00 67.75 648 LYS A O 1
ATOM 5130 N N . LEU A 1 649 ? -13.382 42.937 5.021 1.00 65.12 649 LEU A N 1
ATOM 5131 C CA . LEU A 1 649 ? -14.039 43.202 3.746 1.00 65.12 649 LEU A CA 1
ATOM 5132 C C . LEU A 1 649 ? -15.140 42.161 3.533 1.00 65.12 649 LEU A C 1
ATOM 5134 O O . LEU A 1 649 ? -14.905 40.960 3.648 1.00 65.12 649 LEU A O 1
ATOM 5138 N N . THR A 1 650 ? -16.345 42.617 3.205 1.00 60.25 650 THR A N 1
ATOM 5139 C CA . THR A 1 650 ? -17.410 41.741 2.711 1.00 60.25 650 THR A CA 1
ATOM 5140 C C . THR A 1 650 ? -17.067 41.286 1.295 1.00 60.25 650 THR A C 1
ATOM 5142 O O . THR A 1 650 ? -16.820 42.124 0.426 1.00 60.25 650 THR A O 1
ATOM 5145 N N . LEU A 1 651 ? -17.062 39.971 1.057 1.00 63.53 651 LEU A N 1
ATOM 5146 C CA . LEU A 1 651 ? -16.981 39.418 -0.296 1.00 63.53 651 LEU A CA 1
ATOM 5147 C C . LEU A 1 651 ? -18.165 39.958 -1.108 1.00 63.53 651 LEU A C 1
ATOM 5149 O O . LEU A 1 651 ? -19.311 39.805 -0.691 1.00 63.53 651 LEU A O 1
ATOM 5153 N N . ALA A 1 652 ? -17.896 40.616 -2.236 1.00 65.25 652 ALA A N 1
ATOM 5154 C CA . ALA A 1 652 ? -18.952 41.032 -3.153 1.00 65.25 652 ALA A CA 1
ATOM 5155 C C . ALA A 1 652 ? -19.712 39.796 -3.672 1.00 65.25 652 ALA A C 1
ATOM 5157 O O . ALA A 1 652 ? -19.098 38.750 -3.895 1.00 65.25 652 ALA A O 1
ATOM 5158 N N . ASP A 1 653 ? -21.022 39.916 -3.919 1.00 63.22 653 ASP A N 1
ATOM 5159 C CA . ASP A 1 653 ? -21.862 38.810 -4.420 1.00 63.22 653 ASP A CA 1
ATOM 5160 C C . ASP A 1 653 ? -21.319 38.184 -5.718 1.00 63.22 653 ASP A C 1
ATOM 5162 O O . ASP A 1 653 ? -21.498 36.993 -5.969 1.00 63.22 653 ASP A O 1
ATOM 5166 N N . GLU A 1 654 ? -20.623 38.969 -6.544 1.00 61.66 654 GLU A N 1
ATOM 5167 C CA . GLU A 1 654 ? -19.949 38.491 -7.758 1.00 61.66 654 GLU A CA 1
ATOM 5168 C C . GLU A 1 654 ? -18.784 37.541 -7.448 1.00 61.66 654 GLU A C 1
ATOM 5170 O O . GLU A 1 654 ? -18.611 36.540 -8.139 1.00 61.66 654 GLU A O 1
ATOM 5175 N N . VAL A 1 655 ? -18.040 37.793 -6.367 1.00 67.44 655 VAL A N 1
ATOM 5176 C CA . VAL A 1 655 ? -16.900 36.970 -5.934 1.00 67.44 655 VAL A CA 1
ATOM 5177 C C . VAL A 1 655 ? -17.394 35.662 -5.322 1.00 67.44 655 VAL A C 1
ATOM 5179 O O . VAL A 1 655 ? -16.844 34.602 -5.617 1.00 67.44 655 VAL A O 1
ATOM 5182 N N . ALA A 1 656 ? -18.459 35.718 -4.516 1.00 68.75 656 ALA A N 1
ATOM 5183 C CA . ALA A 1 656 ? -19.088 34.527 -3.946 1.00 68.75 656 ALA A CA 1
ATOM 5184 C C . ALA A 1 656 ? -19.590 33.573 -5.046 1.00 68.75 656 ALA A C 1
ATOM 5186 O O . ALA A 1 656 ? -19.331 32.374 -4.981 1.00 68.75 656 ALA A O 1
ATOM 5187 N N . LYS A 1 657 ? -20.199 34.110 -6.114 1.00 72.12 657 LYS A N 1
ATOM 5188 C CA . LYS A 1 657 ? -20.647 33.325 -7.280 1.00 72.12 657 LYS A CA 1
ATOM 5189 C C . LYS A 1 657 ? -19.506 32.670 -8.062 1.00 72.12 657 LYS A C 1
ATOM 5191 O O . LYS A 1 657 ? -19.713 31.614 -8.649 1.00 72.12 657 LYS A O 1
ATOM 5196 N N . THR A 1 658 ? -18.320 33.279 -8.089 1.00 74.56 658 THR A N 1
ATOM 5197 C CA . THR A 1 658 ? -17.124 32.686 -8.718 1.00 74.56 658 THR A CA 1
ATOM 5198 C C . THR A 1 658 ? -16.365 31.719 -7.806 1.00 74.56 658 THR A C 1
ATOM 5200 O O . THR A 1 658 ? -15.575 30.918 -8.296 1.00 74.56 658 THR A O 1
ATOM 5203 N N . LEU A 1 659 ? -16.593 31.768 -6.491 1.00 76.19 659 LEU A N 1
ATOM 5204 C CA . LEU A 1 659 ? -15.835 30.991 -5.510 1.00 76.19 659 LEU A CA 1
ATOM 5205 C C . LEU A 1 659 ? -16.232 29.510 -5.499 1.00 76.19 659 LEU A C 1
ATOM 5207 O O . LEU A 1 659 ? -15.355 28.649 -5.482 1.00 76.19 659 LEU A O 1
ATOM 5211 N N . ASP A 1 660 ? -17.530 29.215 -5.541 1.00 73.94 660 ASP A N 1
ATOM 5212 C CA . ASP A 1 660 ? -18.048 27.841 -5.553 1.00 73.94 660 ASP A CA 1
ATOM 5213 C C . ASP A 1 660 ? -17.554 27.018 -6.762 1.00 73.94 660 ASP A C 1
ATOM 5215 O O . ASP A 1 660 ? -16.954 25.961 -6.538 1.00 73.94 660 ASP A O 1
ATOM 5219 N N . PRO A 1 661 ? -17.678 27.486 -8.024 1.00 77.75 661 PRO A N 1
ATOM 5220 C CA . PRO A 1 661 ? -17.157 26.746 -9.176 1.00 77.75 661 PRO A CA 1
ATOM 5221 C C . PRO A 1 661 ? -15.625 26.637 -9.166 1.00 77.75 661 PRO A C 1
ATOM 5223 O O . PRO A 1 661 ? -15.073 25.624 -9.597 1.00 77.75 661 PRO A O 1
ATOM 5226 N N . LEU A 1 662 ? -14.914 27.639 -8.636 1.00 80.56 662 LEU A N 1
ATOM 5227 C CA . LEU A 1 662 ? -13.460 27.577 -8.472 1.00 80.56 662 LEU A CA 1
ATOM 5228 C C . LEU A 1 662 ? -13.052 26.496 -7.458 1.00 80.56 662 LEU A C 1
ATOM 5230 O O . LEU A 1 662 ? -12.134 25.718 -7.719 1.00 80.56 662 LEU A O 1
ATOM 5234 N N . LEU A 1 663 ? -13.736 26.422 -6.313 1.00 78.50 663 LEU A N 1
ATOM 5235 C CA . LEU A 1 663 ? -13.502 25.395 -5.298 1.00 78.50 663 LEU A CA 1
ATOM 5236 C C . LEU A 1 663 ? -13.858 23.999 -5.811 1.00 78.50 663 LEU A C 1
ATOM 5238 O O . LEU A 1 663 ? -13.136 23.050 -5.511 1.00 78.50 663 LEU A O 1
ATOM 5242 N N . GLU A 1 664 ? -14.924 23.861 -6.596 1.00 77.06 664 GLU A N 1
ATOM 5243 C CA . GLU A 1 664 ? -15.313 22.594 -7.219 1.00 77.06 664 GLU A CA 1
ATOM 5244 C C . GLU A 1 664 ? -14.257 22.112 -8.227 1.00 77.06 664 GLU A C 1
ATOM 5246 O O . GLU A 1 664 ? -13.795 20.972 -8.142 1.00 77.06 664 GLU A O 1
ATOM 5251 N N . ASN A 1 665 ? -13.752 23.010 -9.080 1.00 79.44 665 ASN A N 1
ATOM 5252 C CA . ASN A 1 665 ? -12.642 22.714 -9.991 1.00 79.44 665 ASN A CA 1
ATOM 5253 C C . ASN A 1 665 ? -11.340 22.360 -9.244 1.00 79.44 665 ASN A C 1
ATOM 5255 O O . ASN A 1 665 ? -10.589 21.490 -9.683 1.00 79.44 665 ASN A O 1
ATOM 5259 N N . LEU A 1 666 ? -11.071 22.993 -8.096 1.00 81.06 666 LEU A N 1
ATOM 5260 C CA . LEU A 1 666 ? -9.884 22.724 -7.272 1.00 81.06 666 LEU A CA 1
ATOM 5261 C C . LEU A 1 666 ? -10.011 21.480 -6.370 1.00 81.06 666 LEU A C 1
ATOM 5263 O O . LEU A 1 666 ? -8.988 21.014 -5.854 1.00 81.06 666 LEU A O 1
ATOM 5267 N N . ARG A 1 667 ? -11.219 20.928 -6.171 1.00 74.75 667 ARG A N 1
ATOM 5268 C CA . ARG A 1 667 ? -11.431 19.633 -5.487 1.00 74.75 667 ARG A CA 1
ATOM 5269 C C . ARG A 1 667 ? -10.974 18.458 -6.357 1.00 74.75 667 ARG A C 1
ATOM 5271 O O . ARG A 1 667 ? -10.415 17.492 -5.836 1.00 74.75 667 ARG A O 1
ATOM 5278 N N . GLY A 1 668 ? -11.198 18.555 -7.667 1.00 73.94 668 GLY A N 1
ATOM 5279 C CA . GLY A 1 668 ? -10.883 17.513 -8.643 1.00 73.94 668 GLY A CA 1
ATOM 5280 C C . GLY A 1 668 ? -9.411 17.439 -9.069 1.00 73.94 668 GLY A C 1
ATOM 5281 O O . GLY A 1 668 ? -8.529 18.125 -8.547 1.00 73.94 668 GLY A O 1
ATOM 5282 N N . LYS A 1 669 ? -9.139 16.562 -10.042 1.00 79.88 669 LYS A N 1
ATOM 5283 C CA . LYS A 1 669 ? -7.836 16.442 -10.712 1.00 79.88 669 LYS A CA 1
ATOM 5284 C C . LYS A 1 669 ? -7.641 17.611 -11.678 1.00 79.88 669 LYS A C 1
ATOM 5286 O O . LYS A 1 669 ? -8.491 17.843 -12.531 1.00 79.88 669 LYS A O 1
ATOM 5291 N N . LEU A 1 670 ? -6.495 18.290 -11.589 1.00 78.81 670 LEU A N 1
ATOM 5292 C CA . LEU A 1 670 ? -6.129 19.345 -12.534 1.00 78.81 670 LEU A CA 1
ATOM 5293 C C . LEU A 1 670 ? -5.802 18.732 -13.908 1.00 78.81 670 LEU A C 1
ATOM 5295 O O . LEU A 1 670 ? -4.860 17.944 -14.043 1.00 78.81 670 LEU A O 1
ATOM 5299 N N . THR A 1 671 ? -6.596 19.097 -14.911 1.00 75.31 671 THR A N 1
ATOM 5300 C CA . THR A 1 671 ? -6.433 18.750 -16.332 1.00 75.31 671 THR A CA 1
ATOM 5301 C C . THR A 1 671 ? -6.030 19.974 -17.156 1.00 75.31 671 THR A C 1
ATOM 5303 O O . THR A 1 671 ? -6.288 21.107 -16.738 1.00 75.31 671 THR A O 1
ATOM 5306 N N . GLU A 1 672 ? -5.470 19.752 -18.351 1.00 69.50 672 GLU A N 1
ATOM 5307 C CA . GLU A 1 672 ? -5.087 20.819 -19.298 1.00 69.50 672 GLU A CA 1
ATOM 5308 C C . GLU A 1 672 ? -6.263 21.743 -19.668 1.00 69.50 672 GLU A C 1
ATOM 5310 O O . GLU A 1 672 ? -6.071 22.931 -19.906 1.00 69.50 672 GLU A O 1
ATOM 5315 N N . GLU A 1 673 ? -7.498 21.237 -19.635 1.00 72.75 673 GLU A N 1
ATOM 5316 C CA . GLU A 1 673 ? -8.713 22.018 -19.907 1.00 72.75 673 GLU A CA 1
ATOM 5317 C C . GLU A 1 673 ? -9.213 22.829 -18.698 1.00 72.75 673 GLU A C 1
ATOM 5319 O O . GLU A 1 673 ? -9.881 23.856 -18.853 1.00 72.75 673 GLU A O 1
ATOM 5324 N N . SER A 1 674 ? -8.937 22.355 -17.479 1.00 76.50 674 SER A N 1
ATOM 5325 C CA . SER A 1 674 ? -9.396 22.983 -16.230 1.00 76.50 674 SER A CA 1
ATOM 5326 C C . SER A 1 674 ? -8.463 24.094 -15.744 1.00 76.50 674 SER A C 1
ATOM 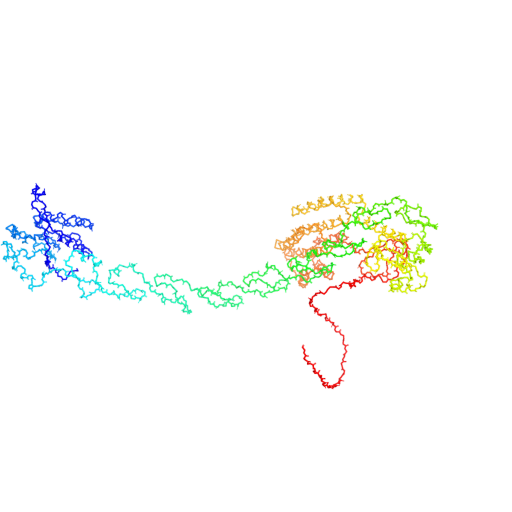5328 O O . SER A 1 674 ? -8.930 25.096 -15.202 1.00 76.50 674 SER A O 1
ATOM 5330 N N . GLU A 1 675 ? -7.155 23.958 -15.978 1.00 77.25 675 GLU A N 1
ATOM 5331 C CA . GLU A 1 675 ? -6.144 24.927 -15.552 1.00 77.25 675 GLU A CA 1
ATOM 5332 C C . GLU A 1 675 ? -6.395 26.361 -16.059 1.00 77.25 675 GLU A C 1
ATOM 5334 O O . GLU A 1 675 ? -6.385 27.277 -15.230 1.00 77.25 675 GLU A O 1
ATOM 5339 N N . PRO A 1 676 ? -6.680 26.613 -17.355 1.00 77.88 676 PRO A N 1
ATOM 5340 C CA . PRO A 1 676 ? -6.944 27.972 -17.827 1.00 77.88 676 PRO A CA 1
ATOM 5341 C C . PRO A 1 676 ? -8.207 28.582 -17.202 1.00 77.88 676 PRO A C 1
ATOM 5343 O O . PRO A 1 676 ? -8.245 29.789 -16.970 1.00 77.88 676 PRO A O 1
ATOM 5346 N N . LYS A 1 677 ? -9.220 27.767 -16.872 1.00 80.19 677 LYS A N 1
ATOM 5347 C CA . LYS A 1 677 ? -10.443 28.236 -16.196 1.00 80.19 677 LYS A CA 1
ATOM 5348 C C . LYS A 1 677 ? -10.134 28.702 -14.773 1.00 80.19 677 LYS A C 1
ATOM 5350 O O . LYS A 1 677 ? -10.507 29.807 -14.401 1.00 80.19 677 LYS A O 1
ATOM 5355 N N . ILE A 1 678 ? -9.373 27.901 -14.022 1.00 80.00 678 ILE A N 1
ATOM 5356 C CA . ILE A 1 678 ? -8.935 28.224 -12.654 1.00 80.00 678 ILE A CA 1
ATOM 5357 C C . ILE A 1 678 ? -8.092 29.501 -12.641 1.00 80.00 678 ILE A C 1
ATOM 5359 O O . ILE A 1 678 ? -8.320 30.372 -11.803 1.00 80.00 678 ILE A O 1
ATOM 5363 N N . LYS A 1 679 ? -7.147 29.637 -13.583 1.00 76.94 679 LYS A N 1
ATOM 5364 C CA . LYS A 1 679 ? -6.350 30.862 -13.740 1.00 76.94 679 LYS A CA 1
ATOM 5365 C C . LYS A 1 679 ? -7.239 32.072 -14.012 1.00 76.94 679 LYS A C 1
ATOM 5367 O O . LYS A 1 679 ? -7.141 33.062 -13.294 1.00 76.94 679 LYS A O 1
ATOM 5372 N N . GLY A 1 680 ? -8.136 31.970 -14.993 1.00 77.81 680 GLY A N 1
ATOM 5373 C CA . GLY A 1 680 ? -9.044 33.059 -15.348 1.00 77.81 680 GLY A CA 1
ATOM 5374 C C . GLY A 1 680 ? -9.959 33.473 -14.193 1.00 77.81 680 GLY A C 1
ATOM 5375 O O . GLY A 1 680 ? -10.194 34.661 -13.991 1.00 77.81 680 GLY A O 1
ATOM 5376 N N . ASP A 1 681 ? -10.455 32.523 -13.402 1.00 79.00 681 ASP A N 1
ATOM 5377 C CA . ASP A 1 681 ? -11.304 32.821 -12.247 1.00 79.00 681 ASP A CA 1
ATOM 5378 C C . ASP A 1 681 ? -10.510 33.440 -11.086 1.00 79.00 681 ASP A C 1
ATOM 5380 O O . ASP A 1 681 ? -10.976 34.401 -10.472 1.00 79.00 681 ASP A O 1
ATOM 5384 N N . LEU A 1 682 ? -9.278 32.983 -10.834 1.00 75.31 682 LEU A N 1
ATOM 5385 C CA . LEU A 1 682 ? -8.374 33.620 -9.870 1.00 75.31 682 LEU A CA 1
ATOM 5386 C C . LEU A 1 682 ? -7.993 35.048 -10.285 1.00 75.31 682 LEU A C 1
ATOM 5388 O O . LEU A 1 682 ? -7.995 35.943 -9.441 1.00 75.31 682 LEU A O 1
ATOM 5392 N N . GLU A 1 683 ? -7.721 35.290 -11.569 1.00 76.75 683 GLU A N 1
ATOM 5393 C CA . GLU A 1 683 ? -7.435 36.632 -12.090 1.00 76.75 683 GLU A CA 1
ATOM 5394 C C . GLU A 1 683 ? -8.626 37.576 -11.928 1.00 76.75 683 GLU A C 1
ATOM 5396 O O . GLU A 1 683 ? -8.440 38.705 -11.477 1.00 76.75 683 GLU A O 1
ATOM 5401 N N . LYS A 1 684 ? -9.854 37.124 -12.220 1.00 75.81 684 LYS A N 1
ATOM 5402 C CA . LYS A 1 684 ? -11.073 37.919 -11.980 1.00 75.81 684 LYS A CA 1
ATOM 5403 C C . LYS A 1 684 ? -11.203 38.304 -10.507 1.00 75.81 684 LYS A C 1
ATOM 5405 O O . LYS A 1 684 ? -11.445 39.469 -10.199 1.00 75.81 684 LYS A O 1
ATOM 5410 N N . ILE A 1 685 ? -10.991 37.353 -9.593 1.00 74.31 685 ILE A N 1
ATOM 5411 C CA . ILE A 1 685 ? -11.015 37.619 -8.147 1.00 74.31 685 ILE A CA 1
ATOM 5412 C C . ILE A 1 685 ? -9.912 38.623 -7.772 1.00 74.31 685 ILE A C 1
ATOM 5414 O O . ILE A 1 685 ? -10.158 39.551 -7.004 1.00 74.31 685 ILE A O 1
ATOM 5418 N N . GLY A 1 686 ? -8.716 38.497 -8.351 1.00 69.44 686 GLY A N 1
ATOM 5419 C CA . GLY A 1 686 ? -7.606 39.426 -8.130 1.00 69.44 686 GLY A CA 1
ATOM 5420 C C . GLY A 1 686 ? -7.794 40.823 -8.716 1.00 69.44 686 GLY A C 1
ATOM 5421 O O . GLY A 1 686 ? -7.284 41.787 -8.155 1.00 69.44 686 GLY A O 1
ATOM 5422 N N . GLN A 1 687 ? -8.545 40.974 -9.804 1.00 71.62 687 GLN A N 1
ATOM 5423 C CA . GLN A 1 687 ? -8.896 42.290 -10.349 1.00 71.62 687 GLN A CA 1
ATOM 5424 C C . GLN A 1 687 ? -9.904 43.020 -9.456 1.00 71.62 687 GLN A C 1
ATOM 5426 O O . GLN A 1 687 ? -9.817 44.236 -9.291 1.00 71.62 687 GLN A O 1
ATOM 5431 N N . LEU A 1 688 ? -10.831 42.277 -8.845 1.00 67.06 688 LEU A N 1
ATOM 5432 C CA . LEU A 1 688 ? -11.821 42.814 -7.906 1.00 67.06 688 LEU A CA 1
ATOM 5433 C C . LEU A 1 688 ? -11.203 43.173 -6.544 1.00 67.06 688 LEU A C 1
ATOM 5435 O O . LEU A 1 688 ? -11.708 44.055 -5.849 1.00 67.06 688 LEU A O 1
ATOM 5439 N N . PHE A 1 689 ? -10.081 42.541 -6.187 1.00 64.88 689 PHE A N 1
ATOM 5440 C CA . PHE A 1 689 ? -9.305 42.832 -4.983 1.00 64.88 689 PHE A CA 1
ATOM 5441 C C . PHE A 1 689 ? -7.852 43.165 -5.339 1.00 64.88 689 PHE A C 1
ATOM 5443 O O . PHE A 1 689 ? -7.030 42.250 -5.419 1.00 64.88 689 PHE A O 1
ATOM 5450 N N . PRO A 1 690 ? -7.483 44.453 -5.490 1.00 55.22 690 PRO A N 1
ATOM 5451 C CA . PRO A 1 690 ? -6.119 44.868 -5.809 1.00 55.22 690 PRO A CA 1
ATOM 5452 C C . PRO A 1 690 ? -5.191 44.701 -4.592 1.00 55.22 690 PRO A C 1
ATOM 5454 O O . PRO A 1 690 ? -4.674 45.658 -4.019 1.00 55.22 690 PRO A O 1
ATOM 5457 N N . CYS A 1 691 ? -4.976 43.462 -4.161 1.00 52.50 691 CYS A N 1
ATOM 5458 C CA . CYS A 1 691 ? -3.969 43.097 -3.182 1.00 52.50 691 CYS A CA 1
ATOM 5459 C C . CYS A 1 691 ? -2.649 42.921 -3.940 1.00 52.50 691 CYS A C 1
ATOM 5461 O O . CYS A 1 691 ? -2.323 41.833 -4.417 1.00 52.50 691 CYS A O 1
ATOM 5463 N N . GLY A 1 692 ? -1.918 44.023 -4.122 1.00 45.66 692 GLY A N 1
ATOM 5464 C CA . GLY A 1 692 ? -0.650 44.030 -4.849 1.00 45.66 692 GLY A CA 1
ATOM 5465 C C . GLY A 1 692 ? 0.318 42.955 -4.340 1.00 45.66 692 GLY A C 1
ATOM 5466 O O . GLY A 1 692 ? 0.653 42.918 -3.158 1.00 45.66 692 GLY A O 1
ATOM 5467 N N . GLY A 1 693 ? 0.771 42.080 -5.242 1.00 51.69 693 GLY A N 1
ATOM 5468 C CA . GLY A 1 693 ? 1.917 41.192 -5.013 1.00 51.69 693 GLY A CA 1
ATOM 5469 C C . GLY A 1 693 ? 1.685 39.944 -4.150 1.00 51.69 693 GLY A C 1
ATOM 5470 O O . GLY A 1 693 ? 2.661 39.321 -3.741 1.00 51.69 693 GLY A O 1
ATOM 5471 N N . LEU A 1 694 ? 0.441 39.546 -3.857 1.00 50.19 694 LEU A N 1
ATOM 5472 C CA . LEU A 1 694 ? 0.174 38.282 -3.144 1.00 50.19 694 LEU A CA 1
ATOM 5473 C C . LEU A 1 694 ? 0.173 37.044 -4.058 1.00 50.19 694 LEU A C 1
ATOM 5475 O O . LEU A 1 694 ? 0.159 35.927 -3.547 1.00 50.19 694 LEU A O 1
ATOM 5479 N N . TRP A 1 695 ? 0.226 37.230 -5.373 1.00 54.56 695 TRP A N 1
ATOM 5480 C CA . TRP A 1 695 ? 0.157 36.165 -6.371 1.00 54.56 695 TRP A CA 1
ATOM 5481 C C . TRP A 1 695 ? 1.531 35.573 -6.668 1.00 54.56 695 TRP A C 1
ATOM 5483 O O . TRP A 1 695 ? 2.519 36.300 -6.754 1.00 54.56 695 TRP A O 1
ATOM 5493 N N . ILE A 1 696 ? 1.584 34.259 -6.859 1.00 55.91 696 ILE A N 1
ATOM 5494 C CA . ILE A 1 696 ? 2.780 33.586 -7.373 1.00 55.91 696 ILE A CA 1
ATOM 5495 C C . ILE A 1 696 ? 2.900 33.947 -8.851 1.00 55.91 696 ILE A C 1
ATOM 5497 O O . ILE A 1 696 ? 1.936 33.761 -9.602 1.00 55.91 696 ILE A O 1
ATOM 5501 N N . SER A 1 697 ? 4.053 34.476 -9.268 1.00 56.06 697 SER A N 1
ATOM 5502 C CA . SER A 1 697 ? 4.222 34.886 -10.662 1.00 56.06 697 SER A CA 1
ATOM 5503 C C . SER A 1 697 ? 4.184 33.668 -11.587 1.00 56.06 697 SER A C 1
ATOM 5505 O O . SER A 1 697 ? 4.555 32.550 -11.214 1.00 56.06 697 SER A O 1
ATOM 5507 N N . GLU A 1 698 ? 3.718 33.867 -12.817 1.00 52.62 698 GLU A N 1
ATOM 5508 C CA . GLU A 1 698 ? 3.652 32.779 -13.790 1.00 52.62 698 GLU A CA 1
ATOM 5509 C C . GLU A 1 698 ? 5.052 32.239 -14.131 1.00 52.62 698 GLU A C 1
ATOM 5511 O O . GLU A 1 698 ? 5.221 31.033 -14.291 1.00 52.62 698 GLU A O 1
ATOM 5516 N N . ASP A 1 699 ? 6.081 33.091 -14.089 1.00 47.19 699 ASP A N 1
ATOM 5517 C CA . ASP A 1 699 ? 7.489 32.706 -14.243 1.00 47.19 699 ASP A CA 1
ATOM 5518 C C . ASP A 1 699 ? 7.996 31.791 -13.106 1.00 47.19 699 ASP A C 1
ATOM 5520 O O . ASP A 1 699 ? 8.767 30.853 -13.343 1.00 47.19 699 ASP A O 1
ATOM 5524 N N . GLU A 1 700 ? 7.526 31.992 -11.869 1.00 56.44 700 GLU A N 1
ATOM 5525 C CA . GLU A 1 700 ? 7.822 31.108 -10.729 1.00 56.44 700 GLU A CA 1
ATOM 5526 C C . GLU A 1 700 ? 7.132 29.738 -10.855 1.00 56.44 700 GLU A C 1
ATOM 5528 O O . GLU A 1 700 ? 7.650 28.741 -10.348 1.00 56.44 700 GLU A O 1
ATOM 5533 N N . ARG A 1 701 ? 5.999 29.663 -11.571 1.00 57.00 701 ARG A N 1
ATOM 5534 C CA . ARG A 1 701 ? 5.286 28.409 -11.890 1.00 57.00 701 ARG A CA 1
ATOM 5535 C C . ARG A 1 701 ? 5.852 27.702 -13.133 1.00 57.00 701 ARG A C 1
ATOM 5537 O O . ARG A 1 701 ? 5.881 26.472 -13.173 1.00 57.00 701 ARG A O 1
ATOM 5544 N N . LEU A 1 702 ? 6.311 28.457 -14.137 1.00 47.38 702 LEU A N 1
ATOM 5545 C CA . LEU A 1 702 ? 6.767 27.968 -15.450 1.00 47.38 702 LEU A CA 1
ATOM 5546 C C . LEU A 1 702 ? 8.253 27.594 -15.512 1.00 47.38 702 LEU A C 1
ATOM 5548 O O . LEU A 1 702 ? 8.626 26.744 -16.322 1.00 47.38 702 LEU A O 1
ATOM 5552 N N . SER A 1 703 ? 9.105 28.164 -14.657 1.00 47.12 703 SER A N 1
ATOM 5553 C CA . SER A 1 703 ? 10.541 27.827 -14.609 1.00 47.12 703 SER A CA 1
ATOM 5554 C C . SER A 1 703 ? 10.816 26.341 -14.329 1.00 47.12 703 SER A C 1
ATOM 5556 O O . SER A 1 703 ? 11.863 25.838 -14.710 1.00 47.12 703 SER A O 1
ATOM 5558 N N . VAL A 1 704 ? 9.857 25.611 -13.750 1.00 44.34 704 VAL A N 1
ATOM 5559 C CA . VAL A 1 704 ? 9.922 24.152 -13.528 1.00 44.34 704 VAL A CA 1
ATOM 5560 C C . VAL A 1 704 ? 9.253 23.355 -14.664 1.00 44.34 704 VAL A C 1
ATOM 5562 O O . VAL A 1 704 ? 9.575 22.188 -14.878 1.00 44.34 704 VAL A O 1
ATOM 5565 N N . ALA A 1 705 ? 8.342 23.974 -15.424 1.00 39.94 705 ALA A N 1
ATOM 5566 C CA . ALA A 1 705 ? 7.618 23.348 -16.533 1.00 39.94 705 ALA A CA 1
ATOM 5567 C C . ALA A 1 705 ? 8.516 23.082 -17.750 1.00 39.94 705 ALA A C 1
ATOM 5569 O O . ALA A 1 705 ? 8.427 22.011 -18.349 1.00 39.94 705 ALA A O 1
ATOM 5570 N N . LYS A 1 706 ? 9.412 24.026 -18.073 1.00 43.47 706 LYS A N 1
ATOM 5571 C CA . LYS A 1 706 ? 10.357 23.913 -19.199 1.00 43.47 706 LYS A CA 1
ATOM 5572 C C . LYS A 1 706 ? 11.418 22.819 -19.012 1.00 43.47 706 LYS A C 1
ATOM 5574 O O . LYS A 1 706 ? 11.866 22.249 -19.999 1.00 43.47 706 LYS A O 1
ATOM 5579 N N . ASP A 1 707 ? 11.762 22.466 -17.773 1.00 38.25 707 ASP A N 1
ATOM 5580 C CA . ASP A 1 707 ? 12.794 21.459 -17.462 1.00 38.25 707 ASP A CA 1
ATOM 5581 C C . ASP A 1 707 ? 12.269 20.003 -17.483 1.00 38.25 707 ASP A C 1
ATOM 5583 O O . ASP A 1 707 ? 13.022 19.047 -17.262 1.00 38.25 707 ASP A O 1
ATOM 5587 N N . MET A 1 708 ? 10.965 19.802 -17.720 1.00 43.12 708 MET A N 1
ATOM 5588 C CA . MET A 1 708 ? 10.301 18.490 -17.639 1.00 43.12 708 MET A CA 1
ATOM 5589 C C . MET A 1 708 ? 9.794 17.938 -18.980 1.00 43.12 708 MET A C 1
ATOM 5591 O O . MET A 1 708 ? 9.243 16.833 -19.010 1.00 43.12 708 MET A O 1
ATOM 5595 N N . GLU A 1 709 ? 10.017 18.640 -20.091 1.00 38.22 709 GLU A N 1
ATOM 5596 C CA . GLU A 1 709 ? 9.630 18.177 -21.424 1.00 38.22 709 GLU A CA 1
ATOM 5597 C C . GLU A 1 709 ? 10.784 17.477 -22.148 1.00 38.22 709 GLU A C 1
ATOM 5599 O O . GLU A 1 709 ? 11.787 18.077 -22.517 1.00 38.22 709 GLU A O 1
ATOM 5604 N N . MET A 1 710 ? 10.609 16.181 -22.404 1.00 40.44 710 MET A N 1
ATOM 5605 C CA . MET A 1 710 ? 11.202 15.531 -23.569 1.00 40.44 710 MET A CA 1
ATOM 5606 C C . MET A 1 710 ? 10.157 14.613 -24.187 1.00 40.44 710 MET A C 1
ATOM 5608 O O . MET A 1 710 ? 9.542 13.799 -23.489 1.00 40.44 710 MET A O 1
ATOM 5612 N N . ALA A 1 711 ? 9.965 14.745 -25.494 1.00 40.91 711 ALA A N 1
ATOM 5613 C CA . ALA A 1 711 ? 9.165 13.825 -26.276 1.00 40.91 711 ALA A CA 1
ATOM 5614 C C . ALA A 1 711 ? 9.804 12.429 -26.301 1.00 40.91 711 ALA A C 1
ATOM 5616 O O . ALA A 1 711 ? 11.023 12.263 -26.189 1.00 40.91 711 ALA A O 1
ATOM 5617 N N . LYS A 1 712 ? 8.963 11.405 -26.446 1.00 42.66 712 LYS A N 1
ATOM 5618 C CA . LYS A 1 712 ? 9.418 10.055 -26.773 1.00 42.66 712 LYS A CA 1
ATOM 5619 C C . LYS A 1 712 ? 10.082 10.134 -28.147 1.00 42.66 712 LYS A C 1
ATOM 5621 O O . LYS A 1 712 ? 9.488 10.686 -29.066 1.00 42.66 712 LYS A O 1
ATOM 5626 N N . ARG A 1 713 ? 11.321 9.653 -28.244 1.00 52.00 713 ARG A N 1
ATOM 5627 C CA . ARG A 1 713 ? 12.121 9.698 -29.469 1.00 52.00 713 ARG A CA 1
ATOM 5628 C C . ARG A 1 713 ? 12.376 8.283 -29.946 1.00 52.00 713 ARG A C 1
ATOM 5630 O O . ARG A 1 713 ? 13.202 7.580 -29.358 1.00 52.00 713 ARG A O 1
ATOM 5637 N N . ASP A 1 714 ? 11.679 7.890 -31.000 1.00 55.41 714 ASP A N 1
ATOM 5638 C CA . ASP A 1 714 ? 12.058 6.717 -31.778 1.00 55.41 714 ASP A CA 1
ATOM 5639 C C . ASP A 1 714 ? 13.080 7.144 -32.836 1.00 55.41 714 ASP A C 1
ATOM 5641 O O . ASP A 1 714 ? 12.932 8.184 -33.480 1.00 55.41 714 ASP A O 1
ATOM 5645 N N . TRP A 1 715 ? 14.166 6.375 -32.950 1.00 64.38 715 TRP A N 1
ATOM 5646 C CA . TRP A 1 715 ? 15.310 6.692 -33.808 1.00 64.38 715 TRP A CA 1
ATOM 5647 C C . TRP A 1 715 ? 15.214 5.946 -35.137 1.00 64.38 715 TRP A C 1
ATOM 5649 O O . TRP A 1 715 ? 15.015 4.727 -35.159 1.00 64.38 715 TRP A O 1
ATOM 5659 N N . TYR A 1 716 ? 15.439 6.666 -36.230 1.00 66.19 716 TYR A N 1
ATOM 5660 C CA . TYR A 1 716 ? 15.335 6.171 -37.599 1.00 66.19 716 TYR A CA 1
ATOM 5661 C C . TYR A 1 716 ? 16.597 6.511 -38.403 1.00 66.19 716 TYR A C 1
ATOM 5663 O O . TYR A 1 716 ? 17.354 7.421 -38.052 1.00 66.19 716 TYR A O 1
ATOM 5671 N N . LEU A 1 717 ? 16.833 5.752 -39.477 1.00 61.06 717 LEU A N 1
ATOM 5672 C CA . LEU A 1 717 ? 17.873 6.030 -40.472 1.00 61.06 717 LEU A CA 1
ATOM 5673 C C . LEU A 1 717 ? 17.221 6.472 -41.779 1.00 61.06 717 LEU A C 1
ATOM 5675 O O . LEU A 1 717 ? 16.338 5.780 -42.283 1.00 61.06 717 LEU A O 1
ATOM 5679 N N . CYS A 1 718 ? 17.675 7.586 -42.353 1.00 60.78 718 CYS A N 1
ATOM 5680 C CA . CYS A 1 718 ? 17.258 7.978 -43.697 1.00 60.78 718 CYS A CA 1
ATOM 5681 C C . CYS A 1 718 ? 17.950 7.096 -44.766 1.00 60.78 718 CYS A C 1
ATOM 5683 O O . CYS A 1 718 ? 18.956 6.445 -44.464 1.00 60.78 718 CYS A O 1
ATOM 5685 N N . PRO A 1 719 ? 17.487 7.094 -46.032 1.00 55.94 719 PRO A N 1
ATOM 5686 C CA . PRO A 1 719 ? 18.106 6.315 -47.115 1.00 55.94 719 PRO A CA 1
ATOM 5687 C C . PRO A 1 719 ? 19.590 6.638 -47.363 1.00 55.94 719 PRO A C 1
ATOM 5689 O O . PRO A 1 719 ? 20.351 5.777 -47.800 1.00 55.94 719 PRO A O 1
ATOM 5692 N N . ALA A 1 720 ? 20.018 7.866 -47.048 1.00 57.19 720 ALA A N 1
ATOM 5693 C CA . ALA A 1 720 ? 21.417 8.294 -47.119 1.00 57.19 720 ALA A CA 1
ATOM 5694 C C . AL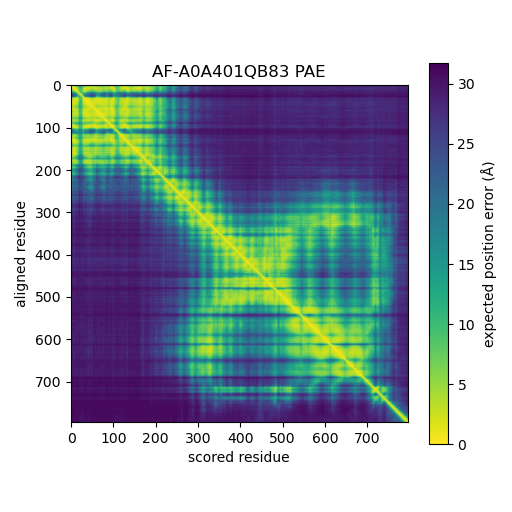A A 1 720 ? 22.257 7.869 -45.892 1.00 57.19 720 ALA A C 1
ATOM 5696 O O . ALA A 1 720 ? 23.473 8.036 -45.900 1.00 57.19 720 ALA A O 1
ATOM 5697 N N . GLY A 1 721 ? 21.636 7.286 -44.859 1.00 57.12 721 GLY A N 1
ATOM 5698 C CA . GLY A 1 721 ? 22.305 6.757 -43.667 1.00 57.12 721 GLY A CA 1
ATOM 5699 C C . GLY A 1 721 ? 22.418 7.720 -42.479 1.00 57.12 721 GLY A C 1
ATOM 5700 O O . GLY A 1 721 ? 23.064 7.361 -41.495 1.00 57.12 721 GLY A O 1
ATOM 5701 N N . HIS A 1 722 ? 21.796 8.900 -42.534 1.00 62.69 722 HIS A N 1
ATOM 5702 C CA . HIS A 1 722 ? 21.776 9.870 -41.431 1.00 62.69 722 HIS A CA 1
ATOM 5703 C C . HIS A 1 722 ? 20.714 9.521 -40.380 1.00 62.69 722 HIS A C 1
ATOM 5705 O O . HIS A 1 722 ? 19.655 8.974 -40.703 1.00 62.69 722 HIS A O 1
ATOM 5711 N N . LEU A 1 723 ? 21.002 9.839 -39.117 1.00 59.78 723 LEU A N 1
ATOM 5712 C CA . LEU A 1 723 ? 20.127 9.566 -37.975 1.00 59.78 723 LEU A CA 1
ATOM 5713 C C . LEU A 1 723 ? 19.143 10.715 -37.751 1.00 59.78 723 LEU A C 1
ATOM 5715 O O . LEU A 1 723 ? 19.544 11.875 -37.714 1.00 59.78 723 LEU A O 1
ATOM 5719 N N . TYR A 1 724 ? 17.875 10.389 -37.512 1.00 63.44 724 TYR A N 1
ATOM 5720 C CA . TYR A 1 724 ? 16.866 11.354 -37.068 1.00 63.44 724 TYR A CA 1
ATOM 5721 C C . TYR A 1 724 ? 15.929 10.724 -36.029 1.00 63.44 724 TYR A C 1
ATOM 5723 O O . TYR A 1 724 ? 15.884 9.499 -35.874 1.00 63.44 724 TYR A O 1
ATOM 5731 N N . ALA A 1 725 ? 15.222 11.563 -35.273 1.00 55.97 725 ALA A N 1
ATOM 5732 C CA . ALA A 1 725 ? 14.281 11.139 -34.242 1.00 55.97 725 ALA A CA 1
ATOM 5733 C C . ALA A 1 725 ? 12.894 11.722 -34.523 1.00 55.97 725 ALA A C 1
ATOM 5735 O O . ALA A 1 725 ? 12.792 12.895 -34.872 1.00 55.97 725 ALA A O 1
ATOM 5736 N N . VAL A 1 726 ? 11.847 10.916 -34.344 1.00 54.41 726 VAL A N 1
ATOM 5737 C CA . VAL A 1 726 ? 10.450 11.367 -34.450 1.00 54.41 726 VAL A CA 1
ATOM 5738 C C . VAL A 1 726 ? 9.890 11.558 -33.043 1.00 54.41 726 VAL A C 1
ATOM 5740 O O . VAL A 1 726 ? 10.055 10.683 -32.189 1.00 54.41 726 VAL A O 1
ATOM 5743 N N . GLU A 1 727 ? 9.274 12.715 -32.793 1.00 47.09 727 GLU A N 1
ATOM 5744 C CA . GLU A 1 727 ? 8.640 13.063 -31.519 1.00 47.09 727 GLU A CA 1
ATOM 5745 C C . GLU A 1 727 ? 7.138 12.725 -31.566 1.00 47.09 727 GLU A C 1
ATOM 5747 O O . GLU A 1 727 ? 6.433 13.158 -32.468 1.00 47.09 727 GLU A O 1
ATOM 5752 N N . GLU A 1 728 ? 6.624 11.958 -30.596 1.00 37.62 728 GLU A N 1
ATOM 5753 C CA . GLU A 1 728 ? 5.213 11.498 -30.565 1.00 37.62 728 GLU A CA 1
ATOM 5754 C C . GLU A 1 728 ? 4.158 12.598 -30.286 1.00 37.62 728 GLU A C 1
ATOM 5756 O O . GLU A 1 728 ? 2.979 12.296 -30.101 1.00 37.62 728 GLU A O 1
ATOM 5761 N N . CYS A 1 729 ? 4.528 13.879 -30.222 1.00 28.23 729 CYS A N 1
ATOM 5762 C CA . CYS A 1 729 ? 3.573 14.948 -29.930 1.00 28.23 729 CYS A CA 1
ATOM 5763 C C . CYS A 1 729 ? 2.842 15.431 -31.192 1.00 28.23 729 CYS A C 1
ATOM 5765 O O . CYS A 1 729 ? 3.195 16.460 -31.753 1.00 28.23 729 CYS A O 1
ATOM 5767 N N . GLY A 1 730 ? 1.799 14.707 -31.611 1.00 31.91 730 GLY A N 1
ATOM 5768 C CA . GLY A 1 730 ? 0.641 15.254 -32.342 1.00 31.91 730 GLY A CA 1
ATOM 5769 C C . GLY A 1 730 ? 0.873 15.968 -33.683 1.00 31.91 730 GLY A C 1
ATOM 5770 O O . GLY A 1 730 ? -0.089 16.479 -34.251 1.00 31.91 730 GLY A O 1
ATOM 5771 N N . MET A 1 731 ? 2.095 16.010 -34.209 1.00 28.34 731 MET A N 1
ATOM 5772 C CA . MET A 1 731 ? 2.361 16.418 -35.583 1.00 28.34 731 MET A CA 1
ATOM 5773 C C . MET A 1 731 ? 2.163 15.190 -36.466 1.00 28.34 731 MET A C 1
ATOM 5775 O O . MET A 1 731 ? 2.694 14.119 -36.169 1.00 28.34 731 MET A O 1
ATOM 5779 N N . SER A 1 732 ? 1.360 15.324 -37.521 1.00 28.25 732 SER A N 1
ATOM 5780 C CA . SER A 1 732 ? 1.229 14.295 -38.551 1.00 28.25 732 SER A CA 1
ATOM 5781 C C . SER A 1 732 ? 2.625 13.861 -39.011 1.00 28.25 732 SER A C 1
ATOM 5783 O O . SER A 1 732 ? 3.518 14.694 -39.169 1.00 28.25 732 SER A O 1
ATOM 5785 N N . ALA A 1 733 ? 2.822 12.556 -39.211 1.00 36.22 733 ALA A N 1
ATOM 5786 C CA . ALA A 1 733 ? 4.107 11.939 -39.563 1.00 36.22 733 ALA A CA 1
ATOM 5787 C C . ALA A 1 733 ? 4.714 12.437 -40.899 1.00 36.22 733 ALA A C 1
ATOM 5789 O O . ALA A 1 733 ? 5.800 12.010 -41.282 1.00 36.22 733 ALA A O 1
ATOM 5790 N N . ASP A 1 734 ? 4.053 13.378 -41.570 1.00 37.88 734 ASP A N 1
ATOM 5791 C CA . ASP A 1 734 ? 4.341 13.874 -42.914 1.00 37.88 734 ASP A CA 1
ATOM 5792 C C . ASP A 1 734 ? 5.431 14.971 -42.971 1.00 37.88 734 ASP A C 1
ATOM 5794 O O . ASP A 1 734 ? 5.650 15.556 -44.030 1.00 37.88 734 ASP A O 1
ATOM 5798 N N . GLN A 1 735 ? 6.111 15.302 -41.860 1.00 39.03 735 GLN A N 1
ATOM 5799 C CA . GLN A 1 735 ? 7.087 16.414 -41.804 1.00 39.03 735 GLN A CA 1
ATOM 5800 C C . GLN A 1 735 ? 8.400 16.106 -41.052 1.00 39.03 735 GLN A C 1
ATOM 5802 O O . GLN A 1 735 ? 9.024 17.003 -40.483 1.00 39.03 735 GLN A O 1
ATOM 5807 N N . ALA A 1 736 ? 8.862 14.853 -41.027 1.00 45.84 736 ALA A N 1
ATOM 5808 C CA . ALA A 1 736 ? 10.187 14.545 -40.478 1.00 45.84 736 ALA A CA 1
ATOM 5809 C C . ALA A 1 736 ? 11.297 14.834 -41.513 1.00 45.84 736 ALA A C 1
ATOM 5811 O O . ALA A 1 736 ? 11.575 14.012 -42.386 1.00 45.84 736 ALA A O 1
ATOM 5812 N N . GLU A 1 737 ? 11.955 15.994 -41.415 1.00 46.09 737 GLU A N 1
ATOM 5813 C CA . GLU A 1 737 ? 13.118 16.334 -42.249 1.00 46.09 737 GLU A CA 1
ATOM 5814 C C . GLU A 1 737 ? 14.430 15.761 -41.680 1.00 46.09 737 GLU A C 1
ATOM 5816 O O . GLU A 1 737 ? 14.767 15.915 -40.503 1.00 46.09 737 GLU A O 1
ATOM 5821 N N . CYS A 1 738 ? 15.227 15.131 -42.548 1.00 45.44 738 CYS A N 1
ATOM 5822 C CA . CYS A 1 738 ? 16.616 14.780 -42.253 1.00 45.44 738 CYS A CA 1
ATOM 5823 C C . CYS A 1 738 ? 17.454 16.057 -42.063 1.00 45.44 738 CYS A C 1
ATOM 5825 O O . CYS A 1 738 ? 17.833 16.691 -43.049 1.00 45.44 738 CYS A O 1
ATOM 5827 N N . LEU A 1 739 ? 17.809 16.392 -40.816 1.00 43.69 739 LEU A N 1
ATOM 5828 C CA . LEU A 1 739 ? 18.584 17.599 -40.467 1.00 43.69 739 LEU A CA 1
ATOM 5829 C C . LEU A 1 739 ? 19.944 17.708 -41.184 1.00 43.69 739 LEU A C 1
ATOM 5831 O O . LEU A 1 739 ? 20.481 18.804 -41.315 1.00 43.69 739 LEU A O 1
ATOM 5835 N N . GLU A 1 740 ? 20.506 16.589 -41.649 1.00 48.84 740 GLU A N 1
ATOM 5836 C CA . GLU A 1 740 ? 21.811 16.545 -42.327 1.00 48.84 740 GLU A CA 1
ATOM 5837 C C . GLU A 1 740 ? 21.709 16.534 -43.860 1.00 48.84 740 GLU A C 1
ATOM 5839 O O . GLU A 1 740 ? 22.688 16.834 -44.539 1.00 48.84 740 GLU A O 1
ATOM 5844 N N . CYS A 1 741 ? 20.553 16.174 -44.427 1.00 50.81 741 CYS A N 1
ATOM 5845 C CA . CYS A 1 741 ? 20.447 15.869 -45.855 1.00 50.81 741 CYS A CA 1
ATOM 5846 C C . CYS A 1 741 ? 19.223 16.423 -46.578 1.00 50.81 741 CYS A C 1
ATOM 5848 O O . CYS A 1 741 ? 19.101 16.164 -47.774 1.00 50.81 741 CYS A O 1
ATOM 5850 N N . THR A 1 742 ? 18.331 17.130 -45.871 1.00 49.25 742 THR A N 1
ATOM 5851 C CA . THR A 1 742 ? 17.142 17.825 -46.413 1.00 49.25 742 THR A CA 1
ATOM 5852 C C . THR A 1 742 ? 16.219 16.972 -47.297 1.00 49.25 742 THR A C 1
ATOM 5854 O O . THR A 1 742 ? 15.361 17.494 -48.003 1.00 49.25 742 THR A O 1
ATOM 5857 N N . LEU A 1 743 ? 16.355 15.643 -47.248 1.00 45.56 743 LEU A N 1
ATOM 5858 C CA . LEU A 1 743 ? 15.452 14.700 -47.900 1.00 45.56 743 LEU A CA 1
ATOM 5859 C C . LEU A 1 743 ? 14.121 14.677 -47.140 1.00 45.56 743 LEU A C 1
ATOM 5861 O O . LEU A 1 743 ? 14.093 14.303 -45.965 1.00 45.56 743 LEU A O 1
ATOM 5865 N N . MET A 1 744 ? 13.042 15.051 -47.833 1.00 37.50 744 MET A N 1
ATOM 5866 C CA . MET A 1 744 ? 11.664 14.847 -47.384 1.00 37.50 744 MET A CA 1
ATOM 5867 C C . MET A 1 744 ? 11.367 13.349 -47.367 1.00 37.50 744 MET A C 1
ATOM 5869 O O . MET A 1 744 ? 11.543 12.661 -48.375 1.00 37.50 744 MET A O 1
ATOM 5873 N N . ILE A 1 745 ? 10.954 12.835 -46.213 1.00 49.19 745 ILE A N 1
ATOM 5874 C CA . ILE A 1 745 ? 10.572 11.434 -46.054 1.00 49.19 745 ILE A CA 1
ATOM 5875 C C . ILE A 1 745 ? 9.054 11.366 -46.228 1.00 49.19 745 ILE A C 1
ATOM 5877 O O . ILE A 1 745 ? 8.311 11.565 -45.276 1.00 49.19 745 ILE A O 1
ATOM 5881 N N . GLU A 1 746 ? 8.590 11.148 -47.458 1.00 33.53 746 GLU A N 1
ATOM 5882 C CA . GLU A 1 746 ? 7.166 10.931 -47.739 1.00 33.53 746 GLU A CA 1
ATOM 5883 C C . GLU A 1 746 ? 6.788 9.469 -47.432 1.00 33.53 746 GLU A C 1
ATOM 5885 O O . GLU A 1 746 ? 7.310 8.545 -48.061 1.00 33.53 746 GLU A O 1
ATOM 5890 N N . GLY A 1 747 ? 5.885 9.254 -46.465 1.00 36.06 747 GLY A N 1
ATOM 5891 C CA . GLY A 1 747 ? 5.252 7.957 -46.190 1.00 36.06 747 GLY A CA 1
ATOM 5892 C C . GLY A 1 747 ? 4.796 7.777 -44.735 1.00 36.06 747 GLY A C 1
ATOM 5893 O O . GLY A 1 747 ? 5.537 8.105 -43.811 1.00 36.06 747 GLY A O 1
ATOM 5894 N N . GLU A 1 748 ? 3.593 7.220 -44.532 1.00 27.95 748 GLU A N 1
ATOM 5895 C CA . GLU A 1 748 ? 3.051 6.874 -43.208 1.00 27.95 748 GLU A CA 1
ATOM 5896 C C . GLU A 1 748 ? 4.016 5.953 -42.442 1.00 27.95 748 GLU A C 1
ATOM 5898 O O . GLU A 1 748 ? 4.140 4.762 -42.736 1.00 27.95 748 GLU A O 1
ATOM 5903 N N . VAL A 1 749 ? 4.670 6.479 -41.406 1.00 30.17 749 VAL A N 1
ATOM 5904 C CA . VAL A 1 749 ? 5.289 5.642 -40.375 1.00 30.17 749 VAL A CA 1
ATOM 5905 C C . VAL A 1 749 ? 4.166 5.179 -39.454 1.00 30.17 749 VAL A C 1
ATOM 5907 O O . VAL A 1 749 ? 3.901 5.794 -38.422 1.00 30.17 749 VAL A O 1
ATOM 5910 N N . GLN A 1 750 ? 3.462 4.114 -39.838 1.00 23.80 750 GLN A N 1
ATOM 5911 C CA . GLN A 1 750 ? 2.562 3.455 -38.899 1.00 23.80 750 GLN A CA 1
ATOM 5912 C C . GLN A 1 750 ? 3.403 2.842 -37.765 1.00 23.80 750 GLN A C 1
ATOM 5914 O O . GLN A 1 750 ? 4.434 2.211 -38.039 1.00 23.80 750 GLN A O 1
ATOM 5919 N N . PRO A 1 751 ? 3.021 3.029 -36.485 1.00 23.78 751 PRO A N 1
ATOM 5920 C CA . PRO A 1 751 ? 3.619 2.262 -35.401 1.00 23.78 751 PRO A CA 1
ATOM 5921 C C . PRO A 1 751 ? 3.463 0.773 -35.735 1.00 23.78 751 PRO A C 1
ATOM 5923 O O . PRO A 1 751 ? 2.450 0.404 -36.328 1.00 23.78 751 PRO A O 1
ATOM 5926 N N . PRO A 1 752 ? 4.443 -0.086 -35.406 1.00 24.55 752 PRO A N 1
ATOM 5927 C CA . PRO A 1 752 ? 4.328 -1.501 -35.720 1.00 24.55 752 PRO A CA 1
ATOM 5928 C C . PRO A 1 752 ? 3.040 -2.029 -35.086 1.00 24.55 752 PRO A C 1
ATOM 5930 O O . PRO A 1 752 ? 2.909 -1.992 -33.859 1.00 24.55 752 PRO A O 1
ATOM 5933 N N . GLU A 1 753 ? 2.099 -2.500 -35.910 1.00 23.77 753 GLU A N 1
ATOM 5934 C CA . GLU A 1 753 ? 1.079 -3.425 -35.436 1.00 23.77 753 GLU A CA 1
ATOM 5935 C C . GLU A 1 753 ? 1.831 -4.536 -34.701 1.00 23.77 753 GLU A C 1
ATOM 5937 O O . GLU A 1 753 ? 2.845 -5.047 -35.190 1.00 23.77 753 GLU A O 1
ATOM 5942 N N . GLU A 1 754 ? 1.419 -4.830 -33.468 1.00 26.64 754 GLU A N 1
ATOM 5943 C CA . GLU A 1 754 ? 1.947 -5.976 -32.747 1.00 26.64 754 GLU A CA 1
ATOM 5944 C C . GLU A 1 754 ? 1.647 -7.208 -33.598 1.00 26.64 754 GLU A C 1
ATOM 5946 O O . GLU A 1 754 ? 0.525 -7.707 -33.635 1.00 26.64 754 GLU A O 1
ATOM 5951 N N . ASP A 1 755 ? 2.665 -7.658 -34.324 1.00 22.83 755 ASP A N 1
ATOM 5952 C CA . ASP A 1 755 ? 2.656 -8.853 -35.147 1.00 22.83 755 ASP A CA 1
ATOM 5953 C C . ASP A 1 755 ? 2.637 -10.060 -34.195 1.00 22.83 755 ASP A C 1
ATOM 5955 O O . ASP A 1 755 ? 3.638 -10.732 -33.936 1.00 22.83 755 ASP A O 1
ATOM 5959 N N . ILE A 1 756 ? 1.485 -10.281 -33.557 1.00 27.06 756 ILE A N 1
ATOM 5960 C CA . ILE A 1 756 ? 1.174 -11.484 -32.792 1.00 27.06 756 ILE A CA 1
ATOM 5961 C C . ILE A 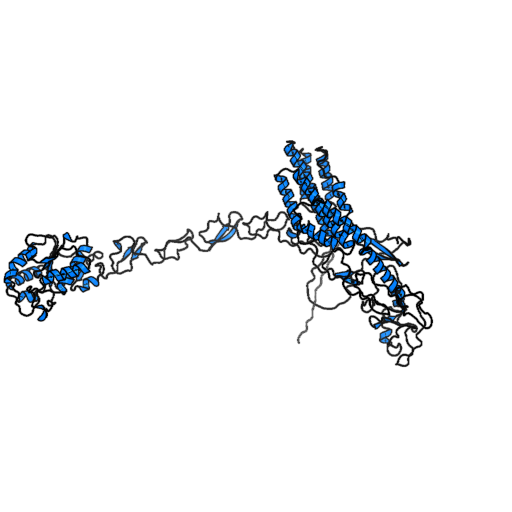1 756 ? 0.780 -12.554 -33.814 1.00 27.06 756 ILE A C 1
ATOM 5963 O O . ILE A 1 756 ? -0.362 -13.006 -33.873 1.00 27.06 756 ILE A O 1
ATOM 5967 N N . SER A 1 757 ? 1.729 -12.965 -34.651 1.00 22.83 757 SER A N 1
ATOM 5968 C CA . SER A 1 757 ? 1.567 -14.119 -35.525 1.00 22.83 757 SER A CA 1
ATOM 5969 C C . SER A 1 757 ? 2.245 -15.345 -34.896 1.00 22.83 757 SER A C 1
ATOM 5971 O O . SER A 1 757 ? 3.457 -15.530 -34.906 1.00 22.83 757 SER A O 1
ATOM 5973 N N . HIS A 1 758 ? 1.385 -16.202 -34.336 1.00 24.75 758 HIS A N 1
ATOM 5974 C CA . HIS A 1 758 ? 1.583 -17.625 -34.044 1.00 24.75 758 HIS A CA 1
ATOM 5975 C C . HIS A 1 758 ? 2.625 -18.043 -32.989 1.00 24.75 758 HIS A C 1
ATOM 5977 O O . HIS A 1 758 ? 3.703 -18.545 -33.299 1.00 24.75 758 HIS A O 1
ATOM 5983 N N . VAL A 1 759 ? 2.178 -18.089 -31.729 1.00 22.53 759 VAL A N 1
ATOM 5984 C CA . VAL A 1 759 ? 2.450 -19.251 -30.867 1.00 22.53 759 VAL A CA 1
ATOM 5985 C C . VAL A 1 759 ? 1.104 -19.830 -30.447 1.00 22.53 759 VAL A C 1
ATOM 5987 O O . VAL A 1 759 ? 0.346 -19.214 -29.705 1.00 22.53 759 VAL A O 1
ATOM 5990 N N . VAL A 1 760 ? 0.785 -21.001 -30.993 1.00 24.98 760 VAL A N 1
ATOM 5991 C CA . VAL A 1 760 ? -0.320 -21.843 -30.535 1.00 24.98 760 VAL A CA 1
ATOM 5992 C C . VAL A 1 760 ? 0.095 -22.441 -29.198 1.00 24.98 760 VAL A C 1
ATOM 5994 O O . VAL A 1 760 ? 0.937 -23.326 -29.208 1.00 24.98 760 VAL A O 1
ATOM 5997 N N . GLU A 1 761 ? -0.513 -22.009 -28.094 1.00 24.28 761 GLU A N 1
ATOM 5998 C CA . GLU A 1 761 ? -0.819 -22.879 -26.951 1.00 24.28 761 GLU A CA 1
ATOM 5999 C C . GLU A 1 761 ? -2.170 -22.449 -26.357 1.00 24.28 761 GLU A C 1
ATOM 6001 O O . GLU A 1 761 ? -2.402 -21.285 -26.034 1.00 24.28 761 GLU A O 1
ATOM 6006 N N . MET A 1 762 ? -3.093 -23.410 -26.329 1.00 27.91 762 MET A N 1
ATOM 6007 C CA . MET A 1 762 ? -4.441 -23.314 -25.780 1.00 27.91 762 MET A CA 1
ATOM 6008 C C . MET A 1 762 ? -4.378 -23.164 -24.258 1.00 27.91 762 MET A C 1
ATOM 6010 O O . MET A 1 762 ? -3.684 -23.950 -23.630 1.00 27.91 762 MET A O 1
ATOM 6014 N N . ASP A 1 763 ? -5.160 -22.251 -23.677 1.00 24.92 763 ASP A N 1
ATOM 6015 C CA . ASP A 1 763 ? -5.831 -22.467 -22.387 1.00 24.92 763 ASP A CA 1
ATOM 6016 C C . ASP A 1 763 ? -6.966 -21.445 -22.180 1.00 24.92 763 ASP A C 1
ATOM 6018 O O . ASP A 1 763 ? -6.953 -20.341 -22.722 1.00 24.92 763 ASP A O 1
ATOM 6022 N N . GLY A 1 764 ? -8.025 -21.874 -21.490 1.00 23.53 764 GLY A N 1
ATOM 6023 C CA . GLY A 1 764 ? -9.385 -21.362 -21.671 1.00 23.53 764 GLY A CA 1
ATOM 6024 C C . GLY A 1 764 ? -9.782 -20.083 -20.912 1.00 23.53 764 GLY A C 1
ATOM 6025 O O . GLY A 1 764 ? -9.605 -19.984 -19.703 1.00 23.53 764 GLY A O 1
ATOM 6026 N N . GLY A 1 765 ? -10.488 -19.201 -21.642 1.00 21.70 765 GLY A N 1
ATOM 6027 C CA . GLY A 1 765 ? -11.663 -18.405 -21.219 1.00 21.70 765 GLY A CA 1
ATOM 6028 C C . GLY A 1 765 ? -11.450 -17.037 -20.533 1.00 21.70 765 GLY A C 1
ATOM 6029 O O . GLY A 1 765 ? -10.362 -16.754 -20.044 1.00 21.70 765 GLY A O 1
ATOM 6030 N N . PRO A 1 766 ? -12.505 -16.199 -20.382 1.00 27.61 766 PRO A N 1
ATOM 6031 C CA . PRO A 1 766 ? -13.644 -15.927 -21.266 1.00 27.61 766 PRO A CA 1
ATOM 6032 C C . PRO A 1 766 ? -13.553 -14.518 -21.904 1.00 27.61 766 PRO A C 1
ATOM 6034 O O . PRO A 1 766 ? -13.126 -13.546 -21.282 1.00 27.61 766 PRO A O 1
ATOM 6037 N N . THR A 1 767 ? -14.011 -14.389 -23.147 1.00 22.73 767 THR A N 1
ATOM 6038 C CA . THR A 1 767 ? -14.165 -13.111 -23.857 1.00 22.73 767 THR A CA 1
ATOM 6039 C C . THR A 1 767 ? -15.452 -12.403 -23.424 1.00 22.73 767 THR A C 1
ATOM 6041 O O . THR A 1 767 ? -16.536 -12.960 -23.600 1.00 22.73 767 THR A O 1
ATOM 6044 N N . CYS A 1 768 ? -15.349 -11.170 -22.917 1.00 23.27 768 CYS A N 1
ATOM 6045 C CA . CYS A 1 768 ? -16.483 -10.250 -22.788 1.00 23.27 768 CYS A CA 1
ATOM 6046 C C . CYS A 1 768 ? -16.389 -9.150 -23.849 1.00 23.27 768 CYS A C 1
ATOM 6048 O O . CYS A 1 768 ? -15.324 -8.589 -24.097 1.00 23.27 768 CYS A O 1
ATOM 6050 N N . ALA A 1 769 ? -17.538 -8.915 -24.472 1.00 24.08 769 ALA A N 1
ATOM 6051 C CA . ALA A 1 769 ? -17.761 -8.173 -25.698 1.00 24.08 769 ALA A CA 1
ATOM 6052 C C . ALA A 1 769 ? -17.574 -6.654 -25.567 1.00 24.08 769 ALA A C 1
ATOM 6054 O O . ALA A 1 769 ? -17.922 -6.051 -24.553 1.00 24.08 769 ALA A O 1
ATOM 6055 N N . SER A 1 770 ? -17.093 -6.044 -26.648 1.00 24.62 770 SER A N 1
ATOM 6056 C CA . SER A 1 770 ? -17.172 -4.614 -26.927 1.00 24.62 770 SER A CA 1
ATOM 6057 C C . SER A 1 770 ? -18.478 -4.291 -27.664 1.00 24.62 770 SER A C 1
ATOM 6059 O O . SER A 1 770 ? -18.817 -4.902 -28.677 1.00 24.62 770 SER A O 1
ATOM 6061 N N . SER A 1 771 ? -19.212 -3.313 -27.143 1.00 23.00 771 SER A N 1
ATOM 6062 C CA . SER A 1 771 ? -20.365 -2.679 -27.787 1.00 23.00 771 SER A CA 1
ATOM 6063 C C . SER A 1 771 ? -19.899 -1.661 -28.838 1.00 23.00 771 SER A C 1
ATOM 6065 O O . SER A 1 771 ? -18.987 -0.891 -28.533 1.00 23.00 771 SER A O 1
ATOM 6067 N N . PRO A 1 772 ? -20.546 -1.547 -30.011 1.00 26.80 772 PRO A N 1
ATOM 6068 C CA . PRO A 1 772 ? -20.456 -0.360 -30.848 1.00 26.80 772 PRO A CA 1
ATOM 6069 C C . PRO A 1 772 ? -21.662 0.567 -30.634 1.00 26.80 772 PRO A C 1
ATOM 6071 O O . PRO A 1 772 ? -22.813 0.140 -30.547 1.00 26.80 772 PRO A O 1
ATOM 6074 N N . SER A 1 773 ? -21.369 1.860 -30.550 1.00 25.94 773 SER A N 1
ATOM 6075 C CA . SER A 1 773 ? -22.314 2.970 -30.481 1.00 25.94 773 SER A CA 1
ATOM 6076 C C . SER A 1 773 ? -22.865 3.351 -31.862 1.00 25.94 773 SER A C 1
ATOM 6078 O O . SER A 1 773 ? -22.093 3.633 -32.771 1.00 25.94 773 SER A O 1
ATOM 6080 N N . GLY A 1 774 ? -24.198 3.379 -31.945 1.00 22.77 774 GLY A N 1
ATOM 6081 C CA . GLY A 1 774 ? -25.087 4.305 -32.667 1.00 22.77 774 GLY A CA 1
ATOM 6082 C C . GLY A 1 774 ? -24.670 4.953 -33.993 1.00 22.77 774 GLY A C 1
ATOM 6083 O O . GLY A 1 774 ? -23.789 5.806 -34.034 1.00 22.77 774 GLY A O 1
ATOM 6084 N N . GLY A 1 775 ? -25.467 4.679 -35.027 1.00 24.41 775 GLY A N 1
ATOM 6085 C CA . GLY A 1 775 ? -25.650 5.525 -36.206 1.00 24.41 775 GLY A CA 1
ATOM 6086 C C . GLY A 1 775 ? -26.964 5.159 -36.896 1.00 24.41 775 GLY A C 1
ATOM 6087 O O . GLY A 1 775 ? -27.112 4.040 -37.377 1.00 24.41 775 GLY A O 1
ATOM 6088 N N . ASP A 1 776 ? -27.920 6.083 -36.848 1.00 23.72 776 ASP A N 1
ATOM 6089 C CA . ASP A 1 776 ? -29.308 5.991 -37.309 1.00 23.72 776 ASP A CA 1
ATOM 6090 C C . ASP A 1 776 ? -29.490 5.457 -38.735 1.00 23.72 776 ASP A C 1
ATOM 6092 O O . ASP A 1 776 ? -28.725 5.828 -39.615 1.00 23.72 776 ASP A O 1
ATOM 6096 N N . LEU A 1 777 ? -30.569 4.694 -38.971 1.00 25.66 777 LEU A N 1
ATOM 6097 C CA . LEU A 1 777 ? -31.465 4.809 -40.135 1.00 25.66 777 LEU A CA 1
ATOM 6098 C C . LEU A 1 777 ? -32.751 3.978 -39.889 1.00 25.66 777 LEU A C 1
ATOM 6100 O O . LEU A 1 777 ? -32.706 2.817 -39.490 1.00 25.66 777 LEU A O 1
ATOM 6104 N N . LEU A 1 778 ? -33.903 4.623 -40.097 1.00 25.25 778 LEU A N 1
ATOM 6105 C CA . LEU A 1 778 ? -35.282 4.128 -39.925 1.00 25.25 778 LEU A CA 1
ATOM 6106 C C . LEU A 1 778 ? -35.599 2.841 -40.729 1.00 25.25 778 LEU A C 1
ATOM 6108 O O . LEU A 1 778 ? -35.087 2.695 -41.840 1.00 25.25 778 LEU A O 1
ATOM 6112 N N . PRO A 1 779 ? -36.514 1.961 -40.263 1.00 24.50 779 PRO A N 1
ATOM 6113 C CA . PRO A 1 779 ? -36.939 0.780 -41.014 1.00 24.50 779 PRO A CA 1
ATOM 6114 C C . PRO A 1 779 ? -38.222 1.032 -41.830 1.00 24.50 779 PRO A C 1
ATOM 6116 O O . PRO A 1 779 ? -39.081 1.813 -41.410 1.00 24.50 779 PRO A O 1
ATOM 6119 N N . PRO A 1 780 ? -38.446 0.270 -42.914 1.00 24.62 780 PRO A N 1
ATOM 6120 C CA . PRO A 1 780 ? -39.782 -0.163 -43.280 1.00 24.62 780 PRO A CA 1
ATOM 6121 C C . PRO A 1 780 ? -39.955 -1.675 -43.084 1.00 24.62 780 PRO A C 1
ATOM 6123 O O . PRO A 1 780 ? -39.013 -2.464 -43.107 1.00 24.62 780 PRO A O 1
ATOM 6126 N N . ALA A 1 781 ? -41.212 -2.024 -42.841 1.00 23.59 781 ALA A N 1
ATOM 6127 C CA . ALA A 1 781 ? -41.751 -3.339 -42.543 1.00 23.59 781 ALA A CA 1
ATOM 6128 C C . ALA A 1 781 ? -41.591 -4.375 -43.670 1.00 23.59 781 ALA A C 1
ATOM 6130 O O . ALA A 1 781 ? -41.447 -3.996 -44.830 1.00 23.59 781 ALA A O 1
ATOM 6131 N N . LEU A 1 782 ? -41.707 -5.658 -43.292 1.00 25.22 782 LEU A N 1
ATOM 6132 C CA . LEU A 1 782 ? -42.497 -6.758 -43.900 1.00 25.22 782 LEU A CA 1
ATOM 6133 C C . LEU A 1 782 ? -41.973 -8.093 -43.315 1.00 25.22 782 LEU A C 1
ATOM 6135 O O . LEU A 1 782 ? -40.771 -8.332 -43.307 1.00 25.22 782 LEU A O 1
ATOM 6139 N N . GLU A 1 783 ? -42.787 -8.824 -42.538 1.00 22.84 783 GLU A N 1
ATOM 6140 C CA . GLU A 1 783 ? -43.438 -10.097 -42.944 1.00 22.84 783 GLU A CA 1
ATOM 6141 C C . GLU A 1 783 ? -42.429 -11.112 -43.521 1.00 22.84 783 GLU A C 1
ATOM 6143 O O . GLU A 1 783 ? -41.837 -10.873 -44.560 1.00 22.84 783 GLU A O 1
ATOM 6148 N N . SER A 1 784 ? -42.166 -12.304 -42.979 1.00 24.62 784 SER A N 1
ATOM 6149 C CA . SER A 1 784 ? -43.078 -13.412 -42.653 1.00 24.62 784 SER A CA 1
ATOM 6150 C C . SER A 1 784 ? -42.194 -14.630 -42.271 1.00 24.62 784 SER A C 1
ATOM 6152 O O . SER A 1 784 ? -41.089 -14.772 -42.781 1.00 24.62 784 SER A O 1
ATOM 6154 N N . CYS A 1 785 ? -42.528 -15.363 -41.202 1.00 23.08 785 CYS A N 1
ATOM 6155 C CA . CYS A 1 785 ? -42.895 -16.794 -41.207 1.00 23.08 785 CYS A CA 1
ATOM 6156 C C . CYS A 1 785 ? -42.057 -17.734 -42.109 1.00 23.08 785 CYS A C 1
ATOM 6158 O O . CYS A 1 785 ? -42.184 -17.676 -43.321 1.00 23.08 785 CYS A O 1
ATOM 6160 N N . GLU A 1 786 ? -41.318 -18.692 -41.528 1.00 24.50 786 GLU A N 1
ATOM 6161 C CA . GLU A 1 786 ? -41.748 -20.106 -41.444 1.00 24.50 786 GLU A CA 1
ATOM 6162 C C . GLU A 1 786 ? -40.703 -21.022 -40.777 1.00 24.50 786 GLU A C 1
ATOM 6164 O O . GLU A 1 786 ? -39.494 -20.811 -40.826 1.00 24.50 786 GLU A O 1
ATOM 6169 N N . LEU A 1 787 ? -41.244 -22.024 -40.087 1.00 24.66 787 LEU A N 1
ATOM 6170 C CA . LEU A 1 787 ? -40.594 -23.066 -39.298 1.00 24.66 787 LEU A CA 1
ATOM 6171 C C . LEU A 1 787 ? -40.313 -24.321 -40.146 1.00 24.66 787 LEU A C 1
ATOM 6173 O O . LEU A 1 787 ? -40.978 -24.537 -41.154 1.00 24.66 787 LEU A O 1
ATOM 6177 N N . LEU A 1 788 ? -39.494 -25.213 -39.556 1.00 26.23 788 LEU A N 1
ATOM 6178 C CA . LEU A 1 788 ? -39.394 -26.685 -39.726 1.00 26.23 788 LEU A CA 1
ATOM 6179 C C . LEU A 1 788 ? -38.186 -27.207 -40.546 1.00 26.23 788 LEU A C 1
ATOM 6181 O O . LEU A 1 788 ? -37.731 -26.537 -41.466 1.00 26.23 788 LEU A O 1
ATOM 6185 N N . PRO A 1 789 ? -37.747 -28.472 -40.340 1.00 30.67 789 PRO A N 1
ATOM 6186 C CA . PRO A 1 789 ? -37.436 -29.141 -39.067 1.00 30.67 789 PRO A CA 1
ATOM 6187 C C . PRO A 1 789 ? -36.146 -30.011 -39.128 1.00 30.67 789 PRO A C 1
ATOM 6189 O O . PRO A 1 789 ? -35.514 -30.177 -40.167 1.00 30.67 789 PRO A O 1
ATOM 6192 N N . HIS A 1 790 ? -35.797 -30.604 -37.979 1.00 27.67 790 HIS A N 1
ATOM 6193 C CA . HIS A 1 790 ? -34.800 -31.671 -37.766 1.00 27.67 790 HIS A CA 1
ATOM 6194 C C . HIS A 1 790 ? -34.916 -32.881 -38.721 1.00 27.67 790 HIS A C 1
ATOM 6196 O O . HIS A 1 790 ? -35.988 -33.140 -39.273 1.00 27.67 790 HIS A O 1
ATOM 6202 N N . PRO A 1 791 ? -33.869 -33.730 -38.766 1.00 34.28 791 PRO A N 1
ATOM 6203 C CA . PRO A 1 791 ? -34.042 -35.037 -38.122 1.00 34.28 791 PRO A CA 1
ATOM 6204 C C . PRO A 1 791 ? -32.859 -35.527 -37.266 1.00 34.28 791 PRO A C 1
ATOM 6206 O O . PRO A 1 791 ? -31.700 -35.168 -37.463 1.00 34.28 791 PRO A O 1
ATOM 6209 N N . ASN A 1 792 ? -33.246 -36.366 -36.301 1.00 30.00 792 ASN A N 1
ATOM 6210 C CA . ASN A 1 792 ? -32.445 -37.276 -35.483 1.00 30.00 792 ASN A CA 1
ATOM 6211 C C . ASN A 1 792 ? -31.735 -38.357 -36.315 1.00 30.00 792 ASN A C 1
ATOM 6213 O O . ASN A 1 792 ? -32.221 -38.709 -37.384 1.00 30.00 792 ASN A O 1
ATOM 6217 N N . ASP A 1 793 ? -30.659 -38.917 -35.750 1.00 28.16 793 ASP A N 1
ATOM 6218 C CA . ASP A 1 793 ? -30.453 -40.364 -35.497 1.00 28.16 793 ASP A CA 1
ATOM 6219 C C . ASP A 1 793 ? -29.046 -40.535 -34.876 1.00 28.16 793 ASP A C 1
ATOM 6221 O O . ASP A 1 793 ? -28.054 -40.094 -35.443 1.00 28.16 793 ASP A O 1
ATOM 6225 N N . SER A 1 794 ? -28.886 -40.854 -33.587 1.00 31.58 794 SER A N 1
ATOM 6226 C CA . SER A 1 794 ? -29.115 -42.113 -32.852 1.00 31.58 794 SER A CA 1
ATOM 6227 C C . SER A 1 794 ? -27.861 -42.998 -32.742 1.00 31.58 794 SER A C 1
ATOM 6229 O O . SER A 1 794 ? -27.320 -43.455 -33.743 1.00 31.58 794 SER A O 1
ATOM 6231 N N . SER A 1 795 ? -27.536 -43.323 -31.483 1.00 32.62 795 SER A N 1
ATOM 6232 C CA . SER A 1 795 ? -26.857 -44.527 -30.959 1.00 32.62 795 SER A CA 1
ATOM 6233 C C . SER A 1 795 ? -25.376 -44.792 -31.269 1.00 32.62 795 SER A C 1
ATOM 6235 O O . SER A 1 795 ? -24.982 -44.969 -32.418 1.00 32.62 795 SER A O 1
ATOM 6237 N N . GLY A 1 796 ? -24.610 -44.961 -30.183 1.00 34.19 796 GLY A N 1
ATOM 6238 C CA . GLY A 1 796 ? -23.234 -45.456 -30.130 1.00 34.19 796 GLY A CA 1
ATOM 6239 C C . GLY A 1 796 ? -22.590 -45.122 -28.798 1.00 34.19 796 GLY A C 1
ATOM 6240 O O . GLY A 1 796 ? -21.857 -44.113 -28.777 1.00 34.19 796 GLY A O 1
#

pLDDT: mean 72.44, std 17.02, range [21.7, 92.75]

Radius of gyration: 61.1 Å; Cα contacts (8 Å, |Δi|>4): 1100; chains: 1; bounding box: 91×101×170 Å

InterPro domains:
  IPR027417 P-loop containing nucleoside triphosphate hydrolase [G3DSA:3.40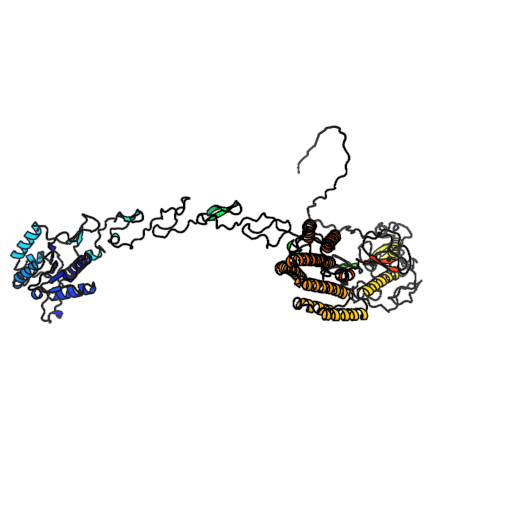.50.300] (1-164)
  IPR027417 P-loop containing nucleoside triphosphate hydrolase [SSF52540] (20-146)
  IPR041679 DNA2/NAM7 helicase-like, C-terminal [PF13087] (5-135)
  IPR045055 DNA2/NAM7-like helicase [PTHR10887] (4-460)
  IPR046439 Zinc finger, RZ-type [PF20173] (710-751)
  IPR046439 Zinc finger, RZ-type [PS51981] (696-767)
  IPR047187 Upf1-like, C-terminal helicase domain [cd18808] (1-156)

Nearest PDB structures (foldseek):
  5ean-assembly1_A  TM=8.993E-01  e=4.498E-10  Mus musculus
  5eaw-assembly2_B  TM=8.549E-01  e=2.298E-09  Mus musculus
  5eax-assembly2_B  TM=8.601E-01  e=3.362E-09  Mus musculus
  4b3g-assembly2_B  TM=8.957E-01  e=1.215E-07  Homo sapiens
  4b3f-assembly1_X  TM=8.839E-01  e=2.464E-07  Homo sapiens

Foldseek 3Di:
DFPDQFAEAADQAAWDDDDPVVPPDPFPFTARLFLLLQLLLVVVVVVLVPDDLQQEEEEEQGPVHLVSSCVVNVVVVNNSHHGDYLVVCPPAAHQEYEYEHRHNDDPQPDVCVVVVVSVVSRVVRHPGHYYYYDHLVSVCSHPPVVVSVVVVVVCVVVVRYDQFGWDDAPQDPPDTQTGNTSCSSVVQVQRHDQDARQDQDPLRDGRRDGDDPCVVPPDDDAQQDADQDQQDPVRHGARDGNRDDGDHAQDWDWDQQVVPRDIDTGGPRDDSPPDFAQDAFQDAEPLRDGGGHGNSDDRPPDAAQAAQQDQDPLRHGARDHCNLCVSVLFGDAFQDQSQDQDLARDGGRGTDFQDGDQAQDAALAAAPVGGFRHGNLDQTDAQQDAHPQDFPVDGFGHGRLDQTPDAFFAAADPDAAPVRHGFLATTRADTQNDDCVVHVVVQCVDDPNCRNDPNWHWHALPQPRDIDTPVSVVCVLQDDKDFLYADADPVPRHGRNDGSNSSNSNSLSVVVVSVVSCVFADDPVVLVVLLVVVLVLLVVLCQPPLCPPLSVVLNVQSVVDRGPNSSLQLVLLSLLSSLLVVLLVLLVLADPVLSVVLVVLSVSLSVSNPPPDSGDHLSNSVSSLQSSVLSLLSSLVRNLVRVCVVVVPDDDPVLVVLVVVLVVLSSDHDDPVSVVVNVVSSVVVCVVPVPPPSHDDVCNSCVSVVSSDDFDWGWIAGSVSAIDTDGPPDDQPQDGARPVPRDRDDDDPDPDDPPPPDDDDDDDDDDDDDDDDDDDDDDDDDDDDDDDDDDDDDDD

Mean predicted aligned error: 20.71 Å